Protein AF-A0A813GTP3-F1 (afdb_monomer_lite)

Sequence (918 aa):
MGDLAKLQARLTQCQVELAKLSKTCTEREQRFVAQRLVQDAGESLKRLQEEAASAIKATELLLGGGADNDGGIGGHRAELLSLWRLQAAVAALQAHQQKTGSSVDVLFAEVAGGKPASKAAFVEWATRLSELTGNDEALLTQEQAAEAWPIVAKGASSLFLDHFKAWLRERWVCTVGVPAWDAATGGKQVGNVEVGEGLEVLETGSGEPGERARCLLARDGAEVWVAVTVDSKPSFKPSPPIAGRLESIAAAISAVHKRCAAGAEAADRKATEVASVKQGPLMEVKTKLLEVKGLLGQEQSKLDVLKKRLAITKAGIEQERKEELVTLREEKCKVFAAESVREATASVEAAEGKAAKVMDNAKPGEAERLAKELGVFELEALKKAADEALESLSDAKAVVARLLASHEAHKGPSRNLLLEARVELTKLGSRANTAERKCRTATEALRTAHLQVVKTALMRAKNSLRIAFRKLGKGADEVYDQVAGKSSEISSEQFQKFVTSLPSHDLSPEQVTLLYNEFGKYGLRKPAFCKAVQEYCTCLREIAITDGFDISSSSTVRKLDKGEFFEVLEGPVEDAAAEVRRVRGRALRDSSMGWVTIKGNQGTAFLKPREKPLLWASGDAEMRMTCQSSSSTVRRMKKDEVLELLEGPREEVFEAELYLKGTASKDGAKGWILLREPAGSNSALQSTKFYKCRSTIAMTDSFDITSCKVVRKVAIGEALEVIGGQEERADAEISITRLRFRALKDGKEGWVTLKGNQGTVFVEASTSHYVLEKATALRAAASADAAEIRSLEPGEALEAEGPPQEVTPDTKLVMKARSLEDWQAGWVSFVAGPGAPLKPWMPKYVCRAPVDITWVLSLAGGAVMRQAAPEEVFEAVEGPIVESSSGLRRIRVATAADGVIGWATLRASDDKVYLEVA

Secondary structure (DSSP, 8-state):
-HHHHHHHHHHHHHHHHHHHHHHHHHHHHHHHHHHHHHHHHHHHHHHHHHHHHHHHHHHHHHH-S---SS----SSHHHHHHHHHHHHHHHHHHHHHHHH---HHHHHHHHHTTSPBPHHHHHHHHHTHHHHHT-GGG---HHHHHHHHHHHTTT-SSB-HHHHHHHTPPEEEESS-EEEESSSSS--EEEEE-TT-EEEEEE---S-TT-EEEEEETTT--EEEEESEETTEESEEE--TT-SHHHHHHHHHHHHHHHHHHHHHHHHHHHHHTTT--SSTTHHHHHHHHHHHHHHHHHHHHHHHHHHHHHHHHHHHHHHHHHHHHHHHHHHHHHHHHHHHHHHHHHHHHHHHHHHHHHHH--TT-HHHHHHH--HHHHHHHHHHHHHHHHHHHHHHHHHHHHHHHHHH--THHHHHTHHHHHHHHHHHHHHHHHHHHHHHHHHHHHHHHHHHHHHHHHHHHHHHHHHHHHT---HHHHHHHHHTT-SSB-HHHHHHHHHTSTT----HHHHHHHHHHHHTT-B-HHHHHHHH--EEEESS-EEEESSSSTTTPPEEEEE-TT-EEEEEEEEEEETTTTEEEEEEEETTT--EEEEEEE-TTS-B-EEEEPPPEEEESS-EEEESSSSTTSPEEEEE-TT-EEEEEEEEEEEPPPPEEEEEEEETTT--EEEEEEE-TTS-BSEEE-SSEEEESS-EEEESSS-SSS--EEEEEPTT-EEEE-S-S--EEETTTTEEEEEEEETTT--EEEEEEE-TTS-BSEEE-SSEEEESS-EEEESSSSTTSPEEEEEPTT-EEEESSSPEEEPPPPEEEEEEEETTT--EEEEEE-SSTT-SEEE--SEEEE-S-EEEESSS-GGG--EEEEEPTT-EEEEEEEEEE-TTT--EEEEEEETTT--EEEEESB-TT--BSEEE-

pLDDT: mean 88.45, std 8.38, range [39.22, 98.19]

Radius of gyration: 64.28 Å; chains: 1; bounding box: 161×63×198 Å

Structure (mmCIF, N/CA/C/O backbone):
data_AF-A0A813GTP3-F1
#
_entry.id   AF-A0A813GTP3-F1
#
loop_
_atom_site.group_PDB
_atom_site.id
_atom_site.type_symbol
_atom_site.label_atom_id
_atom_site.label_alt_id
_atom_site.label_comp_id
_atom_site.label_asym_id
_atom_site.label_entity_id
_atom_site.label_seq_id
_atom_site.pdbx_PDB_ins_code
_atom_site.Cartn_x
_atom_site.Cartn_y
_atom_site.Cartn_z
_atom_site.occupancy
_atom_site.B_iso_or_equiv
_atom_site.auth_seq_id
_atom_site.auth_comp_id
_atom_site.auth_asym_id
_atom_site.auth_atom_id
_atom_site.pdbx_PDB_model_num
ATOM 1 N N . MET A 1 1 ? -119.844 -28.409 81.381 1.00 53.06 1 MET A N 1
ATOM 2 C CA . MET A 1 1 ? -119.032 -27.253 81.835 1.00 53.06 1 MET A CA 1
ATOM 3 C C . MET A 1 1 ? -117.848 -27.638 82.736 1.00 53.06 1 MET A C 1
ATOM 5 O O . MET A 1 1 ? -116.824 -26.983 82.625 1.00 53.06 1 MET A O 1
ATOM 9 N N . GLY A 1 2 ? -117.914 -28.693 83.567 1.00 61.78 2 GLY A N 1
ATOM 10 C CA . GLY A 1 2 ? -116.804 -29.076 84.468 1.00 61.78 2 GLY A CA 1
ATOM 11 C C . GLY A 1 2 ? -115.525 -29.626 83.804 1.00 61.78 2 GLY A C 1
ATOM 12 O O . GLY A 1 2 ? -114.429 -29.337 84.278 1.00 61.78 2 GLY A O 1
ATOM 13 N N . ASP A 1 3 ? -115.629 -30.359 82.690 1.00 64.38 3 ASP A N 1
ATOM 14 C CA . ASP A 1 3 ? -114.454 -30.966 82.031 1.00 64.38 3 ASP A CA 1
ATOM 15 C C . ASP A 1 3 ? -113.614 -29.971 81.217 1.00 64.38 3 ASP A C 1
ATOM 17 O O . ASP A 1 3 ? -112.393 -30.110 81.127 1.00 64.38 3 ASP A O 1
ATOM 21 N N . LEU A 1 4 ? -114.243 -28.910 80.697 1.00 64.81 4 LEU A N 1
ATOM 22 C CA . LEU A 1 4 ? -113.555 -27.849 79.954 1.00 64.81 4 LEU A CA 1
ATOM 23 C C . LEU A 1 4 ? -112.589 -27.066 80.865 1.00 64.81 4 LEU A C 1
ATOM 25 O O . LEU A 1 4 ? -111.462 -26.777 80.475 1.00 64.81 4 LEU A O 1
ATOM 29 N N . ALA A 1 5 ? -112.994 -26.799 82.112 1.00 73.19 5 ALA A N 1
ATOM 30 C CA . ALA A 1 5 ? -112.170 -26.102 83.101 1.00 73.19 5 ALA A CA 1
ATOM 31 C C . ALA A 1 5 ? -110.928 -26.914 83.523 1.00 73.19 5 ALA A C 1
ATOM 33 O O . ALA A 1 5 ? -109.847 -26.349 83.692 1.00 73.19 5 ALA A O 1
ATOM 34 N N . LYS A 1 6 ? -111.044 -28.247 83.639 1.00 75.62 6 LYS A N 1
ATOM 35 C CA . LYS A 1 6 ? -109.903 -29.138 83.930 1.00 75.62 6 LYS A CA 1
ATOM 36 C C . LYS A 1 6 ? -108.908 -29.208 82.769 1.00 75.62 6 LYS A C 1
ATOM 38 O O . LYS A 1 6 ? -107.700 -29.211 83.004 1.00 75.62 6 LYS A O 1
ATOM 43 N N . LEU A 1 7 ? -109.395 -29.247 81.527 1.00 79.19 7 LEU A N 1
ATOM 44 C CA . LEU A 1 7 ? -108.541 -29.201 80.335 1.00 79.19 7 LEU A CA 1
ATOM 45 C C . LEU A 1 7 ? -107.834 -27.845 80.196 1.00 79.19 7 LEU A C 1
ATOM 47 O O . LEU A 1 7 ? -106.642 -27.825 79.903 1.00 79.19 7 LEU A O 1
ATOM 51 N N . GLN A 1 8 ? -108.518 -26.734 80.492 1.00 81.69 8 GLN A N 1
ATOM 52 C CA . GLN A 1 8 ? -107.920 -25.396 80.506 1.00 81.69 8 GLN A CA 1
ATOM 53 C C . GLN A 1 8 ? -106.796 -25.283 81.548 1.00 81.69 8 GLN A C 1
ATOM 55 O O . GLN A 1 8 ? -105.719 -24.792 81.232 1.00 81.69 8 GLN A O 1
ATOM 60 N N . ALA A 1 9 ? -107.001 -25.797 82.766 1.00 80.44 9 ALA A N 1
ATOM 61 C CA . ALA A 1 9 ? -105.969 -25.805 83.806 1.00 80.44 9 ALA A CA 1
ATOM 62 C C . ALA A 1 9 ? -104.735 -26.640 83.407 1.00 80.44 9 ALA A C 1
ATOM 64 O O . ALA A 1 9 ? -103.603 -26.194 83.604 1.00 80.44 9 ALA A O 1
ATOM 65 N N . ARG A 1 10 ? -104.937 -27.816 82.790 1.00 81.12 10 ARG A N 1
ATOM 66 C CA . ARG A 1 10 ? -103.839 -28.640 82.247 1.00 81.12 10 ARG A CA 1
ATOM 67 C C . ARG A 1 10 ? -103.117 -27.950 81.091 1.00 81.12 10 ARG A C 1
ATOM 69 O O . ARG A 1 10 ? -101.895 -28.011 81.039 1.00 81.12 10 ARG A O 1
ATOM 76 N N . LEU A 1 11 ? -103.842 -27.273 80.198 1.00 82.88 11 LEU A N 1
ATOM 77 C CA . LEU A 1 11 ? -103.248 -26.495 79.109 1.00 82.88 11 LEU A CA 1
ATOM 78 C C . LEU A 1 11 ? -102.369 -25.365 79.659 1.00 82.88 11 LEU A C 1
ATOM 80 O O . LEU A 1 11 ? -101.227 -25.240 79.232 1.00 82.88 11 LEU A O 1
ATOM 84 N N . THR A 1 12 ? -102.854 -24.603 80.643 1.00 83.88 12 THR A N 1
ATOM 85 C CA . THR A 1 12 ? -102.069 -23.554 81.313 1.00 83.88 12 THR A CA 1
ATOM 86 C C . THR A 1 12 ? -100.826 -24.135 81.989 1.00 83.88 12 THR A C 1
ATOM 88 O O . THR A 1 12 ? -99.744 -23.564 81.881 1.00 83.88 12 THR A O 1
ATOM 91 N N . GLN A 1 13 ? -100.936 -25.299 82.638 1.00 85.12 13 GLN A N 1
ATOM 92 C CA . GLN A 1 13 ? -99.786 -25.979 83.240 1.00 85.12 13 GLN A CA 1
ATOM 93 C C . GLN A 1 13 ? -98.760 -26.423 82.185 1.00 85.12 13 GLN A C 1
ATOM 95 O O . GLN A 1 13 ? -97.574 -26.135 82.339 1.00 85.12 13 GLN A O 1
ATOM 100 N N . CYS A 1 14 ? -99.197 -27.045 81.085 1.00 83.56 14 CYS A N 1
ATOM 101 C CA . CYS A 1 14 ? -98.319 -27.412 79.973 1.00 83.56 14 CYS A CA 1
ATOM 102 C C . CYS A 1 14 ? -97.697 -26.180 79.294 1.00 83.56 14 CYS A C 1
ATOM 104 O O . CYS A 1 14 ? -96.538 -26.236 78.905 1.00 83.56 14 CYS A O 1
ATOM 106 N N . GLN A 1 15 ? -98.416 -25.057 79.185 1.00 85.00 15 GLN A N 1
ATOM 107 C CA . GLN A 1 15 ? -97.875 -23.787 78.682 1.00 85.00 15 GLN A CA 1
ATOM 108 C C . GLN A 1 15 ? -96.791 -23.222 79.610 1.00 85.00 15 GLN A C 1
ATOM 110 O O . GLN A 1 15 ? -95.763 -22.748 79.130 1.00 85.00 15 GLN A O 1
ATOM 115 N N . VAL A 1 16 ? -96.973 -23.315 80.931 1.00 84.44 16 VAL A N 1
ATOM 116 C CA . VAL A 1 16 ? -95.961 -22.913 81.922 1.00 84.44 16 VAL A CA 1
ATOM 117 C C . VAL A 1 16 ? -94.737 -23.834 81.876 1.00 84.44 16 VAL A C 1
ATOM 119 O O . VAL A 1 16 ? -93.608 -23.348 81.939 1.00 84.44 16 VAL A O 1
ATOM 122 N N . GLU A 1 17 ? -94.923 -25.149 81.747 1.00 82.50 17 GLU A N 1
ATOM 123 C CA . GLU A 1 17 ? -93.818 -26.107 81.602 1.00 82.50 17 GLU A CA 1
ATOM 124 C C . GLU A 1 17 ? -93.076 -25.942 80.272 1.00 82.50 17 GLU A C 1
ATOM 126 O O . GLU A 1 17 ? -91.846 -25.918 80.269 1.00 82.50 17 GLU A O 1
ATOM 131 N N . LEU A 1 18 ? -93.792 -25.730 79.163 1.00 83.75 18 LEU A N 1
ATOM 132 C CA . LEU A 1 18 ? -93.204 -25.421 77.859 1.00 83.75 18 LEU A CA 1
ATOM 133 C C . LEU A 1 18 ? -92.418 -24.106 77.909 1.00 83.75 18 LEU A C 1
ATOM 135 O O . LEU A 1 18 ? -91.303 -24.053 77.403 1.00 83.75 18 LEU A O 1
ATOM 139 N N . ALA A 1 19 ? -92.943 -23.067 78.567 1.00 80.69 19 ALA A N 1
ATOM 140 C CA . ALA A 1 19 ? -92.232 -21.805 78.765 1.00 80.69 19 ALA A CA 1
ATOM 141 C C . ALA A 1 19 ? -90.970 -21.978 79.632 1.00 80.69 19 ALA A C 1
ATOM 143 O O . ALA A 1 19 ? -89.933 -21.385 79.333 1.00 80.69 19 ALA A O 1
ATOM 144 N N . LYS A 1 20 ? -91.016 -22.824 80.674 1.00 83.25 20 LYS A N 1
ATOM 145 C CA . LYS A 1 20 ? -89.838 -23.172 81.489 1.00 83.25 20 LYS A CA 1
ATOM 146 C C . LYS A 1 20 ? -88.790 -23.936 80.678 1.00 83.25 20 LYS A C 1
ATOM 148 O O . LYS A 1 20 ? -87.626 -23.548 80.698 1.00 83.25 20 LYS A O 1
ATOM 153 N N . LEU A 1 21 ? -89.190 -24.979 79.949 1.00 83.44 21 LEU A N 1
ATOM 154 C CA . LEU A 1 21 ? -88.295 -25.782 79.109 1.00 83.44 21 LEU A CA 1
ATOM 155 C C . LEU A 1 21 ? -87.702 -24.961 77.962 1.00 83.44 21 LEU A C 1
ATOM 157 O O . LEU A 1 21 ? -86.503 -25.049 77.719 1.00 83.44 21 LEU A O 1
ATOM 161 N N . SER A 1 22 ? -88.511 -24.123 77.309 1.00 83.06 22 SER A N 1
ATOM 162 C CA . SER A 1 22 ? -88.065 -23.173 76.286 1.00 83.06 22 SER A CA 1
ATOM 163 C C . SER A 1 22 ? -87.007 -22.228 76.853 1.00 83.06 22 SER A C 1
ATOM 165 O O . SER A 1 22 ? -85.917 -22.141 76.295 1.00 83.06 22 SER A O 1
ATOM 167 N N . LYS A 1 23 ? -87.253 -21.631 78.028 1.00 83.06 23 LYS A N 1
ATOM 168 C CA . LYS A 1 23 ? -86.267 -20.795 78.726 1.00 83.06 23 LYS A CA 1
ATOM 169 C C . LYS A 1 23 ? -84.972 -21.557 79.029 1.00 83.06 23 LYS A C 1
ATOM 171 O O . LYS A 1 23 ? -83.891 -21.039 78.774 1.00 83.06 23 LYS A O 1
ATOM 176 N N . THR A 1 24 ? -85.057 -22.791 79.532 1.00 81.94 24 THR A N 1
ATOM 177 C CA . THR A 1 24 ? -83.872 -23.623 79.809 1.00 81.94 24 THR A CA 1
ATOM 178 C C . THR A 1 24 ? -83.113 -24.014 78.534 1.00 81.94 24 THR A C 1
ATOM 180 O O . THR A 1 24 ? -81.883 -24.059 78.554 1.00 81.94 24 THR A O 1
ATOM 183 N N . CYS A 1 25 ? -83.810 -24.282 77.424 1.00 82.81 25 CYS A N 1
ATOM 184 C CA . CYS A 1 25 ? -83.197 -24.580 76.126 1.00 82.81 25 CYS A CA 1
ATOM 185 C C . CYS A 1 25 ? -82.438 -23.362 75.594 1.00 82.81 25 CYS A C 1
ATOM 187 O O . CYS A 1 25 ? -81.244 -23.458 75.320 1.00 82.81 25 CYS A O 1
ATOM 189 N N . THR A 1 26 ? -83.086 -22.195 75.586 1.00 82.19 26 THR A N 1
ATOM 190 C CA . THR A 1 26 ? -82.465 -20.926 75.199 1.00 82.19 26 THR A CA 1
ATOM 191 C C . THR A 1 26 ? -81.264 -20.590 76.086 1.00 82.19 26 THR A C 1
ATOM 193 O O . THR A 1 26 ? -80.222 -20.196 75.578 1.00 82.19 26 THR A O 1
ATOM 196 N N . GLU A 1 27 ? -81.339 -20.796 77.404 1.00 82.50 27 GLU A N 1
ATOM 197 C CA . GLU A 1 27 ? -80.191 -20.593 78.300 1.00 82.50 27 GLU A CA 1
ATOM 198 C C . GLU A 1 27 ? -79.023 -21.550 77.996 1.00 82.50 27 GLU A C 1
ATOM 200 O O . GLU A 1 27 ? -77.863 -21.139 78.062 1.00 82.50 27 GLU A O 1
ATOM 205 N N . ARG A 1 28 ? -79.293 -22.818 77.652 1.00 83.44 28 ARG A N 1
ATOM 206 C CA . ARG A 1 28 ? -78.254 -23.789 77.256 1.00 83.44 28 ARG A CA 1
ATOM 207 C C . ARG A 1 28 ? -77.613 -23.430 75.918 1.00 83.44 28 ARG A C 1
ATOM 209 O O . ARG A 1 28 ? -76.389 -23.463 75.822 1.00 83.44 28 ARG A O 1
ATOM 216 N N . GLU A 1 29 ? -78.410 -23.043 74.928 1.00 84.31 29 GLU A N 1
ATOM 217 C CA . GLU A 1 29 ? -77.930 -22.550 73.632 1.00 84.31 29 GLU A CA 1
ATOM 218 C C . GLU A 1 29 ? -77.065 -21.300 73.807 1.00 84.31 29 GLU A C 1
ATOM 220 O O . GLU A 1 29 ? -75.944 -21.242 73.305 1.00 84.31 29 GLU A O 1
ATOM 225 N N . GLN A 1 30 ? -77.526 -20.335 74.606 1.00 84.62 30 GLN A N 1
ATOM 226 C CA . GLN A 1 30 ? -76.763 -19.133 74.934 1.00 84.62 30 GLN A CA 1
ATOM 227 C C . GLN A 1 30 ? -75.449 -19.456 75.651 1.00 84.62 30 GLN A C 1
ATOM 229 O O . GLN A 1 30 ? -74.441 -18.827 75.347 1.00 84.62 30 GLN A O 1
ATOM 234 N N . ARG A 1 31 ? -75.415 -20.440 76.565 1.00 85.31 31 ARG A N 1
ATOM 235 C CA . ARG A 1 31 ? -74.160 -20.904 77.193 1.00 85.31 31 ARG A CA 1
ATOM 236 C C . ARG A 1 31 ? -73.209 -21.532 76.183 1.00 85.31 31 ARG A C 1
ATOM 238 O O . ARG A 1 31 ? -72.022 -21.231 76.231 1.00 85.31 31 ARG A O 1
ATOM 245 N N . PHE A 1 32 ? -73.711 -22.377 75.287 1.00 86.94 32 PHE A N 1
ATOM 246 C CA . PHE A 1 32 ? -72.889 -23.011 74.258 1.00 86.94 32 PHE A CA 1
ATOM 247 C C . PHE A 1 32 ? -72.290 -21.969 73.305 1.00 86.94 32 PHE A C 1
ATOM 249 O O . PHE A 1 32 ? -71.081 -21.954 73.091 1.00 86.94 32 PHE A O 1
ATOM 256 N N . VAL A 1 33 ? -73.108 -21.035 72.807 1.00 87.62 33 VAL A N 1
ATOM 257 C CA . VAL A 1 33 ? -72.648 -19.928 71.955 1.00 87.62 33 VAL A CA 1
ATOM 258 C C . VAL A 1 33 ? -71.669 -19.025 72.709 1.00 87.62 33 VAL A C 1
ATOM 260 O O . VAL A 1 33 ? -70.635 -18.661 72.158 1.00 87.62 33 VAL A O 1
ATOM 263 N N . ALA A 1 34 ? -71.942 -18.707 73.978 1.00 86.38 34 ALA A N 1
ATOM 264 C CA . ALA A 1 34 ? -71.043 -17.922 74.822 1.00 86.38 34 ALA A CA 1
ATOM 265 C C . ALA A 1 34 ? -69.670 -18.585 74.979 1.00 86.38 34 ALA A C 1
ATOM 267 O O . ALA A 1 34 ? -68.643 -17.937 74.786 1.00 86.38 34 ALA A O 1
ATOM 268 N N . GLN A 1 35 ? -69.652 -19.881 75.300 1.00 87.94 35 GLN A N 1
ATOM 269 C CA . GLN A 1 35 ? -68.423 -20.661 75.412 1.00 87.94 35 GLN A CA 1
ATOM 270 C C . GLN A 1 35 ? -67.677 -20.700 74.083 1.00 87.94 35 GLN A C 1
ATOM 272 O O . GLN A 1 35 ? -66.477 -20.441 74.064 1.00 87.94 35 GLN A O 1
ATOM 277 N N . ARG A 1 36 ? -68.384 -20.948 72.976 1.00 90.94 36 ARG A N 1
ATOM 278 C CA . ARG A 1 36 ? -67.769 -21.045 71.655 1.00 90.94 36 ARG A CA 1
ATOM 279 C C . ARG A 1 36 ? -67.174 -19.719 71.186 1.00 90.94 36 ARG A C 1
ATOM 281 O O . ARG A 1 36 ? -66.037 -19.706 70.741 1.00 90.94 36 ARG A O 1
ATOM 288 N N . LEU A 1 37 ? -67.887 -18.603 71.355 1.00 90.06 37 LEU A N 1
ATOM 289 C CA . LEU A 1 37 ? -67.392 -17.269 70.993 1.00 90.06 37 LEU A CA 1
ATOM 290 C C . LEU A 1 37 ? -66.148 -16.874 71.795 1.00 90.06 37 LEU A C 1
ATOM 292 O O . LEU A 1 37 ? -65.202 -16.333 71.228 1.00 90.06 37 LEU A O 1
ATOM 296 N N . VAL A 1 38 ? -66.139 -17.141 73.105 1.00 89.31 38 VAL A N 1
ATOM 297 C CA . VAL A 1 38 ? -64.980 -16.853 73.963 1.00 89.31 38 VAL A CA 1
ATOM 298 C C . VAL A 1 38 ? -63.806 -17.766 73.618 1.00 89.31 38 VAL A C 1
ATOM 300 O O . VAL A 1 38 ? -62.673 -17.294 73.573 1.00 89.31 38 VAL A O 1
ATOM 303 N N . GLN A 1 39 ? -64.067 -19.049 73.356 1.00 91.50 39 GLN A N 1
ATOM 304 C CA . GLN A 1 39 ? -63.044 -20.005 72.948 1.00 91.50 39 GLN A CA 1
ATOM 305 C C . GLN A 1 39 ? -62.414 -19.601 71.609 1.00 91.50 39 GLN A C 1
ATOM 307 O O . GLN A 1 39 ? -61.202 -19.429 71.551 1.00 91.50 39 GLN A O 1
ATOM 312 N N . ASP A 1 40 ? -63.223 -19.377 70.571 1.00 90.94 40 ASP A N 1
ATOM 313 C CA . ASP A 1 40 ? -62.742 -19.021 69.231 1.00 90.94 40 ASP A CA 1
ATOM 314 C C . ASP A 1 40 ? -61.961 -17.689 69.256 1.00 90.94 40 ASP A C 1
ATOM 316 O O . ASP A 1 40 ? -60.901 -17.564 68.636 1.00 90.94 40 ASP A O 1
ATOM 320 N N . ALA A 1 41 ? -62.433 -16.695 70.021 1.00 91.50 41 ALA A N 1
ATOM 321 C CA . ALA A 1 41 ? -61.727 -15.424 70.196 1.00 91.50 41 ALA A CA 1
ATOM 322 C C . ALA A 1 41 ? -60.417 -15.577 70.988 1.00 91.50 41 ALA A C 1
ATOM 324 O O . ALA A 1 41 ? -59.415 -14.956 70.632 1.00 91.50 41 ALA A O 1
ATOM 325 N N . GLY A 1 42 ? -60.402 -16.412 72.032 1.00 92.06 42 GLY A N 1
ATOM 326 C CA . GLY A 1 42 ? -59.209 -16.702 72.829 1.00 92.06 42 GLY A CA 1
ATOM 327 C C . GLY A 1 42 ? -58.141 -17.472 72.048 1.00 92.06 42 GLY A C 1
ATOM 328 O O . GLY A 1 42 ? -56.962 -17.127 72.110 1.00 92.06 42 GLY A O 1
ATOM 329 N N . GLU A 1 43 ? -58.545 -18.467 71.254 1.00 92.75 43 GLU A N 1
ATOM 330 C CA . GLU A 1 43 ? -57.658 -19.204 70.346 1.00 92.75 43 GLU A CA 1
ATOM 331 C C . GLU A 1 43 ? -57.077 -18.275 69.270 1.00 92.75 43 GLU A C 1
ATOM 333 O O . GLU A 1 43 ? -55.869 -18.294 69.015 1.00 92.75 43 GLU A O 1
ATOM 338 N N . SER A 1 44 ? -57.906 -17.397 68.691 1.00 92.25 44 SER A N 1
ATOM 339 C CA . SER A 1 44 ? -57.442 -16.397 67.726 1.00 92.25 44 SER A CA 1
ATOM 340 C C . SER A 1 44 ? -56.465 -15.394 68.345 1.00 92.25 44 SER A C 1
ATOM 342 O O . SER A 1 44 ? -55.473 -15.054 67.701 1.00 92.25 44 SER A O 1
ATOM 344 N N . LEU A 1 45 ? -56.724 -14.917 69.569 1.00 93.38 45 LEU A N 1
ATOM 345 C CA . LEU A 1 45 ? -55.829 -14.011 70.292 1.00 93.38 45 LEU A CA 1
ATOM 346 C C . LEU A 1 45 ? -54.458 -14.654 70.500 1.00 93.38 45 LEU A C 1
ATOM 348 O O . LEU A 1 45 ? -53.447 -14.067 70.122 1.00 93.38 45 LEU A O 1
ATOM 352 N N . LYS A 1 46 ? -54.437 -15.871 71.053 1.00 94.19 46 LYS A N 1
ATOM 353 C CA . LYS A 1 46 ? -53.200 -16.594 71.351 1.00 94.19 46 LYS A CA 1
ATOM 354 C C . LYS A 1 46 ? -52.353 -16.800 70.094 1.00 94.19 46 LYS A C 1
ATOM 356 O O . LYS A 1 46 ? -51.173 -16.464 70.092 1.00 94.19 46 LYS A O 1
ATOM 361 N N . ARG A 1 47 ? -52.967 -17.273 69.003 1.00 92.25 47 ARG A N 1
ATOM 362 C CA . ARG A 1 47 ? -52.274 -17.476 67.722 1.00 92.25 47 ARG A CA 1
ATOM 363 C C . ARG A 1 47 ? -51.666 -16.177 67.185 1.00 92.25 47 ARG A C 1
ATOM 365 O O . ARG A 1 47 ? -50.515 -16.163 66.769 1.00 92.25 47 ARG A O 1
ATOM 372 N N . LEU A 1 48 ? -52.426 -15.080 67.190 1.00 93.50 48 LEU A N 1
ATOM 373 C CA . LEU A 1 48 ? -51.942 -13.797 66.666 1.00 93.50 48 LEU A CA 1
ATOM 374 C C . LEU A 1 48 ? -50.853 -13.174 67.548 1.00 93.50 48 LEU A C 1
ATOM 376 O O . LEU A 1 48 ? -49.949 -12.538 67.017 1.00 93.50 48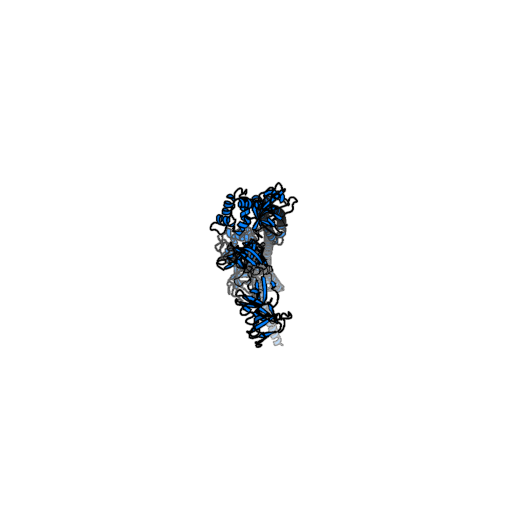 LEU A O 1
ATOM 380 N N . GLN A 1 49 ? -50.894 -13.390 68.865 1.00 93.81 49 GLN A N 1
ATOM 381 C CA . GLN A 1 49 ? -49.810 -13.001 69.773 1.00 93.81 49 GLN A CA 1
ATOM 382 C C . GLN A 1 49 ? -48.520 -13.785 69.494 1.00 93.81 49 GLN A C 1
ATOM 384 O O . GLN A 1 49 ? -47.442 -13.196 69.481 1.00 93.81 49 GLN A O 1
ATOM 389 N N . GLU A 1 50 ? -48.615 -15.090 69.226 1.00 92.00 50 GLU A N 1
ATOM 390 C CA . GLU A 1 50 ? -47.465 -15.925 68.848 1.00 92.00 50 GLU A CA 1
ATOM 391 C C . GLU A 1 50 ? -46.866 -15.488 67.498 1.00 92.00 50 GLU A C 1
ATOM 393 O O . GLU A 1 50 ? -45.649 -15.326 67.378 1.00 92.00 50 GLU A O 1
ATOM 398 N N . GLU A 1 51 ? -47.711 -15.213 66.496 1.00 90.81 51 GLU A N 1
ATOM 399 C CA . GLU A 1 51 ? -47.273 -14.666 65.205 1.00 90.81 51 GLU A CA 1
ATOM 400 C C . GLU A 1 51 ? -46.611 -13.284 65.357 1.00 90.81 51 GLU A C 1
ATOM 402 O O . GLU A 1 51 ? -45.553 -13.039 64.770 1.00 90.81 51 GLU A O 1
ATOM 407 N N . ALA A 1 52 ? -47.196 -12.391 66.167 1.00 91.94 52 ALA A N 1
ATOM 408 C CA . ALA A 1 52 ? -46.645 -11.065 66.445 1.00 91.94 52 ALA A CA 1
ATOM 409 C C . ALA A 1 52 ? -45.283 -11.157 67.135 1.00 91.94 52 ALA A C 1
ATOM 411 O O . ALA A 1 52 ? -44.337 -10.508 66.691 1.00 91.94 52 ALA A O 1
ATOM 412 N N . ALA A 1 53 ? -45.147 -12.010 68.152 1.00 91.19 53 ALA A N 1
ATOM 413 C CA . ALA A 1 53 ? -43.883 -12.229 68.849 1.00 91.19 53 ALA A CA 1
ATOM 414 C C . ALA A 1 53 ? -42.779 -12.734 67.904 1.00 91.19 53 ALA A C 1
ATOM 416 O O . ALA A 1 53 ? -41.639 -12.272 67.981 1.00 91.19 53 ALA A O 1
ATOM 417 N N . SER A 1 54 ? -43.113 -13.639 66.978 1.00 89.12 54 SER A N 1
ATOM 418 C CA . SER A 1 54 ? -42.163 -14.144 65.981 1.00 89.12 54 SER A CA 1
ATOM 419 C C . SER A 1 54 ? -41.714 -13.049 65.002 1.00 89.12 54 SER A C 1
ATOM 421 O O . SER A 1 54 ? -40.513 -12.858 64.791 1.00 89.12 54 SER A O 1
ATOM 423 N N . ALA A 1 55 ? -42.656 -12.258 64.471 1.00 89.69 55 ALA A N 1
ATOM 424 C CA . ALA A 1 55 ? -42.345 -11.137 63.582 1.00 89.69 55 ALA A CA 1
ATOM 425 C C . ALA A 1 55 ? -41.510 -10.048 64.282 1.00 89.69 55 ALA A C 1
ATOM 427 O O . ALA A 1 55 ? -40.543 -9.545 63.704 1.00 89.69 55 ALA A O 1
ATOM 428 N N . ILE A 1 56 ? -41.834 -9.717 65.538 1.00 90.06 56 ILE A N 1
ATOM 429 C CA . ILE A 1 56 ? -41.070 -8.776 66.371 1.00 90.06 56 ILE A CA 1
ATOM 430 C C . ILE A 1 56 ? -39.630 -9.271 66.530 1.00 90.06 56 ILE A C 1
ATOM 432 O O . ILE A 1 56 ? -38.698 -8.550 66.175 1.00 90.06 56 ILE A O 1
ATOM 436 N N . LYS A 1 57 ? -39.444 -10.529 66.947 1.00 89.25 57 LYS A N 1
ATOM 437 C CA . LYS A 1 57 ? -38.119 -11.130 67.144 1.00 89.25 57 LYS A CA 1
ATOM 438 C C . LYS A 1 57 ? -37.270 -11.103 65.871 1.00 89.25 57 LYS A C 1
ATOM 440 O O . LYS A 1 57 ? -36.104 -10.720 65.923 1.00 89.25 57 LYS A O 1
ATOM 445 N N . ALA A 1 58 ? -37.839 -11.486 64.726 1.00 86.12 58 ALA A N 1
ATOM 446 C CA . ALA A 1 58 ? -37.128 -11.453 63.445 1.00 86.12 58 ALA A CA 1
ATOM 447 C C . ALA A 1 58 ? -36.667 -10.030 63.075 1.00 86.12 58 ALA A C 1
ATOM 449 O O . ALA A 1 58 ? -35.567 -9.843 62.554 1.00 86.12 58 ALA A O 1
ATOM 450 N N . THR A 1 59 ? -37.484 -9.025 63.394 1.00 87.44 59 THR A N 1
ATOM 451 C CA . THR A 1 59 ? -37.185 -7.610 63.131 1.00 87.44 59 THR A CA 1
ATOM 452 C C . THR A 1 59 ? -36.115 -7.063 64.065 1.00 87.44 59 THR A C 1
ATOM 454 O O . THR A 1 59 ? -35.192 -6.389 63.618 1.00 87.44 59 THR A O 1
ATOM 457 N N . GLU A 1 60 ? -36.204 -7.358 65.358 1.00 84.81 60 GLU A N 1
ATOM 458 C CA . GLU A 1 60 ? -35.228 -6.912 66.356 1.00 84.81 60 GLU A CA 1
ATOM 459 C C . GLU A 1 60 ? -33.841 -7.510 66.104 1.00 84.81 60 GLU A C 1
ATOM 461 O O . GLU A 1 60 ? -32.841 -6.801 66.213 1.00 84.81 60 GLU A O 1
ATOM 466 N N . LEU A 1 61 ? -33.778 -8.777 65.676 1.00 82.62 61 LEU A N 1
ATOM 467 C CA . LEU A 1 61 ? -32.531 -9.413 65.242 1.00 82.62 61 LEU A CA 1
ATOM 468 C C . LEU A 1 61 ? -31.909 -8.720 64.024 1.00 82.62 61 LEU A C 1
ATOM 470 O O . LEU A 1 61 ? -30.692 -8.691 63.904 1.00 82.62 61 LEU A O 1
ATOM 474 N N . LEU A 1 62 ? -32.721 -8.164 63.119 1.00 80.88 62 LEU A N 1
ATOM 475 C CA . LEU A 1 62 ? -32.223 -7.416 61.963 1.00 80.88 62 LEU A CA 1
ATOM 476 C C . LEU A 1 62 ? -31.715 -6.023 62.356 1.00 80.88 62 LEU A C 1
ATOM 478 O O . LEU A 1 62 ? -30.721 -5.547 61.815 1.00 80.88 62 LEU A O 1
ATOM 482 N N . LEU A 1 63 ? -32.420 -5.354 63.268 1.00 77.50 63 LEU A N 1
ATOM 483 C CA . LEU A 1 63 ? -32.125 -3.975 63.662 1.00 77.50 63 LEU A CA 1
ATOM 484 C C . LEU A 1 63 ? -31.009 -3.870 64.717 1.00 77.50 63 LEU A C 1
ATOM 486 O O . LEU A 1 63 ? -30.481 -2.775 64.913 1.00 77.50 63 LEU A O 1
ATOM 490 N N . GLY A 1 64 ? -30.630 -4.987 65.349 1.00 66.88 64 GLY A N 1
ATOM 491 C CA . GLY A 1 64 ? -29.693 -5.037 66.470 1.00 66.88 64 GLY A CA 1
ATOM 492 C C . GLY A 1 64 ? -30.390 -4.588 67.753 1.00 66.88 64 GLY A C 1
ATOM 493 O O . GLY A 1 64 ? -30.691 -3.409 67.920 1.00 66.88 64 GLY A O 1
ATOM 494 N N . GLY A 1 65 ? -30.702 -5.537 68.640 1.00 54.66 65 GLY A N 1
ATOM 495 C CA . GLY A 1 65 ? -31.473 -5.301 69.864 1.00 54.66 65 GLY A CA 1
ATOM 496 C C . GLY A 1 65 ? -30.905 -4.165 70.722 1.00 54.66 65 GLY A C 1
ATOM 497 O O . GLY A 1 65 ? -29.873 -4.322 71.362 1.00 54.66 65 GLY A O 1
ATOM 498 N N . GLY A 1 66 ? -31.605 -3.031 70.729 1.00 48.97 66 GLY A N 1
ATOM 499 C CA . GLY A 1 66 ? -31.265 -1.826 71.478 1.00 48.97 66 GLY A CA 1
ATOM 500 C C . GLY A 1 66 ? -32.257 -0.714 71.147 1.00 48.97 66 GLY A C 1
ATOM 501 O O . GLY A 1 66 ? -32.385 -0.296 69.992 1.00 48.97 66 GLY A O 1
ATOM 502 N N . ALA A 1 67 ? -33.018 -0.285 72.151 1.00 41.38 67 ALA A N 1
ATOM 503 C CA . ALA A 1 67 ? -33.849 0.909 72.099 1.00 41.38 67 ALA A CA 1
ATOM 504 C C . ALA A 1 67 ? -33.004 2.107 72.545 1.00 41.38 67 ALA A C 1
ATOM 506 O O . ALA A 1 67 ? -33.260 2.690 73.594 1.00 41.38 67 ALA A O 1
ATOM 507 N N . ASP A 1 68 ? -31.980 2.455 71.769 1.00 41.47 68 ASP A N 1
ATOM 508 C CA . ASP A 1 68 ? -31.405 3.785 71.904 1.00 41.47 68 ASP A CA 1
ATOM 509 C C . ASP A 1 68 ? -32.352 4.743 71.178 1.00 41.47 68 ASP A C 1
ATOM 511 O O . ASP A 1 68 ? -32.668 4.577 70.001 1.00 41.47 68 ASP A O 1
ATOM 515 N N . ASN A 1 69 ? -32.898 5.690 71.942 1.00 41.59 69 ASN A N 1
ATOM 516 C CA . ASN A 1 69 ? -33.886 6.680 71.504 1.00 41.59 69 ASN A CA 1
ATOM 517 C C . ASN A 1 69 ? -33.310 7.750 70.561 1.00 41.59 69 ASN A C 1
ATOM 519 O O . ASN A 1 69 ? -34.049 8.632 70.128 1.00 41.59 69 ASN A O 1
ATOM 523 N N . ASP A 1 70 ? -32.027 7.672 70.219 1.00 39.22 70 ASP A N 1
ATOM 524 C CA . ASP A 1 70 ? -31.492 8.389 69.072 1.00 39.22 70 ASP A CA 1
ATOM 525 C C . ASP A 1 70 ? -31.738 7.530 67.840 1.00 39.22 70 ASP A C 1
ATOM 527 O O . ASP A 1 70 ? -31.422 6.346 67.840 1.00 39.22 70 ASP A O 1
ATOM 531 N N . GLY A 1 71 ? -32.277 8.104 66.766 1.00 45.56 71 GLY A N 1
ATOM 532 C CA . GLY A 1 71 ? -32.522 7.433 65.480 1.00 45.56 71 GLY A CA 1
ATOM 533 C C . GLY A 1 71 ? -31.268 6.902 64.756 1.00 45.56 71 GLY A C 1
ATOM 534 O O . GLY A 1 71 ? -31.241 6.872 63.528 1.00 45.56 71 GLY A O 1
ATOM 535 N N . GLY A 1 72 ? -30.226 6.506 65.490 1.00 43.38 72 GLY A N 1
ATOM 536 C CA . GLY A 1 72 ? -28.993 5.887 65.045 1.00 43.38 72 GLY A CA 1
ATOM 537 C C . GLY A 1 72 ? -29.157 4.393 64.769 1.00 43.38 72 GLY A C 1
ATOM 538 O O . GLY A 1 72 ? -29.472 3.575 65.631 1.00 43.38 72 GLY A O 1
ATOM 539 N N . ILE A 1 73 ? -28.895 4.032 63.520 1.00 50.09 73 ILE A N 1
ATOM 540 C CA . ILE A 1 73 ? -28.836 2.665 63.007 1.00 50.09 73 ILE A CA 1
ATOM 541 C C . ILE A 1 73 ? -27.487 2.059 63.449 1.00 50.09 73 ILE A C 1
ATOM 543 O O . ILE A 1 73 ? -26.526 2.076 62.686 1.00 50.09 73 ILE A O 1
ATOM 547 N N . GLY A 1 74 ? -27.375 1.613 64.704 1.00 45.47 74 GLY A N 1
ATOM 548 C CA . GLY A 1 74 ? -26.082 1.238 65.300 1.00 45.47 74 GLY A CA 1
ATOM 549 C C . GLY A 1 74 ? -25.641 -0.223 65.126 1.00 45.47 74 GLY A C 1
ATOM 550 O O . GLY A 1 74 ? -24.449 -0.488 65.047 1.00 45.47 74 GLY A O 1
ATOM 551 N N . GLY A 1 75 ? -26.562 -1.191 65.046 1.00 53.66 75 GLY A N 1
ATOM 552 C CA . GLY A 1 75 ? -26.191 -2.606 65.207 1.00 53.66 75 GLY A CA 1
ATOM 553 C C . GLY A 1 75 ? -25.626 -3.293 63.959 1.00 53.66 75 GLY A C 1
ATOM 554 O O . GLY A 1 75 ? -24.544 -3.872 64.006 1.00 53.66 75 GLY A O 1
ATOM 555 N N . HIS A 1 76 ? -26.366 -3.278 62.844 1.00 71.38 76 HIS A N 1
ATOM 556 C CA . HIS A 1 76 ? -26.096 -4.135 61.669 1.00 71.38 76 HIS A CA 1
ATOM 557 C C . HIS A 1 76 ? -26.139 -3.378 60.323 1.00 71.38 76 HIS A C 1
ATOM 559 O O . HIS A 1 76 ? -26.301 -3.978 59.263 1.00 71.38 76 HIS A O 1
ATOM 565 N N . ARG A 1 77 ? -25.977 -2.044 60.332 1.00 76.00 77 ARG A N 1
ATOM 566 C CA . ARG A 1 77 ? -26.043 -1.192 59.122 1.00 76.00 77 ARG A CA 1
ATOM 567 C C . ARG A 1 77 ? -25.072 -1.633 58.018 1.00 76.00 77 ARG A C 1
ATOM 569 O O . ARG A 1 77 ? -25.480 -1.774 56.870 1.00 76.00 77 ARG A O 1
ATOM 576 N N . ALA A 1 78 ? -23.810 -1.880 58.375 1.00 77.62 78 ALA A N 1
ATOM 577 C CA . ALA A 1 78 ? -22.771 -2.307 57.434 1.00 77.62 78 ALA A CA 1
ATOM 578 C C . ALA A 1 78 ? -23.057 -3.698 56.837 1.00 77.62 78 ALA A C 1
ATOM 580 O O . ALA A 1 78 ? -22.861 -3.919 55.644 1.00 77.62 78 ALA A O 1
ATOM 581 N N . GLU A 1 79 ? -23.591 -4.621 57.643 1.00 78.75 79 GLU A N 1
ATOM 582 C CA . GLU A 1 79 ? -24.013 -5.944 57.173 1.00 78.75 79 GLU A CA 1
ATOM 583 C C . GLU A 1 79 ? -25.188 -5.835 56.189 1.00 78.75 79 GLU A C 1
ATOM 585 O O . GLU A 1 79 ? -25.168 -6.471 55.136 1.00 78.75 79 GLU A O 1
ATOM 590 N N . LEU A 1 80 ? -26.178 -4.979 56.476 1.00 79.69 80 LEU A N 1
ATOM 591 C CA . LEU A 1 80 ? -27.308 -4.716 55.578 1.00 79.69 80 LEU A CA 1
ATOM 592 C C . LEU A 1 80 ? -26.861 -4.110 54.240 1.00 79.69 80 LEU A C 1
ATOM 594 O O . LEU A 1 80 ? -27.339 -4.550 53.193 1.00 79.69 80 LEU A O 1
ATOM 598 N N . LEU A 1 81 ? -25.922 -3.156 54.257 1.00 83.69 81 LEU A N 1
ATOM 599 C CA . LEU A 1 81 ? -25.304 -2.617 53.038 1.00 83.69 81 LEU A CA 1
ATOM 600 C C . LEU A 1 81 ? -24.571 -3.712 52.256 1.00 83.69 81 LEU A C 1
ATOM 602 O O . LEU A 1 81 ? -24.771 -3.838 51.050 1.00 83.69 81 LEU A O 1
ATOM 606 N N . SER A 1 82 ? -23.768 -4.539 52.932 1.00 84.69 82 SER A N 1
ATOM 607 C CA . SER A 1 82 ? -23.034 -5.647 52.308 1.00 84.69 82 SER A CA 1
ATOM 608 C C . SER A 1 82 ? -23.976 -6.673 51.660 1.00 84.69 82 SER A C 1
ATOM 610 O O . SER A 1 82 ? -23.779 -7.063 50.507 1.00 84.69 82 SER A O 1
ATOM 612 N N . LEU A 1 83 ? -25.072 -7.037 52.335 1.00 80.94 83 LEU A N 1
ATOM 613 C CA . LEU A 1 83 ? -26.113 -7.910 51.784 1.00 80.94 83 LEU A CA 1
ATOM 614 C C . LEU A 1 83 ? -26.790 -7.304 50.550 1.00 80.94 83 LEU A C 1
ATOM 616 O O . LEU A 1 83 ? -27.047 -8.025 49.586 1.00 80.94 83 LEU A O 1
ATOM 620 N N . TRP A 1 84 ? -27.058 -5.998 50.558 1.00 83.62 84 TRP A N 1
ATOM 621 C CA . TRP A 1 84 ? -27.650 -5.301 49.415 1.00 83.62 84 TRP A CA 1
ATOM 622 C C . TRP A 1 84 ? -26.694 -5.256 48.215 1.00 83.62 84 TRP A C 1
ATOM 624 O O . TRP A 1 84 ? -27.085 -5.568 47.089 1.00 83.62 84 TRP A O 1
ATOM 634 N N . ARG A 1 85 ? -25.414 -4.931 48.448 1.00 87.19 85 ARG A N 1
ATOM 635 C CA . ARG A 1 85 ? -24.346 -4.958 47.431 1.00 87.19 85 ARG A CA 1
ATOM 636 C C . ARG A 1 85 ? -24.229 -6.346 46.792 1.00 87.19 85 ARG A C 1
ATOM 638 O O . ARG A 1 85 ? -24.191 -6.469 45.569 1.00 87.19 85 ARG A O 1
ATOM 645 N N . LEU A 1 86 ? -24.243 -7.394 47.616 1.00 85.81 86 LEU A N 1
ATOM 646 C CA . LEU A 1 86 ? -24.207 -8.781 47.159 1.00 85.81 86 LEU A CA 1
ATOM 647 C C . LEU A 1 86 ? -25.443 -9.177 46.349 1.00 85.81 86 LEU A C 1
ATOM 649 O O . LEU A 1 86 ? -25.310 -9.918 45.382 1.00 85.81 86 LEU A O 1
ATOM 653 N N . GLN A 1 87 ? -26.630 -8.680 46.696 1.00 82.69 87 GLN A N 1
ATOM 654 C CA . GLN A 1 87 ? -27.838 -8.917 45.900 1.00 82.69 87 GLN A CA 1
ATOM 655 C C . GLN A 1 87 ? -27.750 -8.272 44.515 1.00 82.69 87 GLN A C 1
ATOM 657 O O . GLN A 1 87 ? -28.078 -8.920 43.521 1.00 82.69 87 GLN A O 1
ATOM 662 N N . ALA A 1 88 ? -27.245 -7.038 44.427 1.00 85.12 88 ALA A N 1
ATOM 663 C CA . ALA A 1 88 ? -26.999 -6.382 43.144 1.00 85.12 88 ALA A CA 1
ATOM 664 C C . ALA A 1 88 ? -25.966 -7.152 42.298 1.00 85.12 88 ALA A C 1
ATOM 666 O O . ALA A 1 88 ? -26.172 -7.345 41.098 1.00 85.12 88 ALA A O 1
ATOM 667 N N . ALA A 1 89 ? -24.902 -7.662 42.929 1.00 88.69 89 ALA A N 1
ATOM 668 C CA . ALA A 1 89 ? -23.902 -8.510 42.281 1.00 88.69 89 ALA A CA 1
ATOM 669 C C . ALA A 1 89 ? -24.496 -9.828 41.753 1.00 88.69 89 ALA A C 1
ATOM 671 O O . ALA A 1 89 ? -24.262 -10.184 40.599 1.00 88.69 89 ALA A O 1
ATOM 672 N N . VAL A 1 90 ? -25.314 -10.525 42.552 1.00 87.25 90 VAL A N 1
ATOM 673 C CA . VAL A 1 90 ? -26.007 -11.756 42.128 1.00 87.25 90 VAL A CA 1
ATOM 674 C C . VAL A 1 90 ? -26.931 -11.480 40.947 1.00 87.25 90 VAL A C 1
ATOM 676 O O . VAL A 1 90 ? -26.883 -12.208 39.961 1.00 87.25 90 VAL A O 1
ATOM 679 N N . ALA A 1 91 ? -27.723 -10.407 41.001 1.00 84.75 91 ALA A N 1
ATOM 680 C CA . ALA A 1 91 ? -28.614 -10.043 39.904 1.00 84.75 91 ALA A CA 1
ATOM 681 C C . ALA A 1 91 ? -27.848 -9.738 38.606 1.00 84.75 91 ALA A C 1
ATOM 683 O O . ALA A 1 91 ? -28.257 -10.169 37.528 1.00 84.75 91 ALA A O 1
ATOM 684 N N . ALA A 1 92 ? -26.716 -9.032 38.700 1.00 88.94 92 ALA A N 1
ATOM 685 C CA . ALA A 1 92 ? -25.856 -8.756 37.554 1.00 88.94 92 ALA A CA 1
ATOM 686 C C . ALA A 1 92 ? -25.236 -10.035 36.969 1.00 88.94 92 ALA A C 1
ATOM 688 O O . ALA A 1 92 ? -25.211 -10.202 35.749 1.00 88.94 92 ALA A O 1
ATOM 689 N N . LEU A 1 93 ? -24.786 -10.958 37.824 1.00 89.50 93 LEU A N 1
ATOM 690 C CA . LEU A 1 93 ? -24.228 -12.244 37.404 1.00 89.50 93 LEU A CA 1
ATOM 691 C C . LEU A 1 93 ? -25.287 -13.140 36.762 1.00 89.50 93 LEU A C 1
ATOM 693 O O . LEU A 1 93 ? -25.044 -13.668 35.684 1.00 89.50 93 LEU A O 1
ATOM 697 N N . GLN A 1 94 ? -26.478 -13.257 37.348 1.00 86.88 94 GLN A N 1
ATOM 698 C CA . GLN A 1 94 ? -27.581 -14.032 36.772 1.00 86.88 94 GLN A CA 1
ATOM 699 C C . GLN A 1 94 ? -28.009 -13.479 35.406 1.00 86.88 94 GLN A C 1
ATOM 701 O O . GLN A 1 94 ? -28.185 -14.244 34.457 1.00 86.88 94 GLN A O 1
ATOM 706 N N . ALA A 1 95 ? -28.107 -12.152 35.264 1.00 87.00 95 ALA A N 1
ATOM 707 C CA . ALA A 1 95 ? -28.384 -11.518 33.975 1.00 87.00 95 ALA A CA 1
ATOM 708 C C . ALA A 1 95 ? -27.266 -11.784 32.949 1.00 87.00 95 ALA A C 1
ATOM 710 O O . ALA A 1 95 ? -27.546 -12.052 31.779 1.00 87.00 95 ALA A O 1
ATOM 711 N N . HIS A 1 96 ? -26.002 -11.757 33.383 1.00 90.06 96 HIS A N 1
ATOM 712 C CA . HIS A 1 96 ? -24.870 -12.126 32.539 1.00 90.06 96 HIS A CA 1
ATOM 713 C C . HIS A 1 96 ? -24.958 -13.596 32.098 1.00 90.06 96 HIS A C 1
ATOM 715 O O . HIS A 1 96 ? -24.853 -13.853 30.904 1.00 90.06 96 HIS A O 1
ATOM 721 N N . GLN A 1 97 ? -25.248 -14.539 33.004 1.00 89.12 97 GLN A N 1
ATOM 722 C CA . GLN A 1 97 ? -25.427 -15.963 32.677 1.00 89.12 97 GLN A CA 1
ATOM 723 C C . GLN A 1 97 ? -26.532 -16.189 31.646 1.00 89.12 97 GLN A C 1
ATOM 725 O O . GLN A 1 97 ? -26.345 -16.952 30.702 1.00 89.12 97 GLN A O 1
ATOM 730 N N . GLN A 1 98 ? -27.665 -15.498 31.787 1.00 87.12 98 GLN A N 1
ATOM 731 C CA . GLN A 1 98 ? -28.755 -15.573 30.812 1.00 87.12 98 GLN A CA 1
ATOM 732 C C . GLN A 1 98 ? -28.339 -15.032 29.437 1.00 87.12 98 GLN A C 1
ATOM 734 O O . GLN A 1 98 ? -28.758 -15.568 28.414 1.00 87.12 98 GLN A O 1
ATOM 739 N N . LYS A 1 99 ? -27.506 -13.984 29.400 1.00 89.19 99 LYS A N 1
ATOM 740 C CA . LYS A 1 99 ? -27.042 -13.352 28.158 1.00 89.19 99 LYS A CA 1
ATOM 741 C C . LYS A 1 99 ? -25.952 -14.156 27.445 1.00 89.19 99 LYS A C 1
ATOM 743 O O . LYS A 1 99 ? -25.934 -14.178 26.217 1.00 89.19 99 LYS A O 1
ATOM 748 N N . THR A 1 100 ? -25.024 -14.758 28.186 1.00 90.94 100 THR A N 1
ATOM 749 C CA . THR A 1 100 ? -23.846 -15.445 27.627 1.00 90.94 100 THR A CA 1
ATOM 750 C C . THR A 1 100 ? -23.998 -16.960 27.551 1.00 90.94 100 THR A C 1
ATOM 752 O O . THR A 1 100 ? -23.252 -17.604 26.820 1.00 90.94 100 THR A O 1
ATOM 755 N N . GLY A 1 101 ? -24.951 -17.542 28.284 1.00 88.94 101 GLY A N 1
ATOM 756 C CA . GLY A 1 101 ? -25.084 -18.991 28.439 1.00 88.94 101 GLY A CA 1
ATOM 757 C C . GLY A 1 101 ? -24.038 -19.611 29.375 1.00 88.94 101 GLY A C 1
ATOM 758 O O . GLY A 1 101 ? -23.943 -20.835 29.448 1.00 88.94 101 GLY A O 1
ATOM 759 N N . SER A 1 102 ? -23.246 -18.799 30.087 1.00 88.12 102 SER A N 1
ATOM 760 C CA . SER A 1 102 ? -22.198 -19.285 30.991 1.00 88.12 102 SER A CA 1
ATOM 761 C C . SER A 1 102 ? -22.774 -20.032 32.198 1.00 88.12 102 SER A C 1
ATOM 763 O O . SER A 1 102 ? -23.650 -19.532 32.910 1.00 88.12 102 SER A O 1
ATOM 765 N N . SER A 1 103 ? -22.232 -21.219 32.489 1.00 89.81 103 SER A N 1
ATOM 766 C CA . SER A 1 103 ? -22.574 -21.961 33.706 1.00 89.81 103 SER A CA 1
ATOM 767 C C . SER A 1 103 ? -21.926 -21.338 34.949 1.00 89.81 103 SER A C 1
ATOM 769 O O . SER A 1 103 ? -20.957 -20.581 34.861 1.00 89.81 103 SER A O 1
ATOM 771 N N . VAL A 1 104 ? -22.451 -21.670 36.133 1.00 87.44 104 VAL A N 1
ATOM 772 C CA . VAL A 1 104 ? -21.874 -21.212 37.411 1.00 87.44 104 VAL A CA 1
ATOM 773 C C . VAL A 1 104 ? -20.430 -21.704 37.571 1.00 87.44 104 VAL A C 1
ATOM 775 O O . VAL A 1 104 ? -19.584 -20.987 38.096 1.00 87.44 104 VAL A O 1
ATOM 778 N N . ASP A 1 105 ? -20.137 -22.906 37.079 1.00 90.19 105 ASP A N 1
ATOM 779 C CA . ASP A 1 105 ? -18.812 -23.521 37.102 1.00 90.19 105 ASP A CA 1
ATOM 780 C C . ASP A 1 105 ? -17.796 -22.723 36.261 1.00 90.19 105 ASP A C 1
ATOM 782 O O . ASP A 1 105 ? -16.655 -22.550 36.689 1.00 90.19 105 ASP A O 1
ATOM 786 N N . VAL A 1 106 ? -18.219 -22.168 35.113 1.00 90.44 106 VAL A N 1
ATOM 787 C CA . VAL A 1 106 ? -17.383 -21.283 34.278 1.00 90.44 106 VAL A CA 1
ATOM 788 C C . VAL A 1 106 ? -17.084 -19.974 35.007 1.00 90.44 106 VAL A C 1
ATOM 790 O O . VAL A 1 106 ? -15.925 -19.579 35.089 1.00 90.44 106 VAL A O 1
ATOM 793 N N . LEU A 1 107 ? -18.097 -19.339 35.603 1.00 89.25 107 LEU A N 1
ATOM 794 C CA . LEU A 1 107 ? -17.898 -18.105 36.373 1.00 89.25 107 LEU A CA 1
ATOM 795 C C . LEU A 1 107 ? -16.981 -18.324 37.582 1.00 89.25 107 LEU A C 1
ATOM 797 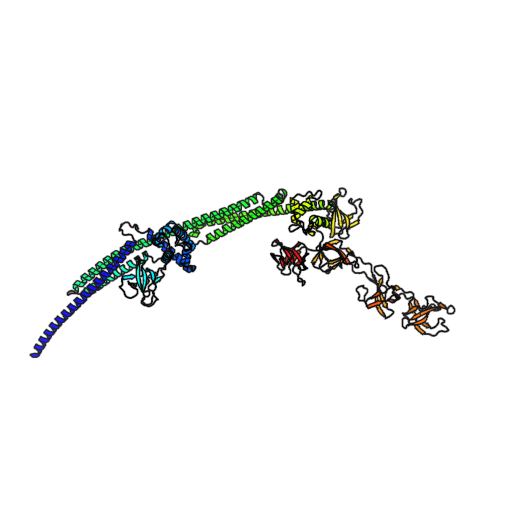O O . LEU A 1 107 ? -16.118 -17.500 37.863 1.00 89.25 107 LEU A O 1
ATOM 801 N N . PHE A 1 108 ? -17.118 -19.453 38.281 1.00 91.75 108 PHE A N 1
ATOM 802 C CA . PHE A 1 108 ? -16.233 -19.791 39.395 1.00 91.75 108 PHE A CA 1
ATOM 803 C C . PHE A 1 108 ? -14.787 -20.043 38.935 1.00 91.75 108 PHE A C 1
ATOM 805 O O . PHE A 1 108 ? -13.834 -19.710 39.645 1.00 91.75 108 PHE A O 1
ATOM 812 N N . ALA A 1 109 ? -14.598 -20.593 37.731 1.00 91.19 109 ALA A N 1
ATOM 813 C CA . ALA A 1 109 ? -13.273 -20.763 37.146 1.00 91.19 109 ALA A CA 1
ATOM 814 C C . ALA A 1 109 ? -12.572 -19.423 36.859 1.00 91.19 109 ALA A C 1
ATOM 816 O O . ALA A 1 109 ? -11.350 -19.367 36.957 1.00 91.19 109 ALA A O 1
ATOM 817 N N . GLU A 1 110 ? -13.304 -18.337 36.599 1.00 89.38 110 GLU A N 1
ATOM 818 C CA . GLU A 1 110 ? -12.710 -16.995 36.479 1.00 89.38 110 GLU A CA 1
ATOM 819 C C . GLU A 1 110 ? -12.185 -16.450 37.814 1.00 89.38 110 GLU A C 1
ATOM 821 O O . GLU A 1 110 ? -11.260 -15.641 37.822 1.00 89.38 110 GLU A O 1
ATOM 826 N N . VAL A 1 111 ? -12.729 -16.912 38.946 1.00 89.00 111 VAL A N 1
ATOM 827 C CA . VAL A 1 111 ? -12.281 -16.494 40.284 1.00 89.00 111 VAL A CA 1
ATOM 828 C C . VAL A 1 111 ? -10.969 -17.179 40.673 1.00 89.00 111 VAL A C 1
ATOM 830 O O . VAL A 1 111 ? -10.083 -16.549 41.243 1.00 89.00 111 VAL A O 1
ATOM 833 N N . ALA A 1 112 ? -10.849 -18.490 40.427 1.00 81.69 112 ALA A N 1
ATOM 834 C CA . ALA A 1 112 ? -9.729 -19.289 40.947 1.00 81.69 112 ALA A CA 1
ATOM 835 C C . ALA A 1 112 ? -9.327 -20.504 40.088 1.00 81.69 112 ALA A C 1
ATOM 837 O O . ALA A 1 112 ? -8.743 -21.466 40.595 1.00 81.69 112 ALA A O 1
ATOM 838 N N . GLY A 1 113 ? -9.647 -20.511 38.793 1.00 81.38 113 GLY A N 1
ATOM 839 C CA . GLY A 1 113 ? -9.258 -21.583 37.868 1.00 81.38 113 GLY A CA 1
ATOM 840 C C . GLY A 1 113 ? -9.812 -22.962 38.246 1.00 81.38 113 GLY A C 1
ATOM 841 O O . GLY A 1 113 ? -9.147 -23.972 38.026 1.00 81.38 113 GLY A O 1
ATOM 842 N N . GLY A 1 114 ? -10.984 -23.011 38.888 1.00 73.25 114 GLY A N 1
ATOM 843 C CA . GLY A 1 114 ? -11.644 -24.248 39.325 1.00 73.25 114 GLY A CA 1
ATOM 844 C C . GLY A 1 114 ? -11.164 -24.808 40.671 1.00 73.25 114 GLY A C 1
ATOM 845 O O . GLY A 1 114 ? -11.632 -25.865 41.089 1.00 73.25 114 GLY A O 1
ATOM 846 N N . LYS A 1 115 ? -10.256 -24.118 41.375 1.00 87.44 115 LYS A N 1
ATOM 847 C CA . LYS A 1 115 ? -9.820 -24.459 42.742 1.00 87.44 115 LYS A CA 1
ATOM 848 C C . LYS A 1 115 ? -10.602 -23.651 43.788 1.00 87.44 115 LYS A C 1
ATOM 850 O O . LYS A 1 115 ? -11.207 -22.642 43.434 1.00 87.44 115 LYS A O 1
ATOM 855 N N . PRO A 1 116 ? -10.585 -24.043 45.079 1.00 91.75 116 PRO A N 1
ATOM 856 C CA . PRO A 1 116 ? -11.107 -23.190 46.146 1.00 91.75 116 PRO A CA 1
ATOM 857 C C . PRO A 1 116 ? -10.443 -21.806 46.105 1.00 91.75 116 PRO A C 1
ATOM 859 O O . PRO A 1 116 ? -9.214 -21.708 46.119 1.00 91.75 116 PRO A O 1
ATOM 862 N N . ALA A 1 117 ? -11.245 -20.743 46.025 1.00 92.44 117 ALA A N 1
ATOM 863 C CA . ALA A 1 117 ? -10.736 -19.383 45.895 1.00 92.44 117 ALA A CA 1
ATOM 864 C C . ALA A 1 117 ? -10.297 -18.825 47.254 1.00 92.44 117 ALA A C 1
ATOM 866 O O . ALA A 1 117 ? -10.940 -19.071 48.279 1.00 92.44 117 ALA A O 1
ATOM 867 N N . SER A 1 118 ? -9.209 -18.051 47.259 1.00 93.94 118 SER A N 1
ATOM 868 C CA . SER A 1 118 ? -8.775 -17.280 48.425 1.00 93.94 118 SER A CA 1
ATOM 869 C C . SER A 1 118 ? -9.560 -15.970 48.532 1.00 93.94 118 SER A C 1
ATOM 871 O O . SER A 1 118 ? -10.130 -15.494 47.547 1.00 93.94 118 SER A O 1
ATOM 873 N N . LYS A 1 119 ? -9.535 -15.337 49.714 1.00 93.62 119 LYS A N 1
ATOM 874 C CA . LYS A 1 119 ? -10.132 -14.005 49.902 1.00 93.62 119 LYS A CA 1
ATOM 875 C C . LYS A 1 119 ? -9.577 -12.983 48.906 1.00 93.62 119 LYS A C 1
ATOM 877 O O . LYS A 1 119 ? -10.347 -12.221 48.338 1.00 93.62 119 LYS A O 1
ATOM 882 N N . ALA A 1 120 ? -8.265 -12.987 48.672 1.00 92.75 120 ALA A N 1
ATOM 883 C CA . ALA A 1 120 ? -7.621 -12.066 47.737 1.00 92.75 120 ALA A CA 1
ATOM 884 C C . ALA A 1 120 ? -8.104 -12.274 46.293 1.00 92.75 120 ALA A C 1
ATOM 886 O O . ALA A 1 120 ? -8.481 -11.305 45.643 1.00 92.75 120 ALA A O 1
ATOM 887 N N . ALA A 1 121 ? -8.176 -13.529 45.833 1.00 92.62 121 ALA A N 1
ATOM 888 C CA . ALA A 1 121 ? -8.646 -13.852 44.486 1.00 92.62 121 ALA A CA 1
ATOM 889 C C . ALA A 1 121 ? -10.111 -13.434 44.271 1.00 92.62 121 ALA A C 1
ATOM 891 O O . ALA A 1 121 ? -10.452 -12.845 43.250 1.00 92.62 121 ALA A O 1
ATOM 892 N N . PHE A 1 122 ? -10.974 -13.667 45.267 1.00 93.44 122 PHE A N 1
ATOM 893 C CA . PHE A 1 122 ? -12.358 -13.196 45.214 1.00 93.44 122 PHE A CA 1
ATOM 894 C C . PHE A 1 122 ? -12.454 -11.670 45.175 1.00 93.44 122 PHE A C 1
ATOM 896 O O . PHE A 1 122 ? -13.226 -11.144 44.383 1.00 93.44 122 PHE A O 1
ATOM 903 N N . VAL A 1 123 ? -11.686 -10.959 46.008 1.00 94.19 123 VAL A N 1
ATOM 904 C CA . VAL A 1 123 ? -11.703 -9.488 46.044 1.00 94.19 123 VAL A CA 1
ATOM 905 C C . VAL A 1 123 ? -11.265 -8.901 44.705 1.00 94.19 123 VAL A C 1
ATOM 907 O O . VAL A 1 123 ? -11.936 -8.012 44.191 1.00 94.19 123 VAL A O 1
ATOM 910 N N . GLU A 1 124 ? -10.189 -9.420 44.116 1.00 93.19 124 GLU A N 1
ATOM 911 C CA . GLU A 1 124 ? -9.701 -8.986 42.803 1.00 93.19 124 GLU A CA 1
ATOM 912 C C . GLU A 1 124 ? -10.726 -9.237 41.689 1.00 93.19 124 GLU A C 1
ATOM 914 O O . GLU A 1 124 ? -10.950 -8.382 40.834 1.00 93.19 124 GLU A O 1
ATOM 919 N N . TRP A 1 125 ? -11.389 -10.393 41.707 1.00 93.69 125 TRP A N 1
ATOM 920 C CA . TRP A 1 125 ? -12.444 -10.699 40.746 1.00 93.69 125 TRP A CA 1
ATOM 921 C C . TRP A 1 125 ? -13.689 -9.818 40.949 1.00 93.69 125 TRP A C 1
ATOM 923 O O . TRP A 1 125 ? -14.246 -9.282 39.990 1.00 93.69 125 TRP A O 1
ATOM 933 N N . ALA A 1 126 ? -14.111 -9.614 42.198 1.00 92.31 126 ALA A N 1
ATOM 934 C CA . ALA A 1 126 ? -15.329 -8.884 42.539 1.00 92.31 126 ALA A CA 1
ATOM 935 C C . ALA A 1 126 ? -15.257 -7.386 42.196 1.00 92.31 126 ALA A C 1
ATOM 937 O O . ALA A 1 126 ? -16.282 -6.791 41.871 1.00 92.31 126 ALA A O 1
ATOM 938 N N . THR A 1 127 ? -14.077 -6.761 42.200 1.00 91.88 127 THR A N 1
ATOM 939 C CA . THR A 1 127 ? -13.937 -5.365 41.738 1.00 91.88 127 THR A CA 1
ATOM 940 C C . THR A 1 127 ? -14.135 -5.225 40.224 1.00 91.88 127 THR A C 1
ATOM 942 O O . THR A 1 127 ? -14.551 -4.169 39.745 1.00 91.88 127 THR A O 1
ATOM 945 N N . ARG A 1 128 ? -13.928 -6.306 39.463 1.00 91.06 128 ARG A N 1
ATOM 946 C CA . ARG A 1 128 ? -14.117 -6.367 38.003 1.00 91.06 128 ARG A CA 1
ATOM 947 C C . ARG A 1 128 ? -15.520 -6.819 37.591 1.00 91.06 128 ARG A C 1
ATOM 949 O O . ARG A 1 128 ? -15.822 -6.881 36.399 1.00 91.06 128 ARG A O 1
ATOM 956 N N . LEU A 1 129 ? -16.412 -7.082 38.551 1.00 90.38 129 LEU A N 1
ATOM 957 C CA . LEU A 1 129 ? -17.750 -7.615 38.277 1.00 90.38 129 LEU A CA 1
ATOM 958 C C . LEU A 1 129 ? -18.583 -6.706 37.367 1.00 90.38 129 LEU A C 1
ATOM 960 O O . LEU A 1 129 ? -19.296 -7.186 36.487 1.00 90.38 129 LEU A O 1
ATOM 964 N N . SER A 1 130 ? -18.488 -5.388 37.568 1.00 89.19 130 SER A N 1
ATOM 965 C CA . SER A 1 130 ? -19.200 -4.400 36.743 1.00 89.19 130 SER A CA 1
ATOM 966 C C . SER A 1 130 ? -18.783 -4.460 35.270 1.00 89.19 130 SER A C 1
ATOM 968 O O . SER A 1 130 ? -19.622 -4.309 34.388 1.00 89.19 130 SER A O 1
ATOM 970 N N . GLU A 1 131 ? -17.507 -4.742 34.991 1.00 87.88 131 GLU A N 1
ATOM 971 C CA . GLU A 1 131 ? -16.959 -4.863 33.635 1.00 87.88 131 GLU A CA 1
ATOM 972 C C . GLU A 1 131 ? -17.360 -6.189 32.997 1.00 87.88 131 GLU A C 1
ATOM 974 O O . GLU A 1 131 ? -17.806 -6.209 31.852 1.00 87.88 131 GLU A O 1
ATOM 979 N N . LEU A 1 132 ? -17.273 -7.279 33.765 1.00 89.00 132 LEU A N 1
ATOM 980 C CA . LEU A 1 132 ? -17.695 -8.612 33.337 1.00 89.00 132 LEU A CA 1
ATOM 981 C C . LEU A 1 132 ? -19.185 -8.636 32.958 1.00 89.00 132 LEU A C 1
ATOM 983 O O . LEU A 1 132 ? -19.582 -9.181 31.927 1.00 89.00 132 LEU A O 1
ATOM 987 N N . THR A 1 133 ? -20.027 -8.032 33.796 1.00 89.06 133 THR A N 1
ATOM 988 C CA . THR A 1 133 ? -21.488 -8.059 33.635 1.00 89.06 133 THR A CA 1
ATOM 989 C C . THR A 1 133 ? -22.021 -6.920 32.763 1.00 89.06 133 THR A C 1
ATOM 991 O O . THR A 1 133 ? -23.132 -7.022 32.239 1.00 89.06 133 THR A O 1
ATOM 994 N N . GLY A 1 134 ? -21.251 -5.842 32.583 1.00 86.12 134 GLY A N 1
ATOM 995 C CA . GLY A 1 134 ? -21.719 -4.596 31.973 1.00 86.12 134 GLY A CA 1
ATOM 996 C C . GLY A 1 134 ? -22.775 -3.872 32.817 1.00 86.12 134 GLY A C 1
ATOM 997 O O . GLY A 1 134 ? -23.584 -3.126 32.264 1.00 86.12 134 GLY A O 1
ATOM 998 N N . ASN A 1 135 ? -22.818 -4.135 34.128 1.00 86.94 135 ASN A N 1
ATOM 999 C CA . ASN A 1 135 ? -23.808 -3.588 35.050 1.00 86.94 135 ASN A CA 1
ATOM 1000 C C . ASN A 1 135 ? -23.135 -2.879 36.233 1.00 86.94 135 ASN A C 1
ATOM 1002 O O . ASN A 1 135 ? -22.600 -3.510 37.147 1.00 86.94 135 ASN A O 1
ATOM 1006 N N . ASP A 1 136 ? -23.224 -1.551 36.245 1.00 86.44 136 ASP A N 1
ATOM 1007 C CA . ASP A 1 136 ? -22.609 -0.719 37.279 1.00 86.44 136 ASP A CA 1
ATOM 1008 C C . ASP A 1 136 ? -23.268 -0.853 38.661 1.00 86.44 136 ASP A C 1
ATOM 1010 O O . ASP A 1 136 ? -22.683 -0.418 39.647 1.00 86.44 136 ASP A O 1
ATOM 1014 N N . GLU A 1 137 ? -24.461 -1.445 38.782 1.00 86.19 137 GLU A N 1
ATOM 1015 C CA . GLU A 1 137 ? -25.068 -1.723 40.099 1.00 86.19 137 GLU A CA 1
ATOM 1016 C C . GLU A 1 137 ? -24.225 -2.714 40.923 1.00 86.19 137 GLU A C 1
ATOM 1018 O O . GLU A 1 137 ? -24.274 -2.712 42.158 1.00 86.19 137 GLU A O 1
ATOM 1023 N N . ALA A 1 138 ? -23.400 -3.515 40.240 1.00 89.62 138 ALA A N 1
ATOM 1024 C CA . ALA A 1 138 ? -22.463 -4.459 40.830 1.00 89.62 138 ALA A CA 1
ATOM 1025 C C . ALA A 1 138 ? -21.045 -3.894 41.035 1.00 89.62 138 ALA A C 1
ATOM 1027 O O . ALA A 1 138 ? -20.106 -4.651 41.270 1.00 89.62 138 ALA A O 1
ATOM 1028 N N . LEU A 1 139 ? -20.864 -2.574 40.926 1.00 90.31 139 LEU A N 1
ATOM 1029 C CA . LEU A 1 139 ? -19.586 -1.928 41.207 1.00 90.31 139 LEU A CA 1
ATOM 1030 C C . LEU A 1 139 ? -19.262 -2.019 42.709 1.00 90.31 139 LEU A C 1
ATOM 1032 O O . LEU A 1 139 ? -20.093 -1.657 43.555 1.00 90.31 139 LEU A O 1
ATOM 1036 N N . LEU A 1 140 ? -18.058 -2.514 43.015 1.00 91.31 140 LEU A N 1
ATOM 1037 C CA . LEU A 1 140 ? -17.537 -2.739 44.365 1.00 91.31 140 LEU A CA 1
ATOM 1038 C C . LEU A 1 140 ? -16.097 -2.228 44.471 1.00 91.31 140 LEU A C 1
ATOM 1040 O O . LEU A 1 140 ? -15.300 -2.435 43.555 1.00 91.31 140 LEU A O 1
ATOM 1044 N N . THR A 1 141 ? -15.748 -1.613 45.603 1.00 91.69 141 THR A N 1
ATOM 1045 C CA . THR A 1 141 ? -14.339 -1.362 45.961 1.00 91.69 141 THR A CA 1
ATOM 1046 C C . THR A 1 141 ? -13.667 -2.623 46.502 1.00 91.69 141 THR A C 1
ATOM 1048 O O . THR A 1 141 ? -14.334 -3.615 46.815 1.00 91.69 141 THR A O 1
ATOM 1051 N N . GLN A 1 142 ? -12.339 -2.586 46.656 1.00 91.25 142 GLN A N 1
ATOM 1052 C CA . GLN A 1 142 ? -11.612 -3.672 47.316 1.00 91.25 142 GLN A CA 1
ATOM 1053 C C . GLN A 1 142 ? -12.086 -3.871 48.762 1.00 91.25 142 GLN A C 1
ATOM 1055 O O . GLN A 1 142 ? -12.270 -5.014 49.184 1.00 91.25 142 GLN A O 1
ATOM 1060 N N . GLU A 1 143 ? -12.341 -2.788 49.504 1.00 90.62 143 GLU A N 1
ATOM 1061 C CA . GLU A 1 143 ? -12.870 -2.865 50.869 1.00 90.62 143 GLU A CA 1
ATOM 1062 C C . GLU A 1 143 ? -14.265 -3.498 50.881 1.00 90.62 143 GLU A C 1
ATOM 1064 O O . GLU A 1 143 ? -14.500 -4.454 51.619 1.00 90.62 143 GLU A O 1
ATOM 1069 N N . GLN A 1 144 ? -15.168 -3.044 50.006 1.00 91.12 144 GLN A N 1
ATOM 1070 C CA . GLN A 1 144 ? -16.539 -3.560 49.925 1.00 91.12 144 GLN A CA 1
ATOM 1071 C C . GLN A 1 144 ? -16.578 -5.044 49.533 1.00 91.12 144 GLN A C 1
ATOM 1073 O O . GLN A 1 144 ? -17.349 -5.822 50.099 1.00 91.12 144 GLN A O 1
ATOM 1078 N N . ALA A 1 145 ? -15.730 -5.468 48.594 1.00 91.50 145 ALA A N 1
ATOM 1079 C CA . ALA A 1 145 ? -15.591 -6.878 48.242 1.00 91.50 145 ALA A CA 1
ATOM 1080 C C . ALA A 1 145 ? -15.010 -7.703 49.407 1.00 91.50 145 ALA A C 1
ATOM 1082 O O . ALA A 1 145 ? -15.438 -8.832 49.656 1.00 91.50 145 ALA A O 1
ATOM 1083 N N . ALA A 1 146 ? -14.066 -7.142 50.168 1.00 90.88 146 ALA A N 1
ATOM 1084 C CA . ALA A 1 146 ? -13.480 -7.805 51.329 1.00 90.88 146 ALA A CA 1
ATOM 1085 C C . ALA A 1 146 ? -14.468 -7.941 52.503 1.00 90.88 146 ALA A C 1
ATOM 1087 O O . ALA A 1 146 ? -14.395 -8.941 53.225 1.00 90.88 146 ALA A O 1
ATOM 1088 N N . GLU A 1 147 ? -15.377 -6.977 52.683 1.00 88.88 147 GLU A N 1
ATOM 1089 C CA . GLU A 1 147 ? -16.495 -7.007 53.643 1.00 88.88 147 GLU A CA 1
ATOM 1090 C C . GLU A 1 147 ? -17.548 -8.060 53.283 1.00 88.88 147 GLU A C 1
ATOM 1092 O O . GLU A 1 147 ? -18.180 -8.641 54.164 1.00 88.88 147 GLU A O 1
ATOM 1097 N N . ALA A 1 148 ? -17.737 -8.327 51.992 1.00 87.81 148 ALA A N 1
ATOM 1098 C CA . ALA A 1 148 ? -18.693 -9.310 51.499 1.00 87.81 148 ALA A CA 1
ATOM 1099 C C . ALA A 1 148 ? -18.216 -10.767 51.666 1.00 87.81 148 ALA A C 1
ATOM 1101 O O . ALA A 1 148 ? -19.027 -11.696 51.704 1.00 87.81 148 ALA A O 1
ATOM 1102 N N . TRP A 1 149 ? -16.903 -10.978 51.805 1.00 89.56 149 TRP A N 1
ATOM 1103 C CA . TRP A 1 149 ? -16.283 -12.304 51.885 1.00 89.56 149 TRP A CA 1
ATOM 1104 C C . TRP A 1 149 ? -16.916 -13.257 52.917 1.00 89.56 149 TRP A C 1
ATOM 1106 O O . TRP A 1 149 ? -17.237 -14.386 52.536 1.00 89.56 149 TRP A O 1
ATOM 1116 N N . PRO A 1 150 ? -17.141 -12.868 54.193 1.00 86.94 150 PRO A N 1
ATOM 1117 C CA . PRO A 1 150 ? -17.691 -13.784 55.195 1.00 86.94 150 PRO A CA 1
ATOM 1118 C C . PRO A 1 150 ? -19.079 -14.318 54.822 1.00 86.94 150 PRO A C 1
ATOM 1120 O O . PRO A 1 150 ? -19.405 -15.455 55.164 1.00 86.94 150 PRO A O 1
ATOM 1123 N N . ILE A 1 151 ? -19.867 -13.522 54.091 1.00 83.00 151 ILE A N 1
ATOM 1124 C CA . ILE A 1 151 ? -21.216 -13.873 53.634 1.00 83.00 151 ILE A CA 1
ATOM 1125 C C . ILE A 1 151 ? -21.131 -14.894 52.494 1.00 83.00 151 ILE A C 1
ATOM 1127 O O . ILE A 1 151 ? -21.784 -15.935 52.547 1.00 83.00 151 ILE A O 1
ATOM 1131 N N . VAL A 1 152 ? -20.295 -14.628 51.485 1.00 87.69 152 VAL A N 1
ATOM 1132 C CA . VAL A 1 152 ? -20.160 -15.491 50.296 1.00 87.69 152 VAL A CA 1
ATOM 1133 C C . VAL A 1 152 ? -19.489 -16.823 50.646 1.00 87.69 152 VAL A C 1
ATOM 1135 O O . VAL A 1 152 ? -19.924 -17.878 50.190 1.00 87.69 152 VAL A O 1
ATOM 1138 N N . ALA A 1 153 ? -18.469 -16.802 51.508 1.00 88.19 153 ALA A N 1
ATOM 1139 C CA . ALA A 1 153 ? -17.767 -18.003 51.956 1.00 88.19 153 ALA A CA 1
ATOM 1140 C C . ALA A 1 153 ? -18.468 -18.735 53.118 1.00 88.19 153 ALA A C 1
ATOM 1142 O O . ALA A 1 153 ? -17.959 -19.759 53.569 1.00 88.19 153 ALA A O 1
ATOM 1143 N N . LYS A 1 154 ? -19.602 -18.225 53.629 1.00 84.62 154 LYS A N 1
ATOM 1144 C CA . LYS A 1 154 ? -20.321 -18.760 54.805 1.00 84.62 154 LYS A CA 1
ATOM 1145 C C . LYS A 1 154 ? -19.405 -19.002 56.020 1.00 84.62 154 LYS A C 1
ATOM 1147 O O . LYS A 1 154 ? -19.516 -20.014 56.705 1.00 84.62 154 LYS A O 1
ATOM 1152 N N . GLY A 1 155 ? -18.465 -18.087 56.265 1.00 80.88 155 GLY A N 1
ATOM 1153 C CA . GLY A 1 155 ? -17.484 -18.187 57.355 1.00 80.88 155 GLY A CA 1
ATOM 1154 C C . GLY A 1 155 ? -16.319 -19.163 57.126 1.00 80.88 155 GLY A C 1
ATOM 1155 O O . GLY A 1 155 ? -15.468 -19.295 58.004 1.00 80.88 155 GLY A O 1
ATOM 1156 N N . ALA A 1 156 ? -16.233 -19.824 55.967 1.00 86.06 156 ALA A N 1
ATOM 1157 C CA . ALA A 1 156 ? -15.110 -20.696 55.628 1.00 86.06 156 ALA A CA 1
ATOM 1158 C C . ALA A 1 156 ? -13.830 -19.903 55.293 1.00 86.06 156 ALA A C 1
ATOM 1160 O O . ALA A 1 156 ? -13.871 -18.762 54.825 1.00 86.06 156 ALA A O 1
ATOM 1161 N N . SER A 1 157 ? -12.666 -20.535 55.475 1.00 87.50 157 SER A N 1
ATOM 1162 C CA . SER A 1 157 ? -11.359 -19.964 55.106 1.00 87.50 157 SER A CA 1
ATOM 1163 C C . SER A 1 157 ? -11.112 -19.924 53.593 1.00 87.50 157 SER A C 1
ATOM 1165 O O . SER A 1 157 ? -10.192 -19.252 53.130 1.00 87.50 157 SER A O 1
ATOM 1167 N N . SER A 1 158 ? -11.912 -20.645 52.807 1.00 92.38 158 SER A N 1
ATOM 1168 C CA . SER A 1 158 ? -11.838 -20.691 51.347 1.00 92.38 158 SER A CA 1
ATOM 1169 C C . SER A 1 158 ? -13.235 -20.753 50.745 1.00 92.38 158 SER A C 1
ATOM 1171 O O . SER A 1 158 ? -14.161 -21.322 51.331 1.00 92.38 158 SER A O 1
ATOM 1173 N N . LEU A 1 159 ? -13.383 -20.175 49.558 1.00 93.12 159 LEU A N 1
ATOM 1174 C CA . LEU A 1 159 ? -14.634 -20.195 48.816 1.00 93.12 159 LEU A CA 1
ATOM 1175 C C . LEU A 1 159 ? -14.650 -21.416 47.894 1.00 93.12 159 LEU A C 1
ATOM 1177 O O . LEU A 1 159 ? -13.876 -21.488 46.943 1.00 93.12 159 LEU A O 1
ATOM 1181 N N . PHE A 1 160 ? -15.521 -22.378 48.187 1.00 91.94 160 PHE A N 1
ATOM 1182 C CA . PHE A 1 160 ? -15.717 -23.580 47.378 1.00 91.94 160 PHE A CA 1
ATOM 1183 C C . PHE A 1 160 ? -16.828 -23.369 46.347 1.00 91.94 160 PHE A C 1
ATOM 1185 O O . PHE A 1 160 ? -17.698 -22.512 46.520 1.00 91.94 160 PHE A O 1
ATOM 1192 N N . LEU A 1 161 ? -16.837 -24.198 45.304 1.00 89.81 161 LEU A N 1
ATOM 1193 C CA . LEU A 1 161 ? -17.847 -24.150 44.247 1.00 89.81 161 LEU A CA 1
ATOM 1194 C C . LEU A 1 161 ? -19.279 -24.245 44.797 1.00 89.81 161 LEU A C 1
ATOM 1196 O O . LEU A 1 161 ? -20.148 -23.511 44.342 1.00 89.81 161 LEU A O 1
ATOM 1200 N N . ASP A 1 162 ? -19.525 -25.081 45.808 1.00 87.69 162 ASP A N 1
ATOM 1201 C CA . ASP A 1 162 ? -20.858 -25.220 46.412 1.00 87.69 162 ASP A CA 1
ATOM 1202 C C . ASP A 1 162 ? -21.298 -23.965 47.174 1.00 87.69 162 ASP A C 1
ATOM 1204 O O . ASP A 1 162 ? -22.475 -23.603 47.148 1.00 87.69 162 ASP A O 1
ATOM 1208 N N . HIS A 1 163 ? -20.358 -23.249 47.803 1.00 89.81 163 HIS A N 1
ATOM 1209 C CA . HIS A 1 163 ? -20.640 -21.950 48.418 1.00 89.81 163 HIS A CA 1
ATOM 1210 C C . HIS A 1 163 ? -21.032 -20.923 47.352 1.00 89.81 163 HIS A C 1
ATOM 1212 O O . HIS A 1 163 ? -22.015 -20.204 47.517 1.00 89.81 163 HIS A O 1
ATOM 1218 N N . PHE A 1 164 ? -20.311 -20.903 46.228 1.00 89.06 164 PHE A N 1
ATOM 1219 C CA . PHE A 1 164 ? -20.587 -20.009 45.106 1.00 89.06 164 PHE A CA 1
ATOM 1220 C C . PHE A 1 164 ? -21.919 -20.338 44.409 1.00 89.06 164 PHE A C 1
ATOM 1222 O O . PHE A 1 164 ? -22.715 -19.439 44.143 1.00 89.06 164 PHE A O 1
ATOM 1229 N N . LYS A 1 165 ? -22.220 -21.630 44.201 1.00 87.25 165 LYS A N 1
ATOM 1230 C CA . LYS A 1 165 ? -23.516 -22.117 43.696 1.00 87.25 165 LYS A CA 1
ATOM 1231 C C . LYS A 1 165 ? -24.665 -21.743 44.627 1.00 87.25 165 LYS A C 1
ATOM 1233 O O . LYS A 1 165 ? -25.719 -21.341 44.148 1.00 87.25 165 LYS A O 1
ATOM 1238 N N . ALA A 1 166 ? -24.466 -21.843 45.940 1.00 83.44 166 ALA A N 1
ATOM 1239 C CA . ALA A 1 166 ? -25.459 -21.402 46.914 1.00 83.44 166 ALA A CA 1
ATOM 1240 C C . ALA A 1 166 ? -25.656 -19.878 46.880 1.00 83.44 166 ALA A C 1
ATOM 1242 O O . ALA A 1 166 ? -26.786 -19.409 46.957 1.00 83.44 166 ALA A O 1
ATOM 1243 N N . TRP A 1 167 ? -24.580 -19.100 46.727 1.00 85.25 167 TRP A N 1
ATOM 1244 C CA . TRP A 1 167 ? -24.660 -17.641 46.635 1.00 85.25 167 TRP A CA 1
ATOM 1245 C C . TRP A 1 167 ? -25.412 -17.161 45.382 1.00 85.25 167 TRP A C 1
ATOM 1247 O O . TRP A 1 167 ? -26.225 -16.243 45.480 1.00 85.25 167 TRP A O 1
ATOM 1257 N N . LEU A 1 168 ? -25.192 -17.807 44.232 1.00 84.94 168 LEU A N 1
ATOM 1258 C CA . LEU A 1 168 ? -25.839 -17.476 42.955 1.00 84.94 168 LEU A CA 1
ATOM 1259 C C . LEU A 1 168 ? -27.208 -18.129 42.738 1.00 84.94 168 LEU A C 1
ATOM 1261 O O . LEU A 1 168 ? -27.825 -17.914 41.690 1.00 84.94 168 LEU A O 1
ATOM 1265 N N . ARG A 1 169 ? -27.693 -18.926 43.695 1.00 81.44 169 ARG A N 1
ATOM 1266 C CA . ARG A 1 169 ? -28.968 -19.632 43.561 1.00 81.44 169 ARG A CA 1
ATOM 1267 C C . ARG A 1 169 ? -30.112 -18.639 43.357 1.00 81.44 169 ARG A C 1
ATOM 1269 O O . ARG A 1 169 ? -30.205 -17.615 44.035 1.00 81.44 169 ARG A O 1
ATOM 1276 N N . GLU A 1 170 ? -30.986 -18.953 42.405 1.00 76.88 170 GLU A N 1
ATOM 1277 C CA . GLU A 1 170 ? -32.162 -18.139 42.119 1.00 76.88 170 GLU A CA 1
ATOM 1278 C C . GLU A 1 170 ? -33.064 -18.056 43.357 1.00 76.88 170 GLU A C 1
ATOM 1280 O O . GLU A 1 170 ? -33.398 -19.065 43.982 1.00 76.88 170 GLU A O 1
ATOM 1285 N N . ARG A 1 171 ? -33.462 -16.833 43.711 1.00 82.62 171 ARG A N 1
ATOM 1286 C CA . ARG A 1 171 ? -34.417 -16.577 44.789 1.00 82.62 171 ARG A CA 1
ATOM 1287 C C . ARG A 1 171 ? -35.792 -16.353 44.213 1.00 82.62 171 ARG A C 1
ATOM 1289 O O . ARG A 1 171 ? -35.941 -15.768 43.146 1.00 82.62 171 ARG A O 1
ATOM 1296 N N . TRP A 1 172 ? -36.794 -16.817 44.931 1.00 86.81 172 TRP A N 1
ATOM 1297 C CA . TRP A 1 172 ? -38.190 -16.737 44.547 1.00 86.81 172 TRP A CA 1
ATOM 1298 C C . TRP A 1 172 ? -38.913 -15.804 45.517 1.00 86.81 172 TRP A C 1
ATOM 1300 O O . TRP A 1 172 ? -38.493 -15.644 46.659 1.00 86.81 172 TRP A O 1
ATOM 1310 N N . VAL A 1 173 ? -39.979 -15.151 45.064 1.00 91.12 173 VAL A N 1
ATOM 1311 C CA . VAL A 1 173 ? -40.823 -14.287 45.895 1.00 91.12 173 VAL A CA 1
ATOM 1312 C C . VAL A 1 173 ? -42.240 -14.839 45.952 1.00 91.12 173 VAL A C 1
ATOM 1314 O O . VAL A 1 173 ? -42.815 -15.226 44.932 1.00 91.12 173 VAL A O 1
ATOM 1317 N N . CYS A 1 174 ? -42.809 -14.858 47.152 1.00 91.88 174 CYS A N 1
ATOM 1318 C CA . CYS A 1 174 ? -44.184 -15.244 47.416 1.00 91.88 174 CYS A CA 1
ATOM 1319 C C . CYS A 1 174 ? -45.162 -14.242 46.797 1.00 91.88 174 CYS A C 1
ATOM 1321 O O . CYS A 1 174 ? -45.107 -13.039 47.060 1.00 91.88 174 CYS A O 1
ATOM 1323 N N . THR A 1 175 ? -46.061 -14.741 45.952 1.00 91.25 175 THR A N 1
ATOM 1324 C CA . THR A 1 175 ? -47.076 -13.938 45.249 1.00 91.25 175 THR A CA 1
ATOM 1325 C C . THR A 1 175 ? -48.476 -14.142 45.810 1.00 91.25 175 THR A C 1
ATOM 1327 O O . THR A 1 175 ? -49.315 -13.248 45.700 1.00 91.25 175 THR A O 1
ATOM 1330 N N . VAL A 1 176 ? -48.706 -15.282 46.459 1.00 90.44 176 VAL A N 1
ATOM 1331 C CA . VAL A 1 176 ? -49.949 -15.642 47.139 1.00 90.44 176 VAL A CA 1
ATOM 1332 C C . VAL A 1 176 ? -49.567 -16.211 48.498 1.00 90.44 176 VAL A C 1
ATOM 1334 O O . VAL A 1 176 ? -48.717 -17.090 48.558 1.00 90.44 176 VAL A O 1
ATOM 1337 N N . GLY A 1 177 ? -50.159 -15.705 49.582 1.00 90.19 177 GLY A N 1
ATOM 1338 C CA . GLY A 1 177 ? -49.829 -16.168 50.931 1.00 90.19 177 GLY A CA 1
ATOM 1339 C C . GLY A 1 177 ? -50.161 -17.650 51.106 1.00 90.19 177 GLY A C 1
ATOM 1340 O O . GLY A 1 177 ? -51.278 -18.065 50.791 1.00 90.19 177 GLY A O 1
ATOM 1341 N N . VAL A 1 178 ? -49.207 -18.435 51.610 1.00 91.81 178 VAL A N 1
ATOM 1342 C CA . VAL A 1 178 ? -49.345 -19.893 51.750 1.00 91.81 178 VAL A CA 1
ATOM 1343 C C . VAL A 1 178 ? -48.962 -20.387 53.145 1.00 91.81 178 VAL A C 1
ATOM 1345 O O . VAL A 1 178 ? -48.051 -19.833 53.765 1.00 91.81 178 VAL A O 1
ATOM 1348 N N . PRO A 1 179 ? -49.614 -21.448 53.655 1.00 91.81 179 PRO A N 1
ATOM 1349 C CA . PRO A 1 179 ? -49.195 -22.087 54.894 1.00 91.81 179 PRO A CA 1
ATOM 1350 C C . PRO A 1 179 ? -47.832 -22.771 54.720 1.00 91.81 179 PRO A C 1
ATOM 1352 O O . PRO A 1 179 ? -47.576 -23.425 53.706 1.00 91.81 179 PRO A O 1
ATOM 1355 N N . ALA A 1 180 ? -46.981 -22.636 55.734 1.00 92.25 180 ALA A N 1
ATOM 1356 C CA . ALA A 1 180 ? -45.686 -23.297 55.844 1.00 92.25 180 ALA A CA 1
ATOM 1357 C C . ALA A 1 180 ? -45.801 -24.549 56.720 1.00 92.25 180 ALA A C 1
ATOM 1359 O O . ALA A 1 180 ? -46.467 -24.523 57.758 1.00 92.25 180 ALA A O 1
ATOM 1360 N N . TRP A 1 181 ? -45.130 -25.627 56.323 1.00 92.81 181 TRP A N 1
ATOM 1361 C CA . TRP A 1 181 ? -45.241 -26.947 56.948 1.00 92.81 181 TRP A CA 1
ATOM 1362 C C . TRP A 1 181 ? -43.875 -27.535 57.299 1.00 92.81 181 TRP A C 1
ATOM 1364 O O . TRP A 1 181 ? -42.867 -27.177 56.693 1.00 92.81 181 TRP A O 1
ATOM 1374 N N . ASP A 1 182 ? -43.850 -28.460 58.257 1.00 92.69 182 ASP A N 1
ATOM 1375 C CA . ASP A 1 182 ? -42.646 -29.196 58.671 1.00 92.69 182 ASP A CA 1
ATOM 1376 C C . ASP A 1 182 ? -42.315 -30.414 57.787 1.00 92.69 182 ASP A C 1
ATOM 1378 O O . ASP A 1 182 ? -41.221 -30.966 57.889 1.00 92.69 182 ASP A O 1
ATOM 1382 N N . ALA A 1 183 ? -43.222 -30.821 56.892 1.00 89.06 183 ALA A N 1
ATOM 1383 C CA . ALA A 1 183 ? -43.052 -31.983 56.019 1.00 89.06 183 ALA A CA 1
ATOM 1384 C C . ALA A 1 183 ? -43.636 -31.779 54.607 1.00 89.06 183 ALA A C 1
ATOM 1386 O O . ALA A 1 183 ? -44.572 -30.995 54.402 1.00 89.06 183 ALA A O 1
ATOM 1387 N N . ALA A 1 184 ? -43.115 -32.550 53.643 1.00 84.88 184 ALA A N 1
ATOM 1388 C CA . ALA A 1 184 ? -43.524 -32.530 52.234 1.00 84.88 184 ALA A CA 1
ATOM 1389 C C . ALA A 1 184 ? -45.001 -32.911 52.026 1.00 84.88 184 ALA A C 1
ATOM 1391 O O . ALA A 1 184 ? -45.719 -32.253 51.277 1.00 84.88 184 ALA A O 1
ATOM 1392 N N . THR A 1 185 ? -45.473 -33.934 52.742 1.00 83.62 185 THR A N 1
ATOM 1393 C CA . THR A 1 185 ? -46.861 -34.420 52.725 1.00 83.62 185 THR A CA 1
ATOM 1394 C C . THR A 1 185 ? -47.326 -34.696 54.152 1.00 83.62 185 THR A C 1
ATOM 1396 O O . THR A 1 185 ? -46.596 -35.313 54.926 1.00 83.62 185 THR A O 1
ATOM 1399 N N . GLY A 1 186 ? -48.540 -34.274 54.516 1.00 79.81 186 GLY A N 1
ATOM 1400 C CA . GLY A 1 186 ? -48.985 -34.319 55.916 1.00 79.81 186 GLY A CA 1
ATOM 1401 C C . GLY A 1 186 ? -48.237 -33.303 56.792 1.00 79.81 186 GLY A C 1
ATOM 1402 O O . GLY A 1 186 ? -47.827 -32.254 56.300 1.00 79.81 186 GLY A O 1
ATOM 1403 N N . GLY A 1 187 ? -48.080 -33.581 58.086 1.00 85.19 187 GLY A N 1
ATOM 1404 C CA . GLY A 1 187 ? -47.330 -32.714 59.008 1.00 85.19 187 GLY A CA 1
ATOM 1405 C C . GLY A 1 187 ? -48.154 -31.607 59.674 1.00 85.19 187 GLY A C 1
ATOM 1406 O O . GLY A 1 187 ? -49.369 -31.502 59.482 1.00 85.19 187 GLY A O 1
ATOM 1407 N N . LYS A 1 188 ? -47.488 -30.799 60.504 1.00 89.19 188 LYS A N 1
ATOM 1408 C CA . LYS A 1 188 ? -48.093 -29.671 61.223 1.00 89.19 188 LYS A CA 1
ATOM 1409 C C . LYS A 1 188 ? -47.775 -28.366 60.502 1.00 89.19 188 LYS A C 1
ATOM 1411 O O . LYS A 1 188 ? -46.661 -28.149 60.030 1.00 89.19 188 LYS A O 1
ATOM 1416 N N . GLN A 1 189 ? -48.759 -27.472 60.442 1.00 90.25 189 GLN A N 1
ATOM 1417 C CA . GLN A 1 189 ? -48.514 -26.111 59.984 1.00 90.25 189 GLN A CA 1
ATOM 1418 C C . GLN A 1 189 ? -47.607 -25.409 61.005 1.00 90.25 189 GLN A C 1
ATOM 1420 O O . GLN A 1 189 ? -47.964 -25.296 62.177 1.00 90.25 189 GLN A O 1
ATOM 1425 N N . VAL A 1 190 ? -46.441 -24.949 60.553 1.00 88.69 190 VAL A N 1
ATOM 1426 C CA . VAL A 1 190 ? -45.438 -24.245 61.374 1.00 88.69 190 VAL A CA 1
ATOM 1427 C C . VAL A 1 190 ? -45.501 -22.727 61.212 1.00 88.69 190 VAL A C 1
ATOM 1429 O O . VAL A 1 190 ? -44.875 -21.997 61.973 1.00 88.69 190 VAL A O 1
ATOM 1432 N N . GLY A 1 191 ? -46.270 -22.232 60.240 1.00 88.31 191 GLY A N 1
ATOM 1433 C CA . GLY A 1 191 ? -46.496 -20.803 60.055 1.00 88.31 191 GLY A CA 1
ATOM 1434 C C . GLY A 1 191 ? -47.129 -20.473 58.710 1.00 88.31 191 GLY A C 1
ATOM 1435 O O . GLY A 1 191 ? -47.813 -21.302 58.108 1.00 88.31 191 GLY A O 1
ATOM 1436 N N . ASN A 1 192 ? -46.881 -19.251 58.243 1.00 90.94 192 ASN A N 1
ATOM 1437 C CA . ASN A 1 192 ? -47.270 -18.763 56.923 1.00 90.94 192 ASN A CA 1
ATOM 1438 C C . ASN A 1 192 ? -46.060 -18.127 56.227 1.00 90.94 192 ASN A C 1
ATOM 1440 O O . ASN A 1 192 ? -45.162 -17.594 56.890 1.00 90.94 192 ASN A O 1
ATOM 1444 N N . VAL A 1 193 ? -46.059 -18.189 54.899 1.00 93.06 193 VAL A N 1
ATOM 1445 C CA . VAL A 1 193 ? -45.178 -17.415 54.024 1.00 93.06 193 VAL A CA 1
ATOM 1446 C C . VAL A 1 193 ? -46.017 -16.338 53.362 1.00 93.06 193 VAL A C 1
ATOM 1448 O O . VAL A 1 193 ? -46.957 -16.632 52.622 1.00 93.06 193 VAL A O 1
ATOM 1451 N N . GLU A 1 194 ? -45.692 -15.087 53.652 1.00 93.19 194 GLU A N 1
ATOM 1452 C CA . GLU A 1 194 ? -46.516 -13.946 53.275 1.00 93.19 194 GLU A CA 1
ATOM 1453 C C . GLU A 1 194 ? -46.174 -13.414 51.886 1.00 93.19 194 GLU A C 1
ATOM 1455 O O . GLU A 1 194 ? -45.050 -13.543 51.404 1.00 93.19 194 GLU A O 1
ATOM 1460 N N . VAL A 1 195 ? -47.144 -12.760 51.242 1.00 92.12 195 VAL A N 1
ATOM 1461 C CA . VAL A 1 195 ? -46.924 -12.102 49.947 1.00 92.12 195 VAL A CA 1
ATOM 1462 C C . VAL A 1 195 ? -45.793 -11.079 50.070 1.00 92.12 195 VAL A C 1
ATOM 1464 O O . VAL A 1 195 ? -45.867 -10.159 50.884 1.00 92.12 195 VAL A O 1
ATOM 1467 N N . GLY A 1 196 ? -44.775 -11.215 49.221 1.00 90.19 196 GLY A N 1
ATOM 1468 C CA . GLY A 1 196 ? -43.562 -10.398 49.234 1.00 90.19 196 GLY A CA 1
ATOM 1469 C C . GLY A 1 196 ? -42.373 -11.026 49.966 1.00 90.19 196 GLY A C 1
ATOM 1470 O O . GLY A 1 196 ? -41.275 -10.487 49.856 1.00 90.19 196 GLY A O 1
ATOM 1471 N N . GLU A 1 197 ? -42.547 -12.154 50.662 1.00 91.81 197 GLU A N 1
ATOM 1472 C CA . GLU A 1 197 ? -41.421 -12.883 51.254 1.00 91.81 197 GLU A CA 1
ATOM 1473 C C . GLU A 1 197 ? -40.561 -13.579 50.200 1.00 91.81 197 GLU A C 1
ATOM 1475 O O . GLU A 1 197 ? -41.068 -14.204 49.268 1.00 91.81 197 GLU A O 1
ATOM 1480 N N . GLY A 1 198 ? -39.246 -13.466 50.373 1.00 89.88 198 GLY A N 1
ATOM 1481 C CA . GLY A 1 198 ? -38.232 -14.156 49.595 1.00 89.88 198 GLY A CA 1
ATOM 1482 C C . GLY A 1 198 ? -37.961 -15.559 50.136 1.00 89.88 198 GLY A C 1
ATOM 1483 O O . GLY A 1 198 ? -37.979 -15.801 51.345 1.00 89.88 198 GLY A O 1
ATOM 1484 N N . LEU A 1 199 ? -37.676 -16.481 49.229 1.00 89.50 199 LEU A N 1
ATOM 1485 C CA . LEU A 1 199 ? -37.404 -17.881 49.522 1.00 89.50 199 LEU A CA 1
ATOM 1486 C C . LEU A 1 199 ? -36.359 -18.445 48.567 1.00 89.50 199 LEU A C 1
ATOM 1488 O O . LEU A 1 199 ? -36.307 -18.105 47.386 1.00 89.50 199 LEU A O 1
ATOM 1492 N N . GLU A 1 200 ? -35.524 -19.323 49.100 1.00 86.00 200 GLU A N 1
ATOM 1493 C CA . GLU A 1 200 ? -34.541 -20.089 48.346 1.00 86.00 200 GLU A CA 1
ATOM 1494 C C . GLU A 1 200 ? -35.047 -21.526 48.219 1.00 86.00 200 GLU A C 1
ATOM 1496 O O . GLU A 1 200 ? -35.221 -22.216 49.224 1.00 86.00 200 GLU A O 1
ATOM 1501 N N . VAL A 1 201 ? -35.320 -21.974 46.992 1.00 84.19 201 VAL A N 1
ATOM 1502 C CA . VAL A 1 201 ? -35.830 -23.328 46.745 1.00 84.19 201 VAL A CA 1
ATOM 1503 C C . VAL A 1 201 ? -34.663 -24.313 46.794 1.00 84.19 201 VAL A C 1
ATOM 1505 O O . VAL A 1 201 ? -33.738 -24.234 45.987 1.00 84.19 201 VAL A O 1
ATOM 1508 N N . LEU A 1 202 ? -34.701 -25.230 47.759 1.00 83.75 202 LEU A N 1
ATOM 1509 C CA . LEU A 1 202 ? -33.720 -26.306 47.903 1.00 83.75 202 LEU A CA 1
ATOM 1510 C C . LEU A 1 202 ? -34.095 -27.515 47.045 1.00 83.75 202 LEU A C 1
ATOM 1512 O O . LEU A 1 202 ? -33.219 -28.173 46.491 1.00 83.75 202 LEU A O 1
ATOM 1516 N N . GLU A 1 203 ? -35.395 -27.798 46.949 1.00 84.00 203 GLU A N 1
ATOM 1517 C CA . GLU A 1 203 ? -35.935 -28.974 46.272 1.00 84.00 203 GLU A CA 1
ATOM 1518 C C . GLU A 1 203 ? -37.314 -28.650 45.689 1.00 84.00 203 GLU A C 1
ATOM 1520 O O . GLU A 1 203 ? -38.191 -28.135 46.391 1.00 84.00 203 GLU A O 1
ATOM 1525 N N . THR A 1 204 ? -37.491 -28.912 44.394 1.00 70.19 204 THR A N 1
ATOM 1526 C CA . THR A 1 204 ? -38.751 -28.714 43.669 1.00 70.19 204 THR A CA 1
ATOM 1527 C C . THR A 1 204 ? -39.554 -30.015 43.648 1.00 70.19 204 THR A C 1
ATOM 1529 O O . THR A 1 204 ? -39.007 -31.077 43.365 1.00 70.19 204 THR A O 1
ATOM 1532 N N . GLY A 1 205 ? -40.854 -29.935 43.955 1.00 64.88 205 GLY A N 1
ATOM 1533 C CA . GLY A 1 205 ? -41.797 -31.025 43.674 1.00 64.88 205 GLY A CA 1
ATOM 1534 C C . GLY A 1 205 ? -42.026 -31.185 42.165 1.00 64.88 205 GLY A C 1
ATOM 1535 O O . GLY A 1 205 ? -41.696 -30.282 41.393 1.00 64.88 205 GLY A O 1
ATOM 1536 N N . SER A 1 206 ? -42.593 -32.315 41.742 1.00 59.47 206 SER A N 1
ATOM 1537 C CA . SER A 1 206 ? -42.890 -32.638 40.337 1.00 59.47 206 SER A CA 1
ATOM 1538 C C . SER A 1 206 ? -43.903 -31.704 39.636 1.00 59.47 206 SER A C 1
ATOM 1540 O O . SER A 1 206 ? -44.059 -31.773 38.417 1.00 59.47 206 SER A O 1
ATOM 1542 N N . GLY A 1 207 ? -44.525 -30.770 40.363 1.00 58.47 207 GLY A N 1
ATOM 1543 C CA . GLY A 1 207 ? -45.459 -29.764 39.853 1.00 58.47 207 GLY A CA 1
ATOM 1544 C C . GLY A 1 207 ? -46.929 -30.176 39.954 1.00 58.47 207 GLY A C 1
ATOM 1545 O O . GLY A 1 207 ? -47.790 -29.489 39.398 1.00 58.47 207 GLY A O 1
ATOM 1546 N N . GLU A 1 208 ? -47.236 -31.268 40.656 1.00 59.91 208 GLU A N 1
ATOM 1547 C CA . GLU A 1 208 ? -48.603 -31.761 40.807 1.00 59.91 208 GLU A CA 1
ATOM 1548 C C . GLU A 1 208 ? -49.415 -30.939 41.835 1.00 59.91 208 GLU A C 1
ATOM 1550 O O . GLU A 1 208 ? -48.866 -30.424 42.820 1.00 59.91 208 GLU A O 1
ATOM 1555 N N . PRO A 1 209 ? -50.743 -30.792 41.647 1.00 58.16 209 PRO A N 1
ATOM 1556 C CA . PRO A 1 209 ? -51.608 -30.109 42.607 1.00 58.16 209 PRO A CA 1
ATOM 1557 C C . PRO A 1 209 ? -51.524 -30.755 44.000 1.00 58.16 209 PRO A C 1
A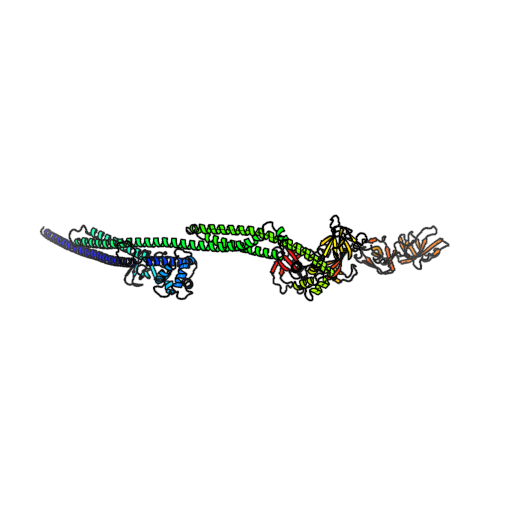TOM 1559 O O . PRO A 1 209 ? -51.933 -31.897 44.191 1.00 58.16 209 PRO A O 1
ATOM 1562 N N . GLY A 1 210 ? -51.025 -30.002 44.986 1.00 67.00 210 GLY A N 1
ATOM 1563 C CA . GLY A 1 210 ? -50.871 -30.460 46.374 1.00 67.00 210 GLY A CA 1
ATOM 1564 C C . GLY A 1 210 ? -49.431 -30.750 46.812 1.00 67.00 210 GLY A C 1
ATOM 1565 O O . GLY A 1 210 ? -49.204 -30.957 48.005 1.00 67.00 210 GLY A O 1
ATOM 1566 N N . GLU A 1 211 ? -48.454 -30.701 45.904 1.00 78.50 211 GLU A N 1
ATOM 1567 C CA . GLU A 1 211 ? -47.041 -30.847 46.259 1.00 78.50 211 GLU A CA 1
ATOM 1568 C C . GLU A 1 211 ? -46.447 -29.593 46.912 1.00 78.50 211 GLU A C 1
ATOM 1570 O O . GLU A 1 211 ? -46.749 -28.444 46.557 1.00 78.50 211 GLU A O 1
ATOM 1575 N N . ARG A 1 212 ? -45.540 -29.830 47.865 1.00 88.94 212 ARG A N 1
ATOM 1576 C CA . ARG A 1 212 ? -44.787 -28.789 48.564 1.00 88.94 212 ARG A CA 1
ATOM 1577 C C . ARG A 1 212 ? -43.322 -28.808 48.142 1.00 88.94 212 ARG A C 1
ATOM 1579 O O . ARG A 1 212 ? -42.716 -29.871 48.084 1.00 88.94 212 ARG A O 1
ATOM 1586 N N . ALA A 1 213 ? -42.747 -27.634 47.904 1.00 89.25 213 ALA A N 1
ATOM 1587 C CA . ALA A 1 213 ? -41.310 -27.457 47.724 1.00 89.25 213 ALA A CA 1
ATOM 1588 C C . ALA A 1 213 ? -40.624 -27.223 49.072 1.00 89.25 213 ALA A C 1
ATOM 1590 O O . ALA A 1 213 ? -41.209 -26.608 49.970 1.00 89.25 213 ALA A O 1
ATOM 1591 N N . ARG A 1 214 ? -39.376 -27.685 49.186 1.00 91.88 214 ARG A N 1
ATOM 1592 C CA . ARG A 1 214 ? -38.514 -27.427 50.342 1.00 91.88 214 ARG A CA 1
ATOM 1593 C C . ARG A 1 214 ? -37.792 -26.107 50.132 1.00 91.88 214 ARG A C 1
ATOM 1595 O O . ARG A 1 214 ? -37.037 -25.959 49.169 1.00 91.88 214 ARG A O 1
ATOM 1602 N N . CYS A 1 215 ? -38.026 -25.148 51.017 1.00 90.44 215 CYS A N 1
ATOM 1603 C CA . CYS A 1 215 ? -37.538 -23.783 50.871 1.00 90.44 215 CYS A CA 1
ATOM 1604 C C . CYS A 1 215 ? -36.878 -23.283 52.157 1.00 90.44 215 CYS A C 1
ATOM 1606 O O . CYS A 1 215 ? -37.346 -23.585 53.252 1.00 90.44 215 CYS A O 1
ATOM 1608 N N . LEU A 1 216 ? -35.843 -22.454 52.022 1.00 89.69 216 LEU A N 1
ATOM 1609 C CA . LEU A 1 216 ? -35.350 -21.606 53.109 1.00 89.69 216 LEU A CA 1
ATOM 1610 C C . LEU A 1 216 ? -36.022 -20.240 53.027 1.00 89.69 216 LEU A C 1
ATOM 1612 O O . LEU A 1 216 ? -36.009 -19.600 51.972 1.00 89.69 216 LEU A O 1
ATOM 1616 N N . LEU A 1 217 ? -36.586 -19.774 54.137 1.00 89.44 217 LEU A N 1
ATOM 1617 C CA . LEU A 1 217 ? -37.190 -18.447 54.216 1.00 89.44 217 LEU A CA 1
ATOM 1618 C C . LEU A 1 217 ? -36.116 -17.374 54.369 1.00 89.44 217 LEU A C 1
ATOM 1620 O O . LEU A 1 217 ? -35.276 -17.440 55.263 1.00 89.44 217 LEU A O 1
ATOM 1624 N N . ALA A 1 218 ? -36.169 -16.324 53.550 1.00 87.06 218 ALA A N 1
ATOM 1625 C CA . ALA A 1 218 ? -35.185 -15.250 53.632 1.00 87.06 218 ALA A CA 1
ATOM 1626 C C . ALA A 1 218 ? -35.318 -14.409 54.915 1.00 87.06 218 ALA A C 1
ATOM 1628 O O . ALA A 1 218 ? -34.353 -13.744 55.288 1.00 87.06 218 ALA A O 1
ATOM 1629 N N . ARG A 1 219 ? -36.473 -14.426 55.602 1.00 87.88 219 ARG A N 1
ATOM 1630 C CA . ARG A 1 219 ? -36.698 -13.641 56.832 1.00 87.88 219 ARG A CA 1
ATOM 1631 C C . ARG A 1 219 ? -35.831 -14.111 58.012 1.00 87.88 219 ARG A C 1
ATOM 1633 O O . ARG A 1 219 ? -35.250 -13.285 58.714 1.00 87.88 219 ARG A O 1
ATOM 1640 N N . ASP A 1 220 ? -35.737 -15.423 58.216 1.00 84.50 220 ASP A N 1
ATOM 1641 C CA . ASP A 1 220 ? -35.187 -16.052 59.426 1.00 84.50 220 ASP A CA 1
ATOM 1642 C C . ASP A 1 220 ? -34.295 -17.272 59.133 1.00 84.50 220 ASP A C 1
ATOM 1644 O O . ASP A 1 220 ? -33.656 -17.787 60.047 1.00 84.50 220 ASP A O 1
ATOM 1648 N N . GLY A 1 221 ? -34.206 -17.709 57.873 1.00 85.56 221 GLY A N 1
ATOM 1649 C CA . GLY A 1 221 ? -33.459 -18.895 57.466 1.00 85.56 221 GLY A CA 1
ATOM 1650 C C . GLY A 1 221 ? -34.164 -20.214 57.783 1.00 85.56 221 GLY A C 1
ATOM 1651 O O . GLY A 1 221 ? -33.529 -21.260 57.670 1.00 85.56 221 GLY A O 1
ATOM 1652 N N . ALA A 1 222 ? -35.438 -20.195 58.192 1.00 89.62 222 ALA A N 1
ATOM 1653 C CA . ALA A 1 222 ? -36.156 -21.417 58.526 1.00 89.62 222 ALA A CA 1
ATOM 1654 C C . ALA A 1 222 ? -36.375 -22.286 57.281 1.00 89.62 222 ALA A C 1
ATOM 1656 O O . ALA A 1 222 ? -36.797 -21.795 56.231 1.00 89.62 222 ALA A O 1
ATOM 1657 N N . GLU A 1 223 ? -36.112 -23.584 57.418 1.00 92.56 223 GLU A N 1
ATOM 1658 C CA . GLU A 1 223 ? -36.411 -24.584 56.396 1.00 92.56 223 GLU A CA 1
ATOM 1659 C C . GLU A 1 223 ? -37.865 -25.035 56.539 1.00 92.56 223 GLU A C 1
ATOM 1661 O O . GLU A 1 223 ? -38.277 -25.519 57.595 1.00 92.56 223 GLU A O 1
ATOM 1666 N N . VAL A 1 224 ? -38.657 -24.833 55.487 1.00 93.44 224 VAL A N 1
ATOM 1667 C CA . VAL A 1 224 ? -40.095 -25.113 55.478 1.00 93.44 224 VAL A CA 1
ATOM 1668 C C . VAL A 1 224 ? -40.531 -25.765 54.173 1.00 93.44 224 VAL A C 1
ATOM 1670 O O . VAL A 1 224 ? -39.889 -25.623 53.132 1.00 93.44 224 VAL A O 1
ATOM 1673 N N . TRP A 1 225 ? -41.680 -26.431 54.222 1.00 92.62 225 TRP A N 1
ATOM 1674 C CA . TRP A 1 225 ? -42.366 -26.980 53.061 1.00 92.62 225 TRP A CA 1
ATOM 1675 C C . TRP A 1 225 ? -43.571 -26.118 52.693 1.00 92.62 225 TRP A C 1
ATOM 1677 O O . TRP A 1 225 ? -44.445 -25.873 53.528 1.00 92.62 225 TRP A O 1
ATOM 1687 N N . VAL A 1 226 ? -43.637 -25.667 51.442 1.00 91.94 226 VAL A N 1
ATOM 1688 C CA . VAL A 1 226 ? -44.680 -24.747 50.959 1.00 91.94 226 VAL A CA 1
ATOM 1689 C C . VAL A 1 226 ? -45.276 -25.196 49.635 1.00 91.94 226 VAL A C 1
ATOM 1691 O O . VAL A 1 226 ? -44.560 -25.652 48.750 1.00 91.94 226 VAL A O 1
ATOM 1694 N N . ALA A 1 227 ? -46.595 -25.059 49.489 1.00 89.69 227 ALA A N 1
ATOM 1695 C CA . ALA A 1 227 ? -47.299 -25.468 48.275 1.00 89.69 227 ALA A CA 1
ATOM 1696 C C . ALA A 1 227 ? -46.816 -24.666 47.058 1.00 89.69 227 ALA A C 1
ATOM 1698 O O . ALA A 1 227 ? -46.841 -23.433 47.081 1.00 89.69 227 ALA A O 1
ATOM 1699 N N . VAL A 1 228 ? -46.402 -25.357 45.992 1.00 85.81 228 VAL A N 1
ATOM 1700 C CA . VAL A 1 228 ? -45.876 -24.713 44.770 1.00 85.81 228 VAL A CA 1
ATOM 1701 C C . VAL A 1 228 ? -46.992 -24.048 43.966 1.00 85.81 228 VAL A C 1
ATOM 1703 O O . VAL A 1 228 ? -46.771 -23.020 43.323 1.00 85.81 228 VAL A O 1
ATOM 1706 N N . THR A 1 229 ? -48.205 -24.599 44.044 1.00 84.44 229 THR A N 1
ATOM 1707 C CA . THR A 1 229 ? -49.408 -24.043 43.426 1.00 84.44 229 THR A CA 1
ATOM 1708 C C . THR A 1 229 ? -50.557 -23.936 44.428 1.00 84.44 229 THR A C 1
ATOM 1710 O O . THR A 1 229 ? -50.740 -24.798 45.288 1.00 84.44 229 THR A O 1
ATOM 1713 N N . VAL A 1 230 ? -51.348 -22.872 44.300 1.00 83.94 230 VAL A N 1
ATOM 1714 C CA . VAL A 1 230 ? -52.626 -22.672 44.998 1.00 83.94 230 VAL A CA 1
ATOM 1715 C C . VAL A 1 230 ? -53.657 -22.243 43.960 1.00 83.94 230 VAL A C 1
ATOM 1717 O O . VAL A 1 230 ? -53.385 -21.360 43.150 1.00 83.94 230 VAL A O 1
ATOM 1720 N N . ASP A 1 231 ? -54.821 -22.896 43.936 1.00 82.31 231 ASP A N 1
ATOM 1721 C CA . ASP A 1 231 ? -55.890 -22.656 42.951 1.00 82.31 231 ASP A CA 1
ATOM 1722 C C . ASP A 1 231 ? -55.402 -22.684 41.488 1.00 82.31 231 ASP A C 1
ATOM 1724 O O . ASP A 1 231 ? -55.789 -21.858 40.660 1.00 82.31 231 ASP A O 1
ATOM 1728 N N . SER A 1 232 ? -54.518 -23.634 41.163 1.00 80.25 232 SER A N 1
ATOM 1729 C CA . SER A 1 232 ? -53.867 -23.762 39.844 1.00 80.25 232 SER A CA 1
ATOM 1730 C C . SER A 1 232 ? -53.008 -22.557 39.421 1.00 80.25 232 SER A C 1
ATOM 1732 O O . SER A 1 232 ? -52.662 -22.427 38.248 1.00 80.25 232 SER A O 1
ATOM 1734 N N . LYS A 1 233 ? -52.636 -21.671 40.355 1.00 83.06 233 LYS A N 1
ATOM 1735 C CA . LYS A 1 233 ? -51.690 -20.568 40.135 1.00 83.06 233 LYS A CA 1
ATOM 1736 C C . LYS A 1 233 ? -50.382 -20.837 40.880 1.00 83.06 233 LYS A C 1
ATOM 1738 O O . LYS A 1 233 ? -50.429 -21.380 41.983 1.00 83.06 233 LYS A O 1
ATOM 1743 N N . PRO A 1 234 ? -49.221 -20.454 40.323 1.00 87.50 234 PRO A N 1
ATOM 1744 C CA . PRO A 1 234 ? -47.953 -20.586 41.027 1.00 87.50 234 PRO A CA 1
ATOM 1745 C C . PRO A 1 234 ? -47.942 -19.685 42.265 1.00 87.50 234 PRO A C 1
ATOM 1747 O O . PRO A 1 234 ? -48.240 -18.494 42.179 1.00 87.50 234 PRO A O 1
ATOM 1750 N N . SER A 1 235 ? -47.581 -20.248 43.417 1.00 88.62 235 SER A N 1
ATOM 1751 C CA . SER A 1 235 ? -47.480 -19.512 44.687 1.00 88.62 235 SER A CA 1
ATOM 1752 C C . SER A 1 235 ? -46.314 -18.521 44.677 1.00 88.62 235 SER A C 1
ATOM 1754 O O . SER A 1 235 ? -46.317 -17.511 45.388 1.00 88.62 235 SER A O 1
ATOM 1756 N N . PHE A 1 236 ? -45.323 -18.777 43.826 1.00 88.56 236 PHE A N 1
ATOM 1757 C CA . PHE A 1 236 ? -44.037 -18.103 43.802 1.00 88.56 236 PHE A CA 1
ATOM 1758 C C . PHE A 1 236 ? -43.634 -17.727 42.378 1.00 88.56 236 PHE A C 1
ATOM 1760 O O . PHE A 1 236 ? -44.072 -18.345 41.409 1.00 88.56 236 PHE A O 1
ATOM 1767 N N . LYS A 1 237 ? -42.756 -16.737 42.254 1.00 88.31 237 LYS A N 1
ATOM 1768 C CA . LYS A 1 237 ? -42.099 -16.396 40.987 1.00 88.31 237 LYS A CA 1
ATOM 1769 C C . LYS A 1 237 ? -40.620 -16.090 41.220 1.00 88.31 237 LYS A C 1
ATOM 1771 O O . LYS A 1 237 ? -40.293 -15.674 42.334 1.00 88.31 237 LYS A O 1
ATOM 1776 N N . PRO A 1 238 ? -39.758 -16.196 40.196 1.00 83.62 238 PRO A N 1
ATOM 1777 C CA . PRO A 1 238 ? -38.416 -15.631 40.236 1.00 83.62 238 PRO A CA 1
ATOM 1778 C C . PRO A 1 238 ? -38.421 -14.209 40.795 1.00 83.62 238 PRO A C 1
ATOM 1780 O O . PRO A 1 238 ? -39.209 -13.348 40.380 1.00 83.62 238 PRO A O 1
ATOM 1783 N N . SER A 1 239 ? -37.589 -13.982 41.802 1.00 73.94 239 SER A N 1
ATOM 1784 C CA . SER A 1 239 ? -37.494 -12.701 42.478 1.00 73.94 239 SER A CA 1
ATOM 1785 C C . SER A 1 239 ? -36.790 -11.685 41.573 1.00 73.94 239 SER A C 1
ATOM 1787 O O . SER A 1 239 ? -35.737 -11.989 41.016 1.00 73.94 239 SER A O 1
ATOM 1789 N N . PRO A 1 240 ? -37.276 -10.432 41.500 1.00 60.88 240 PRO A N 1
ATOM 1790 C CA . PRO A 1 240 ? -36.435 -9.294 41.128 1.00 60.88 240 PRO A CA 1
ATOM 1791 C C . PRO A 1 240 ? -35.212 -9.199 42.068 1.00 60.88 240 PRO A C 1
ATOM 1793 O O . PRO A 1 240 ? -35.209 -9.864 43.106 1.00 60.88 240 PRO A O 1
ATOM 1796 N N . PRO A 1 241 ? -34.222 -8.322 41.824 1.00 60.16 241 PRO A N 1
ATOM 1797 C CA . PRO A 1 241 ? -32.990 -8.230 42.630 1.00 60.16 241 PRO A CA 1
ATOM 1798 C C . PRO A 1 241 ? -33.167 -7.968 44.143 1.00 60.16 241 PRO A C 1
ATOM 1800 O O . PRO A 1 241 ? -32.179 -7.842 44.852 1.00 60.16 241 PRO A O 1
ATOM 1803 N N . ILE A 1 242 ? -34.403 -7.822 44.634 1.00 59.59 242 ILE A N 1
ATOM 1804 C CA . ILE A 1 242 ? -34.742 -7.104 45.860 1.00 59.59 242 ILE A CA 1
ATOM 1805 C C . ILE A 1 242 ? -35.459 -7.983 46.902 1.00 59.59 242 ILE A C 1
ATOM 1807 O O . ILE A 1 242 ? -35.574 -7.533 48.025 1.00 59.59 242 ILE A O 1
ATOM 1811 N N . ALA A 1 243 ? -35.944 -9.213 46.647 1.00 66.69 243 ALA A N 1
ATOM 1812 C CA . ALA A 1 243 ? -36.601 -9.999 47.721 1.00 66.69 243 ALA A CA 1
ATOM 1813 C C . ALA A 1 243 ? -35.575 -10.648 48.676 1.00 66.69 243 ALA A C 1
ATOM 1815 O O . ALA A 1 243 ? -35.347 -11.860 48.683 1.00 66.69 243 ALA A O 1
ATOM 1816 N N . GLY A 1 244 ? -34.905 -9.804 49.459 1.00 78.25 244 GLY A N 1
ATOM 1817 C CA . GLY A 1 244 ? -33.937 -10.174 50.473 1.00 78.25 244 GLY A CA 1
ATOM 1818 C C . GLY A 1 244 ? -34.557 -10.419 51.846 1.00 78.25 244 GLY A C 1
ATOM 1819 O O . GLY A 1 244 ? -35.774 -10.492 52.031 1.00 78.25 244 GLY A O 1
ATOM 1820 N N . ARG A 1 245 ? -33.682 -10.521 52.850 1.00 81.94 245 ARG A N 1
ATOM 1821 C CA . ARG A 1 245 ? -34.067 -10.669 54.261 1.00 81.94 245 ARG A CA 1
ATOM 1822 C C . ARG A 1 245 ? -34.901 -9.488 54.757 1.00 81.94 245 ARG A C 1
ATOM 1824 O O . ARG A 1 245 ? -35.892 -9.683 55.455 1.00 81.94 245 ARG A O 1
ATOM 1831 N N . LEU A 1 246 ? -34.531 -8.276 54.351 1.00 84.12 246 LEU A N 1
ATOM 1832 C CA . LEU A 1 246 ? -35.172 -7.038 54.782 1.00 84.12 246 LEU A CA 1
ATOM 1833 C C . LEU A 1 246 ? -36.609 -6.916 54.239 1.00 84.12 246 LEU A C 1
ATOM 1835 O O . LEU A 1 246 ? -37.534 -6.614 54.990 1.00 84.12 246 LEU A O 1
ATOM 1839 N N . GLU A 1 247 ? -36.821 -7.233 52.963 1.00 86.31 247 GLU A N 1
ATOM 1840 C CA . GLU A 1 247 ? -38.135 -7.272 52.311 1.00 86.31 247 GLU A CA 1
ATOM 1841 C C . GLU A 1 247 ? -39.033 -8.348 52.901 1.00 86.31 247 GLU A C 1
ATOM 1843 O O . GLU A 1 247 ? -40.218 -8.104 53.123 1.00 86.31 247 GLU A O 1
ATOM 1848 N N . SER A 1 248 ? -38.460 -9.514 53.196 1.00 89.50 248 SER A N 1
ATOM 1849 C CA . SER A 1 248 ? -39.205 -10.642 53.754 1.00 89.50 248 SER A CA 1
ATOM 1850 C C . SER A 1 248 ? -39.699 -10.347 55.165 1.00 89.50 248 SER A C 1
ATOM 1852 O O . SER A 1 248 ? -40.862 -10.582 55.479 1.00 89.50 248 SER A O 1
ATOM 1854 N N . ILE A 1 249 ? -38.853 -9.742 56.001 1.00 90.19 249 ILE A N 1
ATOM 1855 C CA . ILE A 1 249 ? -39.257 -9.278 57.332 1.00 90.19 249 ILE A CA 1
ATOM 1856 C C . ILE A 1 249 ? -40.335 -8.185 57.213 1.00 90.19 249 ILE A C 1
ATOM 1858 O O . ILE A 1 249 ? -41.337 -8.231 57.927 1.00 90.19 249 ILE A O 1
ATOM 1862 N N . ALA A 1 250 ? -40.200 -7.243 56.272 1.00 90.12 250 ALA A N 1
ATOM 1863 C CA . ALA A 1 250 ? -41.208 -6.203 56.051 1.00 90.12 250 ALA A CA 1
ATOM 1864 C C . ALA A 1 250 ? -42.569 -6.774 55.613 1.00 90.12 250 ALA A C 1
ATOM 1866 O O . ALA A 1 250 ? -43.614 -6.320 56.094 1.00 90.12 250 ALA A O 1
ATOM 1867 N N . ALA A 1 251 ? -42.563 -7.775 54.729 1.00 92.25 251 ALA A N 1
ATOM 1868 C CA . ALA A 1 251 ? -43.756 -8.497 54.298 1.00 92.25 251 ALA A CA 1
ATOM 1869 C C . ALA A 1 251 ? -44.417 -9.230 55.475 1.00 92.25 251 ALA A C 1
ATOM 1871 O O . ALA A 1 251 ? -45.611 -9.027 55.720 1.00 92.25 251 ALA A O 1
ATOM 1872 N N . ALA A 1 252 ? -43.627 -9.977 56.255 1.00 92.56 252 ALA A N 1
ATOM 1873 C CA . ALA A 1 252 ? -44.087 -10.722 57.422 1.00 92.56 252 ALA A CA 1
ATOM 1874 C C . ALA A 1 252 ? -44.751 -9.811 58.470 1.00 92.56 252 ALA A C 1
ATOM 1876 O O . ALA A 1 252 ? -45.912 -10.021 58.826 1.00 92.56 252 ALA A O 1
ATOM 1877 N N . ILE A 1 253 ? -44.079 -8.734 58.902 1.00 93.62 253 ILE A N 1
ATOM 1878 C CA . ILE A 1 253 ? -44.649 -7.768 59.863 1.00 93.62 253 ILE A CA 1
ATOM 1879 C C . ILE A 1 253 ? -45.947 -7.164 59.325 1.00 93.62 253 ILE A C 1
ATOM 1881 O O . ILE A 1 253 ? -46.932 -7.043 60.052 1.00 93.62 253 ILE A O 1
ATOM 1885 N N . SER A 1 254 ? -45.964 -6.757 58.051 1.00 94.38 254 SER A N 1
ATOM 1886 C CA . SER A 1 254 ? -47.128 -6.102 57.448 1.00 94.38 254 SER A CA 1
ATOM 1887 C C . SER A 1 254 ? -48.340 -7.035 57.390 1.00 94.38 254 SER A C 1
ATOM 1889 O O . SER A 1 254 ? -49.470 -6.585 57.603 1.00 94.38 254 SER A O 1
ATOM 1891 N N . ALA A 1 255 ? -48.122 -8.325 57.137 1.00 93.94 255 ALA A N 1
ATOM 1892 C CA . ALA A 1 255 ? -49.178 -9.326 57.124 1.00 93.94 255 ALA A CA 1
ATOM 1893 C C . ALA A 1 255 ? -49.713 -9.627 58.530 1.00 93.94 255 ALA A C 1
ATOM 1895 O O . ALA A 1 255 ? -50.928 -9.581 58.733 1.00 93.94 255 ALA A O 1
ATOM 1896 N N . VAL A 1 256 ? -48.831 -9.838 59.516 1.00 93.81 256 VAL A N 1
ATOM 1897 C CA . VAL A 1 256 ? -49.243 -10.066 60.912 1.00 93.81 256 VAL A CA 1
ATOM 1898 C C . VAL A 1 256 ? -49.978 -8.842 61.465 1.00 93.81 256 VAL A C 1
ATOM 1900 O O . VAL A 1 256 ? -51.049 -8.984 62.046 1.00 93.81 256 VAL A O 1
ATOM 1903 N N . HIS A 1 257 ? -49.497 -7.626 61.182 1.00 95.31 257 HIS A N 1
ATOM 1904 C CA . HIS A 1 257 ? -50.188 -6.382 61.536 1.00 95.31 257 HIS A CA 1
ATOM 1905 C C . HIS A 1 257 ? -51.623 -6.349 60.982 1.00 95.31 257 HIS A C 1
ATOM 1907 O O . HIS A 1 257 ? -52.566 -6.029 61.708 1.00 95.31 257 HIS A O 1
ATOM 1913 N N . LYS A 1 258 ? -51.813 -6.694 59.696 1.00 95.19 258 LYS A N 1
ATOM 1914 C CA . LYS A 1 258 ? -53.148 -6.763 59.071 1.00 95.19 258 LYS A CA 1
ATOM 1915 C C . LYS A 1 258 ? -54.035 -7.823 59.726 1.00 95.19 258 LYS A C 1
ATOM 1917 O O . LYS A 1 258 ? -55.226 -7.581 59.900 1.00 95.19 258 LYS A O 1
ATOM 1922 N N . ARG A 1 259 ? -53.478 -8.977 60.102 1.00 94.25 259 ARG A N 1
ATOM 1923 C CA . ARG A 1 259 ? -54.233 -10.035 60.788 1.00 94.25 259 ARG A CA 1
ATOM 1924 C C . ARG A 1 259 ? -54.632 -9.647 62.212 1.00 94.25 259 ARG A C 1
ATOM 1926 O O . ARG A 1 259 ? -55.770 -9.915 62.585 1.00 94.25 259 ARG A O 1
ATOM 1933 N N . CYS A 1 260 ? -53.769 -8.965 62.968 1.00 94.69 260 CYS A N 1
ATOM 1934 C CA . CYS A 1 260 ? -54.127 -8.399 64.274 1.00 94.69 260 CYS A CA 1
ATOM 1935 C C . CYS A 1 260 ? -55.281 -7.394 64.152 1.00 94.69 260 CYS A C 1
ATOM 1937 O O . CYS A 1 260 ? -56.246 -7.489 64.910 1.00 94.69 260 CYS A O 1
ATOM 1939 N N . ALA A 1 261 ? -55.234 -6.510 63.148 1.00 94.75 261 ALA A N 1
ATOM 1940 C CA . ALA A 1 261 ? -56.318 -5.569 62.860 1.00 94.75 261 ALA A CA 1
ATOM 1941 C C . ALA A 1 261 ? -57.640 -6.294 62.546 1.00 94.75 261 ALA A C 1
ATOM 1943 O O . ALA A 1 261 ? -58.665 -6.034 63.175 1.00 94.75 261 ALA A O 1
ATOM 1944 N N . ALA A 1 262 ? -57.608 -7.270 61.631 1.00 94.88 262 ALA A N 1
ATOM 1945 C CA . ALA A 1 262 ? -58.787 -8.049 61.253 1.00 94.88 262 ALA A CA 1
ATOM 1946 C C . ALA A 1 262 ? -59.360 -8.869 62.425 1.00 94.88 262 ALA A C 1
ATOM 1948 O O . ALA A 1 262 ? -60.579 -8.987 62.561 1.00 94.88 262 ALA A O 1
ATOM 1949 N N . GLY A 1 263 ? -58.496 -9.419 63.286 1.00 94.12 263 GLY A N 1
ATOM 1950 C CA . GLY A 1 263 ? -58.895 -10.126 64.503 1.00 94.12 263 GLY A CA 1
ATOM 1951 C C . GLY A 1 263 ? -59.558 -9.200 65.527 1.00 94.12 263 GLY A C 1
ATOM 1952 O O . GLY A 1 263 ? -60.594 -9.556 66.090 1.00 94.12 263 GLY A O 1
ATOM 1953 N N . ALA A 1 264 ? -59.021 -7.990 65.719 1.00 93.38 264 ALA A N 1
ATOM 1954 C CA . ALA A 1 264 ? -59.613 -6.979 66.594 1.00 93.38 264 ALA A CA 1
ATOM 1955 C C . ALA A 1 264 ? -60.994 -6.529 66.087 1.00 93.38 264 ALA A C 1
ATOM 1957 O O . ALA A 1 264 ? -61.945 -6.457 66.867 1.00 93.38 264 ALA A O 1
ATOM 1958 N N . GLU A 1 265 ? -61.139 -6.298 64.778 1.00 94.00 265 GLU A N 1
ATOM 1959 C CA . GLU A 1 265 ? -62.433 -5.994 64.156 1.00 94.00 265 GLU A CA 1
ATOM 1960 C C . GLU A 1 265 ? -63.430 -7.151 64.278 1.00 94.00 265 GLU A C 1
ATOM 1962 O O . GLU A 1 265 ? -64.617 -6.927 64.510 1.00 94.00 265 GLU A O 1
ATOM 1967 N N . ALA A 1 266 ? -62.980 -8.400 64.122 1.00 92.31 266 ALA A N 1
ATOM 1968 C CA . ALA A 1 266 ? -63.842 -9.567 64.278 1.00 92.31 266 ALA A CA 1
ATOM 1969 C C . ALA A 1 266 ? -64.378 -9.680 65.713 1.00 92.31 266 ALA A C 1
ATOM 1971 O O . ALA A 1 266 ? -65.578 -9.896 65.896 1.00 92.31 266 ALA A O 1
ATOM 1972 N N . ALA A 1 267 ? -63.519 -9.468 66.716 1.00 92.19 267 ALA A N 1
ATOM 1973 C CA . ALA A 1 267 ? -63.920 -9.428 68.119 1.00 92.19 267 ALA A CA 1
ATOM 1974 C C . ALA A 1 267 ? -64.914 -8.284 68.399 1.00 92.19 267 ALA A C 1
ATOM 1976 O O . ALA A 1 267 ? -65.906 -8.492 69.095 1.00 92.19 267 ALA A O 1
ATOM 1977 N N . ASP A 1 268 ? -64.712 -7.110 67.794 1.00 93.12 268 ASP A N 1
ATOM 1978 C CA . ASP A 1 268 ? -65.605 -5.950 67.922 1.00 93.12 268 ASP A CA 1
ATOM 1979 C C . ASP A 1 268 ? -66.985 -6.174 67.286 1.00 93.12 268 ASP A C 1
ATOM 1981 O O . ASP A 1 268 ? -68.023 -5.893 67.895 1.00 93.12 268 ASP A O 1
ATOM 1985 N N . ARG A 1 269 ? -67.017 -6.755 66.078 1.00 93.50 269 ARG A N 1
ATOM 1986 C CA . ARG A 1 269 ? -68.265 -7.149 65.408 1.00 93.50 269 ARG A CA 1
ATOM 1987 C C . ARG A 1 269 ? -69.045 -8.134 66.275 1.00 93.50 269 ARG A C 1
ATOM 1989 O O . ARG A 1 269 ? -70.227 -7.915 66.533 1.00 93.50 269 ARG A O 1
ATOM 1996 N N . LYS A 1 270 ? -68.376 -9.163 66.807 1.00 90.94 270 LYS A N 1
ATOM 1997 C CA . LYS A 1 270 ? -69.001 -10.144 67.707 1.00 90.94 270 LYS A CA 1
ATOM 1998 C C . LYS A 1 270 ? -69.456 -9.540 69.035 1.00 90.94 270 LYS A C 1
ATOM 2000 O O . LYS A 1 270 ? -70.532 -9.895 69.507 1.00 90.94 270 LYS A O 1
ATOM 2005 N N . ALA A 1 271 ? -68.714 -8.589 69.603 1.00 89.00 271 ALA A N 1
ATOM 2006 C CA . ALA A 1 271 ? -69.130 -7.862 70.804 1.00 89.00 271 ALA A CA 1
ATOM 2007 C C . ALA A 1 271 ? -70.392 -7.011 70.559 1.00 89.00 271 ALA A C 1
ATOM 2009 O O . ALA A 1 271 ? -71.226 -6.862 71.455 1.00 89.00 271 ALA A O 1
ATOM 2010 N N . THR A 1 272 ? -70.543 -6.480 69.341 1.00 89.25 272 THR A N 1
ATOM 2011 C CA . THR A 1 272 ? -71.714 -5.706 68.901 1.00 89.25 272 THR A CA 1
ATOM 2012 C C . THR A 1 272 ? -72.940 -6.597 68.696 1.00 89.25 272 THR A C 1
ATOM 2014 O O . THR A 1 272 ? -74.024 -6.247 69.158 1.00 89.25 272 THR A O 1
ATOM 2017 N N . GLU A 1 273 ? -72.776 -7.775 68.079 1.00 88.38 273 GLU A N 1
ATOM 2018 C CA . GLU A 1 273 ? -73.850 -8.768 67.883 1.00 88.38 273 GLU A CA 1
ATOM 2019 C C . GLU A 1 273 ? -74.501 -9.197 69.213 1.00 88.38 273 GLU A C 1
ATOM 2021 O O . GLU A 1 273 ? -75.714 -9.396 69.274 1.00 88.38 273 GLU A O 1
ATOM 2026 N N . VAL A 1 274 ? -73.722 -9.282 70.299 1.00 87.62 274 VAL A N 1
ATOM 2027 C CA . VAL A 1 274 ? -74.223 -9.651 71.639 1.00 87.62 274 VAL A CA 1
ATOM 2028 C C . VAL A 1 274 ? -74.619 -8.447 72.509 1.00 87.62 274 VAL A C 1
ATOM 2030 O O . VAL A 1 274 ? -75.042 -8.622 73.652 1.00 87.62 274 VAL A O 1
ATOM 2033 N N . ALA A 1 275 ? -74.514 -7.212 72.003 1.00 81.19 275 ALA A N 1
ATOM 2034 C CA . ALA A 1 275 ? -74.670 -5.995 72.807 1.00 81.19 275 ALA A CA 1
ATOM 2035 C C . ALA A 1 275 ? -76.103 -5.724 73.297 1.00 81.19 275 ALA A C 1
ATOM 2037 O O . ALA A 1 275 ? -76.280 -4.997 74.276 1.00 81.19 275 ALA A O 1
ATOM 2038 N N . SER A 1 276 ? -77.116 -6.282 72.629 1.00 78.31 276 SER A N 1
ATOM 2039 C CA . SER A 1 276 ? -78.537 -6.130 72.973 1.00 78.31 276 SER A CA 1
ATOM 2040 C C . SER A 1 276 ? -78.997 -7.058 74.108 1.00 78.31 276 SER A C 1
ATOM 2042 O O . SER A 1 276 ? -80.101 -6.884 74.632 1.00 78.31 276 SER A O 1
ATOM 2044 N N . VAL A 1 277 ? -78.161 -8.018 74.527 1.00 79.19 277 VAL A N 1
ATOM 2045 C CA . VAL A 1 277 ? -78.491 -8.994 75.572 1.00 79.19 277 VAL A CA 1
ATOM 2046 C C . VAL A 1 277 ? -78.300 -8.377 76.961 1.00 79.19 277 VAL A C 1
ATOM 2048 O O . VAL A 1 277 ? -77.181 -8.114 77.392 1.00 79.19 277 VAL A O 1
ATOM 2051 N N . LYS A 1 278 ? -79.408 -8.152 77.682 1.00 71.62 278 LYS A N 1
ATOM 2052 C CA . LYS A 1 278 ? -79.412 -7.484 79.002 1.00 71.62 278 LYS A CA 1
ATOM 2053 C C . LYS A 1 278 ? -79.383 -8.438 80.204 1.00 71.62 278 LYS A C 1
ATOM 2055 O O . LYS A 1 278 ? -79.140 -7.986 81.317 1.00 71.62 278 LYS A O 1
ATOM 2060 N N . GLN A 1 279 ? -79.657 -9.729 80.003 1.00 70.38 279 GLN A N 1
ATOM 2061 C CA . GLN A 1 279 ? -79.669 -10.769 81.041 1.00 70.38 279 GLN A CA 1
ATOM 2062 C C . GLN A 1 279 ? -79.259 -12.119 80.430 1.00 70.38 279 GLN A C 1
ATOM 2064 O O . GLN A 1 279 ? -79.558 -12.375 79.265 1.00 70.38 279 GLN A O 1
ATOM 2069 N N . GLY A 1 280 ? -78.608 -12.985 81.212 1.00 73.81 280 GLY A N 1
ATOM 2070 C CA . GLY A 1 280 ? -78.209 -14.335 80.794 1.00 73.81 280 GLY A CA 1
ATOM 2071 C C . GLY A 1 280 ? -76.719 -14.499 80.423 1.00 73.81 280 GLY A C 1
ATOM 2072 O O . GLY A 1 280 ? -75.949 -13.542 80.499 1.00 73.81 280 GLY A O 1
ATOM 2073 N N . PRO A 1 281 ? -76.299 -15.718 80.022 1.00 74.00 281 PRO A N 1
ATOM 2074 C CA . PRO A 1 281 ? -74.893 -16.129 79.856 1.00 74.00 281 PRO A CA 1
ATOM 2075 C C . PRO A 1 281 ? -74.074 -15.349 78.815 1.00 74.00 281 PRO A C 1
ATOM 2077 O O . PRO A 1 281 ? -72.849 -15.350 78.871 1.00 74.00 281 PRO A O 1
ATOM 2080 N N . LEU A 1 282 ? -74.730 -14.692 77.854 1.00 80.56 282 LEU A N 1
ATOM 2081 C CA . LEU A 1 282 ? -74.070 -13.919 76.792 1.00 80.56 282 LEU A CA 1
ATOM 2082 C C . LEU A 1 282 ? -73.622 -12.516 77.242 1.00 80.56 282 LEU A C 1
ATOM 2084 O O . LEU A 1 282 ? -72.815 -11.893 76.557 1.00 80.56 282 LEU A O 1
ATOM 2088 N N . MET A 1 283 ? -74.104 -12.016 78.387 1.00 78.12 283 MET A N 1
ATOM 2089 C CA . MET A 1 283 ? -73.769 -10.669 78.873 1.00 78.12 283 MET A CA 1
ATOM 2090 C C . MET A 1 283 ? -72.276 -10.537 79.230 1.00 78.12 283 MET A C 1
ATOM 2092 O O . MET A 1 283 ? -71.641 -9.542 78.891 1.00 78.12 283 MET A O 1
ATOM 2096 N N . GLU A 1 284 ? -71.680 -11.586 79.809 1.00 79.69 284 GLU A N 1
ATOM 2097 C CA . GLU A 1 284 ? -70.254 -11.633 80.177 1.00 79.69 284 GLU A CA 1
ATOM 2098 C C . GLU A 1 284 ? -69.312 -11.823 78.970 1.00 79.69 284 GLU A C 1
ATOM 2100 O O . GLU A 1 284 ? -68.120 -11.518 79.042 1.00 79.69 284 GLU A O 1
ATOM 2105 N N . VAL A 1 285 ? -69.837 -12.304 77.836 1.00 87.56 285 VAL A N 1
ATOM 2106 C CA . VAL A 1 285 ? -69.065 -12.556 76.605 1.00 87.56 285 VAL A CA 1
ATOM 2107 C C . VAL A 1 285 ? -68.606 -11.251 75.971 1.00 87.56 285 VAL A C 1
ATOM 2109 O O . VAL A 1 285 ? -67.477 -11.164 75.492 1.00 87.56 285 VAL A O 1
ATOM 2112 N N . LYS A 1 286 ? -69.452 -10.214 76.016 1.00 86.19 286 LYS A N 1
ATOM 2113 C CA . LYS A 1 286 ? -69.132 -8.887 75.479 1.00 86.19 286 LYS A CA 1
ATOM 2114 C C . LYS A 1 286 ? -67.840 -8.335 76.080 1.00 86.19 286 LYS A C 1
ATOM 2116 O O . LYS A 1 286 ? -66.980 -7.865 75.342 1.00 86.19 286 LYS A O 1
ATOM 2121 N N . THR A 1 287 ? -67.691 -8.418 77.402 1.00 87.38 287 THR A N 1
ATOM 2122 C CA . THR A 1 287 ? -66.506 -7.918 78.114 1.00 87.38 287 THR A CA 1
ATOM 2123 C C . THR A 1 287 ? -65.240 -8.648 77.667 1.00 87.38 287 THR A C 1
ATOM 2125 O O . THR A 1 287 ? -64.252 -7.998 77.341 1.00 87.38 287 THR A O 1
ATOM 2128 N N . LYS A 1 288 ? -65.292 -9.982 77.551 1.00 90.31 288 LYS A N 1
ATOM 2129 C CA . LYS A 1 288 ? -64.154 -10.796 77.087 1.00 90.31 288 LYS A CA 1
ATOM 2130 C C . LYS A 1 288 ? -63.776 -10.513 75.630 1.00 90.31 288 LYS A C 1
ATOM 2132 O O . LYS A 1 288 ? -62.598 -10.442 75.303 1.00 90.31 288 LYS A O 1
ATOM 2137 N N . LEU A 1 289 ? -64.757 -10.313 74.746 1.00 91.38 289 LEU A N 1
ATOM 2138 C CA . LEU A 1 289 ? -64.495 -9.956 73.346 1.00 91.38 289 LEU A CA 1
ATOM 2139 C C . LEU A 1 289 ? -63.855 -8.565 73.215 1.00 91.38 289 LEU A C 1
ATOM 2141 O O . LEU A 1 289 ? -62.949 -8.379 72.404 1.00 91.38 289 LEU A O 1
ATOM 2145 N N . LEU A 1 290 ? -64.276 -7.597 74.035 1.00 91.19 290 LEU A N 1
ATOM 2146 C CA . LEU A 1 290 ? -63.647 -6.273 74.084 1.00 91.19 290 LEU A CA 1
ATOM 2147 C C . LEU A 1 290 ? -62.220 -6.321 74.653 1.00 91.19 290 LEU A C 1
ATOM 2149 O O . LEU A 1 290 ? -61.359 -5.578 74.185 1.00 91.19 290 LEU A O 1
ATOM 2153 N N . GLU A 1 291 ? -61.944 -7.210 75.608 1.00 93.62 291 GLU A N 1
ATOM 2154 C CA . GLU A 1 291 ? -60.586 -7.464 76.105 1.00 93.62 291 GLU A CA 1
ATOM 2155 C C . GLU A 1 291 ? -59.684 -8.042 75.002 1.00 93.62 291 GLU A C 1
ATOM 2157 O O . GLU A 1 291 ? -58.599 -7.513 74.755 1.00 93.62 291 GLU A O 1
ATOM 2162 N N . VAL A 1 292 ? -60.166 -9.048 74.258 1.00 93.88 292 VAL A N 1
ATOM 2163 C CA . VAL A 1 292 ? -59.461 -9.604 73.087 1.00 93.88 292 VAL A CA 1
ATOM 2164 C C . VAL A 1 292 ? -59.173 -8.519 72.044 1.00 93.88 292 VAL A C 1
ATOM 2166 O O . VAL A 1 292 ? -58.045 -8.422 71.559 1.00 93.88 292 VAL A O 1
ATOM 2169 N N . LYS A 1 293 ? -60.157 -7.662 71.731 1.00 94.56 293 LYS A N 1
ATOM 2170 C CA . LYS A 1 293 ? -59.973 -6.501 70.842 1.00 94.56 293 LYS A CA 1
ATOM 2171 C C . LYS A 1 293 ? -58.848 -5.590 71.342 1.00 94.56 293 LYS A C 1
ATOM 2173 O O . LYS A 1 293 ? -57.994 -5.192 70.552 1.00 94.56 293 LYS A O 1
ATOM 2178 N N . GLY A 1 294 ? -58.845 -5.262 72.635 1.00 94.31 294 GLY A N 1
ATOM 2179 C CA . GLY A 1 294 ? -57.830 -4.407 73.251 1.00 94.31 294 GLY A CA 1
ATOM 2180 C C . GLY A 1 294 ? -56.421 -4.990 73.135 1.00 94.31 294 GLY A C 1
ATOM 2181 O O . GLY A 1 294 ? -55.506 -4.291 72.703 1.00 94.31 294 GLY A O 1
ATOM 2182 N N . LEU A 1 295 ? -56.254 -6.276 73.450 1.00 94.94 295 LEU A N 1
ATOM 2183 C CA . LEU A 1 295 ? -54.960 -6.963 73.378 1.00 94.94 295 LEU A CA 1
ATOM 2184 C C . LEU A 1 295 ? -54.446 -7.093 71.936 1.00 94.94 295 LEU A C 1
ATOM 2186 O O . LEU A 1 295 ? -53.272 -6.830 71.680 1.00 94.94 295 LEU A O 1
ATOM 2190 N N . LEU A 1 296 ? -55.312 -7.414 70.969 1.00 94.38 296 LEU A N 1
ATOM 2191 C CA . LEU A 1 296 ? -54.927 -7.427 69.551 1.00 94.38 296 LEU A CA 1
ATOM 2192 C C . LEU A 1 296 ? -54.557 -6.031 69.035 1.00 94.38 296 LEU A C 1
ATOM 2194 O O . LEU A 1 296 ? -53.615 -5.901 68.254 1.00 94.38 296 LEU A O 1
ATOM 2198 N N . GLY A 1 297 ? -55.242 -4.983 69.505 1.00 94.00 297 GLY A N 1
ATOM 2199 C CA . GLY A 1 297 ? -54.880 -3.594 69.214 1.00 94.00 297 GLY A CA 1
ATOM 2200 C C . GLY A 1 297 ? -53.510 -3.195 69.781 1.00 94.00 297 GLY A C 1
ATOM 2201 O O . GLY A 1 297 ? -52.767 -2.448 69.137 1.00 94.00 297 GLY A O 1
ATOM 2202 N N . GLN A 1 298 ? -53.131 -3.726 70.951 1.00 93.94 298 GLN A N 1
ATOM 2203 C CA . GLN A 1 298 ? -51.793 -3.529 71.521 1.00 93.94 298 GLN A CA 1
ATOM 2204 C C . GLN A 1 298 ? -50.711 -4.190 70.659 1.00 93.94 298 GLN A C 1
ATOM 2206 O O . GLN A 1 298 ? -49.725 -3.534 70.324 1.00 93.94 298 GLN A O 1
ATOM 2211 N N . GLU A 1 299 ? -50.900 -5.447 70.246 1.00 93.69 299 GLU A N 1
ATOM 2212 C CA . GLU A 1 299 ? -49.950 -6.132 69.355 1.00 93.69 299 GLU A CA 1
ATOM 2213 C C . GLU A 1 299 ? -49.844 -5.446 67.988 1.00 93.69 299 GLU A C 1
ATOM 2215 O O . GLU A 1 299 ? -48.744 -5.232 67.475 1.00 93.69 299 GLU A O 1
ATOM 2220 N N . GLN A 1 300 ? -50.975 -5.012 67.422 1.00 93.69 300 GLN A N 1
ATOM 2221 C CA . GLN A 1 300 ? -50.994 -4.230 66.187 1.00 93.69 300 GLN A CA 1
ATOM 2222 C C . GLN A 1 300 ? -50.160 -2.945 66.317 1.00 93.69 300 GLN A C 1
ATOM 2224 O O . GLN A 1 300 ? -49.371 -2.635 65.425 1.00 93.69 300 GLN A O 1
ATOM 2229 N N . SER A 1 301 ? -50.291 -2.221 67.432 1.00 93.25 301 SER A N 1
ATOM 2230 C CA . SER A 1 301 ? -49.543 -0.981 67.679 1.00 93.25 301 SER A CA 1
ATOM 2231 C C . SER A 1 301 ? -48.033 -1.223 67.787 1.00 93.25 301 SER A C 1
ATOM 2233 O O . SER A 1 301 ? -47.251 -0.461 67.218 1.00 93.25 301 SER A O 1
ATOM 2235 N N . LYS A 1 302 ? -47.604 -2.308 68.453 1.00 92.50 302 LYS A N 1
ATOM 2236 C CA . LYS A 1 302 ? -46.183 -2.707 68.515 1.00 92.50 302 LYS A CA 1
ATOM 2237 C C . LYS A 1 302 ? -45.618 -2.983 67.118 1.00 92.50 302 LYS A C 1
ATOM 2239 O O . LYS A 1 302 ? -44.538 -2.501 66.775 1.00 92.50 302 LYS A O 1
ATOM 2244 N N . LEU A 1 303 ? -46.369 -3.716 66.293 1.00 93.25 303 LEU A N 1
ATOM 2245 C CA . LEU A 1 303 ? -45.977 -4.030 64.917 1.00 93.25 303 LEU A CA 1
ATOM 2246 C C . LEU A 1 303 ? -45.924 -2.780 64.024 1.00 93.25 303 LEU A C 1
ATOM 2248 O O . LEU A 1 303 ? -45.049 -2.699 63.164 1.00 93.25 303 LEU A O 1
ATOM 2252 N N . ASP A 1 304 ? -46.805 -1.792 64.224 1.00 93.38 304 ASP A N 1
ATOM 2253 C CA . ASP A 1 304 ? -46.784 -0.532 63.463 1.00 93.38 304 ASP A CA 1
ATOM 2254 C C . ASP A 1 304 ? -45.507 0.288 63.724 1.00 93.38 304 ASP A C 1
ATOM 2256 O O . ASP A 1 304 ? -44.882 0.783 62.781 1.00 93.38 304 ASP A O 1
ATOM 2260 N N . VAL A 1 305 ? -45.060 0.370 64.984 1.00 90.44 305 VAL A N 1
ATOM 2261 C CA . VAL A 1 305 ? -43.799 1.044 65.351 1.00 90.44 305 VAL A CA 1
ATOM 2262 C C . VAL A 1 305 ? -42.607 0.391 64.648 1.00 90.44 305 VAL A C 1
ATOM 2264 O O . VAL A 1 305 ? -41.805 1.079 64.010 1.00 90.44 305 VAL A O 1
ATOM 2267 N N . LEU A 1 306 ? -42.510 -0.940 64.700 1.00 89.44 306 LEU A N 1
ATOM 2268 C CA . LEU A 1 306 ? -41.434 -1.679 64.036 1.00 89.44 306 LEU A CA 1
ATOM 2269 C C . LEU A 1 306 ? -41.497 -1.560 62.514 1.00 89.44 306 LEU A C 1
ATOM 2271 O O . LEU A 1 306 ? -40.465 -1.367 61.874 1.00 89.44 306 LEU A O 1
ATOM 2275 N N . LYS A 1 307 ? -42.697 -1.608 61.929 1.00 91.06 307 LYS A N 1
ATOM 2276 C CA . LYS A 1 307 ? -42.903 -1.428 60.490 1.00 91.06 307 LYS A CA 1
ATOM 2277 C C . LYS A 1 307 ? -42.403 -0.062 60.014 1.00 91.06 307 LYS A C 1
ATOM 2279 O O . LYS A 1 307 ? -41.732 0.010 58.986 1.00 91.06 307 LYS A O 1
ATOM 2284 N N . LYS A 1 308 ? -42.689 1.011 60.761 1.00 89.75 308 LYS A N 1
ATOM 2285 C CA . LYS A 1 308 ? -42.180 2.363 60.472 1.00 89.75 308 LYS A CA 1
ATOM 2286 C C . LYS A 1 308 ? -40.659 2.433 60.591 1.00 89.75 308 LYS A C 1
ATOM 2288 O O . LYS A 1 308 ? -40.012 2.939 59.677 1.00 89.75 308 LYS A O 1
ATOM 2293 N N . ARG A 1 309 ? -40.083 1.878 61.664 1.00 86.50 309 ARG A N 1
ATOM 2294 C CA . ARG A 1 309 ? -38.623 1.829 61.859 1.00 86.50 309 ARG A CA 1
ATOM 2295 C C . ARG A 1 309 ? -37.930 1.086 60.714 1.00 86.50 309 ARG A C 1
ATOM 2297 O O . ARG A 1 309 ? -36.986 1.611 60.136 1.00 86.50 309 ARG A O 1
ATOM 2304 N N . LEU A 1 310 ? -38.452 -0.077 60.326 1.00 87.06 310 LEU A N 1
ATOM 2305 C CA . LEU A 1 310 ? -37.929 -0.873 59.217 1.00 87.06 310 LEU A CA 1
ATOM 2306 C C . LEU A 1 310 ? -38.027 -0.139 57.871 1.00 87.06 310 LEU A C 1
ATOM 2308 O O . LEU A 1 310 ? -37.092 -0.203 57.077 1.00 87.06 310 LEU A O 1
ATOM 2312 N N . ALA A 1 311 ? -39.122 0.586 57.619 1.00 87.19 311 ALA A N 1
ATOM 2313 C CA . ALA A 1 311 ? -39.278 1.391 56.408 1.00 87.19 311 ALA A CA 1
ATOM 2314 C C . ALA A 1 311 ? -38.246 2.531 56.325 1.00 87.19 311 ALA A C 1
ATOM 2316 O O . ALA A 1 311 ? -37.677 2.756 55.258 1.00 87.19 311 ALA A O 1
ATOM 2317 N N . ILE A 1 312 ? -37.961 3.207 57.446 1.00 86.62 312 ILE A N 1
ATOM 2318 C CA . ILE A 1 312 ? -36.916 4.242 57.524 1.00 86.62 312 ILE A CA 1
ATOM 2319 C C . ILE A 1 312 ? -35.537 3.626 57.280 1.00 86.62 312 ILE A C 1
ATOM 2321 O O . ILE A 1 312 ? -34.784 4.133 56.452 1.00 86.62 312 ILE A O 1
ATOM 2325 N N . THR A 1 313 ? -35.214 2.511 57.947 1.00 82.88 313 THR A N 1
ATOM 2326 C CA . THR A 1 313 ? -33.943 1.804 57.735 1.00 82.88 313 THR A CA 1
ATOM 2327 C C . THR A 1 313 ? -33.783 1.400 56.274 1.00 82.88 313 THR A C 1
ATOM 2329 O O . THR A 1 313 ? -32.745 1.681 55.686 1.00 82.88 313 THR A O 1
ATOM 2332 N N . LYS A 1 314 ? -34.820 0.821 55.656 1.00 84.00 314 LYS A N 1
ATOM 2333 C CA . LYS A 1 314 ? -34.811 0.461 54.235 1.00 84.00 314 LYS A CA 1
ATOM 2334 C C . LYS A 1 314 ? -34.462 1.650 53.342 1.00 84.00 314 LYS A C 1
ATOM 2336 O O . LYS A 1 314 ? -33.551 1.550 52.527 1.00 84.00 314 LYS A O 1
ATOM 2341 N N . ALA A 1 315 ? -35.183 2.760 53.504 1.00 86.44 315 ALA A N 1
ATOM 2342 C CA . ALA A 1 315 ? -34.981 3.958 52.696 1.00 86.44 315 ALA A CA 1
ATOM 2343 C C . ALA A 1 315 ? -33.577 4.552 52.895 1.00 86.44 315 ALA A C 1
ATOM 2345 O O . ALA A 1 315 ? -32.960 4.984 51.927 1.00 86.44 315 ALA A O 1
ATOM 2346 N N . GLY A 1 316 ? -33.054 4.523 54.127 1.00 85.69 316 GLY A N 1
ATOM 2347 C CA . GLY A 1 316 ? -31.694 4.963 54.439 1.00 85.69 316 GLY A CA 1
ATOM 2348 C C . GLY A 1 316 ? -30.620 4.120 53.747 1.00 85.69 316 GLY A C 1
ATOM 2349 O O . GLY A 1 316 ? -29.744 4.683 53.098 1.00 85.69 316 GLY A O 1
ATOM 2350 N N . ILE A 1 317 ? -30.722 2.786 53.820 1.00 84.31 317 ILE A N 1
ATOM 2351 C CA . ILE A 1 317 ? -29.796 1.866 53.134 1.00 84.31 317 ILE A CA 1
ATOM 2352 C C . ILE A 1 317 ? -29.860 2.050 51.610 1.00 84.31 317 ILE A C 1
ATOM 2354 O O . ILE A 1 317 ? -28.825 2.090 50.946 1.00 84.31 317 ILE A O 1
ATOM 2358 N N . GLU A 1 318 ? -31.063 2.187 51.043 1.00 84.31 318 GLU A N 1
ATOM 2359 C CA . GLU A 1 318 ? -31.241 2.382 49.600 1.00 84.31 318 GLU A CA 1
ATOM 2360 C C . GLU A 1 318 ? -30.644 3.717 49.123 1.00 84.31 318 GLU A C 1
ATOM 2362 O O . GLU A 1 318 ? -30.008 3.768 48.069 1.00 84.31 318 GLU A O 1
ATOM 2367 N N . GLN A 1 319 ? -30.827 4.794 49.893 1.00 87.81 319 GLN A N 1
ATOM 2368 C CA . GLN A 1 319 ? -30.275 6.109 49.572 1.00 87.81 319 GLN A CA 1
ATOM 2369 C C . GLN A 1 319 ? -28.745 6.129 49.677 1.00 87.81 319 GLN A C 1
ATOM 2371 O O . GLN A 1 319 ? -28.080 6.583 48.749 1.00 87.81 319 GLN A O 1
ATOM 2376 N N . GLU A 1 320 ? -28.185 5.575 50.753 1.00 88.38 320 GLU A N 1
ATOM 2377 C CA . GLU A 1 320 ? -26.734 5.466 50.948 1.00 88.38 320 GLU A CA 1
ATOM 2378 C C . GLU A 1 320 ? -26.084 4.662 49.814 1.00 88.38 320 GLU A C 1
ATOM 2380 O O . GLU A 1 320 ? -25.087 5.091 49.236 1.00 88.38 320 GLU A O 1
ATOM 2385 N N . ARG A 1 321 ? -26.705 3.552 49.386 1.00 86.31 321 ARG A N 1
ATOM 2386 C CA . ARG A 1 321 ? -26.213 2.784 48.234 1.00 86.31 321 ARG A CA 1
ATOM 2387 C C . ARG A 1 321 ? -26.242 3.590 46.932 1.00 86.31 321 ARG A C 1
ATOM 2389 O O . ARG A 1 321 ? -25.321 3.461 46.124 1.00 86.31 321 ARG A O 1
ATOM 2396 N N . LYS A 1 322 ? -27.277 4.406 46.703 1.00 87.75 322 LYS A N 1
ATOM 2397 C CA . LYS A 1 322 ? -27.350 5.280 45.518 1.00 87.75 322 LYS A CA 1
ATOM 2398 C C . LYS A 1 322 ? -26.215 6.305 45.515 1.00 87.75 322 LYS A C 1
ATOM 2400 O O . LYS A 1 322 ? -25.587 6.493 44.476 1.00 87.75 322 LYS A O 1
ATOM 2405 N N . GLU A 1 323 ? -25.926 6.924 46.657 1.00 89.25 323 GLU A N 1
ATOM 2406 C CA . GLU A 1 323 ? -24.840 7.903 46.812 1.00 89.25 323 GLU A CA 1
ATOM 2407 C C . GLU A 1 323 ? -23.450 7.261 46.641 1.00 89.25 323 GLU A C 1
ATOM 2409 O O . GLU A 1 323 ? -22.612 7.788 45.901 1.00 89.25 323 GLU A O 1
ATOM 2414 N N . GLU A 1 324 ? -23.226 6.078 47.230 1.00 88.94 324 GLU A N 1
ATOM 2415 C CA . GLU A 1 324 ? -22.008 5.281 47.017 1.00 88.94 324 GLU A CA 1
ATOM 2416 C C . GLU A 1 324 ? -21.785 4.986 45.528 1.00 88.94 324 GLU A C 1
ATOM 2418 O O . GLU A 1 324 ? -20.694 5.201 45.004 1.00 88.94 324 GLU A O 1
ATOM 2423 N N . LEU A 1 325 ? -22.818 4.514 44.821 1.00 87.12 325 LEU A N 1
ATOM 2424 C CA . LEU A 1 325 ? -22.722 4.171 43.400 1.00 87.12 325 LEU A CA 1
ATOM 2425 C C . LEU A 1 325 ? -22.412 5.379 42.516 1.00 87.12 325 LEU A C 1
ATOM 2427 O O . LEU A 1 325 ? -21.641 5.246 41.565 1.00 87.12 325 LEU A O 1
ATOM 2431 N N . VAL A 1 326 ? -22.988 6.548 42.811 1.00 87.56 326 VAL A N 1
ATOM 2432 C CA . VAL A 1 326 ? -22.649 7.793 42.103 1.00 87.56 326 VAL A CA 1
ATOM 2433 C C . VAL A 1 326 ? -21.169 8.113 42.297 1.00 87.56 326 VAL A C 1
ATOM 2435 O O . VAL A 1 326 ? -20.456 8.286 41.311 1.00 87.56 326 VAL A O 1
ATOM 2438 N N . THR A 1 327 ? -20.692 8.083 43.542 1.00 88.62 327 THR A N 1
ATOM 2439 C CA . THR A 1 327 ? -19.295 8.392 43.886 1.00 88.62 327 THR A CA 1
ATOM 2440 C C . THR A 1 327 ? -18.316 7.435 43.199 1.00 88.62 327 THR A C 1
ATOM 2442 O O . THR A 1 327 ? -17.326 7.858 42.604 1.00 88.62 327 THR A O 1
ATOM 2445 N N . LEU A 1 328 ? -18.614 6.133 43.208 1.00 87.81 328 LEU A N 1
ATOM 2446 C CA . LEU A 1 328 ? -17.772 5.120 42.569 1.00 87.81 328 LEU A CA 1
ATOM 2447 C C . LEU A 1 328 ? -17.744 5.254 41.041 1.00 87.81 328 LEU A C 1
ATOM 2449 O O . LEU A 1 328 ? -16.688 5.094 40.425 1.00 87.81 328 LEU A O 1
ATOM 2453 N N . ARG A 1 329 ? -18.885 5.573 40.415 1.00 85.31 329 ARG A N 1
ATOM 2454 C CA . ARG A 1 329 ? -18.954 5.843 38.969 1.00 85.31 329 ARG A CA 1
ATOM 2455 C C . ARG A 1 329 ? -18.139 7.077 38.595 1.00 85.31 329 ARG A C 1
ATOM 2457 O O . ARG A 1 329 ? -17.451 7.053 37.575 1.00 85.31 329 ARG A O 1
ATOM 2464 N N . GLU A 1 330 ? -18.207 8.132 39.404 1.00 87.25 330 GLU A N 1
ATOM 2465 C CA . GLU A 1 330 ? -17.413 9.344 39.202 1.00 87.25 330 GLU A CA 1
ATOM 2466 C C . GLU A 1 330 ? -15.916 9.050 39.261 1.00 87.25 330 GLU A C 1
ATOM 2468 O O . GLU A 1 330 ? -15.185 9.441 38.352 1.00 87.25 330 GLU A O 1
ATOM 2473 N N . GLU A 1 331 ? -15.465 8.310 40.273 1.00 87.06 331 GLU A N 1
ATOM 2474 C CA . GLU A 1 331 ? -14.048 7.982 40.432 1.00 87.06 331 GLU A CA 1
ATOM 2475 C C . GLU A 1 331 ? -13.531 7.094 39.292 1.00 87.06 331 GLU A C 1
ATOM 2477 O O . GLU A 1 331 ? -12.490 7.383 38.702 1.00 87.06 331 GLU A O 1
ATOM 2482 N N . LYS A 1 332 ? -14.312 6.087 38.873 1.00 85.56 332 LYS A N 1
ATOM 2483 C CA . LYS A 1 332 ? -13.988 5.259 37.699 1.00 85.56 332 LYS A CA 1
ATOM 2484 C C . LYS A 1 332 ? -13.859 6.102 36.424 1.00 85.56 332 LYS A C 1
ATOM 2486 O O . LYS A 1 332 ? -12.933 5.896 35.642 1.00 85.56 332 LYS A O 1
ATOM 2491 N N . CYS A 1 333 ? -14.754 7.076 36.223 1.00 87.69 333 CYS A N 1
ATOM 2492 C CA . CYS A 1 333 ? -14.675 7.993 35.083 1.00 87.69 333 CYS A CA 1
ATOM 2493 C C . CYS A 1 333 ? -13.428 8.886 35.149 1.00 87.69 333 CYS A C 1
ATOM 2495 O O . CYS A 1 333 ? -12.792 9.101 34.119 1.00 87.69 333 CYS A O 1
ATOM 2497 N N . LYS A 1 334 ? -13.050 9.383 36.335 1.00 88.94 334 LYS A N 1
ATOM 2498 C CA . LYS A 1 334 ? -11.841 10.205 36.515 1.00 88.94 334 LYS A CA 1
ATOM 2499 C C . LYS A 1 334 ? -10.565 9.426 36.206 1.00 88.94 334 LYS A C 1
ATOM 2501 O O . LYS A 1 334 ? -9.715 9.942 35.484 1.00 88.94 334 LYS A O 1
ATOM 2506 N N . VAL A 1 335 ? -10.446 8.189 36.696 1.00 89.50 335 VAL A N 1
ATOM 2507 C CA . VAL A 1 335 ? -9.288 7.323 36.412 1.00 89.50 335 VAL A CA 1
ATOM 2508 C C . VAL A 1 335 ? -9.180 7.055 34.910 1.00 89.50 335 VAL A C 1
ATOM 2510 O O . VAL A 1 335 ? -8.136 7.315 34.314 1.00 89.50 335 VAL A O 1
ATOM 2513 N N . PHE A 1 336 ? -10.283 6.649 34.273 1.00 90.19 336 PHE A N 1
ATOM 2514 C CA . PHE A 1 336 ? -10.331 6.421 32.826 1.00 90.19 336 PHE A CA 1
ATOM 2515 C C . PHE A 1 336 ? -9.953 7.674 32.015 1.00 90.19 336 PHE A C 1
ATOM 2517 O O . PHE A 1 336 ? -9.176 7.590 31.060 1.00 90.19 336 PHE A O 1
ATOM 2524 N N . ALA A 1 337 ? -10.470 8.845 32.403 1.00 91.69 337 ALA A N 1
ATOM 2525 C CA . ALA A 1 337 ? -10.150 10.124 31.775 1.00 91.69 337 ALA A CA 1
ATOM 2526 C C . ALA A 1 337 ? -8.652 10.454 31.873 1.00 91.69 337 ALA A C 1
ATOM 2528 O O . ALA A 1 337 ? -8.031 10.800 30.866 1.00 91.69 337 ALA A O 1
ATOM 2529 N N . ALA A 1 338 ? -8.068 10.321 33.067 1.00 92.62 338 ALA A N 1
ATOM 2530 C CA . ALA A 1 338 ? -6.659 10.615 33.310 1.00 92.62 338 ALA A CA 1
ATOM 2531 C C . ALA A 1 338 ? -5.730 9.673 32.528 1.00 92.62 338 ALA A C 1
ATOM 2533 O O . ALA A 1 338 ? -4.770 10.128 31.902 1.00 92.62 338 ALA A O 1
ATOM 2534 N N . GLU A 1 339 ? -6.023 8.370 32.512 1.00 93.88 339 GLU A N 1
ATOM 2535 C CA . GLU A 1 339 ? -5.235 7.386 31.764 1.00 93.88 339 GLU A CA 1
ATOM 2536 C C . GLU A 1 339 ? -5.318 7.601 30.253 1.00 93.88 339 GLU A C 1
ATOM 2538 O O . GLU A 1 339 ? -4.281 7.597 29.588 1.00 93.88 339 GLU A O 1
ATOM 2543 N N . SER A 1 340 ? -6.518 7.872 29.729 1.00 94.69 340 SER A N 1
ATOM 2544 C CA . SER A 1 340 ? -6.732 8.138 28.302 1.00 94.69 340 SER A CA 1
ATOM 2545 C C . SER A 1 340 ? -5.942 9.364 27.837 1.00 94.69 340 SER A C 1
ATOM 2547 O O . SER A 1 340 ? -5.235 9.314 26.830 1.00 94.69 340 SER A O 1
ATOM 2549 N N . VAL A 1 341 ? -6.007 10.469 28.588 1.00 96.06 341 VAL A N 1
ATOM 2550 C CA . VAL A 1 341 ? -5.252 11.687 28.256 1.00 96.06 341 VAL A CA 1
ATOM 2551 C C . VAL A 1 341 ? -3.746 11.444 28.362 1.00 96.06 341 VAL A C 1
ATOM 2553 O O . VAL A 1 341 ? -3.005 11.871 27.476 1.00 96.06 341 VAL A O 1
ATOM 2556 N N . ARG A 1 342 ? -3.275 10.728 29.391 1.00 97.00 342 ARG A N 1
ATOM 2557 C CA . ARG A 1 342 ? -1.852 10.392 29.560 1.00 97.00 342 ARG A CA 1
ATOM 2558 C C . ARG A 1 342 ? -1.316 9.547 28.401 1.00 97.00 342 ARG A C 1
ATOM 2560 O O . ARG A 1 342 ? -0.255 9.865 27.869 1.00 97.00 342 ARG A O 1
ATOM 2567 N N . GLU A 1 343 ? -2.038 8.499 28.002 1.00 97.00 343 GLU A N 1
ATOM 2568 C CA . GLU A 1 343 ? -1.657 7.620 26.889 1.00 97.00 343 GLU A CA 1
ATOM 2569 C C . GLU A 1 343 ? -1.576 8.397 25.568 1.00 97.00 343 GLU A C 1
ATOM 2571 O O . GLU A 1 343 ? -0.559 8.346 24.870 1.00 97.00 343 GLU A O 1
ATOM 2576 N N . ALA A 1 344 ? -2.616 9.175 25.254 1.00 97.44 344 ALA A N 1
ATOM 2577 C CA . ALA A 1 344 ? -2.648 10.008 24.058 1.00 97.44 344 ALA A CA 1
ATOM 2578 C C . ALA A 1 344 ? -1.527 11.058 24.053 1.00 97.44 344 ALA A C 1
ATOM 2580 O O . ALA A 1 344 ? -0.897 11.272 23.019 1.00 97.44 344 ALA A O 1
ATOM 2581 N N . THR A 1 345 ? -1.256 11.691 25.198 1.00 97.88 345 THR A N 1
ATOM 2582 C CA . THR A 1 345 ? -0.202 12.708 25.332 1.00 97.88 345 THR A CA 1
ATOM 2583 C C . THR A 1 345 ? 1.167 12.103 25.048 1.00 97.88 345 THR A C 1
ATOM 2585 O O . THR A 1 345 ? 1.876 12.600 24.177 1.00 97.88 345 THR A O 1
ATOM 2588 N N . ALA A 1 346 ? 1.503 10.985 25.700 1.00 97.62 346 ALA A N 1
ATOM 2589 C CA . ALA A 1 346 ? 2.780 10.303 25.496 1.00 97.62 346 ALA A CA 1
ATOM 2590 C C . ALA A 1 346 ? 2.982 9.877 24.031 1.00 97.62 346 ALA A C 1
ATOM 2592 O O . ALA A 1 346 ? 4.069 10.040 23.476 1.00 97.62 346 ALA A O 1
ATOM 2593 N N . SER A 1 347 ? 1.927 9.364 23.389 1.00 97.44 347 SER A N 1
ATOM 2594 C CA . SER A 1 347 ? 1.972 8.950 21.985 1.00 97.44 347 SER A CA 1
ATOM 2595 C C . SER A 1 347 ? 2.166 10.138 21.031 1.00 97.44 347 SER A C 1
ATOM 2597 O O . SER A 1 347 ? 3.040 10.097 20.161 1.00 97.44 347 SER A O 1
ATOM 2599 N N . VAL A 1 348 ? 1.404 11.224 21.218 1.00 98.19 348 VAL A N 1
ATOM 2600 C CA . VAL A 1 348 ? 1.491 12.423 20.370 1.00 98.19 348 VAL A CA 1
ATOM 2601 C C . VAL A 1 348 ? 2.822 13.146 20.553 1.00 98.19 348 VAL A C 1
ATOM 2603 O O . VAL A 1 348 ? 3.437 13.504 19.554 1.00 98.19 348 VAL A O 1
ATOM 2606 N N . GLU A 1 349 ? 3.317 13.316 21.780 1.00 97.62 349 GLU A N 1
ATOM 2607 C CA . GLU A 1 349 ? 4.601 13.985 22.034 1.00 97.62 349 GLU A CA 1
ATOM 2608 C C . GLU A 1 349 ? 5.789 13.206 21.458 1.00 97.62 349 GLU A C 1
ATOM 2610 O O . GLU A 1 349 ? 6.692 13.802 20.866 1.00 97.62 349 GLU A O 1
ATOM 2615 N N . ALA A 1 350 ? 5.780 11.872 21.556 1.00 96.31 350 ALA A N 1
ATOM 2616 C CA . ALA A 1 350 ? 6.812 11.040 20.941 1.00 96.31 350 ALA A CA 1
ATOM 2617 C C . ALA A 1 350 ? 6.826 11.185 19.407 1.00 96.31 350 ALA A C 1
ATOM 2619 O O . ALA A 1 350 ? 7.895 11.316 18.800 1.00 96.31 350 ALA A O 1
ATOM 2620 N N . ALA A 1 351 ? 5.647 11.196 18.777 1.00 97.44 351 ALA A N 1
ATOM 2621 C CA . ALA A 1 351 ? 5.508 11.378 17.335 1.00 97.44 351 ALA A CA 1
ATOM 2622 C C . ALA A 1 351 ? 5.894 12.800 16.886 1.00 97.44 351 ALA A C 1
ATOM 2624 O O . ALA A 1 351 ? 6.630 12.965 15.911 1.00 97.44 351 ALA A O 1
ATOM 2625 N N . GLU A 1 352 ? 5.470 13.827 17.627 1.00 97.25 352 GLU A N 1
ATOM 2626 C CA . GLU A 1 352 ? 5.863 15.221 17.400 1.00 97.25 352 GLU A CA 1
ATOM 2627 C C . GLU A 1 352 ? 7.376 15.411 17.545 1.00 97.25 352 GLU A C 1
ATOM 2629 O O . GLU A 1 352 ? 7.975 16.102 16.726 1.00 97.25 352 GLU A O 1
ATOM 2634 N N . GLY A 1 353 ? 8.019 14.752 18.514 1.00 96.38 353 GLY A N 1
ATOM 2635 C CA . GLY A 1 353 ? 9.471 14.798 18.691 1.00 96.38 353 GLY A CA 1
ATOM 2636 C C . GLY A 1 353 ? 10.240 14.241 17.489 1.00 96.38 353 GLY A C 1
ATOM 2637 O O . GLY A 1 353 ? 11.257 14.810 17.087 1.00 96.38 353 GLY A O 1
ATOM 2638 N N . LYS A 1 354 ? 9.749 13.163 16.863 1.00 96.31 354 LYS A N 1
ATOM 2639 C CA . LYS A 1 354 ? 10.322 12.647 15.606 1.00 96.31 354 LYS A CA 1
ATOM 2640 C C . LYS A 1 354 ? 10.077 13.607 14.441 1.00 96.31 354 LYS A C 1
ATOM 2642 O O . LYS A 1 354 ? 11.005 13.909 13.696 1.00 96.31 354 LYS A O 1
ATOM 2647 N N . ALA A 1 355 ? 8.858 14.131 14.313 1.00 96.44 355 ALA A N 1
ATOM 2648 C CA . ALA A 1 355 ? 8.510 15.087 13.266 1.00 96.44 355 ALA A CA 1
ATOM 2649 C C . ALA A 1 355 ? 9.321 16.390 13.370 1.00 96.44 355 ALA A C 1
ATOM 2651 O O . ALA A 1 355 ? 9.750 16.925 12.350 1.00 96.44 355 ALA A O 1
ATOM 2652 N N . ALA A 1 356 ? 9.569 16.883 14.586 1.00 95.75 356 ALA A N 1
ATOM 2653 C CA . ALA A 1 356 ? 10.381 18.068 14.845 1.00 95.75 356 ALA A CA 1
ATOM 2654 C C . ALA A 1 356 ? 11.809 17.893 14.323 1.00 95.75 356 ALA A C 1
ATOM 2656 O O . ALA A 1 356 ? 12.268 18.730 13.554 1.00 95.75 356 ALA A O 1
ATOM 2657 N N . LYS A 1 357 ? 12.452 16.751 14.604 1.00 94.50 357 LYS A N 1
ATOM 2658 C CA . LYS A 1 357 ? 13.790 16.440 14.069 1.00 94.50 357 LYS A CA 1
ATOM 2659 C C . LYS A 1 357 ? 13.839 16.499 12.541 1.00 94.50 357 LYS A C 1
ATOM 2661 O O . LYS A 1 357 ? 14.829 16.950 11.978 1.00 94.50 357 LYS A O 1
ATOM 2666 N N . VAL A 1 358 ? 12.784 16.065 11.854 1.00 94.81 358 VAL A N 1
ATOM 2667 C CA . VAL A 1 358 ? 12.697 16.153 10.385 1.00 94.81 358 VAL A CA 1
ATOM 2668 C C . VAL A 1 358 ? 12.546 17.610 9.940 1.00 94.81 358 VAL A C 1
ATOM 2670 O O . VAL A 1 358 ? 13.235 18.052 9.024 1.00 94.81 358 VAL A O 1
ATOM 2673 N N . MET A 1 359 ? 11.679 18.370 10.612 1.00 93.19 359 MET A N 1
ATOM 2674 C CA . MET A 1 359 ? 11.409 19.780 10.305 1.00 93.19 359 MET A CA 1
ATOM 2675 C C . MET A 1 359 ? 12.583 20.721 10.627 1.00 93.19 359 MET A C 1
ATOM 2677 O O . MET A 1 359 ? 12.696 21.777 10.005 1.00 93.19 359 MET A O 1
ATOM 2681 N N . ASP A 1 360 ? 13.465 20.346 11.555 1.00 93.50 360 ASP A N 1
ATOM 2682 C CA . ASP A 1 360 ? 14.705 21.076 11.844 1.00 93.50 360 ASP A CA 1
ATOM 2683 C C . ASP A 1 360 ? 15.711 20.963 10.689 1.00 93.50 360 ASP A C 1
ATOM 2685 O O . ASP A 1 360 ? 16.476 21.892 10.434 1.00 93.50 360 ASP A O 1
ATOM 2689 N N . ASN A 1 361 ? 15.677 19.842 9.960 1.00 91.56 361 ASN A N 1
ATOM 2690 C CA . ASN A 1 361 ? 16.566 19.582 8.830 1.00 91.56 361 ASN A CA 1
ATOM 2691 C C . ASN A 1 361 ? 15.998 20.067 7.491 1.00 91.56 361 ASN A C 1
ATOM 2693 O O . ASN A 1 361 ? 16.770 20.375 6.588 1.00 91.56 361 ASN A O 1
ATOM 2697 N N . ALA A 1 362 ? 14.674 20.135 7.339 1.00 91.44 362 ALA A N 1
ATOM 2698 C CA . ALA A 1 362 ? 14.045 20.501 6.076 1.00 91.44 362 ALA A CA 1
ATOM 2699 C C . ALA A 1 362 ? 12.762 21.310 6.265 1.00 91.44 362 ALA A C 1
ATOM 2701 O O . ALA A 1 362 ? 11.856 20.915 7.002 1.00 91.44 362 ALA A O 1
ATOM 2702 N N . LYS A 1 363 ? 12.641 22.410 5.515 1.00 88.75 363 LYS A N 1
ATOM 2703 C CA . LYS A 1 363 ? 11.419 23.220 5.456 1.00 88.75 363 LYS A CA 1
ATOM 2704 C C . LYS A 1 363 ? 10.807 23.241 4.050 1.00 88.75 363 LYS A C 1
ATOM 2706 O O . LYS A 1 363 ? 11.475 22.912 3.065 1.00 88.75 363 LYS A O 1
ATOM 2711 N N . PRO A 1 364 ? 9.523 23.634 3.926 1.00 85.38 364 PRO A N 1
ATOM 2712 C CA . PRO A 1 364 ? 8.870 23.781 2.630 1.00 85.38 364 PRO A CA 1
ATOM 2713 C C . PRO A 1 364 ? 9.662 24.697 1.691 1.00 85.38 364 PRO A C 1
ATOM 2715 O O . PRO A 1 364 ? 10.051 25.796 2.078 1.00 85.38 364 PRO A O 1
ATOM 2718 N N . GLY A 1 365 ? 9.876 24.253 0.451 1.00 87.06 365 GLY A N 1
ATOM 2719 C CA . GLY A 1 365 ? 10.581 25.032 -0.573 1.00 87.06 365 GLY A CA 1
ATOM 2720 C C . GLY A 1 365 ? 12.112 25.011 -0.484 1.00 87.06 365 GLY A C 1
ATOM 2721 O O . GLY A 1 365 ? 12.765 25.596 -1.340 1.00 87.06 365 GLY A O 1
ATOM 2722 N N . GLU A 1 366 ? 12.711 24.307 0.481 1.00 91.25 366 GLU A N 1
ATOM 2723 C CA . GLU A 1 366 ? 14.174 24.265 0.646 1.00 91.25 366 GLU A CA 1
ATOM 2724 C C . GLU A 1 366 ? 14.878 23.178 -0.182 1.00 91.25 366 GLU A C 1
ATOM 2726 O O . GLU A 1 366 ? 16.080 22.972 -0.029 1.00 91.25 366 GLU A O 1
ATOM 2731 N N . ALA A 1 367 ? 14.168 22.491 -1.083 1.00 91.12 367 ALA A N 1
ATOM 2732 C CA . ALA A 1 367 ? 14.716 21.369 -1.850 1.00 91.12 367 ALA A CA 1
ATOM 2733 C C . ALA A 1 367 ? 16.014 21.727 -2.602 1.00 91.12 367 ALA A C 1
ATOM 2735 O O . ALA A 1 367 ? 16.968 20.954 -2.591 1.00 91.12 367 ALA A O 1
ATOM 2736 N N . GLU A 1 368 ? 16.086 22.918 -3.206 1.00 90.50 368 GLU A N 1
ATOM 2737 C CA . GLU A 1 368 ? 17.283 23.354 -3.935 1.00 90.50 368 GLU A CA 1
ATOM 2738 C C . GLU A 1 368 ? 18.473 23.646 -3.004 1.00 90.50 368 GLU A C 1
ATOM 2740 O O . GLU A 1 368 ? 19.614 23.356 -3.362 1.00 90.50 368 GLU A O 1
ATOM 2745 N N . ARG A 1 369 ? 18.221 24.191 -1.805 1.00 93.44 369 ARG A N 1
ATOM 2746 C CA . ARG A 1 369 ? 19.251 24.420 -0.777 1.00 93.44 369 ARG A CA 1
ATOM 2747 C C . ARG A 1 369 ? 19.804 23.086 -0.281 1.00 93.44 369 ARG A C 1
ATOM 2749 O O . ARG A 1 369 ? 21.009 22.865 -0.333 1.00 93.44 369 ARG A O 1
ATOM 2756 N N . LEU A 1 370 ? 18.910 22.174 0.103 1.00 92.25 370 LEU A N 1
ATOM 2757 C CA . LEU A 1 370 ? 19.255 20.836 0.587 1.00 92.25 370 LEU A CA 1
ATOM 2758 C C . LEU A 1 370 ? 20.053 20.047 -0.456 1.00 92.25 370 LEU A C 1
ATOM 2760 O O . LEU A 1 370 ? 21.045 19.413 -0.116 1.00 92.25 370 LEU A O 1
ATOM 2764 N N . ALA A 1 371 ? 19.679 20.145 -1.735 1.00 89.81 371 ALA A N 1
ATOM 2765 C CA . ALA A 1 371 ? 20.403 19.493 -2.823 1.00 89.81 371 ALA A CA 1
ATOM 2766 C C . ALA A 1 371 ? 21.820 20.053 -3.065 1.00 89.81 371 ALA A C 1
ATOM 2768 O O . ALA A 1 371 ? 22.632 19.398 -3.717 1.00 89.81 371 ALA A O 1
ATOM 2769 N N . LYS A 1 372 ? 22.117 21.273 -2.599 1.00 90.06 372 LYS A N 1
ATOM 2770 C CA . LYS A 1 372 ? 23.453 21.884 -2.689 1.00 90.06 372 LYS A CA 1
ATOM 2771 C C . LYS A 1 372 ? 24.311 21.582 -1.462 1.00 90.06 372 LYS A C 1
ATOM 2773 O O . LYS A 1 372 ? 25.522 21.456 -1.607 1.00 90.06 372 LYS A O 1
ATOM 2778 N N . GLU A 1 373 ? 23.693 21.508 -0.286 1.00 90.25 373 GLU A N 1
ATOM 2779 C CA . GLU A 1 373 ? 24.382 21.388 1.004 1.00 90.25 373 GLU A CA 1
ATOM 2780 C C . GLU A 1 373 ? 24.623 19.935 1.434 1.00 90.25 373 GLU A C 1
ATOM 2782 O O . GLU A 1 373 ? 25.603 19.680 2.127 1.00 90.25 373 GLU A O 1
ATOM 2787 N N . LEU A 1 374 ? 23.764 18.992 1.023 1.00 90.88 374 LEU A N 1
ATOM 2788 C CA . LEU A 1 374 ? 23.778 17.613 1.520 1.00 90.88 374 LEU A CA 1
ATOM 2789 C C . LEU A 1 374 ? 24.133 16.584 0.441 1.00 90.88 374 LEU A C 1
ATOM 2791 O O . LEU A 1 374 ? 23.793 16.719 -0.739 1.00 90.88 374 LEU A O 1
ATOM 2795 N N . GLY A 1 375 ? 24.792 15.508 0.873 1.00 87.50 375 GLY A N 1
ATOM 2796 C CA . GLY A 1 375 ? 25.119 14.355 0.041 1.00 87.50 375 GLY A CA 1
ATOM 2797 C C . GLY A 1 375 ? 23.957 13.370 -0.134 1.00 87.50 375 GLY A C 1
ATOM 2798 O O . GLY A 1 375 ? 22.935 13.428 0.549 1.00 87.50 375 GLY A O 1
ATOM 2799 N N . VAL A 1 376 ? 24.131 12.396 -1.036 1.00 87.44 376 VAL A N 1
ATOM 2800 C CA . VAL A 1 376 ? 23.111 11.364 -1.317 1.00 87.44 376 VAL A CA 1
ATOM 2801 C C . VAL A 1 376 ? 22.754 10.551 -0.068 1.00 87.44 376 VAL A C 1
ATOM 2803 O O . VAL A 1 376 ? 21.576 10.381 0.229 1.00 87.44 376 VAL A O 1
ATOM 2806 N N . PHE A 1 377 ? 23.754 10.072 0.679 1.00 86.25 377 PHE A N 1
ATOM 2807 C CA . PHE A 1 377 ? 23.517 9.238 1.861 1.00 86.25 377 PHE A CA 1
ATOM 2808 C C . PHE A 1 377 ? 22.859 9.999 3.015 1.00 86.25 377 PHE A C 1
ATOM 2810 O O . PHE A 1 377 ? 21.981 9.450 3.678 1.00 86.25 377 PHE A O 1
ATOM 2817 N N . GLU A 1 378 ? 23.234 11.261 3.228 1.00 90.62 378 GLU A N 1
ATOM 2818 C CA . GLU A 1 378 ? 22.617 12.119 4.246 1.00 90.62 378 GLU A CA 1
ATOM 2819 C C . GLU A 1 378 ? 21.138 12.359 3.930 1.00 90.62 378 GLU A C 1
ATOM 2821 O O . GLU A 1 378 ? 20.279 12.196 4.796 1.00 90.62 378 GLU A O 1
ATOM 2826 N N . LEU A 1 379 ? 20.825 12.668 2.667 1.00 92.19 379 LEU A N 1
ATOM 2827 C CA . LEU A 1 379 ? 19.449 12.861 2.212 1.00 92.19 379 LEU A CA 1
ATOM 2828 C C . LEU A 1 379 ? 18.616 11.573 2.286 1.00 92.19 379 LEU A C 1
ATOM 2830 O O . LEU A 1 379 ? 17.449 11.642 2.669 1.00 92.19 379 LEU A O 1
ATOM 2834 N N . GLU A 1 380 ? 19.183 10.403 1.973 1.00 90.31 380 GLU A N 1
ATOM 2835 C CA . GLU A 1 380 ? 18.473 9.122 2.122 1.00 90.31 380 GLU A CA 1
ATOM 2836 C C . GLU A 1 380 ? 18.213 8.788 3.603 1.00 90.31 380 GLU A C 1
ATOM 2838 O O . GLU A 1 380 ? 17.116 8.347 3.949 1.00 90.31 380 GLU A O 1
ATOM 2843 N N . ALA A 1 381 ? 19.167 9.062 4.500 1.00 92.12 381 ALA A N 1
ATOM 2844 C CA . ALA A 1 381 ? 18.975 8.887 5.940 1.00 92.12 381 ALA A CA 1
ATOM 2845 C C . ALA A 1 381 ? 17.878 9.816 6.493 1.00 92.12 381 ALA A C 1
ATOM 2847 O O . ALA A 1 381 ? 17.003 9.365 7.236 1.00 92.12 381 ALA A O 1
ATOM 2848 N N . LEU A 1 382 ? 17.874 11.093 6.091 1.00 94.00 382 LEU A N 1
ATOM 2849 C CA . LEU A 1 382 ? 16.832 12.055 6.468 1.00 94.00 382 LEU A CA 1
ATOM 2850 C C . LEU A 1 382 ? 15.459 11.669 5.912 1.00 94.00 382 LEU A C 1
ATOM 2852 O O . LEU A 1 382 ? 14.458 11.793 6.614 1.00 94.00 382 LEU A O 1
ATOM 2856 N N . LYS A 1 383 ? 15.401 11.165 4.675 1.00 93.81 383 LYS A N 1
ATOM 2857 C CA . LYS A 1 383 ? 14.169 10.648 4.067 1.00 93.81 383 LYS A CA 1
ATOM 2858 C C . LYS A 1 383 ? 13.614 9.461 4.858 1.00 93.81 383 LYS A C 1
ATOM 2860 O O . LYS A 1 383 ? 12.427 9.455 5.162 1.00 93.81 383 LYS A O 1
ATOM 2865 N N . LYS A 1 384 ? 14.462 8.506 5.254 1.00 92.50 384 LYS A N 1
ATOM 2866 C CA . LYS A 1 384 ? 14.045 7.377 6.097 1.00 92.50 384 LYS A CA 1
ATOM 2867 C C . LYS A 1 384 ? 13.507 7.848 7.454 1.00 92.50 384 LYS A C 1
ATOM 2869 O O . LYS A 1 384 ? 12.441 7.410 7.872 1.00 92.50 384 LYS A O 1
ATOM 2874 N N . ALA A 1 385 ? 14.199 8.782 8.109 1.00 94.38 385 ALA A N 1
ATOM 2875 C CA . ALA A 1 385 ? 13.730 9.371 9.365 1.00 94.38 385 ALA A CA 1
ATOM 2876 C C . ALA A 1 385 ? 12.388 10.112 9.200 1.00 94.38 385 ALA A C 1
ATOM 2878 O O . ALA A 1 385 ? 11.551 10.091 10.103 1.00 94.38 385 ALA A O 1
ATOM 2879 N N . ALA A 1 386 ? 12.166 10.746 8.045 1.00 94.38 386 ALA A N 1
ATOM 2880 C CA . ALA A 1 386 ? 10.904 11.390 7.703 1.00 94.38 386 ALA A CA 1
ATOM 2881 C C . ALA A 1 386 ? 9.758 10.384 7.530 1.00 94.38 386 ALA A C 1
ATOM 2883 O O . ALA A 1 386 ? 8.671 10.605 8.064 1.00 94.38 386 ALA A O 1
ATOM 2884 N N . ASP A 1 387 ? 10.013 9.258 6.860 1.00 91.00 387 ASP A N 1
ATOM 2885 C CA . ASP A 1 387 ? 9.039 8.174 6.713 1.00 91.00 387 ASP A CA 1
ATOM 2886 C C . ASP A 1 387 ? 8.663 7.573 8.088 1.00 91.00 387 ASP A C 1
ATOM 2888 O O . ASP A 1 387 ? 7.478 7.479 8.412 1.00 91.00 387 ASP A O 1
ATOM 2892 N N . GLU A 1 388 ? 9.649 7.292 8.951 1.00 93.75 388 GLU A N 1
ATOM 2893 C CA . GLU A 1 388 ? 9.430 6.810 10.330 1.00 93.75 388 GLU A CA 1
ATOM 2894 C C . GLU A 1 388 ? 8.641 7.814 11.200 1.00 93.75 388 GLU A C 1
ATOM 2896 O O . GLU A 1 388 ? 7.848 7.427 12.071 1.00 93.75 388 GLU A O 1
ATOM 2901 N N . ALA A 1 389 ? 8.851 9.120 10.996 1.00 96.25 389 ALA A N 1
ATOM 2902 C CA . ALA A 1 389 ? 8.115 10.169 11.698 1.00 96.25 389 ALA A CA 1
ATOM 2903 C C . ALA A 1 389 ? 6.647 10.238 11.252 1.00 96.25 389 ALA A C 1
ATOM 2905 O O . ALA A 1 389 ? 5.760 10.368 12.098 1.00 96.25 389 ALA A O 1
ATOM 2906 N N . LEU A 1 390 ? 6.380 10.125 9.946 1.00 93.31 390 LEU A N 1
ATOM 2907 C CA . LEU A 1 390 ? 5.020 10.093 9.402 1.00 93.31 390 LEU A CA 1
ATOM 2908 C C . LEU A 1 390 ? 4.241 8.861 9.874 1.00 93.31 390 LEU A C 1
ATOM 2910 O O . LEU A 1 390 ? 3.072 8.992 10.236 1.00 93.31 390 LEU A O 1
ATOM 2914 N N . GLU A 1 391 ? 4.888 7.696 9.923 1.00 93.69 391 GLU A N 1
ATOM 2915 C CA . GLU A 1 391 ? 4.302 6.471 10.479 1.00 93.69 391 GLU A CA 1
ATOM 2916 C C . GLU A 1 391 ? 3.944 6.657 11.961 1.00 93.69 391 GLU A C 1
ATOM 2918 O O . GLU A 1 391 ? 2.791 6.478 12.351 1.00 93.69 391 GLU A O 1
ATOM 2923 N N . SER A 1 392 ? 4.879 7.174 12.765 1.00 95.12 392 SER A N 1
ATOM 2924 C CA . SER A 1 392 ? 4.640 7.429 14.196 1.00 95.12 392 SER A CA 1
ATOM 2925 C C . SER A 1 392 ? 3.487 8.417 14.444 1.00 95.12 392 SER A C 1
ATOM 2927 O O . SER A 1 392 ? 2.739 8.277 15.410 1.00 95.12 392 SER A O 1
ATOM 2929 N N . LEU A 1 393 ? 3.321 9.425 13.579 1.00 94.81 393 LEU A N 1
ATOM 2930 C CA . LEU A 1 393 ? 2.200 10.371 13.639 1.00 94.81 393 LEU A CA 1
ATOM 2931 C C . LEU A 1 393 ? 0.863 9.718 13.267 1.00 94.81 393 LEU A C 1
ATOM 2933 O O . LEU A 1 393 ? -0.165 10.046 13.865 1.00 94.81 393 LEU A O 1
ATOM 2937 N N . SER A 1 394 ? 0.870 8.802 12.298 1.00 94.56 394 SER A N 1
ATOM 2938 C CA . SER A 1 394 ? -0.304 8.003 11.944 1.00 94.56 394 SER A CA 1
ATOM 2939 C C . SER A 1 394 ? -0.741 7.120 13.116 1.00 94.56 394 SER A C 1
ATOM 2941 O O . SER A 1 394 ? -1.919 7.131 13.485 1.00 94.56 394 SER A O 1
ATOM 2943 N N . ASP A 1 395 ? 0.204 6.440 13.767 1.00 94.25 395 ASP A N 1
ATOM 2944 C CA . ASP A 1 395 ? -0.063 5.601 14.939 1.00 94.25 395 ASP A CA 1
ATOM 2945 C C . ASP A 1 395 ? -0.617 6.416 16.112 1.00 94.25 395 ASP A C 1
ATOM 2947 O O . ASP A 1 395 ? -1.629 6.045 16.712 1.00 94.25 395 ASP A O 1
ATOM 2951 N N . ALA A 1 396 ? -0.026 7.581 16.398 1.00 97.00 396 ALA A N 1
ATOM 2952 C CA . ALA A 1 396 ? -0.516 8.468 17.451 1.00 97.00 396 ALA A CA 1
ATOM 2953 C C . ALA A 1 396 ? -1.958 8.936 17.196 1.00 97.00 396 ALA A C 1
ATOM 2955 O O . ALA A 1 396 ? -2.785 8.980 18.110 1.00 97.00 396 ALA A O 1
ATOM 2956 N N . LYS A 1 397 ? -2.308 9.226 15.938 1.00 96.81 397 LYS A N 1
ATOM 2957 C CA . LYS A 1 397 ? -3.691 9.543 15.554 1.00 96.81 397 LYS A CA 1
ATOM 2958 C C . LYS A 1 397 ? -4.634 8.359 15.752 1.00 96.81 397 LYS A C 1
ATOM 2960 O O . LYS A 1 397 ? -5.765 8.571 16.189 1.00 96.81 397 LYS A O 1
ATOM 2965 N N . ALA A 1 398 ? -4.192 7.137 15.455 1.00 95.94 398 ALA A N 1
ATOM 2966 C CA . ALA A 1 398 ? -4.985 5.931 15.682 1.00 95.94 398 ALA A CA 1
ATOM 2967 C C . ALA A 1 398 ? -5.248 5.696 17.181 1.00 95.94 398 ALA A C 1
ATOM 2969 O O . ALA A 1 398 ? -6.377 5.377 17.559 1.00 95.94 398 ALA A O 1
ATOM 2970 N N . VAL A 1 399 ? -4.251 5.939 18.044 1.00 96.94 399 VAL A N 1
ATOM 2971 C CA . VAL A 1 399 ? -4.412 5.911 19.510 1.00 96.94 399 VAL A CA 1
ATOM 2972 C C . VAL A 1 399 ? -5.470 6.921 19.960 1.00 96.94 399 VAL A C 1
ATOM 2974 O O . VAL A 1 399 ? -6.421 6.541 20.644 1.00 96.94 399 VAL A O 1
ATOM 2977 N N . VAL A 1 400 ? -5.370 8.182 19.524 1.00 97.12 400 VAL A N 1
ATOM 2978 C CA . VAL A 1 400 ? -6.354 9.226 19.871 1.00 97.12 400 VAL A CA 1
ATOM 2979 C C . VAL A 1 400 ? -7.760 8.861 19.385 1.00 97.12 400 VAL A C 1
ATOM 2981 O O . VAL A 1 400 ? -8.725 9.008 20.135 1.00 97.12 400 VAL A O 1
ATOM 2984 N N . ALA A 1 401 ? -7.898 8.361 18.155 1.00 96.06 401 ALA A N 1
ATOM 2985 C CA . ALA A 1 401 ? -9.190 7.970 17.594 1.00 96.06 401 ALA A CA 1
ATOM 2986 C C . ALA A 1 401 ? -9.840 6.819 18.380 1.00 96.06 401 ALA A C 1
ATOM 2988 O O . ALA A 1 401 ? -11.031 6.883 18.687 1.00 96.06 401 ALA A O 1
ATOM 2989 N N . ARG A 1 402 ? -9.055 5.801 18.761 1.00 96.56 402 ARG A N 1
ATOM 2990 C CA . ARG A 1 402 ? -9.520 4.694 19.610 1.00 96.56 402 ARG A CA 1
ATOM 2991 C C . ARG A 1 402 ? -10.025 5.205 20.958 1.00 96.56 402 ARG A C 1
ATOM 2993 O O . ARG A 1 402 ? -11.104 4.809 21.386 1.00 96.56 402 ARG A O 1
ATOM 3000 N N . LEU A 1 403 ? -9.277 6.095 21.610 1.00 95.00 403 LEU A N 1
ATOM 3001 C CA . LEU A 1 403 ? -9.665 6.654 22.907 1.00 95.00 403 LEU A CA 1
ATOM 3002 C C . LEU A 1 403 ? -10.929 7.520 22.800 1.00 95.00 403 LEU A C 1
ATOM 3004 O O . LEU A 1 403 ? -11.834 7.384 23.620 1.00 95.00 403 LEU A O 1
ATOM 3008 N N . LEU A 1 404 ? -11.060 8.341 21.752 1.00 93.56 404 LEU A N 1
ATOM 3009 C CA . LEU A 1 404 ? -12.290 9.098 21.490 1.00 93.56 404 LEU A CA 1
ATOM 3010 C C . LEU A 1 404 ? -13.508 8.180 21.304 1.00 93.56 404 LEU A C 1
ATOM 3012 O O . LEU A 1 404 ? -14.566 8.468 21.862 1.00 93.56 404 LEU A O 1
ATOM 3016 N N . ALA A 1 405 ? -13.359 7.062 20.588 1.00 93.06 405 ALA A N 1
ATOM 3017 C CA . ALA A 1 405 ? -14.428 6.076 20.435 1.00 93.06 405 ALA A CA 1
ATOM 3018 C C . ALA A 1 405 ? -14.817 5.430 21.779 1.00 93.06 405 ALA A C 1
ATOM 3020 O O . ALA A 1 405 ? -16.006 5.296 22.074 1.00 93.06 405 ALA A O 1
ATOM 3021 N N . SER A 1 406 ? -13.838 5.104 22.634 1.00 89.50 406 SER A N 1
ATOM 3022 C CA . SER A 1 406 ? -14.102 4.612 23.995 1.00 89.50 406 SER A CA 1
ATOM 3023 C C . SER A 1 406 ? -14.880 5.631 24.834 1.00 89.50 406 SER A C 1
ATOM 3025 O O . SER A 1 406 ? -15.823 5.261 25.528 1.00 89.50 406 SER A O 1
ATOM 3027 N N . HIS A 1 407 ? -14.561 6.926 24.727 1.00 88.62 407 HIS A N 1
ATOM 3028 C CA . HIS A 1 407 ? -15.325 7.988 25.394 1.00 88.62 407 HIS A CA 1
ATOM 3029 C C . HIS A 1 407 ? -16.783 8.069 24.901 1.00 88.62 407 HIS A C 1
ATOM 3031 O O . HIS A 1 407 ? -17.685 8.331 25.697 1.00 88.62 407 HIS A O 1
ATOM 3037 N N . GLU A 1 408 ? -17.042 7.840 23.609 1.00 85.50 408 GLU A N 1
ATOM 3038 C CA . GLU A 1 408 ? -18.397 7.870 23.033 1.00 85.50 408 GLU A CA 1
ATOM 3039 C C . GLU A 1 408 ? -19.275 6.682 23.455 1.00 85.50 408 GLU A C 1
ATOM 3041 O O . GLU A 1 408 ? -20.504 6.784 23.408 1.00 85.50 408 GLU A O 1
ATOM 3046 N N . ALA A 1 409 ? -18.672 5.587 23.928 1.00 84.88 409 ALA A N 1
ATOM 3047 C CA . ALA A 1 409 ? -19.403 4.444 24.471 1.00 84.88 409 ALA A CA 1
ATOM 3048 C C . ALA A 1 409 ? -20.112 4.762 25.806 1.00 84.88 409 ALA A C 1
ATOM 3050 O O . ALA A 1 409 ? -21.118 4.124 26.134 1.00 84.88 409 ALA A O 1
ATOM 3051 N N . HIS A 1 410 ? -19.645 5.766 26.559 1.00 81.56 410 HIS A N 1
ATOM 3052 C CA . HIS A 1 410 ? -20.265 6.180 27.819 1.00 81.56 410 HIS A CA 1
ATOM 3053 C C . HIS A 1 410 ? -21.558 6.984 27.590 1.00 81.56 410 HIS A C 1
ATOM 3055 O O . HIS A 1 410 ? -21.614 7.932 26.803 1.00 81.56 410 HIS A O 1
ATOM 3061 N N . LYS A 1 411 ? -22.620 6.634 28.330 1.00 75.81 411 LYS A N 1
ATOM 3062 C CA . LYS A 1 411 ? -23.946 7.276 28.258 1.00 75.81 411 LYS A CA 1
ATOM 3063 C C . LYS A 1 411 ? -24.320 7.939 29.587 1.00 75.81 411 LYS A C 1
ATOM 3065 O O . LYS A 1 411 ? -23.780 7.603 30.635 1.00 75.81 411 LYS A O 1
ATOM 3070 N N . GLY A 1 412 ? -25.279 8.865 29.546 1.00 77.69 412 GLY A N 1
ATOM 3071 C CA . GLY A 1 412 ? -25.842 9.482 30.752 1.00 77.69 412 GLY A CA 1
ATOM 3072 C C . GLY A 1 412 ? -24.863 10.411 31.495 1.00 77.69 412 GLY A C 1
ATOM 3073 O O . GLY A 1 412 ? -24.047 11.063 30.841 1.00 77.69 412 GLY A O 1
ATOM 3074 N N . PRO A 1 413 ? -24.938 10.493 32.841 1.00 72.88 413 PRO A N 1
ATOM 3075 C CA . PRO A 1 413 ? -24.129 11.407 33.660 1.00 72.88 413 PRO A CA 1
ATOM 3076 C C . PRO A 1 413 ? -22.613 11.266 33.460 1.00 72.88 413 PRO A C 1
ATOM 3078 O O . PRO A 1 413 ? -21.905 12.272 33.431 1.00 72.88 413 PRO A O 1
ATOM 3081 N N . SER A 1 414 ? -22.122 10.046 33.217 1.00 78.31 414 SER A N 1
ATOM 3082 C CA . SER A 1 414 ? -20.705 9.766 32.941 1.00 78.31 414 SER A CA 1
ATOM 3083 C C . SER A 1 414 ? -20.165 10.534 31.736 1.00 78.31 414 SER A C 1
ATOM 3085 O O . SER A 1 414 ? -19.005 10.931 31.721 1.00 78.31 414 SER A O 1
ATOM 3087 N N . ARG A 1 415 ? -21.006 10.815 30.733 1.00 81.62 415 ARG A N 1
ATOM 3088 C CA . ARG A 1 415 ? -20.591 11.567 29.542 1.00 81.62 415 ARG A CA 1
ATOM 3089 C C . ARG A 1 415 ? -20.163 12.998 29.877 1.00 81.62 415 ARG A C 1
ATOM 3091 O O . ARG A 1 415 ? -19.232 13.506 29.258 1.00 81.62 415 ARG A O 1
ATOM 3098 N N . ASN A 1 416 ? -20.826 13.636 30.842 1.00 83.50 416 ASN A N 1
ATOM 3099 C CA . ASN A 1 416 ? -20.500 15.003 31.251 1.00 83.50 416 ASN A CA 1
ATOM 3100 C C . ASN A 1 416 ? -19.174 15.052 32.019 1.00 83.50 416 ASN A C 1
ATOM 3102 O O . ASN A 1 416 ? -18.378 15.957 31.790 1.00 83.50 416 ASN A O 1
ATOM 3106 N N . LEU A 1 417 ? -18.906 14.048 32.858 1.00 85.06 417 LEU A N 1
ATOM 3107 C CA . LEU A 1 417 ? -17.652 13.926 33.614 1.00 85.06 417 LEU A CA 1
ATOM 3108 C C . LEU A 1 417 ? -16.433 13.735 32.703 1.00 85.06 417 LEU A C 1
ATOM 3110 O O . LEU A 1 417 ? -15.335 14.175 33.023 1.00 85.06 417 LEU A O 1
ATOM 3114 N N . LEU A 1 418 ? -16.630 13.098 31.548 1.00 90.12 418 LEU A N 1
ATOM 3115 C CA . LEU A 1 418 ? -15.573 12.810 30.579 1.00 90.12 418 LEU A CA 1
ATOM 3116 C C . LEU A 1 418 ? -15.363 13.924 29.540 1.00 90.12 418 LEU A C 1
ATOM 3118 O O . LEU A 1 418 ? -14.541 13.763 28.632 1.00 90.12 418 LEU A O 1
ATOM 3122 N N . LEU A 1 419 ? -16.107 15.034 29.625 1.00 90.00 419 LEU A N 1
ATOM 3123 C CA . LEU A 1 419 ? -16.089 16.082 28.603 1.00 90.00 419 LEU A CA 1
ATOM 3124 C C . LEU A 1 419 ? -14.723 16.769 28.498 1.00 90.00 419 LEU A C 1
ATOM 3126 O O . LEU A 1 419 ? -14.237 16.965 27.388 1.00 90.00 419 LEU A O 1
ATOM 3130 N N . GLU A 1 420 ? -14.097 17.099 29.627 1.00 91.56 420 GLU A N 1
ATOM 3131 C CA . GLU A 1 420 ? -12.790 17.766 29.655 1.00 91.56 420 GLU A CA 1
ATOM 3132 C C . GLU A 1 420 ? -11.708 16.901 28.998 1.00 91.56 420 GLU A C 1
ATOM 3134 O O . GLU A 1 420 ? -11.051 17.336 28.053 1.00 91.56 420 GLU A O 1
ATOM 3139 N N . ALA A 1 421 ? -11.611 15.629 29.392 1.00 93.81 421 ALA A N 1
ATOM 3140 C CA . ALA A 1 421 ? -10.693 14.681 28.765 1.00 93.81 421 ALA A CA 1
ATOM 3141 C C . ALA A 1 421 ? -10.984 14.480 27.269 1.00 93.81 421 ALA A C 1
ATOM 3143 O O . ALA A 1 421 ? -10.057 14.426 26.466 1.00 93.81 421 ALA A O 1
ATOM 3144 N N . ARG A 1 422 ? -12.258 14.454 26.850 1.00 94.19 422 ARG A N 1
ATOM 3145 C CA . ARG A 1 422 ? -12.622 14.400 25.422 1.00 94.19 422 ARG A CA 1
ATOM 3146 C C . ARG A 1 422 ? -12.139 15.636 24.657 1.00 94.19 422 ARG A C 1
ATOM 3148 O O . ARG A 1 422 ? -11.685 15.508 23.516 1.00 94.19 422 ARG A O 1
ATOM 3155 N N . VAL A 1 423 ? -12.242 16.825 25.252 1.00 95.31 423 VAL A N 1
ATOM 3156 C CA . VAL A 1 423 ? -11.721 18.068 24.662 1.00 95.31 423 VAL A CA 1
ATOM 3157 C C . VAL A 1 423 ? -10.200 17.990 24.526 1.00 95.31 423 VAL A C 1
ATOM 3159 O O . VAL A 1 423 ? -9.685 18.294 23.451 1.00 95.31 423 VAL A O 1
ATOM 3162 N N . GLU A 1 424 ? -9.489 17.517 25.551 1.00 95.94 424 GLU A N 1
ATOM 3163 C CA . GLU A 1 424 ? -8.032 17.333 25.494 1.00 95.94 424 GLU A CA 1
ATOM 3164 C C . GLU A 1 424 ? -7.604 16.301 24.441 1.00 95.94 424 GLU A C 1
ATOM 3166 O O . GLU A 1 424 ? -6.732 16.589 23.620 1.00 95.94 424 GLU A O 1
ATOM 3171 N N . LEU A 1 425 ? -8.277 15.150 24.348 1.00 96.88 425 LEU A N 1
ATOM 3172 C CA . LEU A 1 425 ? -8.043 14.168 23.280 1.00 96.88 425 LEU A CA 1
ATOM 3173 C C . LEU A 1 425 ? -8.272 14.772 21.886 1.00 96.88 425 LEU A C 1
ATOM 3175 O O . LEU A 1 425 ? -7.486 14.548 20.966 1.00 96.88 425 LEU A O 1
ATOM 3179 N N . THR A 1 426 ? -9.313 15.593 21.726 1.00 96.50 426 THR A N 1
ATOM 3180 C CA . THR A 1 426 ? -9.590 16.287 20.458 1.00 96.50 426 THR A CA 1
ATOM 3181 C C . THR A 1 426 ? -8.478 17.284 20.115 1.00 96.50 426 THR A C 1
ATOM 3183 O O . THR A 1 426 ? -8.032 17.345 18.964 1.00 96.50 426 THR A O 1
ATOM 3186 N N . LYS A 1 427 ? -7.970 18.032 21.107 1.00 97.56 427 LYS A N 1
ATOM 3187 C CA . LYS A 1 427 ? -6.814 18.926 20.934 1.00 97.56 427 LYS A CA 1
ATOM 3188 C C . LYS A 1 427 ? -5.568 18.141 20.523 1.00 97.56 427 LYS A C 1
ATOM 3190 O O . LYS A 1 427 ? -4.924 18.528 19.548 1.00 97.56 427 LYS A O 1
ATOM 3195 N N . LEU A 1 428 ? -5.265 17.023 21.182 1.00 97.94 428 LEU A N 1
ATOM 3196 C CA . LEU A 1 428 ? -4.144 16.139 20.834 1.00 97.94 428 LEU A CA 1
ATOM 3197 C C . LEU A 1 428 ? -4.264 15.592 19.403 1.00 97.94 428 LEU A C 1
ATOM 3199 O O . LEU A 1 428 ? -3.304 15.653 18.636 1.00 97.94 428 LEU A O 1
ATOM 3203 N N . GLY A 1 429 ? -5.461 15.169 18.988 1.00 97.19 429 GLY A N 1
ATOM 3204 C CA . GLY A 1 429 ? -5.721 14.756 17.606 1.00 97.19 429 GLY A CA 1
ATOM 3205 C C . GLY A 1 429 ? -5.496 15.883 16.590 1.00 97.19 429 GLY A C 1
ATOM 3206 O O . GLY A 1 429 ? -4.930 15.661 15.517 1.00 97.19 429 GLY A O 1
ATOM 3207 N N . SER A 1 430 ? -5.891 17.118 16.917 1.00 97.50 430 SER A N 1
ATOM 3208 C CA . SER A 1 430 ? -5.648 18.288 16.058 1.00 97.50 430 SER A CA 1
ATOM 3209 C C . SER A 1 430 ? -4.159 18.658 15.956 1.00 97.50 430 SER A C 1
ATOM 3211 O O . SER A 1 430 ? -3.679 19.003 14.870 1.00 97.50 430 SER A O 1
ATOM 3213 N N . ARG A 1 431 ? -3.411 18.515 17.059 1.00 97.50 431 ARG A N 1
ATOM 3214 C CA . ARG A 1 431 ? -1.955 18.700 17.128 1.00 97.50 431 ARG A CA 1
ATOM 3215 C C . ARG A 1 431 ? -1.225 17.690 16.247 1.00 97.50 431 ARG A C 1
ATOM 3217 O O . ARG A 1 431 ? -0.510 18.104 15.335 1.00 97.50 431 ARG A O 1
ATOM 3224 N N . ALA A 1 432 ? -1.515 16.397 16.413 1.00 97.06 432 ALA A N 1
ATOM 3225 C CA . ALA A 1 432 ? -0.936 15.330 15.597 1.00 97.06 432 ALA A CA 1
ATOM 3226 C C . ALA A 1 432 ? -1.225 15.528 14.096 1.00 97.06 432 ALA A C 1
ATOM 3228 O O . ALA A 1 432 ? -0.319 15.447 13.271 1.00 97.06 432 ALA A O 1
ATOM 3229 N N . ASN A 1 433 ? -2.461 15.896 13.731 1.00 96.50 433 ASN A N 1
ATOM 3230 C CA . ASN A 1 433 ? -2.815 16.237 12.345 1.00 96.50 433 ASN A CA 1
ATOM 3231 C C . ASN A 1 433 ? -2.008 17.425 11.793 1.00 96.50 433 ASN A C 1
ATOM 3233 O O . ASN A 1 433 ? -1.628 17.437 10.621 1.00 96.50 433 ASN A O 1
ATOM 3237 N N . THR A 1 434 ? -1.764 18.444 12.615 1.00 96.62 434 THR A N 1
ATOM 3238 C CA . THR A 1 434 ? -0.982 19.620 12.214 1.00 96.62 434 THR A CA 1
ATOM 3239 C C . THR A 1 434 ? 0.492 19.264 12.027 1.00 96.62 434 THR A C 1
ATOM 3241 O O . THR A 1 434 ? 1.091 19.669 11.028 1.00 96.62 434 THR A O 1
ATOM 3244 N N . ALA A 1 435 ? 1.065 18.488 12.950 1.00 96.44 435 ALA A N 1
ATOM 3245 C CA . ALA A 1 435 ? 2.432 17.989 12.857 1.00 96.44 435 ALA A CA 1
ATOM 3246 C C . ALA A 1 435 ? 2.625 17.108 11.614 1.00 96.44 435 ALA A C 1
ATOM 3248 O O . ALA A 1 435 ? 3.573 17.320 10.863 1.00 96.44 435 ALA A O 1
ATOM 3249 N N . GLU A 1 436 ? 1.680 16.210 11.323 1.00 95.94 436 GLU A N 1
ATOM 3250 C CA . GLU A 1 436 ? 1.699 15.375 10.119 1.00 95.94 436 GLU A CA 1
ATOM 3251 C C . GLU A 1 436 ? 1.689 16.201 8.835 1.00 95.94 436 GLU A C 1
ATOM 3253 O O . GLU A 1 436 ? 2.527 15.985 7.961 1.00 95.94 436 GLU A O 1
ATOM 3258 N N . ARG A 1 437 ? 0.799 17.194 8.720 1.00 94.69 437 ARG A N 1
ATOM 3259 C CA . ARG A 1 437 ? 0.762 18.077 7.542 1.00 94.69 437 ARG A CA 1
ATOM 3260 C C . ARG A 1 437 ? 2.096 18.789 7.321 1.00 94.69 437 ARG A C 1
ATOM 3262 O O . ARG A 1 437 ? 2.575 18.828 6.193 1.00 94.69 437 ARG A O 1
ATOM 3269 N N . LYS A 1 438 ? 2.705 19.331 8.380 1.00 94.00 438 LYS A N 1
ATOM 3270 C CA . LYS A 1 438 ? 4.001 20.024 8.287 1.00 94.00 438 LYS A CA 1
ATOM 3271 C C . LYS A 1 438 ? 5.142 19.061 7.943 1.00 94.00 438 LYS A C 1
ATOM 3273 O O . LYS A 1 438 ? 5.944 19.365 7.062 1.00 94.00 438 LYS A O 1
ATOM 3278 N N . CYS A 1 439 ? 5.176 17.895 8.587 1.00 95.12 439 CYS A N 1
ATOM 3279 C CA . CYS A 1 439 ? 6.170 16.855 8.340 1.00 95.12 439 CYS A CA 1
ATOM 3280 C C . CYS A 1 439 ? 6.095 16.338 6.896 1.00 95.12 439 CYS A C 1
ATOM 3282 O O . CYS A 1 439 ? 7.129 16.214 6.246 1.00 95.12 439 CYS A O 1
ATOM 3284 N N . ARG A 1 440 ? 4.889 16.145 6.336 1.00 94.25 440 ARG A N 1
ATOM 3285 C CA . ARG A 1 440 ? 4.703 15.763 4.923 1.00 94.25 440 ARG A CA 1
ATOM 3286 C C . ARG A 1 440 ? 5.335 16.776 3.970 1.00 94.25 440 ARG A C 1
ATOM 3288 O O . ARG A 1 440 ? 6.039 16.381 3.047 1.00 94.25 440 ARG A O 1
ATOM 3295 N N . THR A 1 441 ? 5.140 18.072 4.206 1.00 91.88 441 THR A N 1
ATOM 3296 C CA . THR A 1 441 ? 5.728 19.109 3.346 1.00 91.88 441 THR A CA 1
ATOM 3297 C C . THR A 1 441 ? 7.258 19.148 3.440 1.00 91.88 441 THR A C 1
ATOM 3299 O O . THR A 1 441 ? 7.925 19.319 2.422 1.00 91.88 441 THR A O 1
ATOM 3302 N N . ALA A 1 442 ? 7.831 18.950 4.633 1.00 93.19 442 ALA A N 1
ATOM 3303 C CA . ALA A 1 442 ? 9.281 18.811 4.810 1.00 93.19 442 ALA A CA 1
ATOM 3304 C C . ALA A 1 442 ? 9.831 17.550 4.114 1.00 93.19 442 ALA A C 1
ATOM 3306 O O . ALA A 1 442 ? 10.851 17.600 3.427 1.00 93.19 442 ALA A O 1
ATOM 3307 N N . THR A 1 443 ? 9.107 16.434 4.229 1.00 92.75 443 THR A N 1
ATOM 3308 C CA . THR A 1 443 ? 9.430 15.156 3.575 1.00 92.75 443 THR A CA 1
ATOM 3309 C C . THR A 1 443 ? 9.484 15.309 2.056 1.00 92.75 443 THR A C 1
ATOM 3311 O O . THR A 1 443 ? 10.390 14.786 1.412 1.00 92.75 443 THR A O 1
ATOM 3314 N N . GLU A 1 444 ? 8.552 16.062 1.470 1.00 91.75 444 GLU A N 1
ATOM 3315 C CA . GLU A 1 444 ? 8.534 16.310 0.026 1.00 91.75 444 GLU A CA 1
ATOM 3316 C C . GLU A 1 444 ? 9.751 17.120 -0.445 1.00 91.75 444 GLU A C 1
ATOM 3318 O O . GLU A 1 444 ? 10.343 16.813 -1.484 1.00 91.75 444 GLU A O 1
ATOM 3323 N N . ALA A 1 445 ? 10.188 18.107 0.346 1.00 92.25 445 ALA A N 1
ATOM 3324 C CA . ALA A 1 445 ? 11.413 18.851 0.063 1.00 92.25 445 ALA A CA 1
ATOM 3325 C C . ALA A 1 445 ? 12.654 17.937 0.093 1.00 92.25 445 ALA A C 1
ATOM 3327 O O . ALA A 1 445 ? 13.475 18.006 -0.823 1.00 92.25 445 ALA A O 1
ATOM 3328 N N . LEU A 1 446 ? 12.755 17.036 1.081 1.00 93.50 446 LEU A N 1
ATOM 3329 C CA . LEU A 1 446 ? 13.832 16.037 1.170 1.00 93.50 446 LEU A CA 1
ATOM 3330 C C . LEU A 1 446 ? 13.828 15.073 -0.018 1.00 93.50 446 LEU A C 1
ATOM 3332 O O . LEU A 1 446 ? 14.875 14.823 -0.610 1.00 93.50 446 LEU A O 1
ATOM 3336 N N . ARG A 1 447 ? 12.658 14.552 -0.402 1.00 92.69 447 ARG A N 1
ATOM 3337 C CA . ARG A 1 447 ? 12.519 13.633 -1.543 1.00 92.69 447 ARG A CA 1
ATOM 3338 C C . ARG A 1 447 ? 12.899 14.303 -2.859 1.00 92.69 447 ARG A C 1
ATOM 3340 O O . ARG A 1 447 ? 13.633 13.711 -3.652 1.00 92.69 447 ARG A O 1
ATOM 3347 N N . THR A 1 448 ? 12.458 15.543 -3.065 1.00 92.06 448 THR A N 1
ATOM 3348 C CA . THR A 1 448 ? 12.814 16.340 -4.246 1.00 92.06 448 THR A CA 1
ATOM 3349 C C . THR A 1 448 ? 14.321 16.599 -4.300 1.00 92.06 448 THR A C 1
ATOM 3351 O O . THR A 1 448 ? 14.947 16.367 -5.337 1.00 92.06 448 THR A O 1
ATOM 3354 N N . ALA A 1 449 ? 14.920 17.011 -3.176 1.00 93.44 449 ALA A N 1
ATOM 3355 C CA . ALA A 1 449 ? 16.360 17.225 -3.070 1.00 93.44 449 ALA A CA 1
ATOM 3356 C C . ALA A 1 449 ? 17.143 15.935 -3.353 1.00 93.44 449 ALA A C 1
ATOM 3358 O O . ALA A 1 449 ? 18.023 15.922 -4.213 1.00 93.44 449 ALA A O 1
ATOM 3359 N N . HIS A 1 450 ? 16.774 14.829 -2.701 1.00 92.94 450 HIS A N 1
ATOM 3360 C CA . HIS A 1 450 ? 17.393 13.520 -2.896 1.00 92.94 450 HIS A CA 1
ATOM 3361 C C . HIS A 1 450 ? 17.359 13.095 -4.369 1.00 92.94 450 HIS A C 1
ATOM 3363 O O . HIS A 1 450 ? 18.393 12.740 -4.933 1.00 92.94 450 HIS A O 1
ATOM 3369 N N . LEU A 1 451 ? 16.200 13.203 -5.029 1.00 90.81 451 LEU A N 1
ATOM 3370 C CA . LEU A 1 451 ? 16.059 12.864 -6.446 1.00 90.81 451 LEU A CA 1
ATOM 3371 C C . LEU A 1 451 ? 16.983 13.713 -7.335 1.00 90.81 451 LEU A C 1
ATOM 3373 O O . LEU A 1 451 ? 17.618 13.186 -8.252 1.00 90.81 451 LEU A O 1
ATOM 3377 N N . GLN A 1 452 ? 17.084 15.017 -7.067 1.00 90.81 452 GLN A N 1
ATOM 3378 C CA . GLN A 1 452 ? 17.957 15.924 -7.813 1.00 90.81 452 GLN A CA 1
ATOM 3379 C C . GLN A 1 452 ? 19.442 15.581 -7.626 1.00 90.81 452 GLN A C 1
ATOM 3381 O O . GLN A 1 452 ? 20.187 15.526 -8.616 1.00 90.81 452 GLN A O 1
ATOM 3386 N N . VAL A 1 453 ? 19.875 15.330 -6.386 1.00 90.25 453 VAL A N 1
ATOM 3387 C CA . VAL A 1 453 ? 21.268 14.981 -6.074 1.00 90.25 453 VAL A CA 1
ATOM 3388 C C . VAL A 1 453 ? 21.621 13.626 -6.672 1.00 90.25 453 VAL A C 1
ATOM 3390 O O . VAL A 1 453 ? 22.626 13.533 -7.374 1.00 90.25 453 VAL A O 1
ATOM 3393 N N . VAL A 1 454 ? 20.775 12.605 -6.501 1.00 90.19 454 VAL A N 1
ATOM 3394 C CA . VAL A 1 454 ? 20.978 11.272 -7.093 1.00 90.19 454 VAL A CA 1
ATOM 3395 C C . VAL A 1 454 ? 21.072 11.357 -8.610 1.00 90.19 454 VAL A C 1
ATOM 3397 O O . VAL A 1 454 ? 22.017 10.828 -9.188 1.00 90.19 454 VAL A O 1
ATOM 3400 N N . LYS A 1 455 ? 20.157 12.075 -9.275 1.00 89.94 455 LYS A N 1
ATOM 3401 C CA . LYS A 1 455 ? 20.186 12.245 -10.736 1.00 89.94 455 LYS A CA 1
ATOM 3402 C C . LYS A 1 455 ? 21.485 12.899 -11.209 1.00 89.94 455 LYS A C 1
ATOM 3404 O O . LYS A 1 455 ? 22.074 12.466 -12.201 1.00 89.94 455 LYS A O 1
ATOM 3409 N N . THR A 1 456 ? 21.936 13.936 -10.507 1.00 88.62 456 THR A N 1
ATOM 3410 C CA . THR A 1 456 ? 23.168 14.662 -10.844 1.00 88.62 456 THR A CA 1
ATOM 3411 C C . THR A 1 456 ? 24.407 13.801 -10.590 1.00 88.62 456 THR A C 1
ATOM 3413 O O . THR A 1 456 ? 25.290 13.727 -11.447 1.00 88.62 456 THR A O 1
ATOM 3416 N N . ALA A 1 457 ? 24.457 13.113 -9.447 1.00 88.88 457 ALA A N 1
ATOM 3417 C CA . ALA A 1 457 ? 25.536 12.208 -9.073 1.00 88.88 457 ALA A CA 1
ATOM 3418 C C . ALA A 1 457 ? 25.640 11.030 -10.048 1.00 88.88 457 ALA A C 1
ATOM 3420 O O . ALA A 1 457 ? 26.726 10.772 -10.559 1.00 88.88 457 ALA A O 1
ATOM 3421 N N . LEU A 1 458 ? 24.520 10.383 -10.391 1.00 90.81 458 LEU A N 1
ATOM 3422 C CA . LEU A 1 458 ? 24.467 9.302 -11.378 1.00 90.81 458 LEU A CA 1
ATOM 3423 C C . LEU A 1 458 ? 24.921 9.762 -12.760 1.00 90.81 458 LEU A C 1
ATOM 3425 O O . LEU A 1 458 ? 25.668 9.046 -13.414 1.00 90.81 458 LEU A O 1
ATOM 3429 N N . MET A 1 459 ? 24.502 10.944 -13.221 1.00 89.12 459 MET A N 1
ATOM 3430 C CA . MET A 1 459 ? 24.946 11.467 -14.517 1.00 89.12 459 MET A CA 1
ATOM 3431 C C . MET A 1 459 ? 26.469 11.643 -14.555 1.00 89.12 459 MET A C 1
ATOM 3433 O O . MET A 1 459 ? 27.116 11.180 -15.493 1.00 89.12 459 MET A O 1
ATOM 3437 N N . ARG A 1 460 ? 27.045 12.284 -13.528 1.00 88.44 460 ARG A N 1
ATOM 3438 C CA . ARG A 1 460 ? 28.500 12.467 -13.414 1.00 88.44 460 ARG A CA 1
ATOM 3439 C C . ARG A 1 460 ? 29.212 11.120 -13.336 1.00 88.44 460 ARG A C 1
ATOM 3441 O O . ARG A 1 460 ? 30.146 10.888 -14.093 1.00 88.44 460 ARG A O 1
ATOM 3448 N N . ALA A 1 461 ? 28.708 10.216 -12.499 1.00 91.38 461 ALA A N 1
ATOM 3449 C CA . ALA A 1 461 ? 29.295 8.904 -12.296 1.00 91.38 461 ALA A CA 1
ATOM 3450 C C . ALA A 1 461 ? 29.266 8.042 -13.572 1.00 91.38 461 ALA A C 1
ATOM 3452 O O . ALA A 1 461 ? 30.265 7.418 -13.920 1.00 91.38 461 ALA A O 1
ATOM 3453 N N . LYS A 1 462 ? 28.152 8.053 -14.322 1.00 91.50 462 LYS A N 1
ATOM 3454 C CA . LYS A 1 462 ? 28.024 7.352 -15.613 1.00 91.50 462 LYS A CA 1
ATOM 3455 C C . LYS A 1 462 ? 29.054 7.867 -16.613 1.00 91.50 462 LYS A C 1
ATOM 3457 O O . LYS A 1 462 ? 29.701 7.070 -17.285 1.00 91.50 462 LYS A O 1
ATOM 3462 N N . ASN A 1 463 ? 29.226 9.186 -16.694 1.00 89.31 463 ASN A N 1
ATOM 3463 C CA . ASN A 1 463 ? 30.201 9.791 -17.597 1.00 89.31 463 ASN A CA 1
ATOM 3464 C C . ASN A 1 463 ? 31.636 9.400 -17.217 1.00 89.31 463 ASN A C 1
ATOM 3466 O O . ASN A 1 463 ? 32.381 8.956 -18.089 1.00 89.31 463 ASN A O 1
ATOM 3470 N N . SER A 1 464 ? 32.005 9.489 -15.935 1.00 91.75 464 SER A N 1
ATOM 3471 C CA . SER A 1 464 ? 33.341 9.092 -15.472 1.00 91.75 464 SER A CA 1
ATOM 3472 C C . SER A 1 464 ? 33.613 7.601 -15.697 1.00 91.75 464 SER A C 1
ATOM 3474 O O . SER A 1 464 ? 34.664 7.252 -16.232 1.00 91.75 464 SER A O 1
ATOM 3476 N N . LEU A 1 465 ? 32.639 6.725 -15.403 1.00 94.31 465 LEU A N 1
ATOM 3477 C CA . LEU A 1 465 ? 32.737 5.287 -15.677 1.00 94.31 465 LEU A CA 1
ATOM 3478 C C . LEU A 1 465 ? 33.010 5.016 -17.161 1.00 94.31 465 LEU A C 1
ATOM 3480 O O . LEU A 1 465 ? 33.910 4.251 -17.490 1.00 94.31 465 LEU A O 1
ATOM 3484 N N . ARG A 1 466 ? 32.255 5.653 -18.062 1.00 93.62 466 ARG A N 1
ATOM 3485 C CA . ARG A 1 466 ? 32.387 5.468 -19.517 1.00 93.62 466 ARG A CA 1
ATOM 3486 C C . ARG A 1 466 ? 33.727 5.972 -20.048 1.00 93.62 466 ARG A C 1
ATOM 3488 O O . ARG A 1 466 ? 34.342 5.303 -20.874 1.00 93.62 466 ARG A O 1
ATOM 3495 N N . ILE A 1 467 ? 34.210 7.114 -19.556 1.00 89.94 467 ILE A N 1
ATOM 3496 C CA . ILE A 1 467 ? 35.532 7.650 -19.918 1.00 89.94 467 ILE A CA 1
ATOM 3497 C C . ILE A 1 467 ? 36.639 6.687 -19.472 1.00 89.94 467 ILE A C 1
ATOM 3499 O O . ILE A 1 467 ? 37.520 6.354 -20.265 1.00 89.94 467 ILE A O 1
ATOM 3503 N N . ALA A 1 468 ? 36.582 6.216 -18.226 1.00 92.19 468 ALA A N 1
ATOM 3504 C CA . ALA A 1 468 ? 37.560 5.281 -17.679 1.00 92.19 468 ALA A CA 1
ATOM 3505 C C . ALA A 1 468 ? 37.521 3.927 -18.404 1.00 92.19 468 ALA A C 1
ATOM 3507 O O . ALA A 1 468 ? 38.563 3.360 -18.728 1.00 92.19 468 ALA A O 1
ATOM 3508 N N . PHE A 1 469 ? 36.319 3.451 -18.740 1.00 94.06 469 PHE A N 1
ATOM 3509 C CA . PHE A 1 469 ? 36.116 2.232 -19.514 1.00 94.06 469 PHE A CA 1
ATOM 3510 C C . PHE A 1 469 ? 36.735 2.318 -20.913 1.00 94.06 469 PHE A C 1
ATOM 3512 O O . PHE A 1 469 ? 37.450 1.410 -21.320 1.00 94.06 469 PHE A O 1
ATOM 3519 N N . ARG A 1 470 ? 36.536 3.423 -21.646 1.00 91.12 470 ARG A N 1
ATOM 3520 C CA . ARG A 1 470 ? 37.131 3.612 -22.986 1.00 91.12 470 ARG A CA 1
ATOM 3521 C C . ARG A 1 470 ? 38.653 3.542 -22.972 1.00 91.12 470 ARG A C 1
ATOM 3523 O O . ARG A 1 470 ? 39.244 2.948 -23.869 1.00 91.12 470 ARG A O 1
ATOM 3530 N N . LYS A 1 471 ? 39.288 4.105 -21.939 1.00 89.50 471 LYS A N 1
ATOM 3531 C CA . LYS A 1 471 ? 40.749 4.071 -21.765 1.00 89.50 471 LYS A CA 1
ATOM 3532 C C . LYS A 1 471 ? 41.302 2.655 -21.570 1.00 89.50 471 LYS A C 1
ATOM 3534 O O . LYS A 1 471 ? 42.488 2.448 -21.795 1.00 89.50 471 LYS A O 1
ATOM 3539 N N . LEU A 1 472 ? 40.464 1.688 -21.184 1.00 90.44 472 LEU A N 1
ATOM 3540 C CA . LEU A 1 472 ? 40.852 0.279 -21.091 1.00 90.44 472 LEU A CA 1
ATOM 3541 C C . LEU A 1 472 ? 41.104 -0.350 -22.473 1.00 90.44 472 LEU A C 1
ATOM 3543 O O . LEU A 1 472 ? 41.828 -1.336 -22.562 1.00 90.44 472 LEU A O 1
ATOM 3547 N N . GLY A 1 473 ? 40.496 0.188 -23.540 1.00 87.62 473 GLY A N 1
ATOM 3548 C CA . GLY A 1 473 ? 40.670 -0.299 -24.915 1.00 87.62 473 GLY A CA 1
ATOM 3549 C C . GLY A 1 473 ? 40.092 -1.693 -25.195 1.00 87.62 473 GLY A C 1
ATOM 3550 O O . GLY A 1 473 ? 40.357 -2.254 -26.254 1.00 87.62 473 GLY A O 1
ATOM 3551 N N . LYS A 1 474 ? 39.310 -2.257 -24.265 1.00 90.94 474 LYS A N 1
ATOM 3552 C CA . LYS A 1 474 ? 38.670 -3.576 -24.382 1.00 90.94 474 LYS A CA 1
ATOM 3553 C C . LYS A 1 474 ? 37.186 -3.464 -24.733 1.00 90.94 474 LYS A C 1
ATOM 3555 O O . LYS A 1 474 ? 36.533 -2.470 -24.415 1.00 90.94 474 LYS A O 1
ATOM 3560 N N . GLY A 1 475 ? 36.637 -4.505 -25.358 1.00 90.19 475 GLY A N 1
ATOM 3561 C CA . GLY A 1 475 ? 35.204 -4.590 -25.653 1.00 90.19 475 GLY A CA 1
ATOM 3562 C C . GLY A 1 475 ? 34.359 -4.838 -24.396 1.00 90.19 475 GLY A C 1
ATOM 3563 O O . GLY A 1 475 ? 34.779 -5.561 -23.497 1.00 90.19 475 GLY A O 1
ATOM 3564 N N . ALA A 1 476 ? 33.143 -4.280 -24.338 1.00 92.44 476 ALA A N 1
ATOM 3565 C CA . ALA A 1 476 ? 32.226 -4.455 -23.200 1.00 92.44 476 ALA A CA 1
ATOM 3566 C C . ALA A 1 476 ? 31.923 -5.927 -22.886 1.00 92.44 476 ALA A C 1
ATOM 3568 O O . ALA A 1 476 ? 31.908 -6.308 -21.718 1.00 92.44 476 ALA A O 1
ATOM 3569 N N . ASP A 1 477 ? 31.751 -6.759 -23.915 1.00 89.94 477 ASP A N 1
ATOM 3570 C CA . ASP A 1 477 ? 31.469 -8.186 -23.743 1.00 89.94 477 ASP A CA 1
ATOM 3571 C C . ASP A 1 477 ? 32.647 -8.933 -23.104 1.00 89.94 477 ASP A C 1
ATOM 3573 O O . ASP A 1 477 ? 32.451 -9.694 -22.160 1.00 89.94 477 ASP A O 1
ATOM 3577 N N . GLU A 1 478 ? 33.868 -8.662 -23.578 1.00 93.06 478 GLU A N 1
ATOM 3578 C CA . GLU A 1 478 ? 35.104 -9.259 -23.060 1.00 93.06 478 GLU A CA 1
ATOM 3579 C C . GLU A 1 478 ? 35.313 -8.895 -21.586 1.00 93.06 478 GLU A C 1
ATOM 3581 O O . GLU A 1 478 ? 35.640 -9.749 -20.762 1.00 93.06 478 GLU A O 1
ATOM 3586 N N . VAL A 1 479 ? 35.097 -7.623 -21.239 1.00 95.06 479 VAL A N 1
ATOM 3587 C CA . VAL A 1 479 ? 35.251 -7.155 -19.859 1.00 95.06 479 VAL A CA 1
ATOM 3588 C C . VAL A 1 479 ? 34.169 -7.740 -18.961 1.00 95.06 479 VAL A C 1
ATOM 3590 O O . VAL A 1 479 ? 34.469 -8.138 -17.838 1.00 95.06 479 VAL A O 1
ATOM 3593 N N . TYR A 1 480 ? 32.929 -7.839 -19.443 1.00 94.81 480 TYR A N 1
ATOM 3594 C CA . TYR A 1 480 ? 31.870 -8.495 -18.687 1.00 94.81 480 TYR A CA 1
ATOM 3595 C C . TYR A 1 480 ? 32.247 -9.937 -18.341 1.00 94.81 480 TYR A C 1
ATOM 3597 O O . TYR A 1 480 ? 32.198 -10.306 -17.170 1.00 94.81 480 TYR A O 1
ATOM 3605 N N . ASP A 1 481 ? 32.676 -10.726 -19.330 1.00 93.25 481 ASP A N 1
ATOM 3606 C CA . ASP A 1 481 ? 33.041 -12.133 -19.126 1.00 93.25 481 ASP A CA 1
ATOM 3607 C C . ASP A 1 481 ? 34.237 -12.271 -18.163 1.00 93.25 481 ASP A C 1
ATOM 3609 O O . ASP A 1 481 ? 34.267 -13.176 -17.328 1.00 93.25 481 ASP A O 1
ATOM 3613 N N . GLN A 1 482 ? 35.187 -11.327 -18.198 1.00 94.06 482 GLN A N 1
ATOM 3614 C CA . GLN A 1 482 ? 36.302 -11.259 -17.243 1.00 94.06 482 GLN A CA 1
ATOM 3615 C C . GLN A 1 482 ? 35.839 -10.971 -15.805 1.00 94.06 482 GLN A C 1
ATOM 3617 O O . GLN A 1 482 ? 36.343 -11.588 -14.867 1.00 94.06 482 GLN A O 1
ATOM 3622 N N . VAL A 1 483 ? 34.895 -10.044 -15.613 1.00 95.12 483 VAL A N 1
ATOM 3623 C CA . VAL A 1 483 ? 34.434 -9.620 -14.277 1.00 95.12 483 VAL A CA 1
ATOM 3624 C C . VAL A 1 483 ? 33.433 -10.615 -13.680 1.00 95.12 483 VAL A C 1
ATOM 3626 O O . VAL A 1 483 ? 33.514 -10.931 -12.490 1.00 95.12 483 VAL A O 1
ATOM 3629 N N . ALA A 1 484 ? 32.501 -11.120 -14.490 1.00 93.31 484 ALA A N 1
ATOM 3630 C CA . ALA A 1 484 ? 31.492 -12.094 -14.077 1.00 93.31 484 ALA A CA 1
ATOM 3631 C C . ALA A 1 484 ? 32.095 -13.496 -13.865 1.00 93.31 484 ALA A C 1
ATOM 3633 O O . ALA A 1 484 ? 31.641 -14.252 -12.999 1.00 93.31 484 ALA A O 1
ATOM 3634 N N . GLY A 1 485 ? 33.144 -13.847 -14.617 1.00 91.06 485 GLY A N 1
ATOM 3635 C CA . GLY A 1 485 ? 33.781 -15.158 -14.558 1.00 91.06 485 GLY A CA 1
ATOM 3636 C C . GLY A 1 485 ? 32.828 -16.265 -15.014 1.00 91.06 485 GLY A C 1
ATOM 3637 O O . GLY A 1 485 ? 32.381 -16.280 -16.153 1.00 91.06 485 GLY A O 1
ATOM 3638 N N . LYS A 1 486 ? 32.515 -17.216 -14.122 1.00 86.94 486 LYS A N 1
ATOM 3639 C CA . LYS A 1 486 ? 31.538 -18.295 -14.386 1.00 86.94 486 LYS A CA 1
ATOM 3640 C C . LYS A 1 486 ? 30.098 -17.928 -13.995 1.00 86.94 486 LYS A C 1
ATOM 3642 O O . LYS A 1 486 ? 29.202 -18.750 -14.165 1.00 86.94 486 LYS A O 1
ATOM 3647 N N . SER A 1 487 ? 29.888 -16.746 -13.413 1.00 86.56 487 SER A N 1
ATOM 3648 C CA . SER A 1 487 ? 28.565 -16.265 -13.008 1.00 86.56 487 SER A CA 1
ATOM 3649 C C . SER A 1 487 ? 27.818 -15.671 -14.201 1.00 86.56 487 SER A C 1
ATOM 3651 O O . SER A 1 487 ? 28.424 -15.068 -15.081 1.00 86.56 487 SER A O 1
ATOM 3653 N N . SER A 1 488 ? 26.489 -15.778 -14.200 1.00 82.56 488 SER A N 1
ATOM 3654 C CA . SER A 1 488 ? 25.618 -15.078 -15.153 1.00 82.56 488 SER A CA 1
ATOM 3655 C C . SER A 1 488 ? 25.347 -13.618 -14.764 1.00 82.56 488 SER A C 1
ATOM 3657 O O . SER A 1 488 ? 24.613 -12.926 -15.464 1.00 82.56 488 SER A O 1
ATOM 3659 N N . GLU A 1 489 ? 25.869 -13.163 -13.619 1.00 89.88 489 GLU A N 1
ATOM 3660 C CA . GLU A 1 489 ? 25.653 -11.830 -13.046 1.00 89.88 489 GLU A CA 1
ATOM 3661 C C . GLU A 1 489 ? 26.919 -11.324 -12.340 1.00 89.88 489 GLU A C 1
ATOM 3663 O O . GLU A 1 489 ? 27.625 -12.098 -11.690 1.00 89.88 489 GLU A O 1
ATOM 3668 N N . ILE A 1 490 ? 27.184 -10.019 -12.433 1.00 93.56 490 ILE A N 1
ATOM 3669 C CA . ILE A 1 490 ? 28.214 -9.320 -11.657 1.00 93.56 490 ILE A CA 1
ATOM 3670 C C . ILE A 1 490 ? 27.582 -8.856 -10.338 1.00 93.56 490 ILE A C 1
ATOM 3672 O O . ILE A 1 490 ? 26.572 -8.153 -10.354 1.00 93.56 490 ILE A O 1
ATOM 3676 N N . SER A 1 491 ? 28.176 -9.222 -9.200 1.00 92.94 491 SER A N 1
ATOM 3677 C CA . SER A 1 491 ? 27.764 -8.741 -7.876 1.00 92.94 491 SER A CA 1
ATOM 3678 C C . SER A 1 491 ? 28.235 -7.307 -7.605 1.00 92.94 491 SER A C 1
ATOM 3680 O O . SER A 1 491 ? 29.153 -6.806 -8.259 1.00 92.94 491 SER A O 1
ATOM 3682 N N . SER A 1 492 ? 27.665 -6.649 -6.588 1.00 92.06 492 SER A N 1
ATOM 3683 C CA . SER A 1 492 ? 28.089 -5.296 -6.184 1.00 92.06 492 SER A CA 1
ATOM 3684 C C . SER A 1 492 ? 29.582 -5.238 -5.853 1.00 92.06 492 SER A C 1
ATOM 3686 O O . SER A 1 492 ? 30.271 -4.297 -6.238 1.00 92.06 492 SER A O 1
ATOM 3688 N N . GLU A 1 493 ? 30.103 -6.270 -5.189 1.00 91.94 493 GLU A N 1
ATOM 3689 C CA . GLU A 1 493 ? 31.520 -6.369 -4.830 1.00 91.94 493 GLU A CA 1
ATOM 3690 C C . GLU A 1 493 ? 32.416 -6.556 -6.060 1.00 91.94 493 GLU A C 1
ATOM 3692 O O . GLU A 1 493 ? 33.479 -5.940 -6.156 1.00 91.94 493 GLU A O 1
ATOM 3697 N N . GLN A 1 494 ? 31.997 -7.394 -7.016 1.00 95.06 494 GLN A N 1
ATOM 3698 C CA . GLN A 1 494 ? 32.722 -7.589 -8.274 1.00 95.06 494 GLN A CA 1
ATOM 3699 C C . GLN A 1 494 ? 32.740 -6.300 -9.098 1.00 95.06 494 GLN A C 1
ATOM 3701 O O . GLN A 1 494 ? 33.794 -5.910 -9.599 1.00 95.06 494 GLN A O 1
ATOM 3706 N N . PHE A 1 495 ? 31.601 -5.609 -9.190 1.00 95.44 495 PHE A N 1
ATOM 3707 C CA . PHE A 1 495 ? 31.502 -4.330 -9.885 1.00 95.44 495 PHE A CA 1
ATOM 3708 C C . PHE A 1 495 ? 32.382 -3.264 -9.227 1.00 95.44 495 PHE A C 1
ATOM 3710 O O . PHE A 1 495 ? 33.098 -2.552 -9.925 1.00 95.44 495 PHE A O 1
ATOM 3717 N N . GLN A 1 496 ? 32.399 -3.191 -7.894 1.00 93.94 496 GLN A N 1
ATOM 3718 C CA . GLN A 1 496 ? 33.251 -2.247 -7.175 1.00 93.94 496 GLN A CA 1
ATOM 3719 C C . GLN A 1 496 ? 34.738 -2.497 -7.447 1.00 93.94 496 GLN A C 1
ATOM 3721 O O . GLN A 1 496 ? 35.448 -1.568 -7.828 1.00 93.94 496 GLN A O 1
ATOM 3726 N N . LYS A 1 497 ? 35.196 -3.752 -7.341 1.00 94.75 497 LYS A N 1
ATOM 3727 C CA . LYS A 1 497 ? 36.579 -4.136 -7.676 1.00 94.75 497 LYS A CA 1
ATOM 3728 C C . LYS A 1 497 ? 36.934 -3.788 -9.120 1.00 94.75 497 LYS A C 1
ATOM 3730 O O . LYS A 1 497 ? 38.017 -3.268 -9.377 1.00 94.75 497 LYS A O 1
ATOM 3735 N N . PHE A 1 498 ? 36.015 -4.050 -10.047 1.00 95.00 498 PHE A N 1
ATOM 3736 C CA . PHE A 1 498 ? 36.177 -3.693 -11.449 1.00 95.00 498 PHE A CA 1
ATOM 3737 C C . PHE A 1 498 ? 36.356 -2.182 -11.630 1.00 95.00 498 PHE A C 1
ATOM 3739 O O . PHE A 1 498 ? 37.338 -1.765 -12.239 1.00 95.00 498 PHE A O 1
ATOM 3746 N N . VAL A 1 499 ? 35.473 -1.355 -11.067 1.00 94.69 499 VAL A N 1
ATOM 3747 C CA . VAL A 1 499 ? 35.565 0.104 -11.214 1.00 94.69 499 VAL A CA 1
ATOM 3748 C C . VAL A 1 499 ? 36.862 0.651 -10.614 1.00 94.69 499 VAL A C 1
ATOM 3750 O O . VAL A 1 499 ? 37.507 1.483 -11.244 1.00 94.69 499 VAL A O 1
ATOM 3753 N N . THR A 1 500 ? 37.304 0.139 -9.462 1.00 92.25 500 THR A N 1
ATOM 3754 C CA . THR A 1 500 ? 38.588 0.526 -8.848 1.00 92.25 500 THR A CA 1
ATOM 3755 C C . THR A 1 500 ? 39.803 0.123 -9.694 1.00 92.25 500 THR A C 1
ATOM 3757 O O . THR A 1 500 ? 40.855 0.745 -9.589 1.00 92.25 500 THR A O 1
ATOM 3760 N N . SER A 1 501 ? 39.675 -0.891 -10.557 1.00 92.81 501 SER A N 1
ATOM 3761 C CA . SER A 1 501 ? 40.742 -1.279 -11.491 1.00 92.81 501 SER A CA 1
ATOM 3762 C C . SER A 1 501 ? 40.838 -0.381 -12.733 1.00 92.81 501 SER A C 1
ATOM 3764 O O . SER A 1 501 ? 41.813 -0.478 -13.479 1.00 92.81 501 SER A O 1
ATOM 3766 N N . LEU A 1 502 ? 39.845 0.487 -12.978 1.00 92.62 502 LEU A N 1
ATOM 3767 C CA . LEU A 1 502 ? 39.823 1.350 -14.158 1.00 92.62 502 LEU A CA 1
ATOM 3768 C C . LEU A 1 502 ? 40.773 2.553 -14.005 1.00 92.62 502 LEU A C 1
ATOM 3770 O O . LEU A 1 502 ? 40.856 3.159 -12.936 1.00 92.62 502 LEU A O 1
ATOM 3774 N N . PRO A 1 503 ? 41.460 2.967 -15.082 1.00 86.69 503 PRO A N 1
ATOM 3775 C CA . PRO A 1 503 ? 42.388 4.091 -15.036 1.00 86.69 503 PRO A CA 1
ATOM 3776 C C . PRO A 1 503 ? 41.647 5.429 -14.907 1.00 86.69 503 PRO A C 1
ATOM 3778 O O . PRO A 1 503 ? 40.735 5.714 -15.685 1.00 86.69 503 PRO A O 1
ATOM 3781 N N . SER A 1 504 ? 42.093 6.284 -13.978 1.00 83.75 504 SER A N 1
ATOM 3782 C CA . SER A 1 504 ? 41.572 7.653 -13.788 1.00 83.75 504 SER A CA 1
ATOM 3783 C C . SER A 1 504 ? 40.038 7.701 -13.720 1.00 83.75 504 SER A C 1
ATOM 3785 O O . SER A 1 504 ? 39.405 8.464 -14.451 1.00 83.75 504 SER A O 1
ATOM 3787 N N . HIS A 1 505 ? 39.438 6.815 -12.917 1.00 85.56 505 HIS A N 1
ATOM 3788 C CA . HIS A 1 505 ? 37.985 6.686 -12.855 1.00 85.56 505 HIS A CA 1
ATOM 3789 C C . HIS A 1 505 ? 37.304 7.827 -12.096 1.00 85.56 505 HIS A C 1
ATOM 3791 O O . HIS A 1 505 ? 36.141 8.086 -12.368 1.00 85.56 505 HIS A O 1
ATOM 3797 N N . ASP A 1 506 ? 37.991 8.513 -11.177 1.00 87.00 506 ASP A N 1
ATOM 3798 C CA . ASP A 1 506 ? 37.480 9.670 -10.420 1.00 87.00 506 ASP A CA 1
ATOM 3799 C C . ASP A 1 506 ? 36.070 9.451 -9.820 1.00 87.00 506 ASP A C 1
ATOM 3801 O O . ASP A 1 506 ? 35.231 10.352 -9.798 1.00 87.00 506 ASP A O 1
ATOM 3805 N N . LEU A 1 507 ? 35.798 8.222 -9.355 1.00 90.25 507 LEU A N 1
ATOM 3806 C CA . LEU A 1 507 ? 34.521 7.809 -8.754 1.00 90.25 507 LEU A CA 1
ATOM 3807 C C . LEU A 1 507 ? 34.707 7.519 -7.271 1.00 90.25 507 LEU A C 1
ATOM 3809 O O . LEU A 1 507 ? 35.589 6.745 -6.899 1.00 90.25 507 LEU A O 1
ATOM 3813 N N . SER A 1 508 ? 33.836 8.077 -6.436 1.00 89.38 508 SER A N 1
ATOM 3814 C CA . SER A 1 508 ? 33.785 7.742 -5.013 1.00 89.38 508 SER A CA 1
ATOM 3815 C C . SER A 1 508 ? 33.052 6.405 -4.775 1.00 89.38 508 SER A C 1
ATOM 3817 O O . SER A 1 508 ? 32.218 6.018 -5.603 1.00 89.38 508 SER A O 1
ATOM 3819 N N . PRO A 1 509 ? 33.300 5.681 -3.665 1.00 87.62 509 PRO A N 1
ATOM 3820 C CA . PRO A 1 509 ? 32.582 4.437 -3.345 1.00 87.62 509 PRO A CA 1
ATOM 3821 C C . PRO A 1 509 ? 31.050 4.583 -3.367 1.00 87.62 509 PRO A C 1
ATOM 3823 O O . PRO A 1 509 ? 30.331 3.694 -3.834 1.00 87.62 509 PRO A O 1
ATOM 3826 N N . GLU A 1 510 ? 30.551 5.740 -2.930 1.00 84.94 510 GLU A N 1
ATOM 3827 C CA . GLU A 1 510 ? 29.138 6.124 -2.948 1.00 84.94 510 GLU A CA 1
ATOM 3828 C C . GLU A 1 510 ? 28.606 6.131 -4.393 1.00 84.94 510 GLU A C 1
ATOM 3830 O O . GLU A 1 510 ? 27.562 5.551 -4.693 1.00 84.94 510 GLU A O 1
ATOM 3835 N N . GLN A 1 511 ? 29.345 6.751 -5.319 1.00 90.06 511 GLN A N 1
ATOM 3836 C CA . GLN A 1 511 ? 28.976 6.840 -6.734 1.00 90.06 511 GLN A CA 1
ATOM 3837 C C . GLN A 1 511 ? 29.013 5.479 -7.432 1.00 90.06 511 GLN A C 1
ATOM 3839 O O . GLN A 1 511 ? 28.154 5.200 -8.268 1.00 90.06 511 GLN A O 1
ATOM 3844 N N . VAL A 1 512 ? 29.970 4.618 -7.076 1.00 92.06 512 VAL A N 1
ATOM 3845 C CA . VAL A 1 512 ? 30.039 3.240 -7.587 1.00 92.06 512 VAL A CA 1
ATOM 3846 C C . VAL A 1 512 ? 28.830 2.429 -7.127 1.00 92.06 512 VAL A C 1
ATOM 3848 O O . VAL A 1 512 ? 28.213 1.733 -7.932 1.00 92.06 512 VAL A O 1
ATOM 3851 N N . THR A 1 513 ? 28.439 2.582 -5.861 1.00 90.12 513 THR A N 1
ATOM 3852 C CA . THR A 1 513 ? 27.236 1.945 -5.307 1.00 90.12 513 THR A CA 1
ATOM 3853 C C . THR A 1 513 ? 25.973 2.434 -6.020 1.00 90.12 513 THR A C 1
ATOM 3855 O O . THR A 1 513 ? 25.119 1.630 -6.388 1.00 90.12 513 THR A O 1
ATOM 3858 N N . LEU A 1 514 ? 25.866 3.739 -6.293 1.00 90.44 514 LEU A N 1
ATOM 3859 C CA . LEU A 1 514 ? 24.753 4.298 -7.065 1.00 90.44 514 LEU A CA 1
ATOM 3860 C C . LEU A 1 514 ? 24.701 3.744 -8.492 1.00 90.44 514 LEU A C 1
ATOM 3862 O O . LEU A 1 514 ? 23.626 3.376 -8.956 1.00 90.44 514 LEU A O 1
ATOM 3866 N N . LEU A 1 515 ? 25.843 3.642 -9.177 1.00 92.62 515 LEU A N 1
ATOM 3867 C CA . LEU A 1 515 ? 25.925 3.044 -10.512 1.00 92.62 515 LEU A CA 1
ATOM 3868 C C . LEU A 1 515 ? 25.484 1.581 -10.507 1.00 92.62 515 LEU A C 1
ATOM 3870 O O . LEU A 1 515 ? 24.710 1.173 -11.372 1.00 92.62 515 LEU A O 1
ATOM 3874 N N . TYR A 1 516 ? 25.938 0.803 -9.524 1.00 93.38 516 TYR A N 1
ATOM 3875 C CA . TYR A 1 516 ? 25.501 -0.578 -9.383 1.00 93.38 516 TYR A CA 1
ATOM 3876 C C . TYR A 1 516 ? 23.994 -0.657 -9.138 1.00 93.38 516 TYR A C 1
ATOM 3878 O O . TYR A 1 516 ? 23.311 -1.419 -9.807 1.00 93.38 516 TYR A O 1
ATOM 3886 N N . ASN A 1 517 ? 23.442 0.166 -8.248 1.00 89.94 517 ASN A N 1
ATOM 3887 C CA . ASN A 1 517 ? 22.005 0.178 -7.980 1.00 89.94 517 ASN A CA 1
ATOM 3888 C C . ASN A 1 517 ? 21.172 0.658 -9.178 1.00 89.94 517 ASN A C 1
ATOM 3890 O O . ASN A 1 517 ? 20.026 0.254 -9.316 1.00 89.94 517 ASN A O 1
ATOM 3894 N N . GLU A 1 518 ? 21.722 1.491 -10.057 1.00 89.50 518 GLU A N 1
ATOM 3895 C CA . GLU A 1 518 ? 21.039 1.948 -11.270 1.00 89.50 518 GLU A CA 1
ATOM 3896 C C . GLU A 1 518 ? 20.946 0.849 -12.340 1.00 89.50 518 GLU A C 1
ATOM 3898 O O . GLU A 1 518 ? 19.912 0.699 -12.986 1.00 89.50 518 GLU A O 1
ATOM 3903 N N . PHE A 1 519 ? 22.020 0.083 -12.551 1.00 89.12 519 PHE A N 1
ATOM 3904 C CA . PHE A 1 519 ? 22.091 -0.906 -13.639 1.00 89.12 519 PHE A CA 1
ATOM 3905 C C . PHE A 1 519 ? 21.932 -2.359 -13.174 1.00 89.12 519 PHE A C 1
ATOM 3907 O O . PHE A 1 519 ? 21.643 -3.241 -13.974 1.00 89.12 519 PHE A O 1
ATOM 3914 N N . GLY A 1 520 ? 22.138 -2.618 -11.889 1.00 85.81 520 GLY A N 1
ATOM 3915 C CA . GLY A 1 520 ? 22.295 -3.941 -11.293 1.00 85.81 520 GLY A CA 1
ATOM 3916 C C . GLY A 1 520 ? 21.523 -4.129 -9.990 1.00 85.81 520 GLY A C 1
ATOM 3917 O O . GLY A 1 520 ? 21.836 -5.057 -9.247 1.00 85.81 520 GLY A O 1
ATOM 3918 N N . LYS A 1 521 ? 20.494 -3.304 -9.715 1.00 78.25 521 LYS A N 1
ATOM 3919 C CA . LYS A 1 521 ? 19.619 -3.413 -8.525 1.00 78.25 521 LYS A CA 1
ATOM 3920 C C . LYS A 1 521 ? 19.153 -4.843 -8.233 1.00 78.25 521 LYS A C 1
ATOM 3922 O O . LYS A 1 521 ? 18.945 -5.204 -7.081 1.00 78.25 521 LYS A O 1
ATOM 3927 N N . TYR A 1 522 ? 18.979 -5.636 -9.290 1.00 73.25 522 TYR A N 1
ATOM 3928 C CA . TYR A 1 522 ? 18.472 -7.005 -9.248 1.00 73.25 522 TYR A CA 1
ATOM 3929 C C . TYR A 1 522 ? 19.458 -8.040 -9.813 1.00 73.25 522 TYR A C 1
ATOM 3931 O O . TYR A 1 522 ? 19.014 -9.113 -10.228 1.00 73.25 522 TYR A O 1
ATOM 3939 N N . GLY A 1 523 ? 20.750 -7.692 -9.846 1.00 81.31 523 GLY A N 1
ATOM 3940 C CA . GLY A 1 523 ? 21.826 -8.434 -10.507 1.00 81.31 523 GLY A CA 1
ATOM 3941 C C . GLY A 1 523 ? 22.306 -7.730 -11.779 1.00 81.31 523 GLY A C 1
ATOM 3942 O O . GLY A 1 523 ? 21.503 -7.404 -12.654 1.00 81.31 523 GLY A O 1
ATOM 3943 N N . LEU A 1 524 ? 23.614 -7.464 -11.901 1.00 88.81 524 LEU A N 1
ATOM 3944 C CA . LEU A 1 524 ? 24.175 -6.780 -13.072 1.00 88.81 524 LEU A CA 1
ATOM 3945 C C . LEU A 1 524 ? 24.527 -7.787 -14.178 1.00 88.81 524 LEU A C 1
ATOM 3947 O O . LEU A 1 524 ? 25.596 -8.402 -14.185 1.00 88.81 524 LEU A O 1
ATOM 3951 N N . ARG A 1 525 ? 23.611 -7.956 -15.134 1.00 88.75 525 ARG A N 1
ATOM 3952 C CA . ARG A 1 525 ? 23.772 -8.839 -16.302 1.00 88.75 525 ARG A CA 1
ATOM 3953 C C . ARG A 1 525 ? 24.438 -8.139 -17.481 1.00 88.75 525 ARG A C 1
ATOM 3955 O O . ARG A 1 525 ? 24.492 -6.911 -17.539 1.00 88.75 525 ARG A O 1
ATOM 3962 N N . LYS A 1 526 ? 24.899 -8.926 -18.454 1.00 89.12 526 LYS A N 1
ATOM 3963 C CA . LYS A 1 526 ? 25.655 -8.450 -19.624 1.00 89.12 526 LYS A CA 1
ATOM 3964 C C . LYS A 1 526 ? 24.999 -7.279 -20.376 1.00 89.12 526 LYS A C 1
ATOM 3966 O O . LYS A 1 526 ? 25.702 -6.290 -20.591 1.00 89.12 526 LYS A O 1
ATOM 3971 N N . PRO A 1 527 ? 23.683 -7.278 -20.692 1.00 87.75 527 PRO A N 1
ATOM 3972 C CA . PRO A 1 527 ? 23.058 -6.142 -21.380 1.00 87.75 527 PRO A CA 1
ATOM 3973 C C . PRO A 1 527 ? 23.078 -4.858 -20.540 1.00 87.75 527 PRO A C 1
ATOM 3975 O O . PRO A 1 527 ? 23.369 -3.776 -21.048 1.00 87.75 527 PRO A O 1
ATOM 3978 N N . ALA A 1 528 ? 22.816 -4.971 -19.235 1.00 89.12 528 ALA A N 1
ATOM 3979 C CA . ALA A 1 528 ? 22.809 -3.833 -18.323 1.00 89.12 528 ALA A CA 1
ATOM 3980 C C . ALA A 1 528 ? 24.226 -3.301 -18.046 1.00 89.12 528 ALA A C 1
ATOM 3982 O O . ALA A 1 528 ? 24.426 -2.088 -17.986 1.00 89.12 528 ALA A O 1
ATOM 3983 N N . PHE A 1 529 ? 25.224 -4.186 -17.967 1.00 93.06 529 PHE A N 1
ATOM 3984 C CA . PHE A 1 529 ? 26.635 -3.807 -17.922 1.00 93.06 529 PHE A CA 1
ATOM 3985 C C . PHE A 1 529 ? 27.046 -3.047 -19.188 1.00 93.06 529 PHE A C 1
ATOM 3987 O O . PHE A 1 529 ? 27.600 -1.954 -19.089 1.00 93.06 529 PHE A O 1
ATOM 3994 N N . CYS A 1 530 ? 26.700 -3.563 -20.374 1.00 91.31 530 CYS A N 1
ATOM 3995 C CA . CYS A 1 530 ? 26.941 -2.877 -21.646 1.00 91.31 530 CYS A CA 1
ATOM 3996 C C . CYS A 1 530 ? 26.273 -1.495 -21.665 1.00 91.31 530 CYS A C 1
ATOM 3998 O O . CYS A 1 530 ? 26.915 -0.505 -22.000 1.00 91.31 530 CYS A O 1
ATOM 4000 N N . LYS A 1 531 ? 25.022 -1.390 -21.203 1.00 90.62 531 LYS A N 1
ATOM 4001 C CA . LYS A 1 531 ? 24.305 -0.112 -21.053 1.00 90.62 531 LYS A CA 1
ATOM 4002 C C . LYS A 1 531 ? 25.009 0.864 -20.094 1.00 90.62 531 LYS A C 1
ATOM 4004 O O . LYS A 1 531 ? 24.984 2.079 -20.328 1.00 90.62 531 LYS A O 1
ATOM 4009 N N . ALA A 1 532 ? 25.645 0.356 -19.038 1.00 92.62 532 ALA A N 1
ATOM 4010 C CA . ALA A 1 532 ? 26.412 1.163 -18.094 1.00 92.62 532 ALA A CA 1
ATOM 4011 C C . ALA A 1 532 ? 27.681 1.748 -18.735 1.00 92.62 532 ALA A C 1
ATOM 4013 O O . ALA A 1 532 ? 27.927 2.951 -18.614 1.00 92.62 532 ALA A O 1
ATOM 4014 N N . VAL A 1 533 ? 28.454 0.921 -19.448 1.00 93.81 533 VAL A N 1
ATOM 4015 C CA . VAL A 1 533 ? 29.805 1.276 -19.923 1.00 93.81 533 VAL A CA 1
ATOM 4016 C C . VAL A 1 533 ? 29.869 1.801 -21.361 1.00 93.81 533 VAL A C 1
ATOM 4018 O O . VAL A 1 533 ? 30.812 2.510 -21.705 1.00 93.81 533 VAL A O 1
ATOM 4021 N N . GLN A 1 534 ? 28.878 1.502 -22.202 1.00 93.81 534 GLN A N 1
ATOM 4022 C CA . GLN A 1 534 ? 28.785 2.018 -23.570 1.00 93.81 534 GLN A CA 1
ATOM 4023 C C . GLN A 1 534 ? 27.980 3.321 -23.614 1.00 93.81 534 GLN A C 1
ATOM 4025 O O . GLN A 1 534 ? 27.087 3.563 -22.799 1.00 93.81 534 GLN A O 1
ATOM 4030 N N . GLU A 1 535 ? 28.262 4.163 -24.606 1.00 93.69 535 GLU A N 1
ATOM 4031 C CA . GLU A 1 535 ? 27.526 5.403 -24.851 1.00 93.69 535 GLU A CA 1
ATOM 4032 C C . GLU A 1 535 ? 27.125 5.482 -26.315 1.00 93.69 535 GLU A C 1
ATOM 4034 O O . GLU A 1 535 ? 27.959 5.348 -27.212 1.00 93.69 535 GLU A O 1
ATOM 4039 N N . TYR A 1 536 ? 25.844 5.744 -26.537 1.00 95.00 536 TYR A N 1
ATOM 4040 C CA . TYR A 1 536 ? 25.283 5.948 -27.857 1.00 95.00 536 TYR A CA 1
ATOM 4041 C C . TYR A 1 536 ? 24.661 7.339 -27.919 1.00 95.00 536 TYR A C 1
ATOM 4043 O O . TYR A 1 536 ? 24.183 7.891 -26.926 1.00 95.00 536 TYR A O 1
ATOM 4051 N N . CYS A 1 537 ? 24.653 7.906 -29.112 1.00 96.06 537 CYS A N 1
ATOM 4052 C CA . CYS A 1 537 ? 24.013 9.166 -29.429 1.00 96.06 537 CYS A CA 1
ATOM 4053 C C . CYS A 1 537 ? 23.076 8.965 -30.615 1.00 96.06 537 CYS A C 1
ATOM 4055 O O . CYS A 1 537 ? 23.326 8.126 -31.475 1.00 96.06 537 CYS A O 1
ATOM 4057 N N . THR A 1 538 ? 22.023 9.771 -30.692 1.00 96.56 538 THR A N 1
ATOM 4058 C CA . THR A 1 538 ? 21.245 9.934 -31.923 1.00 96.56 538 THR A CA 1
ATOM 4059 C C . THR A 1 538 ? 21.543 11.292 -32.528 1.00 96.56 538 THR A C 1
ATOM 4061 O O . THR A 1 538 ? 21.589 12.304 -31.820 1.00 96.56 538 THR A O 1
ATOM 4064 N N . CYS A 1 539 ? 21.707 11.307 -33.843 1.00 97.44 539 CYS A N 1
ATOM 4065 C CA . CYS A 1 539 ? 21.848 12.509 -34.635 1.00 97.44 539 CYS A CA 1
ATOM 4066 C C . CYS A 1 539 ? 20.524 13.294 -34.666 1.00 97.44 539 CYS A C 1
ATOM 4068 O O . CYS A 1 539 ? 19.484 12.785 -35.084 1.00 97.44 539 CYS A O 1
ATOM 4070 N N . LEU A 1 540 ? 20.531 14.539 -34.196 1.00 97.31 540 LEU A N 1
ATOM 4071 C CA . LEU A 1 540 ? 19.371 15.434 -34.194 1.00 97.31 540 LEU A CA 1
ATOM 4072 C C . LEU A 1 540 ? 19.232 16.220 -35.501 1.00 97.31 540 LEU A C 1
ATOM 4074 O O . LEU A 1 540 ? 18.119 16.607 -35.869 1.00 97.31 540 LEU A O 1
ATOM 4078 N N . ARG A 1 541 ? 20.358 16.493 -36.163 1.00 96.00 541 ARG A N 1
ATOM 4079 C CA . ARG A 1 541 ? 20.474 17.266 -37.403 1.00 96.00 541 ARG A CA 1
ATOM 4080 C C . ARG A 1 541 ? 21.671 16.748 -38.184 1.00 96.00 541 ARG A C 1
ATOM 4082 O O . ARG A 1 541 ? 22.685 16.455 -37.562 1.00 96.00 541 ARG A O 1
ATOM 4089 N N . GLU A 1 542 ? 21.538 16.696 -39.505 1.00 96.69 542 GLU A N 1
ATOM 4090 C CA . GLU A 1 542 ? 22.602 16.258 -40.411 1.00 96.69 542 GLU A CA 1
ATOM 4091 C C . GLU A 1 542 ? 23.942 16.939 -40.082 1.00 96.69 542 GLU A C 1
ATOM 4093 O O . GLU A 1 542 ? 23.996 18.161 -39.910 1.00 96.69 542 GLU A O 1
ATOM 4098 N N . ILE A 1 543 ? 25.012 16.148 -39.973 1.00 96.94 543 ILE A N 1
ATOM 4099 C CA . ILE A 1 543 ? 26.363 16.646 -39.689 1.00 96.94 543 ILE A CA 1
ATOM 4100 C C . ILE A 1 543 ? 27.445 15.763 -40.318 1.00 96.94 543 ILE A C 1
ATOM 4102 O O . ILE A 1 543 ? 27.283 14.553 -40.411 1.00 96.94 543 ILE A O 1
ATOM 4106 N N . ALA A 1 544 ? 28.564 16.352 -40.745 1.00 96.25 544 ALA A N 1
ATOM 4107 C CA . ALA A 1 544 ? 29.696 15.607 -41.291 1.00 96.25 544 ALA A CA 1
ATOM 4108 C C . ALA A 1 544 ? 30.386 14.725 -40.232 1.00 96.25 544 ALA A C 1
ATOM 4110 O O . ALA A 1 544 ? 30.674 15.176 -39.121 1.00 96.25 544 ALA A O 1
ATOM 4111 N N . ILE A 1 545 ? 30.690 13.488 -40.622 1.00 97.62 545 ILE A N 1
ATOM 4112 C CA . ILE A 1 545 ? 31.686 12.621 -39.993 1.00 97.62 545 ILE A CA 1
ATOM 4113 C C . ILE A 1 545 ? 33.014 12.923 -40.686 1.00 97.62 545 ILE A C 1
ATOM 4115 O O . ILE A 1 545 ? 33.105 12.768 -41.904 1.00 97.62 545 ILE A O 1
ATOM 4119 N N . THR A 1 546 ? 34.034 13.345 -39.943 1.00 97.06 546 THR A N 1
ATOM 4120 C CA . THR A 1 546 ? 35.369 13.609 -40.508 1.00 97.06 546 THR A CA 1
ATOM 4121 C C . THR A 1 546 ? 36.380 12.542 -40.108 1.00 97.06 546 THR A C 1
ATOM 4123 O O . THR A 1 546 ? 36.250 11.915 -39.057 1.00 97.06 546 THR A O 1
ATOM 4126 N N . ASP A 1 547 ? 37.392 12.320 -40.937 1.00 95.62 547 ASP A N 1
ATOM 4127 C CA . ASP A 1 547 ? 38.454 11.335 -40.688 1.00 95.62 547 ASP A CA 1
ATOM 4128 C C . ASP A 1 547 ? 39.437 11.761 -39.578 1.00 95.62 547 ASP A C 1
ATOM 4130 O O . ASP A 1 547 ? 39.954 10.908 -38.852 1.00 95.62 547 ASP A O 1
ATOM 4134 N N . GLY A 1 548 ? 39.636 13.067 -39.387 1.00 93.38 548 GLY A N 1
ATOM 4135 C CA . GLY A 1 548 ? 40.455 13.661 -38.328 1.00 93.38 548 GLY A CA 1
ATOM 4136 C C . GLY A 1 548 ? 39.675 14.515 -37.319 1.00 93.38 548 GLY A C 1
ATOM 4137 O O . GLY A 1 548 ? 38.482 14.800 -37.479 1.00 93.38 548 GLY A O 1
ATOM 4138 N N . PHE A 1 549 ? 40.361 14.882 -36.230 1.00 92.25 549 PHE A N 1
ATOM 4139 C CA . PHE A 1 549 ? 39.799 15.676 -35.133 1.00 92.25 549 PHE A CA 1
ATOM 4140 C C . PHE A 1 549 ? 39.567 17.135 -35.542 1.00 92.25 549 PHE A C 1
ATOM 4142 O O . PHE A 1 549 ? 38.451 17.623 -35.381 1.00 92.25 549 PHE A O 1
ATOM 4149 N N . ASP A 1 550 ? 40.592 17.789 -36.094 1.00 88.44 550 ASP A N 1
ATOM 4150 C CA . ASP A 1 550 ? 40.563 19.192 -36.522 1.00 88.44 550 ASP A CA 1
ATOM 4151 C C . ASP A 1 550 ? 39.716 19.363 -37.790 1.00 88.44 550 ASP A C 1
ATOM 4153 O O . ASP A 1 550 ? 40.025 18.812 -38.848 1.00 88.44 550 ASP A O 1
ATOM 4157 N N . ILE A 1 551 ? 38.642 20.146 -37.687 1.00 84.81 551 ILE A N 1
ATOM 4158 C CA . ILE A 1 551 ? 37.669 20.356 -38.770 1.00 84.81 551 ILE A CA 1
ATOM 4159 C C . ILE A 1 551 ? 38.316 20.987 -40.007 1.00 84.81 551 ILE A C 1
ATOM 4161 O O . ILE A 1 551 ? 37.901 20.690 -41.125 1.00 84.81 551 ILE A O 1
ATOM 4165 N N . SER A 1 552 ? 39.310 21.857 -39.819 1.00 83.12 552 SER A N 1
ATOM 4166 C CA . SER A 1 552 ? 39.902 22.647 -40.901 1.00 83.12 552 SER A CA 1
ATOM 4167 C C . SER A 1 552 ? 40.815 21.833 -41.821 1.00 83.12 552 SER A C 1
ATOM 4169 O O . SER A 1 552 ? 40.957 22.171 -42.996 1.00 83.12 552 SER A O 1
ATOM 4171 N N . SER A 1 553 ? 41.401 20.751 -41.302 1.00 86.94 553 SER A N 1
ATOM 4172 C CA . SER A 1 553 ? 42.378 19.909 -42.000 1.00 86.94 553 SER A CA 1
ATOM 4173 C C . SER A 1 553 ? 41.864 18.504 -42.340 1.00 86.94 553 SER A C 1
ATOM 4175 O O . SER A 1 553 ? 42.560 17.746 -43.015 1.00 86.94 553 SER A O 1
ATOM 4177 N N . SER A 1 554 ? 40.648 18.157 -41.910 1.00 91.81 554 SER A N 1
ATOM 4178 C CA . SER A 1 554 ? 40.060 16.826 -42.102 1.00 91.81 554 SER A CA 1
ATOM 4179 C C . SER A 1 554 ? 39.149 16.742 -43.326 1.00 91.81 554 SER A C 1
ATOM 4181 O O . SER A 1 554 ? 38.492 17.711 -43.711 1.00 91.81 554 SER A O 1
ATOM 4183 N N . SER A 1 555 ? 39.042 15.547 -43.905 1.00 94.56 555 SER A N 1
ATOM 4184 C CA . SER A 1 555 ? 38.107 15.257 -44.990 1.00 94.56 555 SER A CA 1
ATOM 4185 C C . SER A 1 555 ? 36.769 14.738 -44.450 1.00 94.56 555 SER A C 1
ATOM 4187 O O . SER A 1 555 ? 36.684 14.174 -43.356 1.00 94.56 555 SER A O 1
ATOM 4189 N N . THR A 1 556 ? 35.682 14.954 -45.199 1.00 96.31 556 THR A N 1
ATOM 4190 C CA . THR A 1 556 ? 34.369 14.387 -44.854 1.00 96.31 556 THR A CA 1
ATOM 4191 C C . THR A 1 556 ? 34.308 12.937 -45.320 1.00 96.31 556 THR A C 1
ATOM 4193 O O . THR A 1 556 ? 34.329 12.684 -46.520 1.00 96.31 556 THR A O 1
ATOM 4196 N N . VAL A 1 557 ? 34.168 11.999 -44.380 1.00 96.44 557 VAL A N 1
ATOM 4197 C CA . VAL A 1 557 ? 33.924 10.576 -44.667 1.00 96.44 557 VAL A CA 1
ATOM 4198 C C . VAL A 1 557 ? 32.537 10.414 -45.287 1.00 96.44 557 VAL A C 1
ATOM 4200 O O . VAL A 1 557 ? 32.384 9.857 -46.367 1.00 96.44 557 VAL A O 1
ATOM 4203 N N . ARG A 1 558 ? 31.520 10.940 -44.595 1.00 96.19 558 ARG A N 1
ATOM 4204 C CA . ARG A 1 558 ? 30.137 11.095 -45.068 1.00 96.19 558 ARG A CA 1
ATOM 4205 C C . ARG A 1 558 ? 29.365 12.008 -44.120 1.00 96.19 558 ARG A C 1
ATOM 4207 O O . ARG A 1 558 ? 29.892 12.441 -43.097 1.00 96.19 558 ARG A O 1
ATOM 4214 N N . LYS A 1 559 ? 28.088 12.246 -44.402 1.00 96.44 559 LYS A N 1
ATOM 4215 C CA . LYS A 1 559 ? 27.177 12.905 -43.461 1.00 96.44 559 LYS A CA 1
ATOM 4216 C C . LYS A 1 559 ? 26.428 11.879 -42.615 1.00 96.44 559 LYS A C 1
ATOM 4218 O O . LYS A 1 559 ? 26.012 10.849 -43.134 1.00 96.44 559 LYS A O 1
ATOM 4223 N N . LEU A 1 560 ? 26.300 12.158 -41.322 1.00 96.69 560 LEU A N 1
ATOM 4224 C CA . LEU A 1 560 ? 25.471 11.448 -40.356 1.00 96.69 560 LEU A CA 1
ATOM 4225 C C . LEU A 1 560 ? 24.055 12.030 -40.415 1.00 96.69 560 LEU A C 1
ATOM 4227 O O . LEU A 1 560 ? 23.845 13.166 -39.980 1.00 96.69 560 LEU A O 1
ATOM 4231 N N . ASP A 1 561 ? 23.091 11.272 -40.934 1.00 96.19 561 ASP A N 1
ATOM 4232 C CA . ASP A 1 561 ? 21.731 11.775 -41.143 1.00 96.19 561 ASP A CA 1
ATOM 4233 C C . ASP A 1 561 ? 20.945 11.898 -39.832 1.00 96.19 561 ASP A C 1
ATOM 4235 O O . ASP A 1 561 ? 21.207 11.213 -38.838 1.00 96.19 561 ASP A O 1
ATOM 4239 N N . LYS A 1 562 ? 19.931 12.771 -39.820 1.00 96.50 562 LYS A N 1
ATOM 4240 C CA . LYS A 1 562 ? 19.019 12.909 -38.676 1.00 96.50 562 LYS A CA 1
ATOM 4241 C C . LYS A 1 562 ? 18.360 11.561 -38.363 1.00 96.50 562 LYS A C 1
ATOM 4243 O O . LYS A 1 562 ? 17.735 10.951 -39.221 1.00 96.50 562 LYS A O 1
ATOM 4248 N N . GLY A 1 563 ? 18.418 11.154 -37.099 1.00 93.88 563 GLY A N 1
ATOM 4249 C CA . GLY A 1 563 ? 17.878 9.885 -36.615 1.00 93.88 563 GLY A CA 1
ATOM 4250 C C . GLY A 1 563 ? 18.893 8.742 -36.593 1.00 93.88 563 GLY A C 1
ATOM 4251 O O . GLY A 1 563 ? 18.634 7.749 -35.917 1.00 93.88 563 GLY A O 1
ATOM 4252 N N . GLU A 1 564 ? 20.058 8.879 -37.239 1.00 95.62 564 GLU A N 1
ATOM 4253 C CA . GLU A 1 564 ? 21.104 7.857 -37.166 1.00 95.62 564 GLU A CA 1
ATOM 4254 C C . GLU A 1 564 ? 21.685 7.726 -35.752 1.00 95.62 564 GLU A C 1
ATOM 4256 O O . GLU A 1 564 ? 21.830 8.710 -35.017 1.00 95.62 564 GLU A O 1
ATOM 4261 N N . PHE A 1 565 ? 22.044 6.495 -35.383 1.00 96.44 565 PHE A N 1
ATOM 4262 C CA . PHE A 1 565 ? 22.721 6.189 -34.126 1.00 96.44 565 PHE A CA 1
ATOM 4263 C C . PHE A 1 565 ? 24.240 6.193 -34.302 1.00 96.44 565 PHE A C 1
ATOM 4265 O O . PHE A 1 565 ? 24.767 5.709 -35.304 1.00 96.44 565 PHE A O 1
ATOM 4272 N N . PHE A 1 566 ? 24.942 6.698 -33.293 1.00 97.00 566 PHE A N 1
ATOM 4273 C CA . PHE A 1 566 ? 26.392 6.838 -33.265 1.00 97.00 566 PHE A CA 1
ATOM 4274 C C . PHE A 1 566 ? 26.932 6.353 -31.918 1.00 97.00 566 PHE A C 1
ATOM 4276 O O . PHE A 1 566 ? 26.566 6.895 -30.876 1.00 97.00 566 PHE A O 1
ATOM 4283 N N . GLU A 1 567 ? 27.772 5.321 -31.923 1.00 95.81 567 GLU A N 1
ATOM 4284 C CA . GLU A 1 567 ? 28.462 4.831 -30.727 1.00 95.81 567 GLU A CA 1
ATOM 4285 C C . GLU A 1 567 ? 29.691 5.695 -30.447 1.00 95.81 567 GLU A C 1
ATOM 4287 O O . GLU A 1 567 ? 30.547 5.847 -31.317 1.00 95.81 567 GLU A O 1
ATOM 4292 N N . VAL A 1 568 ? 29.805 6.237 -29.235 1.00 95.56 568 VAL A N 1
ATOM 4293 C CA . VAL A 1 568 ? 30.944 7.069 -28.828 1.00 95.56 568 VAL A CA 1
ATOM 4294 C C . VAL A 1 568 ? 32.076 6.183 -28.314 1.00 95.56 568 VAL A C 1
ATOM 4296 O O . VAL A 1 568 ? 31.967 5.560 -27.253 1.00 95.56 568 VAL A O 1
ATOM 4299 N N . LEU A 1 569 ? 33.184 6.178 -29.053 1.00 93.56 569 LEU A N 1
ATOM 4300 C CA . LEU A 1 569 ? 34.389 5.401 -28.756 1.00 93.56 569 LEU A CA 1
ATOM 4301 C C . LEU A 1 569 ? 35.474 6.257 -28.088 1.00 93.56 569 LEU A C 1
ATOM 4303 O O . LEU A 1 569 ? 36.233 5.750 -27.269 1.00 93.56 569 LEU A O 1
ATOM 4307 N N . GLU A 1 570 ? 35.511 7.558 -28.387 1.00 91.81 570 GLU A N 1
ATOM 4308 C CA . GLU A 1 570 ? 36.476 8.515 -27.841 1.00 91.81 570 GLU A CA 1
ATOM 4309 C C . GLU A 1 570 ? 35.817 9.874 -27.569 1.00 91.81 570 GLU A C 1
ATOM 4311 O O . GLU A 1 570 ? 34.899 10.302 -28.276 1.00 91.81 570 GLU A O 1
ATOM 4316 N N . GLY A 1 571 ? 36.333 10.586 -26.569 1.00 86.69 571 GLY A N 1
ATOM 4317 C CA . GLY A 1 571 ? 35.851 11.905 -26.176 1.00 86.69 571 GLY A CA 1
ATOM 4318 C C . GLY A 1 571 ? 34.693 11.876 -25.168 1.00 86.69 571 GLY A C 1
ATOM 4319 O O . GLY A 1 571 ? 34.374 10.820 -24.605 1.00 86.69 571 GLY A O 1
ATOM 4320 N N . PRO A 1 572 ? 34.078 13.041 -24.895 1.00 91.19 572 PRO A N 1
ATOM 4321 C CA . PRO A 1 572 ? 34.228 14.308 -25.624 1.00 91.19 572 PRO A CA 1
ATOM 4322 C C . PRO A 1 572 ? 35.612 14.962 -25.487 1.00 91.19 572 PRO A C 1
ATOM 4324 O O . PRO A 1 572 ? 36.170 14.994 -24.395 1.00 91.19 572 PRO A O 1
ATOM 4327 N N . VAL A 1 573 ? 36.129 15.518 -26.587 1.00 91.94 573 VAL A N 1
ATOM 4328 C CA . VAL A 1 573 ? 37.371 16.312 -26.652 1.00 91.94 573 VAL A CA 1
ATOM 4329 C C . VAL A 1 573 ? 37.038 17.722 -27.145 1.00 91.94 573 VAL A C 1
ATOM 4331 O O . VAL A 1 573 ? 36.173 17.894 -28.007 1.00 91.94 573 VAL A O 1
ATOM 4334 N N . GLU A 1 574 ? 37.676 18.735 -26.563 1.00 91.12 574 GLU A N 1
ATOM 4335 C CA . GLU A 1 574 ? 37.481 20.142 -26.920 1.00 91.12 574 GLU A CA 1
ATOM 4336 C C . GLU A 1 574 ? 38.398 20.548 -28.076 1.00 91.12 574 GLU A C 1
ATOM 4338 O O . GLU A 1 574 ? 39.616 20.410 -27.992 1.00 91.12 574 GLU A O 1
ATOM 4343 N N . ASP A 1 575 ? 37.795 21.021 -29.164 1.00 88.75 575 ASP A N 1
ATOM 4344 C CA . ASP A 1 575 ? 38.475 21.621 -30.305 1.00 88.75 575 ASP A CA 1
ATOM 4345 C C . ASP A 1 575 ? 38.498 23.133 -30.079 1.00 88.75 575 ASP A C 1
ATOM 4347 O O . ASP A 1 575 ? 37.518 23.832 -30.346 1.00 88.75 575 ASP A O 1
ATOM 4351 N N . ALA A 1 576 ? 39.605 23.620 -29.518 1.00 86.38 576 ALA A N 1
ATOM 4352 C CA . ALA A 1 576 ? 39.771 25.031 -29.187 1.00 86.38 576 ALA A CA 1
ATOM 4353 C C . ALA A 1 576 ? 39.768 25.934 -30.431 1.00 86.38 576 ALA A C 1
ATOM 4355 O O . ALA A 1 576 ? 39.354 27.084 -30.335 1.00 86.38 576 ALA A O 1
ATOM 4356 N N . ALA A 1 577 ? 40.198 25.425 -31.593 1.00 84.38 577 ALA A N 1
ATOM 4357 C CA . ALA A 1 577 ? 40.242 26.203 -32.829 1.00 84.38 577 ALA A CA 1
ATOM 4358 C C . ALA A 1 577 ? 38.838 26.421 -33.410 1.00 84.38 577 ALA A C 1
ATOM 4360 O O . ALA A 1 577 ? 38.529 27.506 -33.897 1.00 84.38 577 ALA A O 1
ATOM 4361 N N . ALA A 1 578 ? 37.979 25.402 -33.333 1.00 85.06 578 ALA A N 1
ATOM 4362 C CA . ALA A 1 578 ? 36.594 25.487 -33.792 1.00 85.06 578 ALA A CA 1
ATOM 4363 C C . ALA A 1 578 ? 35.590 25.884 -32.688 1.00 85.06 578 ALA A C 1
ATOM 4365 O O . ALA A 1 578 ? 34.399 26.016 -32.975 1.00 85.06 578 ALA A O 1
ATOM 4366 N N . GLU A 1 579 ? 36.050 26.057 -31.444 1.00 89.12 579 GLU A N 1
ATOM 4367 C CA . GLU A 1 579 ? 35.240 26.352 -30.251 1.00 89.12 579 GLU A CA 1
ATOM 4368 C C . GLU A 1 579 ? 34.071 25.363 -30.053 1.00 89.12 579 GLU A C 1
ATOM 4370 O O . GLU A 1 579 ? 32.939 25.731 -29.720 1.00 89.12 579 GLU A O 1
ATOM 4375 N N . VAL A 1 580 ? 34.322 24.071 -30.290 1.00 92.56 580 VAL A N 1
ATOM 4376 C CA . VAL A 1 580 ? 33.308 23.008 -30.185 1.00 92.56 580 VAL A CA 1
ATOM 4377 C C . VAL A 1 580 ? 33.833 21.777 -29.456 1.00 92.56 580 VAL A C 1
ATOM 4379 O O . VAL A 1 580 ? 35.032 21.554 -29.341 1.00 92.56 580 VAL A O 1
ATOM 4382 N N . ARG A 1 581 ? 32.922 20.916 -28.986 1.00 94.00 581 ARG A N 1
ATOM 4383 C CA . ARG A 1 581 ? 33.277 19.584 -28.468 1.00 94.00 581 ARG A CA 1
ATOM 4384 C C . ARG A 1 581 ? 32.945 18.509 -29.483 1.00 94.00 581 ARG A C 1
ATOM 4386 O O . ARG A 1 581 ? 31.824 18.464 -30.000 1.00 94.00 581 ARG A O 1
ATOM 4393 N N . ARG A 1 582 ? 33.901 17.621 -29.723 1.00 95.31 582 ARG A N 1
ATOM 4394 C CA . ARG A 1 582 ? 33.807 16.546 -30.710 1.00 95.31 582 ARG A CA 1
ATOM 4395 C C . ARG A 1 582 ? 33.986 15.193 -30.034 1.00 95.31 582 ARG A C 1
ATOM 4397 O O . ARG A 1 582 ? 34.632 15.076 -28.994 1.00 95.31 582 ARG A O 1
ATOM 4404 N N . VAL A 1 583 ? 33.374 14.174 -30.617 1.00 96.19 583 VAL A N 1
ATOM 4405 C CA . VAL A 1 583 ? 33.527 12.772 -30.216 1.00 96.19 583 VAL A CA 1
ATOM 4406 C C . VAL A 1 583 ? 33.945 11.956 -31.417 1.00 96.19 583 VAL A C 1
ATOM 4408 O O . VAL A 1 583 ? 33.450 12.195 -32.520 1.00 96.19 583 VAL A O 1
ATOM 4411 N N . ARG A 1 584 ? 34.820 10.978 -31.193 1.00 96.31 584 ARG A N 1
ATOM 4412 C CA . ARG A 1 584 ? 35.111 9.952 -32.187 1.00 96.31 584 ARG A CA 1
ATOM 4413 C C . ARG A 1 584 ? 34.212 8.762 -31.927 1.00 96.31 584 ARG A C 1
ATOM 4415 O O . ARG A 1 584 ? 34.023 8.343 -30.783 1.00 96.31 584 ARG A O 1
ATOM 4422 N N . GLY A 1 585 ? 33.673 8.188 -32.982 1.00 95.88 585 GLY A N 1
ATOM 4423 C CA . GLY A 1 585 ? 32.762 7.073 -32.829 1.00 95.88 585 GLY A CA 1
ATOM 4424 C C . GLY A 1 585 ? 32.506 6.321 -34.112 1.00 95.88 585 GLY A C 1
ATOM 4425 O O . GLY A 1 585 ? 33.174 6.553 -35.121 1.00 95.88 585 GLY A O 1
ATOM 4426 N N . ARG A 1 586 ? 31.543 5.406 -34.036 1.00 96.56 586 ARG A N 1
ATOM 4427 C CA . ARG A 1 586 ? 31.108 4.552 -35.140 1.00 96.56 586 ARG A CA 1
ATOM 4428 C C . ARG A 1 586 ? 29.620 4.751 -35.383 1.00 96.56 586 ARG A C 1
ATOM 4430 O O . ARG A 1 586 ? 28.811 4.580 -34.472 1.00 96.56 586 ARG A O 1
ATOM 4437 N N . ALA A 1 587 ? 29.250 5.098 -36.608 1.00 97.00 587 ALA A N 1
ATOM 4438 C CA . ALA A 1 587 ? 27.853 5.176 -36.993 1.00 97.00 587 ALA A CA 1
ATOM 4439 C C . ALA A 1 587 ? 27.272 3.767 -37.154 1.00 97.00 587 ALA A C 1
ATOM 4441 O O . ALA A 1 587 ? 27.851 2.927 -37.836 1.00 97.00 587 ALA A O 1
ATOM 4442 N N . LEU A 1 588 ? 26.114 3.503 -36.547 1.00 96.19 588 LEU A N 1
ATOM 4443 C CA . LEU A 1 588 ? 25.496 2.176 -36.607 1.00 96.19 588 LEU A CA 1
ATOM 4444 C C . LEU A 1 588 ? 24.909 1.901 -37.985 1.00 96.19 588 LEU A C 1
ATOM 4446 O O . LEU A 1 588 ? 24.860 0.750 -38.384 1.00 96.19 588 LEU A O 1
ATOM 4450 N N . ARG A 1 589 ? 24.505 2.926 -38.747 1.00 94.19 589 ARG A N 1
ATOM 4451 C CA . ARG A 1 589 ? 23.968 2.712 -40.095 1.00 94.19 589 ARG A CA 1
ATOM 4452 C C . ARG A 1 589 ? 24.951 1.923 -40.935 1.00 94.19 589 ARG A C 1
ATOM 4454 O O . ARG A 1 589 ? 24.565 0.902 -41.496 1.00 94.19 589 ARG A O 1
ATOM 4461 N N . ASP A 1 590 ? 26.199 2.388 -40.996 1.00 92.62 590 ASP A N 1
ATOM 4462 C CA . ASP A 1 590 ? 27.176 1.912 -41.964 1.00 92.62 590 ASP A CA 1
ATOM 4463 C C . ASP A 1 590 ? 28.528 1.410 -41.425 1.00 92.62 590 ASP A C 1
ATOM 4465 O O . ASP A 1 590 ? 29.407 1.042 -42.200 1.00 92.62 590 ASP A O 1
ATOM 4469 N N . SER A 1 591 ? 28.700 1.396 -40.103 1.00 94.44 591 SER A N 1
ATOM 4470 C CA . SER A 1 591 ? 29.985 1.164 -39.435 1.00 94.44 591 SER A CA 1
ATOM 4471 C C . SER A 1 591 ? 31.089 2.176 -39.790 1.00 94.44 591 SER A C 1
ATOM 4473 O O . SER A 1 591 ? 32.232 1.993 -39.365 1.00 94.44 591 SER A O 1
ATOM 4475 N N . SER A 1 592 ? 30.765 3.284 -40.475 1.00 95.88 592 SER A N 1
ATOM 4476 C CA . SER A 1 592 ? 31.717 4.370 -40.732 1.00 95.88 592 SER A CA 1
ATOM 4477 C C . SER A 1 592 ? 32.181 4.997 -39.421 1.00 95.88 592 SER A C 1
ATOM 4479 O O . SER A 1 592 ? 31.378 5.299 -38.532 1.00 95.88 592 SER A O 1
ATOM 4481 N N . MET A 1 593 ? 33.492 5.200 -39.304 1.00 96.88 593 MET A N 1
ATOM 4482 C CA . MET A 1 593 ? 34.128 5.776 -38.123 1.00 96.88 593 MET A CA 1
ATOM 4483 C C . MET A 1 593 ? 34.673 7.169 -38.415 1.00 96.88 593 MET A C 1
ATOM 4485 O O . MET A 1 593 ? 35.152 7.434 -39.513 1.00 96.88 593 MET A O 1
ATOM 4489 N N . GLY A 1 594 ? 34.652 8.039 -37.410 1.00 97.19 594 GLY A N 1
ATOM 4490 C CA . GLY A 1 594 ? 35.233 9.374 -37.513 1.00 97.19 594 GLY A CA 1
ATOM 4491 C C . GLY A 1 594 ? 34.795 10.296 -36.385 1.00 97.19 594 GLY A C 1
ATOM 4492 O O . GLY A 1 594 ? 34.221 9.844 -35.391 1.00 97.19 594 GLY A O 1
ATOM 4493 N N . TRP A 1 595 ? 35.086 11.582 -36.540 1.00 97.62 595 TRP A N 1
ATOM 4494 C CA . TRP A 1 595 ? 34.790 12.633 -35.576 1.00 97.62 595 TRP A CA 1
ATOM 4495 C C . TRP A 1 595 ? 33.517 13.394 -35.933 1.00 97.62 595 TRP A C 1
ATOM 4497 O O . TRP A 1 595 ? 33.303 13.776 -37.083 1.00 97.62 595 TRP A O 1
ATOM 4507 N N . VAL A 1 596 ? 32.689 13.651 -34.920 1.00 97.31 596 VAL A N 1
ATOM 4508 C CA . VAL A 1 596 ? 31.429 14.393 -35.041 1.00 97.31 596 VAL A CA 1
ATOM 4509 C C . VAL A 1 596 ? 31.335 15.437 -33.931 1.00 97.31 596 VAL A C 1
ATOM 4511 O O . VAL A 1 596 ? 31.623 15.157 -32.765 1.00 97.31 596 VAL A O 1
ATOM 4514 N N . THR A 1 597 ? 30.901 16.650 -34.275 1.00 96.12 597 THR A N 1
ATOM 4515 C CA . THR A 1 597 ? 30.628 17.709 -33.294 1.00 96.12 597 THR A CA 1
ATOM 4516 C C . THR A 1 597 ? 29.353 17.400 -32.511 1.00 96.12 597 THR A C 1
ATOM 4518 O O . THR A 1 597 ? 28.301 17.170 -33.097 1.00 96.12 597 THR A O 1
ATOM 4521 N N . ILE A 1 598 ? 29.407 17.452 -31.178 1.00 95.62 598 ILE A N 1
ATOM 4522 C CA . ILE A 1 598 ? 28.226 17.245 -30.322 1.00 95.62 598 ILE A CA 1
ATOM 4523 C C . ILE A 1 598 ? 27.278 18.444 -30.423 1.00 95.62 598 ILE A C 1
ATOM 4525 O O . ILE A 1 598 ? 26.066 18.289 -30.593 1.00 95.62 598 ILE A O 1
ATOM 4529 N N . LYS A 1 599 ? 27.837 19.650 -30.290 1.00 95.06 599 LYS A N 1
ATOM 4530 C CA . LYS A 1 599 ? 27.124 20.929 -30.273 1.00 95.06 599 LYS A CA 1
ATOM 4531 C C . LYS A 1 599 ? 28.002 21.990 -30.934 1.00 95.06 599 LYS A C 1
ATOM 4533 O O . LYS A 1 599 ? 29.167 22.112 -30.571 1.00 95.06 599 LYS A O 1
ATOM 4538 N N . GLY A 1 600 ? 27.453 22.706 -31.913 1.00 91.31 600 GLY A N 1
ATOM 4539 C CA . GLY A 1 600 ? 28.156 23.782 -32.616 1.00 91.31 600 GLY A CA 1
ATOM 4540 C C . GLY A 1 600 ? 28.387 25.012 -31.732 1.00 91.31 600 GLY A C 1
ATOM 4541 O O . GLY A 1 600 ? 27.714 25.174 -30.711 1.00 91.31 600 GLY A O 1
ATOM 4542 N N . ASN A 1 601 ? 29.286 25.899 -32.162 1.00 89.06 601 ASN A N 1
ATOM 4543 C CA . ASN A 1 601 ? 29.665 27.131 -31.456 1.00 89.06 601 ASN A CA 1
ATOM 4544 C C . ASN A 1 601 ? 28.480 28.096 -31.232 1.00 89.06 601 ASN A C 1
ATOM 4546 O O . ASN A 1 601 ? 28.356 28.702 -30.175 1.00 89.06 601 ASN A O 1
ATOM 4550 N N . GLN A 1 602 ? 27.518 28.144 -32.160 1.00 87.75 602 GLN A N 1
ATOM 4551 C CA . GLN A 1 602 ? 26.255 28.892 -32.015 1.00 87.75 602 GLN A CA 1
ATOM 4552 C C . GLN A 1 602 ? 25.190 28.159 -31.173 1.00 87.75 602 GLN A C 1
ATOM 4554 O O . GLN A 1 602 ? 24.020 28.531 -31.140 1.00 87.75 602 GLN A O 1
ATOM 4559 N N . GLY A 1 603 ? 25.559 27.056 -30.526 1.00 88.75 603 GLY A N 1
ATOM 4560 C CA . GLY A 1 603 ? 24.713 26.333 -29.588 1.00 88.75 603 GLY A CA 1
ATOM 4561 C C . GLY A 1 603 ? 23.768 25.284 -30.188 1.00 88.75 603 GLY A C 1
ATOM 4562 O O . GLY A 1 603 ? 23.032 24.636 -29.440 1.00 88.75 603 GLY A O 1
ATOM 4563 N N . THR A 1 604 ? 23.799 25.054 -31.504 1.00 93.25 604 THR A N 1
ATOM 4564 C CA . THR A 1 604 ? 23.006 23.995 -32.155 1.00 93.25 604 THR A CA 1
ATOM 4565 C C . THR A 1 604 ? 23.501 22.610 -31.733 1.00 93.25 604 THR A C 1
ATOM 4567 O O . THR A 1 604 ? 24.654 22.268 -31.977 1.00 93.25 604 THR A O 1
ATOM 4570 N N . ALA A 1 605 ? 22.639 21.796 -31.116 1.00 95.19 605 ALA A N 1
ATOM 4571 C CA . ALA A 1 605 ? 22.954 20.410 -30.767 1.00 95.19 605 ALA A CA 1
ATOM 4572 C C . ALA A 1 605 ? 22.778 19.480 -31.979 1.00 95.19 605 ALA A C 1
ATOM 4574 O O . ALA A 1 605 ? 21.707 19.453 -32.589 1.00 95.19 605 ALA A O 1
ATOM 4575 N N . PHE A 1 606 ? 23.811 18.699 -32.286 1.00 97.00 606 PHE A N 1
ATOM 4576 C CA . PHE A 1 606 ? 23.814 17.706 -33.361 1.00 97.00 606 PHE A CA 1
ATOM 4577 C C . PHE A 1 606 ? 23.699 16.286 -32.820 1.00 97.00 606 PHE A C 1
ATOM 4579 O O . PHE A 1 606 ? 22.995 15.476 -33.410 1.00 97.00 606 PHE A O 1
ATOM 4586 N N . LEU A 1 607 ? 24.311 15.992 -31.671 1.00 96.88 607 LEU A N 1
ATOM 4587 C CA . LEU A 1 607 ? 24.202 14.693 -31.011 1.00 96.88 607 LEU A CA 1
ATOM 4588 C C . LEU A 1 607 ? 23.427 14.810 -29.700 1.00 96.88 607 LEU A C 1
ATOM 4590 O O . LEU A 1 607 ? 23.634 15.732 -28.910 1.00 96.88 607 LEU A O 1
ATOM 4594 N N . LYS A 1 608 ? 22.546 13.840 -29.451 1.00 95.19 608 LYS A N 1
ATOM 4595 C CA . LYS A 1 608 ? 21.845 13.673 -28.176 1.00 95.19 608 LYS A CA 1
ATOM 4596 C C . LYS A 1 608 ? 22.149 12.293 -27.598 1.00 95.19 608 LYS A C 1
ATOM 4598 O O . LYS A 1 608 ? 21.890 11.319 -28.304 1.00 95.19 608 LYS A O 1
ATOM 4603 N N . PRO A 1 609 ? 22.590 12.186 -26.332 1.00 92.94 609 PRO A N 1
ATOM 4604 C CA . PRO A 1 609 ? 22.762 10.896 -25.673 1.00 92.94 609 PRO A CA 1
ATOM 4605 C C . PRO A 1 609 ? 21.490 10.044 -25.743 1.00 92.94 609 PRO A C 1
ATOM 4607 O O . PRO A 1 609 ? 20.380 10.538 -25.508 1.00 92.94 609 PRO A O 1
ATOM 4610 N N . ARG A 1 610 ? 21.657 8.765 -26.069 1.00 93.00 610 ARG A N 1
ATOM 4611 C CA . ARG A 1 610 ? 20.607 7.749 -26.152 1.00 93.00 610 ARG A CA 1
ATOM 4612 C C . ARG A 1 610 ? 21.126 6.403 -25.663 1.00 93.00 610 ARG A C 1
ATOM 4614 O O . ARG A 1 610 ? 22.324 6.179 -25.525 1.00 93.00 610 ARG A O 1
ATOM 4621 N N . GLU A 1 611 ? 20.191 5.516 -25.359 1.00 89.25 611 GLU A N 1
ATOM 4622 C CA . GLU A 1 611 ? 20.521 4.119 -25.102 1.00 89.25 611 GLU A CA 1
ATOM 4623 C C . GLU A 1 611 ? 20.826 3.405 -26.417 1.00 89.25 611 GLU A C 1
ATOM 4625 O O . GLU A 1 611 ? 20.440 3.874 -27.493 1.00 89.25 611 GLU A O 1
ATOM 4630 N N . LYS A 1 612 ? 21.521 2.272 -26.318 1.00 91.12 612 LYS A N 1
ATOM 4631 C CA . LYS A 1 612 ? 21.756 1.405 -27.465 1.00 91.12 612 LYS A CA 1
ATOM 4632 C C . LYS A 1 612 ? 20.406 0.990 -28.065 1.00 91.12 612 LYS A C 1
ATOM 4634 O O . LYS A 1 612 ? 19.536 0.551 -27.310 1.00 91.12 612 LYS A O 1
ATOM 4639 N N . PRO A 1 613 ? 20.205 1.128 -29.384 1.00 92.31 613 PRO A N 1
ATOM 4640 C CA . PRO A 1 613 ? 18.968 0.694 -30.014 1.00 92.31 613 PRO A CA 1
ATOM 4641 C C . PRO A 1 613 ? 18.804 -0.824 -29.886 1.00 92.31 613 PRO A C 1
ATOM 4643 O O . PRO A 1 613 ? 19.650 -1.599 -30.339 1.00 92.31 613 PRO A O 1
ATOM 4646 N N . LEU A 1 614 ? 17.693 -1.227 -29.275 1.00 93.62 614 LEU A N 1
ATOM 4647 C CA . LEU A 1 614 ? 17.253 -2.613 -29.197 1.00 93.62 614 LEU A CA 1
ATOM 4648 C C . LEU A 1 614 ? 16.104 -2.842 -30.180 1.00 93.62 614 LEU A C 1
ATOM 4650 O O . LEU A 1 614 ? 15.289 -1.953 -30.440 1.00 93.62 614 LEU A O 1
ATOM 4654 N N . LEU A 1 615 ? 16.058 -4.045 -30.727 1.00 94.75 615 LEU A N 1
ATOM 4655 C CA . LEU A 1 615 ? 15.075 -4.522 -31.681 1.00 94.75 615 LEU A CA 1
ATOM 4656 C C . LEU A 1 615 ? 14.268 -5.651 -31.047 1.00 94.75 615 LEU A C 1
ATOM 4658 O O . LEU A 1 615 ? 14.771 -6.396 -30.213 1.00 94.75 615 LEU A O 1
ATOM 4662 N N . TRP A 1 616 ? 13.022 -5.781 -31.468 1.00 93.56 616 TRP A N 1
ATOM 4663 C CA . TRP A 1 616 ? 12.112 -6.854 -31.115 1.00 93.56 616 TRP A CA 1
ATOM 4664 C C . TRP A 1 616 ? 11.723 -7.623 -32.373 1.00 93.56 616 TRP A C 1
ATOM 4666 O O . TRP A 1 616 ? 11.393 -7.031 -33.408 1.00 93.56 616 TRP A O 1
ATOM 4676 N N . ALA A 1 617 ? 11.774 -8.945 -32.267 1.00 94.56 617 ALA A N 1
ATOM 4677 C CA . ALA A 1 617 ? 11.367 -9.872 -33.301 1.00 94.56 617 ALA A CA 1
ATOM 4678 C C . ALA A 1 617 ? 9.838 -10.008 -33.321 1.00 94.56 617 ALA A C 1
ATOM 4680 O O . ALA A 1 617 ? 9.251 -10.715 -32.502 1.00 94.56 617 ALA A O 1
ATOM 4681 N N . SER A 1 618 ? 9.182 -9.360 -34.283 1.00 92.31 618 SER A N 1
ATOM 4682 C CA . SER A 1 618 ? 7.729 -9.482 -34.462 1.00 92.31 618 SER A CA 1
ATOM 4683 C C . SER A 1 618 ? 7.307 -10.787 -35.151 1.00 92.31 618 SER A C 1
ATOM 4685 O O . SER A 1 618 ? 6.140 -11.177 -35.100 1.00 92.31 618 SER A O 1
ATOM 4687 N N . GLY A 1 619 ? 8.274 -11.494 -35.742 1.00 91.25 619 GLY A N 1
ATOM 4688 C CA . GLY A 1 619 ? 8.124 -12.819 -36.329 1.00 91.25 619 GLY A CA 1
ATOM 4689 C C . GLY A 1 619 ? 9.475 -13.519 -36.484 1.00 91.25 619 GLY A C 1
ATOM 4690 O O . GLY A 1 619 ? 10.529 -12.930 -36.239 1.00 91.25 619 GLY A O 1
ATOM 4691 N N . ASP A 1 620 ? 9.433 -14.783 -36.894 1.00 93.69 620 ASP A N 1
ATOM 4692 C CA . ASP A 1 620 ? 10.631 -15.573 -37.175 1.00 93.69 620 ASP A CA 1
ATOM 4693 C C . ASP A 1 620 ? 11.383 -15.031 -38.402 1.00 93.69 620 ASP A C 1
ATOM 4695 O O . ASP A 1 620 ? 10.771 -14.731 -39.428 1.00 93.69 620 ASP A O 1
ATOM 4699 N N . ALA A 1 621 ? 12.716 -14.984 -38.336 1.00 94.12 621 ALA A N 1
ATOM 4700 C CA . ALA A 1 621 ? 13.557 -14.659 -39.490 1.00 94.12 621 ALA A CA 1
ATOM 4701 C C . ALA A 1 621 ? 14.921 -15.353 -39.428 1.00 94.12 621 ALA A C 1
ATOM 4703 O O . ALA A 1 621 ? 15.409 -15.728 -38.361 1.00 94.12 621 ALA A O 1
ATOM 4704 N N . GLU A 1 622 ? 15.554 -15.520 -40.586 1.00 94.19 622 GLU A N 1
ATOM 4705 C CA . GLU A 1 622 ? 16.923 -16.026 -40.672 1.00 94.19 622 GLU A CA 1
ATOM 4706 C C . GLU A 1 622 ? 17.932 -14.905 -40.420 1.00 94.19 622 GLU A C 1
ATOM 4708 O O . GLU A 1 622 ? 17.839 -13.824 -41.002 1.00 94.19 622 GLU A O 1
ATOM 4713 N N . MET A 1 623 ? 18.920 -15.191 -39.575 1.00 94.94 623 MET A N 1
ATOM 4714 C CA . MET A 1 623 ? 20.115 -14.375 -39.404 1.00 94.94 623 MET A CA 1
ATOM 4715 C C . MET A 1 623 ? 21.242 -15.017 -40.207 1.00 94.94 623 MET A C 1
ATOM 4717 O O . MET A 1 623 ? 21.613 -16.159 -39.942 1.00 94.94 623 MET A O 1
ATOM 4721 N N . ARG A 1 624 ? 21.786 -14.298 -41.185 1.00 93.62 624 ARG A N 1
ATOM 4722 C CA . ARG A 1 624 ? 22.802 -14.779 -42.129 1.00 93.62 624 ARG A CA 1
ATOM 4723 C C . ARG A 1 624 ? 24.193 -14.245 -41.814 1.00 93.62 624 ARG A C 1
ATOM 4725 O O . ARG A 1 624 ? 24.347 -13.250 -41.108 1.00 93.62 624 ARG A O 1
ATOM 4732 N N . MET A 1 625 ? 25.220 -14.906 -42.338 1.00 91.81 625 MET A N 1
ATOM 4733 C CA . MET A 1 625 ? 26.613 -14.523 -42.083 1.00 91.81 625 MET A CA 1
ATOM 4734 C C . MET A 1 625 ? 26.974 -13.179 -42.740 1.00 91.81 625 MET A C 1
ATOM 4736 O O . MET A 1 625 ? 27.714 -12.376 -42.171 1.00 91.81 625 MET A O 1
ATOM 4740 N N . THR A 1 626 ? 26.403 -12.901 -43.913 1.00 87.88 626 THR A N 1
ATOM 4741 C CA . THR A 1 626 ? 26.538 -11.644 -44.669 1.00 87.88 626 THR A CA 1
ATOM 4742 C C . THR A 1 626 ? 25.157 -11.115 -45.072 1.00 87.88 626 THR A C 1
ATOM 4744 O O . THR A 1 626 ? 24.161 -11.825 -44.943 1.00 87.88 626 THR A O 1
ATOM 4747 N N . CYS A 1 627 ? 25.077 -9.863 -45.539 1.00 81.19 627 CYS A N 1
ATOM 4748 C CA . CYS A 1 627 ? 23.814 -9.253 -45.975 1.00 81.19 627 CYS A CA 1
ATOM 4749 C C . CYS A 1 627 ? 23.213 -9.902 -47.234 1.00 81.19 627 CYS A C 1
ATOM 4751 O O . CYS A 1 627 ? 22.016 -9.765 -47.459 1.00 81.19 627 CYS A O 1
ATOM 4753 N N . GLN A 1 628 ? 24.018 -10.643 -48.001 1.00 77.31 628 GLN A N 1
ATOM 4754 C CA . GLN A 1 628 ? 23.600 -11.302 -49.235 1.00 77.31 628 GLN A CA 1
ATOM 4755 C C . GLN A 1 628 ? 22.573 -12.408 -48.964 1.00 77.31 628 GLN A C 1
ATOM 4757 O O . GLN A 1 628 ? 22.737 -13.234 -48.063 1.00 77.31 628 GLN A O 1
ATOM 4762 N N . SER A 1 629 ? 21.541 -12.477 -49.803 1.00 69.94 629 SER A N 1
ATOM 4763 C CA . SER A 1 629 ? 20.481 -13.489 -49.714 1.00 69.94 629 SER A CA 1
ATOM 4764 C C . SER A 1 629 ? 20.985 -14.934 -49.840 1.00 69.94 629 SER A C 1
ATOM 4766 O O . SER A 1 629 ? 20.394 -15.825 -49.237 1.00 69.94 629 SER A O 1
ATOM 4768 N N . SER A 1 630 ? 22.084 -15.162 -50.566 1.00 72.06 630 SER A N 1
ATOM 4769 C CA . SER A 1 630 ? 22.732 -16.470 -50.759 1.00 72.06 630 SER A CA 1
ATOM 4770 C C . SER A 1 630 ? 23.632 -16.909 -49.595 1.00 72.06 630 SER A C 1
ATOM 4772 O O . SER A 1 630 ? 24.201 -18.000 -49.627 1.00 72.06 630 SER A O 1
ATOM 4774 N N . SER A 1 631 ? 23.795 -16.064 -48.577 1.00 83.94 631 SER A N 1
ATOM 4775 C CA . SER A 1 631 ? 24.672 -16.322 -47.438 1.00 83.94 631 SER A CA 1
ATOM 4776 C C . SER A 1 631 ? 24.113 -17.392 -46.501 1.00 83.94 631 SER A C 1
ATOM 4778 O O . SER A 1 631 ? 22.905 -17.477 -46.278 1.00 83.94 631 SER A O 1
ATOM 4780 N N . SER A 1 632 ? 24.999 -18.186 -45.897 1.00 89.56 632 SER A N 1
ATOM 4781 C CA . SER A 1 632 ? 24.614 -19.231 -44.948 1.00 89.56 632 SER A CA 1
ATOM 4782 C C . SER A 1 632 ? 23.923 -18.652 -43.710 1.00 89.56 632 SER A C 1
ATOM 4784 O O . SER A 1 632 ? 24.376 -17.654 -43.136 1.00 89.56 632 SER A O 1
ATOM 4786 N N . THR A 1 633 ? 22.872 -19.327 -43.254 1.00 93.56 633 THR A N 1
ATOM 4787 C CA . THR A 1 633 ? 22.166 -19.004 -42.011 1.00 93.56 633 THR A CA 1
ATOM 4788 C C . THR A 1 633 ? 23.046 -19.317 -40.798 1.00 93.56 633 THR A C 1
ATOM 4790 O O . THR A 1 633 ? 23.477 -20.451 -40.615 1.00 93.56 633 THR A O 1
ATOM 4793 N N . VAL A 1 634 ? 23.296 -18.309 -39.960 1.00 94.00 634 VAL A N 1
ATOM 4794 C CA . VAL A 1 634 ? 23.960 -18.427 -38.650 1.00 94.00 634 VAL A CA 1
ATOM 4795 C C . VAL A 1 634 ? 22.987 -19.009 -37.630 1.00 94.00 634 VAL A C 1
ATOM 4797 O O . VAL A 1 634 ? 23.306 -19.960 -36.926 1.00 94.00 634 VAL A O 1
ATOM 4800 N N . ARG A 1 635 ? 21.778 -18.439 -37.562 1.00 93.25 635 ARG A N 1
ATOM 4801 C CA . ARG A 1 635 ? 20.701 -18.895 -36.677 1.00 93.25 635 ARG A CA 1
ATOM 4802 C C . ARG A 1 635 ? 19.341 -18.427 -37.170 1.00 93.25 635 ARG A C 1
ATOM 4804 O O . ARG A 1 635 ? 19.241 -17.529 -38.006 1.00 93.25 635 ARG A O 1
ATOM 4811 N N . ARG A 1 636 ? 18.284 -18.994 -36.595 1.00 93.44 636 ARG A N 1
ATOM 4812 C CA . ARG A 1 636 ? 16.914 -18.512 -36.773 1.00 93.44 636 ARG A CA 1
ATOM 4813 C C . ARG A 1 636 ? 16.495 -17.717 -35.541 1.00 93.44 636 ARG A C 1
ATOM 4815 O O . ARG A 1 636 ? 16.419 -18.276 -34.453 1.00 93.44 636 ARG A O 1
ATOM 4822 N N . MET A 1 637 ? 16.210 -16.436 -35.738 1.00 94.31 637 MET A N 1
ATOM 4823 C CA . MET A 1 637 ? 15.589 -15.578 -34.735 1.00 94.31 637 MET A CA 1
ATOM 4824 C C . MET A 1 637 ? 14.127 -15.976 -34.558 1.00 94.31 637 MET A C 1
ATOM 4826 O O . MET A 1 637 ? 13.447 -16.296 -35.541 1.00 94.31 637 MET A O 1
ATOM 4830 N N . LYS A 1 638 ? 13.647 -15.951 -33.315 1.00 92.75 638 LYS A N 1
ATOM 4831 C CA . LYS A 1 638 ? 12.273 -16.320 -32.968 1.00 92.75 638 LYS A CA 1
ATOM 4832 C C . LYS A 1 638 ? 11.432 -15.108 -32.605 1.00 92.75 638 LYS A C 1
ATOM 4834 O O . LYS A 1 638 ? 11.949 -14.126 -32.085 1.00 92.75 638 LYS A O 1
ATOM 4839 N N . LYS A 1 639 ? 10.123 -15.197 -32.845 1.00 91.81 639 LYS A N 1
ATOM 4840 C CA . LYS A 1 639 ? 9.151 -14.212 -32.346 1.00 91.81 639 LYS A CA 1
ATOM 4841 C C . LYS A 1 639 ? 9.353 -13.945 -30.844 1.00 91.81 639 LYS A C 1
ATOM 4843 O O . LYS A 1 639 ? 9.684 -14.850 -30.077 1.00 91.81 639 LYS A O 1
ATOM 4848 N N . ASP A 1 640 ? 9.147 -12.694 -30.444 1.00 91.88 640 ASP A N 1
ATOM 4849 C CA . ASP A 1 640 ? 9.310 -12.177 -29.080 1.00 91.88 640 ASP A CA 1
ATOM 4850 C C . ASP A 1 640 ? 10.755 -12.108 -28.553 1.00 91.88 640 ASP A C 1
ATOM 4852 O O . ASP A 1 640 ? 10.991 -11.700 -27.415 1.00 91.88 640 ASP A O 1
ATOM 4856 N N . GLU A 1 641 ? 11.742 -12.435 -29.386 1.00 92.88 641 GLU A N 1
ATOM 4857 C CA . GLU A 1 641 ? 13.155 -12.232 -29.084 1.00 92.88 641 GLU A CA 1
ATOM 4858 C C . GLU A 1 641 ? 13.536 -10.743 -29.103 1.00 92.88 641 GLU A C 1
ATOM 4860 O O . GLU A 1 641 ? 13.028 -9.963 -29.912 1.00 92.88 641 GLU A O 1
ATOM 4865 N N . VAL A 1 642 ? 14.451 -10.348 -28.212 1.00 93.81 642 VAL A N 1
ATOM 4866 C CA . VAL A 1 642 ? 15.040 -9.003 -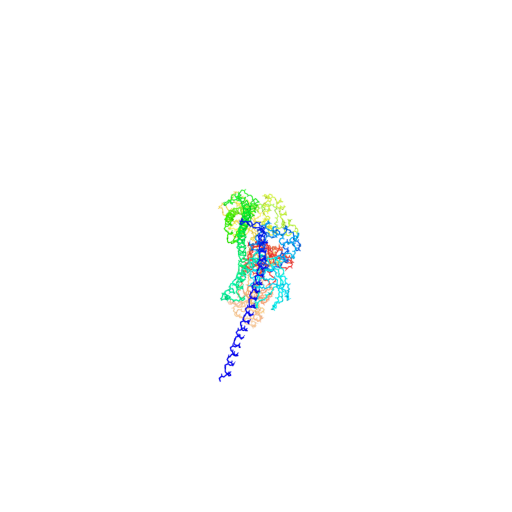28.195 1.00 93.81 642 VAL A CA 1
ATOM 4867 C C . VAL A 1 642 ? 16.493 -9.081 -28.644 1.00 93.81 642 VAL A C 1
ATOM 4869 O O . VAL A 1 642 ? 17.254 -9.949 -28.212 1.00 93.81 642 VAL A O 1
ATOM 4872 N N . LEU A 1 643 ? 16.870 -8.161 -29.526 1.00 94.25 643 LEU A N 1
ATOM 4873 C CA . LEU A 1 643 ? 18.168 -8.117 -30.177 1.00 94.25 643 LEU A CA 1
ATOM 4874 C C . LEU A 1 643 ? 18.793 -6.732 -30.040 1.00 94.25 643 LEU A C 1
ATOM 4876 O O . LEU A 1 643 ? 18.104 -5.719 -29.998 1.00 94.25 643 LEU A O 1
ATOM 4880 N N . GLU A 1 644 ? 20.114 -6.665 -30.035 1.00 93.38 644 GLU A N 1
ATOM 4881 C CA . GLU A 1 644 ? 20.849 -5.417 -30.191 1.00 93.38 644 GLU A CA 1
ATOM 4882 C C . GLU A 1 644 ? 21.055 -5.112 -31.670 1.00 93.38 644 GLU A C 1
ATOM 4884 O O . GLU A 1 644 ? 21.486 -5.983 -32.429 1.00 93.38 644 GLU A O 1
ATOM 4889 N N . LEU A 1 645 ? 20.824 -3.865 -32.081 1.00 95.25 645 LEU A N 1
ATOM 4890 C CA . LEU A 1 645 ? 21.253 -3.404 -33.396 1.00 95.25 645 LEU A CA 1
ATOM 4891 C C . LEU A 1 645 ? 22.770 -3.164 -33.376 1.00 95.25 645 LEU A C 1
ATOM 4893 O O . LEU A 1 645 ? 23.266 -2.339 -32.606 1.00 95.25 645 LEU A O 1
ATOM 4897 N N . LEU A 1 646 ? 23.499 -3.886 -34.228 1.00 93.81 646 LEU A N 1
ATOM 4898 C CA . LEU A 1 646 ? 24.939 -3.711 -34.420 1.00 93.81 646 LEU A CA 1
ATOM 4899 C C . LEU A 1 646 ? 25.247 -2.850 -35.645 1.00 93.81 646 LEU A C 1
ATOM 4901 O O . LEU A 1 646 ? 26.167 -2.037 -35.596 1.00 93.81 646 LEU A O 1
ATOM 4905 N N . GLU A 1 647 ? 24.493 -3.042 -36.732 1.00 94.81 647 GLU A N 1
ATOM 4906 C CA . GLU A 1 647 ? 24.705 -2.351 -38.006 1.00 94.81 647 GLU A CA 1
ATOM 4907 C C . GLU A 1 647 ? 23.388 -2.210 -38.797 1.00 94.81 647 GLU A C 1
ATOM 4909 O O . GLU A 1 647 ? 22.556 -3.114 -38.769 1.00 94.81 647 GLU A O 1
ATOM 4914 N N . GLY A 1 648 ? 23.188 -1.118 -39.533 1.00 92.56 648 GLY A N 1
ATOM 4915 C CA . GLY A 1 648 ? 21.967 -0.826 -40.294 1.00 92.56 648 GLY A CA 1
ATOM 4916 C C . GLY A 1 648 ? 20.975 0.096 -39.561 1.00 92.56 648 GLY A C 1
ATOM 4917 O O . GLY A 1 648 ? 21.315 0.674 -38.527 1.00 92.56 648 GLY A O 1
ATOM 4918 N N . PRO A 1 649 ? 19.749 0.278 -40.085 1.00 91.38 649 PRO A N 1
ATOM 4919 C CA . PRO A 1 649 ? 19.256 -0.259 -41.355 1.00 91.38 649 PRO A CA 1
ATOM 4920 C C . PRO A 1 649 ? 19.926 0.399 -42.565 1.00 91.38 649 PRO A C 1
ATOM 4922 O O . PRO A 1 649 ? 20.182 1.603 -42.565 1.00 91.38 649 PRO A O 1
ATOM 4925 N N . ARG A 1 650 ? 20.194 -0.394 -43.605 1.00 88.88 650 ARG A N 1
ATOM 4926 C CA . ARG A 1 650 ? 20.580 0.096 -44.937 1.00 88.88 650 ARG A CA 1
ATOM 4927 C C . ARG A 1 650 ? 19.670 -0.496 -45.990 1.00 88.88 650 ARG A C 1
ATOM 4929 O O . ARG A 1 650 ? 19.178 -1.604 -45.812 1.00 88.88 650 ARG A O 1
ATOM 4936 N N . GLU A 1 651 ? 19.513 0.225 -47.084 1.00 86.88 651 GLU A N 1
ATOM 4937 C CA . GLU A 1 651 ? 18.885 -0.302 -48.286 1.00 86.88 651 GLU A CA 1
ATOM 4938 C C . GLU A 1 651 ? 19.892 -1.177 -49.039 1.00 86.88 651 GLU A C 1
ATOM 4940 O O . GLU A 1 651 ? 21.028 -0.773 -49.292 1.00 86.88 651 GLU A O 1
ATOM 4945 N N . GLU A 1 652 ? 19.478 -2.398 -49.349 1.00 79.06 652 GLU A N 1
ATOM 4946 C CA . GLU A 1 652 ? 20.137 -3.282 -50.297 1.00 79.06 652 GLU A CA 1
ATOM 4947 C C . GLU A 1 652 ? 19.597 -2.932 -51.686 1.00 79.06 652 GLU A C 1
ATOM 4949 O O . GLU A 1 652 ? 18.413 -3.126 -51.974 1.00 79.06 652 GLU A O 1
ATOM 4954 N N . VAL A 1 653 ? 20.459 -2.337 -52.514 1.00 67.50 653 VAL A N 1
ATOM 4955 C CA . VAL A 1 653 ? 20.128 -1.943 -53.885 1.00 67.50 653 VAL A CA 1
ATOM 4956 C C . VAL A 1 653 ? 20.453 -3.111 -54.805 1.00 67.50 653 VAL A C 1
ATOM 4958 O O . VAL A 1 653 ? 21.597 -3.562 -54.856 1.00 67.50 653 VAL A O 1
ATOM 4961 N N . PHE A 1 654 ? 19.447 -3.590 -55.529 1.00 68.44 654 PHE A N 1
ATOM 4962 C CA . PHE A 1 654 ? 19.616 -4.605 -56.561 1.00 68.44 654 PHE A CA 1
ATOM 4963 C C . PHE A 1 654 ? 19.841 -3.930 -57.915 1.00 68.44 654 PHE A C 1
ATOM 4965 O O . PHE A 1 654 ? 19.169 -2.952 -58.247 1.00 68.44 654 PHE A O 1
ATOM 4972 N N . GLU A 1 655 ? 20.778 -4.458 -58.702 1.00 68.62 655 GLU A N 1
ATOM 4973 C CA . GLU A 1 655 ? 20.840 -4.129 -60.126 1.00 68.62 655 GLU A CA 1
ATOM 4974 C C . GLU A 1 655 ? 19.583 -4.659 -60.823 1.00 68.62 655 GLU A C 1
ATOM 4976 O O . GLU A 1 655 ? 18.991 -5.655 -60.398 1.00 68.62 655 GLU A O 1
ATOM 4981 N N . ALA A 1 656 ? 19.147 -3.978 -61.880 1.00 75.62 656 ALA A N 1
ATOM 4982 C CA . ALA A 1 656 ? 17.951 -4.392 -62.585 1.00 75.62 656 ALA A CA 1
ATOM 4983 C C . ALA A 1 656 ? 18.192 -5.677 -63.393 1.00 75.62 656 ALA A C 1
ATOM 4985 O O . ALA A 1 656 ? 19.178 -5.813 -64.123 1.00 75.62 656 ALA A O 1
ATOM 4986 N N . GLU A 1 657 ? 17.265 -6.622 -63.276 1.00 85.88 657 GLU A N 1
ATOM 4987 C CA . GLU A 1 657 ? 17.276 -7.876 -64.022 1.00 85.88 657 GLU A CA 1
ATOM 4988 C C . GLU A 1 657 ? 16.616 -7.674 -65.393 1.00 85.88 657 GLU A C 1
ATOM 4990 O O . GLU A 1 657 ? 15.644 -6.928 -65.523 1.00 85.88 657 GLU A O 1
ATOM 4995 N N . LEU A 1 658 ? 17.111 -8.357 -66.433 1.00 89.19 658 LEU A N 1
ATOM 4996 C CA . LEU A 1 658 ? 16.480 -8.336 -67.758 1.00 89.19 658 LEU A CA 1
ATOM 4997 C C . LEU A 1 658 ? 15.732 -9.638 -67.998 1.00 89.19 658 LEU A C 1
ATOM 4999 O O . LEU A 1 658 ? 16.349 -10.699 -68.087 1.00 89.19 658 LEU A O 1
ATOM 5003 N N . TYR A 1 659 ? 14.422 -9.548 -68.189 1.00 93.31 659 TYR A N 1
ATOM 5004 C CA . TYR A 1 659 ? 13.575 -10.675 -68.560 1.00 93.31 659 TYR A CA 1
ATOM 5005 C C . TYR A 1 659 ? 13.186 -10.601 -70.034 1.00 93.31 659 TYR A C 1
ATOM 5007 O O . TYR A 1 659 ? 12.914 -9.529 -70.567 1.00 93.31 659 TYR A O 1
ATOM 5015 N N . LEU A 1 660 ? 13.113 -11.750 -70.701 1.00 94.56 660 LEU A N 1
ATOM 5016 C CA . LEU A 1 660 ? 12.639 -11.850 -72.078 1.00 94.56 660 LEU A CA 1
ATOM 5017 C C . LEU A 1 660 ? 11.406 -12.740 -72.133 1.00 94.56 660 LEU A C 1
ATOM 5019 O O . LEU A 1 660 ? 11.467 -13.914 -71.768 1.00 94.56 660 LEU A O 1
ATOM 5023 N N . LYS A 1 661 ? 10.294 -12.188 -72.620 1.00 96.38 661 LYS A N 1
ATOM 5024 C CA . LYS A 1 661 ? 9.106 -12.979 -72.930 1.00 96.38 661 LYS A CA 1
ATOM 5025 C C . LYS A 1 661 ? 9.258 -13.611 -74.303 1.00 96.38 661 LYS A C 1
ATOM 5027 O O . LYS A 1 661 ? 9.535 -12.904 -75.273 1.00 96.38 661 LYS A O 1
ATOM 5032 N N . GLY A 1 662 ? 9.018 -14.909 -74.410 1.00 94.44 662 GLY A N 1
ATOM 5033 C CA . GLY A 1 662 ? 9.091 -15.587 -75.693 1.00 94.44 662 GLY A CA 1
ATOM 5034 C C . GLY A 1 662 ? 8.324 -16.896 -75.768 1.00 94.44 662 GLY A C 1
ATOM 5035 O O . GLY A 1 662 ? 7.788 -17.393 -74.776 1.00 94.44 662 GLY A O 1
ATOM 5036 N N . THR A 1 663 ? 8.277 -17.429 -76.985 1.00 94.25 663 THR A N 1
ATOM 5037 C CA . THR A 1 663 ? 7.697 -18.725 -77.336 1.00 94.25 663 THR A CA 1
ATOM 5038 C C . THR A 1 663 ? 8.822 -19.709 -77.636 1.00 94.25 663 THR A C 1
ATOM 5040 O O . THR A 1 663 ? 9.674 -19.442 -78.485 1.00 94.25 663 THR A O 1
ATOM 5043 N N . ALA A 1 664 ? 8.857 -20.835 -76.932 1.00 93.00 664 ALA A N 1
ATOM 5044 C CA . ALA A 1 664 ? 9.892 -21.842 -77.097 1.00 93.00 664 ALA A CA 1
ATOM 5045 C C . ALA A 1 664 ? 9.691 -22.649 -78.388 1.00 93.00 664 ALA A C 1
ATOM 5047 O O . ALA A 1 664 ? 8.579 -23.046 -78.732 1.00 93.00 664 ALA A O 1
ATOM 5048 N N . SER A 1 665 ? 10.781 -22.896 -79.109 1.00 86.94 665 SER A N 1
ATOM 5049 C CA . SER A 1 665 ? 10.757 -23.498 -80.450 1.00 86.94 665 SER A CA 1
ATOM 5050 C C . SER A 1 665 ? 10.356 -24.973 -80.483 1.00 86.94 665 SER A C 1
ATOM 5052 O O . SER A 1 665 ? 9.814 -25.416 -81.493 1.00 86.94 665 SER A O 1
ATOM 5054 N N . LYS A 1 666 ? 10.613 -25.747 -79.419 1.00 87.75 666 LYS A N 1
ATOM 5055 C CA . LYS A 1 666 ? 10.367 -27.200 -79.420 1.00 87.75 666 LYS A CA 1
ATOM 5056 C C . LYS A 1 666 ? 8.897 -27.572 -79.237 1.00 87.75 666 LYS A C 1
ATOM 5058 O O . LYS A 1 666 ? 8.446 -28.554 -79.818 1.00 87.75 666 LYS A O 1
ATOM 5063 N N . ASP A 1 667 ? 8.165 -26.819 -78.422 1.00 88.50 667 ASP A N 1
ATOM 5064 C CA . ASP A 1 667 ? 6.806 -27.171 -77.988 1.00 88.50 667 ASP A CA 1
ATOM 5065 C C . ASP A 1 667 ? 5.810 -25.999 -78.022 1.00 88.50 667 ASP A C 1
ATOM 5067 O O . ASP A 1 667 ? 4.631 -26.184 -77.722 1.00 88.50 667 ASP A O 1
ATOM 5071 N N . GLY A 1 668 ? 6.256 -24.793 -78.384 1.00 89.06 668 GLY A N 1
ATOM 5072 C CA . GLY A 1 668 ? 5.416 -23.598 -78.410 1.00 89.06 668 GLY A CA 1
ATOM 5073 C C . GLY A 1 668 ? 5.071 -23.032 -77.029 1.00 89.06 668 GLY A C 1
ATOM 5074 O O . GLY A 1 668 ? 4.198 -22.165 -76.943 1.00 89.06 668 GLY A O 1
ATOM 5075 N N . ALA A 1 669 ? 5.714 -23.493 -75.947 1.00 93.94 669 ALA A N 1
ATOM 5076 C CA . ALA A 1 669 ? 5.457 -22.984 -74.602 1.00 93.94 669 ALA A CA 1
ATOM 5077 C C . ALA A 1 669 ? 5.811 -21.493 -74.502 1.00 93.94 669 ALA A C 1
ATOM 5079 O O . ALA A 1 669 ? 6.876 -21.061 -74.944 1.00 93.94 669 ALA A O 1
ATOM 5080 N N . LYS A 1 670 ? 4.917 -20.696 -73.906 1.00 96.38 670 LYS A N 1
ATOM 5081 C CA . LYS A 1 670 ? 5.073 -19.243 -73.766 1.00 96.38 670 LYS A CA 1
ATOM 5082 C C . LYS A 1 670 ? 5.366 -18.863 -72.331 1.00 96.38 670 LYS A C 1
ATOM 5084 O O . LYS A 1 670 ? 4.638 -19.277 -71.436 1.00 96.38 670 LYS A O 1
ATOM 5089 N N . GLY A 1 671 ? 6.361 -18.015 -72.122 1.00 96.00 671 GLY A N 1
ATOM 5090 C CA . GLY A 1 671 ? 6.697 -17.516 -70.796 1.00 96.00 671 GLY A CA 1
ATOM 5091 C C . GLY A 1 671 ? 7.869 -16.550 -70.817 1.00 96.00 671 GLY A C 1
ATOM 5092 O O . GLY A 1 671 ? 8.242 -16.024 -71.864 1.00 96.00 671 GLY A O 1
ATOM 5093 N N . TRP A 1 672 ? 8.431 -16.317 -69.641 1.00 96.31 672 TRP A N 1
ATOM 5094 C CA . TRP A 1 672 ? 9.530 -15.398 -69.396 1.00 96.31 672 TRP A CA 1
ATOM 5095 C C . TRP A 1 672 ? 10.785 -16.164 -69.015 1.00 96.31 672 TRP A C 1
ATOM 5097 O O . TRP A 1 672 ? 10.730 -17.060 -68.177 1.00 96.31 672 TRP A O 1
ATOM 5107 N N . ILE A 1 673 ? 11.917 -15.783 -69.590 1.00 94.50 673 ILE A N 1
ATOM 5108 C CA . ILE A 1 673 ? 13.235 -16.232 -69.141 1.00 94.50 673 ILE A CA 1
ATOM 5109 C C . ILE A 1 673 ? 13.991 -15.062 -68.516 1.00 94.50 673 ILE A C 1
ATOM 5111 O O . ILE A 1 673 ? 13.810 -13.917 -68.935 1.00 94.50 673 ILE A O 1
ATOM 5115 N N . LEU A 1 674 ? 14.865 -15.348 -67.552 1.00 92.12 674 LEU A N 1
ATOM 5116 C CA . LEU A 1 674 ? 15.867 -14.389 -67.088 1.00 92.12 674 LEU A CA 1
ATOM 5117 C C . LEU A 1 674 ? 16.959 -14.296 -68.157 1.00 92.12 674 LEU A C 1
ATOM 5119 O O . LEU A 1 674 ? 17.780 -15.203 -68.286 1.00 92.12 674 LEU A O 1
ATOM 5123 N N . LEU A 1 675 ? 16.933 -13.236 -68.963 1.00 89.50 675 LEU A N 1
ATOM 5124 C CA . LEU A 1 675 ? 17.867 -13.031 -70.068 1.00 89.50 675 LEU A CA 1
ATOM 5125 C C . LEU A 1 675 ? 19.258 -12.651 -69.563 1.00 89.50 675 LEU A C 1
ATOM 5127 O O . LEU A 1 675 ? 20.231 -13.165 -70.105 1.00 89.50 675 LEU A O 1
ATOM 5131 N N . ARG A 1 676 ? 19.348 -11.790 -68.540 1.00 86.12 676 ARG A N 1
ATOM 5132 C CA . ARG A 1 676 ? 20.607 -11.405 -67.883 1.00 86.12 676 ARG A CA 1
ATOM 5133 C C . ARG A 1 676 ? 20.507 -11.617 -66.381 1.00 86.12 676 ARG A C 1
ATOM 5135 O O . ARG A 1 676 ? 19.604 -11.080 -65.748 1.00 86.12 676 ARG A O 1
ATOM 5142 N N . GLU A 1 677 ? 21.456 -12.358 -65.829 1.00 70.31 677 GLU A N 1
ATOM 5143 C CA . GLU A 1 677 ? 21.582 -12.553 -64.386 1.00 70.31 677 GLU A CA 1
ATOM 5144 C C . GLU A 1 677 ? 22.205 -11.332 -63.685 1.00 70.31 677 GLU A C 1
ATOM 5146 O O . GLU A 1 677 ? 22.985 -10.611 -64.313 1.00 70.31 677 GLU A O 1
ATOM 5151 N N . PRO A 1 678 ? 21.980 -11.155 -62.366 1.00 61.19 678 PRO A N 1
ATOM 5152 C CA . PRO A 1 678 ? 22.611 -10.095 -61.566 1.00 61.19 678 PRO A CA 1
ATOM 5153 C C . PRO A 1 678 ? 24.150 -10.085 -61.606 1.00 61.19 678 PRO A C 1
ATOM 5155 O O . PRO A 1 678 ? 24.773 -9.072 -61.326 1.00 61.19 678 PRO A O 1
ATOM 5158 N N . ALA A 1 679 ? 24.786 -11.208 -61.962 1.00 60.00 679 ALA A N 1
ATOM 5159 C CA . ALA A 1 679 ? 26.238 -11.313 -62.137 1.00 60.00 679 ALA A CA 1
ATOM 5160 C C . ALA A 1 679 ? 26.731 -10.893 -63.544 1.00 60.00 679 ALA A C 1
ATOM 5162 O O . ALA A 1 679 ? 27.914 -11.036 -63.849 1.00 60.00 679 ALA A O 1
ATOM 5163 N N . GLY A 1 680 ? 25.834 -10.431 -64.425 1.00 64.19 680 GLY A N 1
ATOM 5164 C CA . GLY A 1 680 ? 26.139 -9.944 -65.776 1.00 64.19 680 GLY A CA 1
ATOM 5165 C C . GLY A 1 680 ? 26.172 -11.005 -66.885 1.00 64.19 680 GLY A C 1
ATOM 5166 O O . GLY A 1 680 ? 26.349 -10.648 -68.050 1.00 64.19 680 GLY A O 1
ATOM 5167 N N . SER A 1 681 ? 25.983 -12.294 -66.569 1.00 76.56 681 SER A N 1
ATOM 5168 C CA . SER A 1 681 ? 25.939 -13.373 -67.572 1.00 76.56 681 SER A CA 1
ATOM 5169 C C . SER A 1 681 ? 24.579 -13.432 -68.280 1.00 76.56 681 SER A C 1
ATOM 5171 O O . SER A 1 681 ? 23.541 -13.258 -67.637 1.00 76.56 681 SER A O 1
ATOM 5173 N N . ASN A 1 682 ? 24.563 -13.670 -69.596 1.00 85.19 682 ASN A N 1
ATOM 5174 C CA . ASN A 1 682 ? 23.314 -13.853 -70.338 1.00 85.19 682 ASN A CA 1
ATOM 5175 C C . ASN A 1 682 ? 22.915 -15.337 -70.348 1.00 85.19 682 ASN A C 1
ATOM 5177 O O . ASN A 1 682 ? 23.760 -16.215 -70.495 1.00 85.19 682 ASN A O 1
ATOM 5181 N N . SER A 1 683 ? 21.625 -15.632 -70.209 1.00 88.12 683 SER A N 1
ATOM 5182 C CA . SER A 1 683 ? 21.101 -17.004 -70.315 1.00 88.12 683 SER A CA 1
ATOM 5183 C C . SER A 1 683 ? 20.778 -17.397 -71.758 1.00 88.12 683 SER A C 1
ATOM 5185 O O . SER A 1 683 ? 20.725 -18.582 -72.089 1.00 88.12 683 SER A O 1
ATOM 5187 N N . ALA A 1 684 ? 20.565 -16.404 -72.623 1.00 90.00 684 ALA A N 1
ATOM 5188 C CA . ALA A 1 684 ? 20.330 -16.579 -74.049 1.00 90.00 684 ALA A CA 1
ATOM 5189 C C . ALA A 1 684 ? 20.972 -15.438 -74.845 1.00 90.00 684 ALA A C 1
ATOM 5191 O O . ALA A 1 684 ? 20.992 -14.293 -74.389 1.00 90.00 684 ALA A O 1
ATOM 5192 N N . LEU A 1 685 ? 21.420 -15.728 -76.066 1.00 90.38 685 LEU A N 1
ATOM 5193 C CA . LEU A 1 685 ? 21.914 -14.721 -77.008 1.00 90.38 685 LEU A CA 1
ATOM 5194 C C . LEU A 1 685 ? 21.025 -14.638 -78.241 1.00 90.38 685 LEU A C 1
ATOM 5196 O O . LEU A 1 685 ? 20.461 -15.639 -78.682 1.00 90.38 685 LEU A O 1
ATOM 5200 N N . GLN A 1 686 ? 20.926 -13.442 -78.820 1.00 89.69 686 GLN A N 1
ATOM 5201 C CA . GLN A 1 686 ? 20.249 -13.255 -80.097 1.00 89.69 686 GLN A CA 1
ATOM 5202 C C . GLN A 1 686 ? 20.969 -14.079 -81.170 1.00 89.69 686 GLN A C 1
ATOM 5204 O O . GLN A 1 686 ? 22.181 -13.971 -81.357 1.00 89.69 686 GLN A O 1
ATOM 5209 N N . SER A 1 687 ? 20.224 -14.938 -81.852 1.00 87.81 687 SER A N 1
ATOM 5210 C CA . SER A 1 687 ? 20.786 -15.903 -82.785 1.00 87.81 687 SER A CA 1
ATOM 5211 C C . SER A 1 687 ? 20.889 -15.326 -84.187 1.00 87.81 687 SER A C 1
ATOM 5213 O O . SER A 1 687 ? 19.926 -14.798 -84.733 1.00 87.81 687 SER A O 1
ATOM 5215 N N . THR A 1 688 ? 22.043 -15.522 -84.818 1.00 86.44 688 THR A N 1
ATOM 5216 C CA . THR A 1 688 ? 22.265 -15.200 -86.235 1.00 86.44 688 THR A CA 1
ATOM 5217 C C . THR A 1 688 ? 21.752 -16.299 -87.173 1.00 86.44 688 THR A C 1
ATOM 5219 O O . THR A 1 688 ? 21.749 -16.126 -88.392 1.00 86.44 688 THR A O 1
ATOM 5222 N N . LYS A 1 689 ? 21.345 -17.460 -86.637 1.00 88.00 689 LYS A N 1
ATOM 5223 C CA . LYS A 1 689 ? 20.949 -18.642 -87.424 1.00 88.00 689 LYS A CA 1
ATOM 5224 C C . LYS A 1 689 ? 19.497 -18.609 -87.884 1.00 88.00 689 LYS A C 1
ATOM 5226 O O . LYS A 1 689 ? 19.140 -19.359 -88.787 1.00 88.00 689 LYS A O 1
ATOM 5231 N N . PHE A 1 690 ? 18.664 -17.773 -87.275 1.00 90.94 690 PHE A N 1
ATOM 5232 C CA . PHE A 1 690 ? 17.250 -17.687 -87.616 1.00 90.94 690 PHE A CA 1
ATOM 5233 C C . PHE A 1 690 ? 16.976 -16.506 -88.521 1.00 90.94 690 PHE A C 1
ATOM 5235 O O . PHE A 1 690 ? 17.559 -15.437 -88.373 1.00 90.94 690 PHE A O 1
ATOM 5242 N N . TYR A 1 691 ? 16.051 -16.704 -89.443 1.00 92.38 691 TYR A N 1
ATOM 5243 C CA . TYR A 1 691 ? 15.669 -15.755 -90.467 1.00 92.38 691 TYR A CA 1
ATOM 5244 C C . TYR A 1 691 ? 14.143 -15.670 -90.533 1.00 92.38 691 TYR A C 1
ATOM 5246 O O . TYR A 1 691 ? 13.453 -16.654 -90.271 1.00 92.38 691 TYR A O 1
ATOM 5254 N N . LYS A 1 692 ? 13.598 -14.500 -90.870 1.00 91.44 692 LYS A N 1
ATOM 5255 C CA . LYS A 1 692 ? 12.155 -14.301 -91.061 1.00 91.44 692 LYS A CA 1
ATOM 5256 C C . LYS A 1 692 ? 11.847 -13.967 -92.508 1.00 91.44 692 LYS A C 1
ATOM 5258 O O . LYS A 1 692 ? 12.489 -13.113 -93.119 1.00 91.44 692 LYS A O 1
ATOM 5263 N N . CYS A 1 693 ? 10.824 -14.619 -93.043 1.00 92.25 693 CYS A N 1
ATOM 5264 C CA . CYS A 1 693 ? 10.317 -14.322 -94.370 1.00 92.25 693 CYS A CA 1
ATOM 5265 C C . CYS A 1 693 ? 9.588 -12.965 -94.379 1.00 92.25 693 CYS A C 1
ATOM 5267 O O . CYS A 1 693 ? 8.663 -12.733 -93.602 1.00 92.25 693 CYS A O 1
ATOM 5269 N N . ARG A 1 694 ? 10.010 -12.051 -95.254 1.00 92.44 694 ARG A N 1
ATOM 5270 C CA . ARG A 1 694 ? 9.419 -10.718 -95.463 1.00 92.44 694 ARG A CA 1
ATOM 5271 C C . ARG A 1 694 ? 8.469 -10.671 -96.653 1.00 92.44 694 ARG A C 1
ATOM 5273 O O . ARG A 1 694 ? 7.523 -9.891 -96.640 1.00 92.44 694 ARG A O 1
ATOM 5280 N N . SER A 1 695 ? 8.680 -11.533 -97.644 1.00 90.81 695 SER A N 1
ATOM 5281 C CA . SER A 1 695 ? 7.810 -11.672 -98.811 1.00 90.81 695 SER A CA 1
ATOM 5282 C C . SER A 1 695 ? 7.685 -13.142 -99.194 1.00 90.81 695 SER A C 1
ATOM 5284 O O . SER A 1 695 ? 8.672 -13.873 -99.149 1.00 90.81 695 SER A O 1
ATOM 528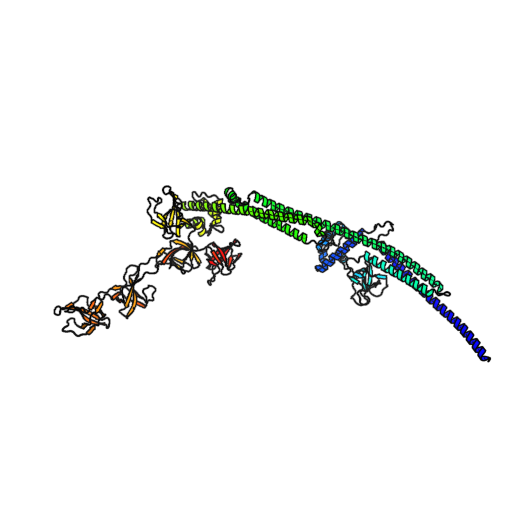6 N N . THR A 1 696 ? 6.474 -13.575 -99.559 1.00 91.38 696 THR A N 1
ATOM 5287 C CA . THR A 1 696 ? 6.175 -14.990 -99.838 1.00 91.38 696 THR A CA 1
ATOM 5288 C C . THR A 1 696 ? 7.107 -15.530 -100.922 1.00 91.38 696 THR A C 1
ATOM 5290 O O . THR A 1 696 ? 7.155 -14.985 -102.023 1.00 91.38 696 THR A O 1
ATOM 5293 N N . ILE A 1 697 ? 7.815 -16.623 -100.630 1.00 94.56 697 ILE A N 1
ATOM 5294 C CA . ILE A 1 697 ? 8.867 -17.166 -101.502 1.00 94.56 697 ILE A CA 1
ATOM 5295 C C . ILE A 1 697 ? 8.820 -18.697 -101.549 1.00 94.56 697 ILE A C 1
ATOM 5297 O O . ILE A 1 697 ? 8.389 -19.352 -100.601 1.00 94.56 697 ILE A O 1
ATOM 5301 N N . ALA A 1 698 ? 9.226 -19.291 -102.671 1.00 92.62 698 ALA A N 1
ATOM 5302 C CA . ALA A 1 698 ? 9.328 -20.740 -102.801 1.00 92.62 698 ALA A CA 1
ATOM 5303 C C . ALA A 1 698 ? 10.607 -21.266 -102.128 1.00 92.62 698 ALA A C 1
ATOM 5305 O O . ALA A 1 698 ? 11.698 -20.745 -102.352 1.00 92.62 698 ALA A O 1
ATOM 5306 N N . MET A 1 699 ? 10.464 -22.328 -101.339 1.00 94.25 699 MET A N 1
ATOM 5307 C CA . MET A 1 699 ? 11.559 -23.173 -100.872 1.00 94.25 699 MET A CA 1
ATOM 5308 C C . MET A 1 699 ? 11.741 -24.318 -101.867 1.00 94.25 699 MET A C 1
ATOM 5310 O O . MET A 1 699 ? 10.759 -24.979 -102.213 1.00 94.25 699 MET A O 1
ATOM 5314 N N . THR A 1 700 ? 12.967 -24.559 -102.322 1.00 93.88 700 THR A N 1
ATOM 5315 C CA . THR A 1 700 ? 13.270 -25.554 -103.365 1.00 93.88 700 THR A CA 1
ATOM 5316 C C . THR A 1 700 ? 14.205 -26.648 -102.860 1.00 93.88 700 THR A C 1
ATOM 5318 O O . THR A 1 700 ? 14.953 -26.438 -101.911 1.00 93.88 700 THR A O 1
ATOM 5321 N N . ASP A 1 701 ? 14.167 -27.828 -103.470 1.00 92.00 701 ASP A N 1
ATOM 5322 C CA . ASP A 1 701 ? 14.982 -28.981 -103.057 1.00 92.00 701 ASP A CA 1
ATOM 5323 C C . ASP A 1 701 ? 16.463 -28.853 -103.464 1.00 92.00 701 ASP A C 1
ATOM 5325 O O . ASP A 1 701 ? 17.340 -29.354 -102.758 1.00 92.00 701 ASP A O 1
ATOM 5329 N N . SER A 1 702 ? 16.763 -28.115 -104.538 1.00 87.38 702 SER A N 1
ATOM 5330 C CA . SER A 1 702 ? 18.123 -27.798 -105.001 1.00 87.38 702 SER A CA 1
ATOM 5331 C C . SER A 1 702 ? 18.432 -26.294 -105.024 1.00 87.38 702 SER A C 1
ATOM 5333 O O . SER A 1 702 ? 17.529 -25.452 -104.987 1.00 87.38 702 SER A O 1
ATOM 5335 N N . PHE A 1 703 ? 19.732 -25.964 -105.066 1.00 85.31 703 PHE A N 1
ATOM 5336 C CA . PHE A 1 703 ? 20.246 -24.588 -105.136 1.00 85.31 703 PHE A CA 1
ATOM 5337 C C . PHE A 1 703 ? 19.962 -23.921 -106.489 1.00 85.31 703 PHE A C 1
ATOM 5339 O O . PHE A 1 703 ? 19.557 -22.761 -106.515 1.00 85.31 703 PHE A O 1
ATOM 5346 N N . ASP A 1 704 ? 20.135 -24.656 -107.589 1.00 84.50 704 ASP A N 1
ATOM 5347 C CA . ASP A 1 704 ? 19.833 -24.181 -108.942 1.00 84.50 704 ASP A CA 1
ATOM 5348 C C . ASP A 1 704 ? 18.320 -23.992 -109.099 1.00 84.50 704 ASP A C 1
ATOM 5350 O O . ASP A 1 704 ? 17.558 -24.947 -108.941 1.00 84.50 704 ASP A O 1
ATOM 5354 N N . ILE A 1 705 ? 17.875 -22.761 -109.369 1.00 82.44 705 ILE A N 1
ATOM 5355 C CA . ILE A 1 705 ? 16.447 -22.442 -109.486 1.00 82.44 705 ILE A CA 1
ATOM 5356 C C . ILE A 1 705 ? 15.836 -22.944 -110.802 1.00 82.44 705 ILE A C 1
ATOM 5358 O O . ILE A 1 705 ? 14.623 -23.138 -110.865 1.00 82.44 705 ILE A O 1
ATOM 5362 N N . THR A 1 706 ? 16.654 -23.166 -111.835 1.00 80.38 706 THR A N 1
ATOM 5363 C CA . THR A 1 706 ? 16.204 -23.597 -113.166 1.00 80.38 706 THR A CA 1
ATOM 5364 C C . THR A 1 706 ? 15.918 -25.097 -113.223 1.00 80.38 706 THR A C 1
ATOM 5366 O O . THR A 1 706 ? 15.071 -25.526 -114.006 1.00 80.38 706 THR A O 1
ATOM 5369 N N . SER A 1 707 ? 16.548 -25.888 -112.345 1.00 82.38 707 SER A N 1
ATOM 5370 C CA . SER A 1 707 ? 16.434 -27.353 -112.316 1.00 82.38 707 SER A CA 1
ATOM 5371 C C . SER A 1 707 ? 15.856 -27.923 -111.007 1.00 82.38 707 SER A C 1
ATOM 5373 O O . SER A 1 707 ? 16.096 -29.089 -110.685 1.00 82.38 707 SER A O 1
ATOM 5375 N N . CYS A 1 708 ? 15.120 -27.122 -110.230 1.00 86.56 708 CYS A N 1
ATOM 5376 C CA . CYS A 1 708 ? 14.598 -27.514 -108.914 1.00 86.56 708 CYS A CA 1
ATOM 5377 C C . CYS A 1 708 ? 13.106 -27.872 -108.897 1.00 86.56 708 CYS A C 1
ATOM 5379 O O . CYS A 1 708 ? 12.335 -27.520 -109.792 1.00 86.56 708 CYS A O 1
ATOM 5381 N N . LYS A 1 709 ? 12.671 -28.513 -107.808 1.00 90.19 709 LYS A N 1
ATOM 5382 C CA . LYS A 1 709 ? 11.261 -28.663 -107.436 1.00 90.19 709 LYS A CA 1
ATOM 5383 C C . LYS A 1 709 ? 10.939 -27.777 -106.239 1.00 90.19 709 LYS A C 1
ATOM 5385 O O . LYS A 1 709 ? 11.706 -27.673 -105.281 1.00 90.19 709 LYS A O 1
ATOM 5390 N N . VAL A 1 710 ? 9.758 -27.159 -106.266 1.00 92.12 710 VAL A N 1
ATOM 5391 C CA . VAL A 1 710 ? 9.236 -26.404 -105.120 1.00 92.12 710 VAL A CA 1
ATOM 5392 C C . VAL A 1 710 ? 8.817 -27.386 -104.023 1.00 92.12 710 VAL A C 1
ATOM 5394 O O . VAL A 1 710 ? 7.858 -28.136 -104.185 1.00 92.12 710 VAL A O 1
ATOM 5397 N N . VAL A 1 711 ? 9.520 -27.353 -102.892 1.00 93.06 711 VAL A N 1
ATOM 5398 C CA . VAL A 1 711 ? 9.240 -28.146 -101.684 1.00 93.06 711 VAL A CA 1
ATOM 5399 C C . VAL A 1 711 ? 8.013 -27.599 -100.953 1.00 93.06 711 VAL A C 1
ATOM 5401 O O . VAL A 1 711 ? 7.150 -28.360 -100.503 1.00 93.06 711 VAL A O 1
ATOM 5404 N N . ARG A 1 712 ? 7.936 -26.267 -100.818 1.00 94.25 712 ARG A N 1
ATOM 5405 C CA . ARG A 1 712 ? 6.802 -25.522 -100.240 1.00 94.25 712 ARG A CA 1
ATOM 5406 C C . ARG A 1 712 ? 6.906 -24.023 -100.534 1.00 94.25 712 ARG A C 1
ATOM 5408 O O . ARG A 1 712 ? 7.956 -23.540 -100.946 1.00 94.25 712 ARG A O 1
ATOM 5415 N N . LYS A 1 713 ? 5.835 -23.269 -100.262 1.00 92.88 713 LYS A N 1
ATOM 5416 C CA . LYS A 1 713 ? 5.893 -21.802 -100.135 1.00 92.88 713 LYS A CA 1
ATOM 5417 C C . LYS A 1 713 ? 6.123 -21.416 -98.671 1.00 92.88 713 LYS A C 1
ATOM 5419 O O . LYS A 1 713 ? 5.453 -21.937 -97.777 1.00 92.88 713 LYS A O 1
ATOM 5424 N N . VAL A 1 714 ? 7.064 -20.511 -98.444 1.00 93.62 714 VAL A N 1
ATOM 5425 C CA . VAL A 1 714 ? 7.329 -19.874 -97.154 1.00 93.62 714 VAL A CA 1
ATOM 5426 C C . VAL A 1 714 ? 6.478 -18.612 -97.078 1.00 93.62 714 VAL A C 1
ATOM 5428 O O . VAL A 1 714 ? 6.532 -17.775 -97.981 1.00 93.62 714 VAL A O 1
ATOM 5431 N N . ALA A 1 715 ? 5.640 -18.515 -96.050 1.00 93.00 715 ALA A N 1
ATOM 5432 C CA . ALA A 1 715 ? 4.728 -17.392 -95.863 1.00 93.00 715 ALA A CA 1
ATOM 5433 C C . ALA A 1 715 ? 5.423 -16.204 -95.182 1.00 93.00 715 ALA A C 1
ATOM 5435 O O . ALA A 1 715 ? 6.372 -16.386 -94.423 1.00 93.00 715 ALA A O 1
ATOM 5436 N N . ILE A 1 716 ? 4.908 -14.989 -95.394 1.00 92.06 716 ILE A N 1
ATOM 5437 C CA . ILE A 1 716 ? 5.373 -13.792 -94.673 1.00 92.06 716 ILE A CA 1
ATOM 5438 C C . ILE A 1 716 ? 5.264 -14.032 -93.160 1.00 92.06 716 ILE A C 1
ATOM 5440 O O . ILE A 1 716 ? 4.236 -14.495 -92.670 1.00 92.06 716 ILE A O 1
ATOM 5444 N N . GLY A 1 717 ? 6.332 -13.721 -92.430 1.00 87.44 717 GLY A N 1
ATOM 5445 C CA . GLY A 1 717 ? 6.459 -13.924 -90.988 1.00 87.44 717 GLY A CA 1
ATOM 5446 C C . GLY A 1 717 ? 6.938 -15.318 -90.574 1.00 87.44 717 GLY A C 1
ATOM 5447 O O . GLY A 1 717 ? 7.324 -15.484 -89.421 1.00 87.44 717 GLY A O 1
ATOM 5448 N N . GLU A 1 718 ? 6.968 -16.301 -91.482 1.00 90.56 718 GLU A N 1
ATOM 5449 C CA . GLU A 1 718 ? 7.454 -17.652 -91.180 1.00 90.56 718 GLU A CA 1
ATOM 5450 C C . GLU A 1 718 ? 8.957 -17.633 -90.866 1.00 90.56 718 GLU A C 1
ATOM 5452 O O . GLU A 1 718 ? 9.754 -17.027 -91.594 1.00 90.56 718 GLU A O 1
ATOM 5457 N N . ALA A 1 719 ? 9.331 -18.283 -89.761 1.00 90.88 719 ALA A N 1
ATOM 5458 C CA . ALA A 1 719 ? 10.705 -18.371 -89.296 1.00 90.88 719 ALA A CA 1
ATOM 5459 C C . ALA A 1 719 ? 11.426 -19.581 -89.913 1.00 90.88 719 ALA A C 1
ATOM 5461 O O . ALA A 1 719 ? 10.873 -20.680 -90.035 1.00 90.88 719 ALA A O 1
ATOM 5462 N N . LEU A 1 720 ? 12.680 -19.365 -90.292 1.00 91.25 720 LEU A N 1
ATOM 5463 C CA . LEU A 1 720 ? 13.548 -20.325 -90.958 1.00 91.25 720 LEU A CA 1
ATOM 5464 C C . LEU A 1 720 ? 14.877 -20.435 -90.201 1.00 91.25 720 LEU A C 1
ATOM 5466 O O . LEU A 1 720 ? 15.487 -19.417 -89.885 1.00 91.25 720 LEU A O 1
ATOM 5470 N N . GLU A 1 721 ? 15.347 -21.651 -89.940 1.00 91.00 721 GLU A N 1
ATOM 5471 C CA . GLU A 1 721 ? 16.670 -21.916 -89.362 1.00 91.00 721 GLU A CA 1
ATOM 5472 C C . GLU A 1 721 ? 17.669 -22.248 -90.474 1.00 91.00 721 GLU A C 1
ATOM 5474 O O . GLU A 1 721 ? 17.404 -23.123 -91.297 1.00 91.00 721 GLU A O 1
ATOM 5479 N N . VAL A 1 722 ? 18.812 -21.566 -90.532 1.00 90.50 722 VAL A N 1
ATOM 5480 C CA . VAL A 1 722 ? 19.869 -21.867 -91.509 1.00 90.50 722 VAL A CA 1
ATOM 5481 C C . VAL A 1 722 ? 20.485 -23.233 -91.219 1.00 90.50 722 VAL A C 1
ATOM 5483 O O . VAL A 1 722 ? 20.911 -23.510 -90.099 1.00 90.50 722 VAL A O 1
ATOM 5486 N N . ILE A 1 723 ? 20.615 -24.060 -92.256 1.00 87.38 723 ILE A N 1
ATOM 5487 C CA . ILE A 1 723 ? 21.257 -25.377 -92.193 1.00 87.38 723 ILE A CA 1
ATOM 5488 C C . ILE A 1 723 ? 22.390 -25.472 -93.222 1.00 87.38 723 ILE A C 1
ATOM 5490 O O . ILE A 1 723 ? 22.259 -25.018 -94.354 1.00 87.38 723 ILE A O 1
ATOM 5494 N N . GLY A 1 724 ? 23.511 -26.095 -92.848 1.00 76.56 724 GLY A N 1
ATOM 5495 C CA . GLY A 1 724 ? 24.641 -26.311 -93.765 1.00 76.56 724 GLY A CA 1
ATOM 5496 C C . GLY A 1 724 ? 25.579 -25.111 -93.980 1.00 76.56 724 GLY A C 1
ATOM 5497 O O . GLY A 1 724 ? 26.324 -25.121 -94.955 1.00 76.56 724 GLY A O 1
ATOM 5498 N N . GLY A 1 725 ? 25.568 -24.121 -93.076 1.00 74.12 725 GLY A N 1
ATOM 5499 C CA . GLY A 1 725 ? 26.454 -22.943 -93.086 1.00 74.12 725 GLY A CA 1
ATOM 5500 C C . GLY A 1 725 ? 25.721 -21.630 -93.400 1.00 74.12 725 GLY A C 1
ATOM 5501 O O . GLY A 1 725 ? 24.707 -21.638 -94.087 1.00 74.12 725 GLY A O 1
ATOM 5502 N N . GLN A 1 726 ? 26.219 -20.500 -92.878 1.00 72.25 726 GLN A N 1
ATOM 5503 C CA . GLN A 1 726 ? 25.639 -19.153 -93.074 1.00 72.25 726 GLN A CA 1
ATOM 5504 C C . GLN A 1 726 ? 26.209 -18.406 -94.290 1.00 72.25 726 GLN A C 1
ATOM 5506 O O . GLN A 1 726 ? 25.909 -17.234 -94.493 1.00 72.25 726 GLN A O 1
ATOM 5511 N N . GLU A 1 727 ? 27.030 -19.072 -95.097 1.00 78.00 727 GLU A N 1
ATOM 5512 C CA . GLU A 1 727 ? 27.595 -18.489 -96.309 1.00 78.00 727 GLU A CA 1
ATOM 5513 C C . GLU A 1 727 ? 26.520 -18.404 -97.391 1.00 78.00 727 GLU A C 1
ATOM 5515 O O . GLU A 1 727 ? 26.086 -19.415 -97.951 1.00 78.00 727 GLU A O 1
ATOM 5520 N N . GLU A 1 728 ? 26.071 -17.180 -97.666 1.00 80.19 728 GLU A N 1
ATOM 5521 C CA . GLU A 1 728 ? 25.142 -16.913 -98.755 1.00 80.19 728 GLU A CA 1
ATOM 5522 C C . GLU A 1 728 ? 25.752 -17.380 -100.075 1.00 80.19 728 GLU A C 1
ATOM 5524 O O . GLU A 1 728 ? 26.845 -16.962 -100.460 1.00 80.19 728 GLU A O 1
ATOM 5529 N N . ARG A 1 729 ? 25.033 -18.238 -100.799 1.00 81.38 729 ARG A N 1
ATOM 5530 C CA . ARG A 1 729 ? 25.457 -18.643 -102.135 1.00 81.38 729 ARG A CA 1
ATOM 5531 C C . ARG A 1 729 ? 24.806 -17.726 -103.152 1.00 81.38 729 ARG A C 1
ATOM 5533 O O . ARG A 1 729 ? 23.580 -17.710 -103.289 1.00 81.38 729 ARG A O 1
ATOM 5540 N N . ALA A 1 730 ? 25.640 -16.947 -103.830 1.00 78.25 730 ALA A N 1
ATOM 5541 C CA . ALA A 1 730 ? 25.224 -16.124 -104.949 1.00 78.25 730 ALA A CA 1
ATOM 5542 C C . ALA A 1 730 ? 25.118 -16.983 -106.210 1.00 78.25 730 ALA A C 1
ATOM 5544 O O . ALA A 1 730 ? 26.034 -17.735 -106.542 1.00 78.25 730 ALA A O 1
ATOM 5545 N N . ASP A 1 731 ? 24.007 -16.845 -106.914 1.00 76.62 731 ASP A N 1
ATOM 5546 C CA . ASP A 1 731 ? 23.876 -17.285 -108.291 1.00 76.62 731 ASP A CA 1
ATOM 5547 C C . ASP A 1 731 ? 24.089 -16.058 -109.183 1.00 76.62 731 ASP A C 1
ATOM 5549 O O . ASP A 1 731 ? 23.244 -15.158 -109.245 1.00 76.62 731 ASP A O 1
ATOM 5553 N N . ALA A 1 732 ? 25.271 -15.981 -109.797 1.00 72.00 732 ALA A N 1
ATOM 5554 C CA . ALA A 1 732 ? 25.681 -14.834 -110.600 1.00 72.00 732 ALA A CA 1
ATOM 5555 C C . ALA A 1 732 ? 24.921 -14.744 -111.934 1.00 72.00 732 ALA A C 1
ATOM 5557 O O . ALA A 1 732 ? 24.757 -13.640 -112.451 1.00 72.00 732 ALA A O 1
ATOM 5558 N N . GLU A 1 733 ? 24.420 -15.865 -112.468 1.00 72.19 733 GLU A N 1
ATOM 5559 C CA . GLU A 1 733 ? 23.712 -15.893 -113.756 1.00 72.19 733 GLU A CA 1
ATOM 5560 C C . GLU A 1 733 ? 22.338 -15.227 -113.661 1.00 72.19 733 GLU A C 1
ATOM 5562 O O . GLU A 1 733 ? 21.901 -14.542 -114.584 1.00 72.19 733 GLU A O 1
ATOM 5567 N N . ILE A 1 734 ? 21.675 -15.368 -112.514 1.00 76.56 734 ILE A N 1
ATOM 5568 C CA . ILE A 1 734 ? 20.339 -14.809 -112.262 1.00 76.56 734 ILE A CA 1
ATOM 5569 C C . ILE A 1 734 ? 20.316 -13.759 -111.145 1.00 76.56 734 ILE A C 1
ATOM 5571 O O . ILE A 1 734 ? 19.245 -13.267 -110.795 1.00 76.56 734 ILE A O 1
ATOM 5575 N N . SER A 1 735 ? 21.484 -13.366 -110.625 1.00 81.69 735 SER A N 1
ATOM 5576 C CA . SER A 1 735 ? 21.673 -12.287 -109.642 1.00 81.69 735 SER A CA 1
ATOM 5577 C C . SER A 1 735 ? 20.814 -12.428 -108.376 1.00 81.69 735 SER A C 1
ATOM 5579 O O . SER A 1 735 ? 20.170 -11.472 -107.939 1.00 81.69 735 SER A O 1
ATOM 5581 N N . ILE A 1 736 ? 20.793 -13.621 -107.775 1.00 85.50 736 ILE A N 1
ATOM 5582 C CA . ILE A 1 736 ? 20.106 -13.877 -106.497 1.00 85.50 736 ILE A CA 1
ATOM 5583 C C . ILE A 1 736 ? 21.065 -14.445 -105.452 1.00 85.50 736 ILE A C 1
ATOM 5585 O O . ILE A 1 736 ? 22.020 -15.138 -105.794 1.00 85.50 736 ILE A O 1
ATOM 5589 N N . THR A 1 737 ? 20.786 -14.211 -104.170 1.00 87.69 737 THR A N 1
ATOM 5590 C CA . THR A 1 737 ? 21.464 -14.907 -103.063 1.00 87.69 737 THR A CA 1
ATOM 5591 C C . THR A 1 737 ? 20.512 -15.880 -102.394 1.00 87.69 737 THR A C 1
ATOM 5593 O O . THR A 1 737 ? 19.336 -15.573 -102.181 1.00 87.69 737 THR A O 1
ATOM 5596 N N . ARG A 1 738 ? 20.995 -17.083 -102.081 1.00 90.81 738 ARG A N 1
ATOM 5597 C CA . ARG A 1 738 ? 20.187 -18.129 -101.448 1.00 90.81 738 ARG A CA 1
ATOM 5598 C C . ARG A 1 738 ? 20.928 -18.742 -100.271 1.00 90.81 738 ARG A C 1
ATOM 5600 O O . ARG A 1 738 ? 22.144 -18.921 -100.303 1.00 90.81 738 ARG A O 1
ATOM 5607 N N . LEU A 1 739 ? 20.157 -19.129 -99.266 1.00 92.25 739 LEU A N 1
ATOM 5608 C CA . LEU A 1 739 ? 20.613 -19.961 -98.161 1.00 92.25 739 LEU A CA 1
ATOM 5609 C C . LEU A 1 739 ? 19.730 -21.195 -98.066 1.00 92.25 739 LEU A C 1
ATOM 5611 O O . LEU A 1 739 ? 18.588 -21.215 -98.538 1.00 92.25 739 LEU A O 1
ATOM 5615 N N . ARG A 1 740 ? 20.283 -22.244 -97.467 1.00 92.75 740 ARG A N 1
ATOM 5616 C CA . ARG A 1 740 ? 19.532 -23.452 -97.169 1.00 92.75 740 ARG A CA 1
ATOM 5617 C C . ARG A 1 740 ? 18.954 -23.335 -95.769 1.00 92.75 740 ARG A C 1
ATOM 5619 O O . ARG A 1 740 ? 19.657 -23.017 -94.813 1.00 92.75 740 ARG A O 1
ATOM 5626 N N . PHE A 1 741 ? 17.665 -23.605 -95.668 1.00 94.00 741 PHE A N 1
ATOM 5627 C CA . PHE A 1 741 ? 16.897 -23.440 -94.452 1.00 94.00 741 PHE A CA 1
ATOM 5628 C C . PHE A 1 741 ? 16.136 -24.706 -94.100 1.00 94.00 741 PHE A C 1
ATOM 5630 O O . PHE A 1 741 ? 15.736 -25.460 -94.986 1.00 94.00 741 PHE A O 1
ATOM 5637 N N . ARG A 1 742 ? 15.870 -24.876 -92.810 1.00 92.50 742 ARG A N 1
ATOM 5638 C CA . ARG A 1 742 ? 14.799 -25.704 -92.268 1.00 92.50 742 ARG A CA 1
ATOM 5639 C C . ARG A 1 742 ? 13.663 -24.783 -91.826 1.00 92.50 742 ARG A C 1
ATOM 5641 O O . ARG A 1 742 ? 13.878 -23.869 -91.031 1.00 92.50 742 ARG A O 1
ATOM 5648 N N . ALA A 1 743 ? 12.459 -24.984 -92.352 1.00 90.25 743 ALA A N 1
ATOM 5649 C CA . ALA A 1 743 ? 11.290 -24.229 -91.918 1.00 90.25 743 ALA A CA 1
ATOM 5650 C C . ALA A 1 743 ? 10.862 -24.680 -90.517 1.00 90.25 743 ALA A C 1
ATOM 5652 O O . ALA A 1 743 ? 10.585 -25.858 -90.308 1.00 90.25 743 ALA A O 1
ATOM 5653 N N . LEU A 1 744 ? 10.754 -23.746 -89.567 1.00 86.12 744 LEU A N 1
ATOM 5654 C CA . LEU A 1 744 ? 10.315 -24.060 -88.199 1.00 86.12 744 LEU A CA 1
ATOM 5655 C C . LEU A 1 744 ? 8.858 -24.540 -88.148 1.00 86.12 744 LEU A C 1
ATOM 5657 O O . LEU A 1 744 ? 8.477 -25.274 -87.244 1.00 86.12 744 LEU A O 1
ATOM 5661 N N . LYS A 1 745 ? 8.040 -24.147 -89.132 1.00 85.31 745 LYS A N 1
ATOM 5662 C CA . LYS A 1 745 ? 6.607 -24.459 -89.175 1.00 85.31 745 LYS A CA 1
ATOM 5663 C C . LYS A 1 745 ? 6.303 -25.937 -89.434 1.00 85.31 745 LYS A C 1
ATOM 5665 O O . LYS A 1 745 ? 5.314 -26.442 -88.914 1.00 85.31 745 LYS A O 1
ATOM 5670 N N . ASP A 1 746 ? 7.077 -26.600 -90.292 1.00 86.94 746 ASP A N 1
ATOM 5671 C CA . ASP A 1 746 ? 6.807 -27.980 -90.727 1.00 86.94 746 ASP A CA 1
ATOM 5672 C C . ASP A 1 746 ? 8.060 -28.860 -90.864 1.00 86.94 746 ASP A C 1
ATOM 5674 O O . ASP A 1 746 ? 7.966 -29.995 -91.329 1.00 86.94 746 ASP A O 1
ATOM 5678 N N . GLY A 1 747 ? 9.234 -28.348 -90.485 1.00 86.81 747 GLY A N 1
ATOM 5679 C CA . GLY A 1 747 ? 10.506 -29.066 -90.530 1.00 86.81 747 GLY A CA 1
ATOM 5680 C C . GLY A 1 747 ? 11.064 -29.297 -91.935 1.00 86.81 747 GLY A C 1
ATOM 5681 O O . GLY A 1 747 ? 12.116 -29.923 -92.061 1.00 86.81 747 GLY A O 1
ATOM 5682 N N . LYS A 1 748 ? 10.404 -28.815 -93.000 1.00 91.62 748 LYS A N 1
ATOM 5683 C CA . LYS A 1 748 ? 10.885 -29.033 -94.368 1.00 91.62 748 LYS A CA 1
ATOM 5684 C C . LYS A 1 748 ? 12.148 -28.235 -94.633 1.00 91.62 748 LYS A C 1
ATOM 5686 O O . LYS A 1 748 ? 12.268 -27.072 -94.253 1.00 91.62 748 LYS A O 1
ATOM 5691 N N . GLU A 1 749 ? 13.073 -28.875 -95.330 1.00 94.56 749 GLU A N 1
ATOM 5692 C CA . GLU A 1 749 ? 14.356 -28.295 -95.681 1.00 94.56 749 GLU A CA 1
ATOM 5693 C C . GLU A 1 749 ? 14.415 -27.929 -97.157 1.00 94.56 749 GLU A C 1
ATOM 5695 O O . GLU A 1 749 ? 13.920 -28.664 -98.013 1.00 94.56 749 GLU A O 1
ATOM 5700 N N . GLY A 1 750 ? 15.080 -26.824 -97.465 1.00 92.38 750 GLY A N 1
ATOM 5701 C CA . GLY A 1 750 ? 15.325 -26.434 -98.842 1.00 92.38 750 GLY A CA 1
ATOM 5702 C C . GLY A 1 750 ? 16.002 -25.081 -98.974 1.00 92.38 750 GLY A C 1
ATOM 5703 O O . GLY A 1 750 ? 16.274 -24.388 -97.996 1.00 92.38 750 GLY A O 1
ATOM 5704 N N . TRP A 1 751 ? 16.292 -24.710 -100.211 1.00 92.44 751 TRP A N 1
ATOM 5705 C CA . TRP A 1 751 ? 16.927 -23.453 -100.571 1.00 92.44 751 TRP A CA 1
ATOM 5706 C C . TRP A 1 751 ? 15.888 -22.349 -100.715 1.00 92.44 751 TRP A C 1
ATOM 5708 O O . TRP A 1 751 ? 14.903 -22.495 -101.442 1.00 92.44 751 TRP A O 1
ATOM 5718 N N . VAL A 1 752 ? 16.125 -21.220 -100.052 1.00 93.31 752 VAL A N 1
ATOM 5719 C CA . VAL A 1 752 ? 15.266 -20.036 -100.118 1.00 93.31 752 VAL A CA 1
ATOM 5720 C C . VAL A 1 752 ? 16.104 -18.839 -100.539 1.00 93.31 752 VAL A C 1
ATOM 5722 O O . VAL A 1 752 ? 17.215 -18.633 -100.053 1.00 93.31 752 VAL A O 1
ATOM 5725 N N . THR A 1 753 ? 15.572 -18.064 -101.478 1.00 92.06 753 THR A N 1
ATOM 5726 C CA . THR A 1 753 ? 16.192 -16.821 -101.934 1.00 92.06 753 THR A CA 1
ATOM 5727 C C . THR A 1 753 ? 16.072 -15.756 -100.849 1.00 92.06 753 THR A C 1
ATOM 5729 O O . THR A 1 753 ? 14.971 -15.504 -100.368 1.00 92.06 753 THR A O 1
ATOM 5732 N N . LEU A 1 754 ? 17.188 -15.135 -100.469 1.00 90.19 754 LEU A N 1
ATOM 5733 C CA . LEU A 1 754 ? 17.235 -14.029 -99.513 1.00 90.19 754 LEU A CA 1
ATOM 5734 C C . LEU A 1 754 ? 16.829 -12.726 -100.192 1.00 90.19 754 LEU A C 1
ATOM 5736 O O . LEU A 1 754 ? 15.884 -12.068 -99.763 1.00 90.19 754 LEU A O 1
ATOM 5740 N N . LYS A 1 755 ? 17.506 -12.392 -101.297 1.00 88.50 755 LYS A N 1
ATOM 5741 C CA . LYS A 1 755 ? 17.273 -11.185 -102.091 1.00 88.50 755 LYS A CA 1
ATOM 5742 C C . LYS A 1 755 ? 17.175 -11.539 -103.575 1.00 88.50 755 LYS A C 1
ATOM 5744 O O . LYS A 1 755 ? 18.032 -12.243 -104.107 1.00 88.50 755 LYS A O 1
ATOM 5749 N N . GLY A 1 756 ? 16.104 -11.088 -104.227 1.00 85.69 756 GLY A N 1
ATOM 5750 C CA . GLY A 1 756 ? 15.888 -11.275 -105.663 1.00 85.69 756 GLY A CA 1
ATOM 5751 C C . GLY A 1 756 ? 16.699 -10.306 -106.525 1.00 85.69 756 GLY A C 1
ATOM 5752 O O . GLY A 1 756 ? 17.193 -9.290 -106.037 1.00 85.69 756 GLY A O 1
ATOM 5753 N N . ASN A 1 757 ? 16.742 -10.575 -107.829 1.00 82.50 757 ASN A N 1
ATOM 5754 C CA . ASN A 1 757 ? 17.461 -9.780 -108.832 1.00 82.50 757 ASN A CA 1
ATOM 5755 C C . ASN A 1 757 ? 16.978 -8.323 -108.958 1.00 82.50 757 ASN A C 1
ATOM 5757 O O . ASN A 1 757 ? 17.753 -7.444 -109.317 1.00 82.50 757 ASN A O 1
ATOM 5761 N N . GLN A 1 758 ? 15.718 -8.048 -108.613 1.00 81.25 758 GLN A N 1
ATOM 5762 C CA . GLN A 1 758 ? 15.145 -6.696 -108.554 1.00 81.25 758 GLN A CA 1
ATOM 5763 C C . GLN A 1 758 ? 15.304 -6.029 -107.174 1.00 81.25 758 GLN A C 1
ATOM 5765 O O . GLN A 1 758 ? 14.711 -4.989 -106.902 1.00 81.25 758 GLN A O 1
ATOM 5770 N N . GLY A 1 759 ? 16.084 -6.628 -106.271 1.00 81.75 759 GLY A N 1
ATOM 5771 C CA . GLY A 1 759 ? 16.397 -6.073 -104.957 1.00 81.75 759 GLY A CA 1
ATOM 5772 C C . GLY A 1 759 ? 15.385 -6.374 -103.848 1.00 81.75 759 GLY A C 1
ATOM 5773 O O . GLY A 1 759 ? 15.645 -6.015 -102.700 1.00 81.75 759 GLY A O 1
ATOM 5774 N N . THR A 1 760 ? 14.275 -7.058 -104.144 1.00 86.19 760 THR A N 1
ATOM 5775 C CA . THR A 1 760 ? 13.293 -7.497 -103.140 1.00 86.19 760 THR A CA 1
ATOM 5776 C C . THR A 1 760 ? 13.934 -8.449 -102.131 1.00 86.19 760 THR A C 1
ATOM 5778 O O . THR A 1 760 ? 14.453 -9.495 -102.518 1.00 86.19 760 THR A O 1
ATOM 5781 N N . VAL A 1 761 ? 13.871 -8.111 -100.841 1.00 89.38 761 VAL A N 1
ATOM 5782 C CA . VAL A 1 761 ? 14.299 -8.986 -99.740 1.00 89.38 761 VAL A CA 1
ATOM 5783 C C . VAL A 1 761 ? 13.131 -9.896 -99.361 1.00 89.38 761 VAL A C 1
ATOM 5785 O O . VAL A 1 761 ? 12.095 -9.440 -98.882 1.00 89.38 761 VAL A O 1
ATOM 5788 N N . PHE A 1 762 ? 13.281 -11.189 -99.614 1.00 91.19 762 PHE A N 1
ATOM 5789 C CA . PHE A 1 762 ? 12.289 -12.214 -99.304 1.00 91.19 762 PHE A CA 1
ATOM 5790 C C . PHE A 1 762 ? 12.486 -12.796 -97.913 1.00 91.19 762 PHE A C 1
ATOM 5792 O O . PHE A 1 762 ? 11.506 -13.161 -97.265 1.00 91.19 762 PHE A O 1
ATOM 5799 N N . VAL A 1 763 ? 13.731 -12.870 -97.447 1.00 91.50 763 VAL A N 1
ATOM 5800 C CA . VAL A 1 763 ? 14.092 -13.403 -96.137 1.00 91.50 763 VAL A CA 1
ATOM 5801 C C . VAL A 1 763 ? 15.271 -12.601 -95.585 1.00 91.50 763 VAL A C 1
ATOM 5803 O O . VAL A 1 763 ? 16.227 -12.341 -96.309 1.00 91.50 763 VAL A O 1
ATOM 5806 N N . GLU A 1 764 ? 15.221 -12.232 -94.307 1.00 91.75 764 GLU A N 1
ATOM 5807 C CA . GLU A 1 764 ? 16.308 -11.530 -93.609 1.00 91.75 764 GLU A CA 1
ATOM 5808 C C . GLU A 1 764 ? 16.586 -12.140 -92.231 1.00 91.75 764 GLU A C 1
ATOM 5810 O O . GLU A 1 764 ? 15.743 -12.863 -91.691 1.00 91.75 764 GLU A O 1
ATOM 5815 N N . ALA A 1 765 ? 17.758 -11.845 -91.662 1.00 89.88 765 ALA A N 1
ATOM 5816 C CA . ALA A 1 765 ? 18.147 -12.327 -90.341 1.00 89.88 765 ALA A CA 1
ATOM 5817 C C . ALA A 1 765 ? 17.138 -11.878 -89.270 1.00 89.88 765 ALA A C 1
ATOM 5819 O O . ALA A 1 765 ? 16.681 -10.734 -89.243 1.00 89.88 765 ALA A O 1
ATOM 5820 N N . SER A 1 766 ? 16.763 -12.794 -88.381 1.00 90.25 766 SER A N 1
ATOM 5821 C CA . SER A 1 766 ? 15.767 -12.534 -87.351 1.00 90.25 766 SER A CA 1
ATOM 5822 C C . SER A 1 766 ? 16.374 -11.783 -86.177 1.00 90.25 766 SER A C 1
ATOM 5824 O O . SER A 1 766 ? 17.305 -12.255 -85.537 1.00 90.25 766 SER A O 1
ATOM 5826 N N . THR A 1 767 ? 15.755 -10.667 -85.806 1.00 89.25 767 THR A N 1
ATOM 5827 C CA . THR A 1 767 ? 16.090 -9.932 -84.579 1.00 89.25 767 THR A CA 1
ATOM 5828 C C . THR A 1 767 ? 15.299 -10.403 -83.354 1.00 89.25 767 THR A C 1
ATOM 5830 O O . THR A 1 767 ? 15.455 -9.859 -82.267 1.00 89.25 767 THR A O 1
ATOM 5833 N N . SER A 1 768 ? 14.438 -11.412 -83.505 1.00 89.88 768 SER A N 1
ATOM 5834 C CA . SER A 1 768 ? 13.526 -11.875 -82.442 1.00 89.88 768 SER A CA 1
ATOM 5835 C C . SER A 1 768 ? 13.827 -13.287 -81.957 1.00 89.88 768 SER A C 1
ATOM 5837 O O . SER A 1 768 ? 13.182 -13.737 -81.027 1.00 89.88 768 SER A O 1
ATOM 5839 N N . HIS A 1 769 ? 14.790 -14.000 -82.538 1.00 92.31 769 HIS A N 1
ATOM 5840 C CA . HIS A 1 769 ? 15.129 -15.346 -82.075 1.00 92.31 769 HIS A CA 1
ATOM 5841 C C . HIS A 1 769 ? 16.362 -15.310 -81.182 1.00 92.31 769 HIS A C 1
ATOM 5843 O O . HIS A 1 769 ? 17.405 -14.787 -81.570 1.00 92.31 769 HIS A O 1
ATOM 5849 N N . TYR A 1 770 ? 16.239 -15.907 -80.005 1.00 93.38 770 TYR A N 1
ATOM 5850 C CA . TYR A 1 770 ? 17.315 -16.105 -79.045 1.00 93.38 770 TYR A CA 1
ATOM 5851 C C . TYR A 1 770 ? 17.607 -17.595 -78.923 1.00 93.38 770 TYR A C 1
ATOM 5853 O O . TYR A 1 770 ? 16.703 -18.410 -79.074 1.00 93.38 770 TYR A O 1
ATOM 5861 N N . VAL A 1 771 ? 18.857 -17.965 -78.673 1.00 92.44 771 VAL A N 1
ATOM 5862 C CA . VAL A 1 771 ? 19.255 -19.349 -78.392 1.00 92.44 771 VAL A CA 1
ATOM 5863 C C . VAL A 1 771 ? 19.797 -19.414 -76.978 1.00 92.44 771 VAL A C 1
ATOM 5865 O O . VAL A 1 771 ? 20.621 -18.586 -76.588 1.00 92.44 771 VAL A O 1
ATOM 5868 N N . LEU A 1 772 ? 19.300 -20.384 -76.215 1.00 93.00 772 LEU A N 1
ATOM 5869 C CA . LEU A 1 772 ? 19.686 -20.610 -74.830 1.00 93.00 772 LEU A CA 1
ATOM 5870 C C . LEU A 1 772 ? 21.151 -21.064 -74.774 1.00 93.00 772 LEU A C 1
ATOM 5872 O O . LEU A 1 772 ? 21.530 -22.030 -75.433 1.00 93.00 772 LEU A O 1
ATOM 5876 N N . GLU A 1 773 ? 21.975 -20.392 -73.974 1.00 92.12 773 GLU A N 1
ATOM 5877 C CA . GLU A 1 773 ? 23.369 -20.802 -73.738 1.00 92.12 773 GLU A CA 1
ATOM 5878 C C . GLU A 1 773 ? 23.468 -21.840 -72.618 1.00 92.12 773 GLU A C 1
ATOM 5880 O O . GLU A 1 773 ? 24.353 -22.696 -72.617 1.00 92.12 773 GLU A O 1
ATOM 5885 N N . LYS A 1 774 ? 22.525 -21.783 -71.674 1.00 88.94 774 LYS A N 1
ATOM 5886 C CA . LYS A 1 774 ? 22.424 -22.672 -70.517 1.00 88.94 774 LYS A CA 1
ATOM 5887 C C . LYS A 1 774 ? 20.972 -23.044 -70.238 1.00 88.94 774 LYS A C 1
ATOM 5889 O O . LYS A 1 774 ? 20.044 -22.372 -70.693 1.00 88.94 774 LYS A O 1
ATOM 5894 N N . ALA A 1 775 ? 20.786 -24.114 -69.468 1.00 92.25 775 ALA A N 1
ATOM 5895 C CA . ALA A 1 775 ? 19.461 -24.526 -69.031 1.00 92.25 775 ALA A CA 1
ATOM 5896 C C . ALA A 1 775 ? 18.804 -23.393 -68.229 1.00 92.25 775 ALA A C 1
ATOM 5898 O O . ALA A 1 775 ? 19.422 -22.853 -67.312 1.00 92.25 775 ALA A O 1
ATOM 5899 N N . THR A 1 776 ? 17.585 -23.007 -68.601 1.00 93.56 776 THR A N 1
ATOM 5900 C CA . THR A 1 776 ? 16.930 -21.800 -68.072 1.00 93.56 776 THR A CA 1
ATOM 5901 C C . THR A 1 776 ? 15.447 -22.054 -67.837 1.00 93.56 776 THR A C 1
ATOM 5903 O O . THR A 1 776 ? 14.763 -22.579 -68.710 1.00 93.56 776 THR A O 1
ATOM 5906 N N . ALA A 1 777 ? 14.929 -21.664 -66.672 1.00 94.62 777 ALA A N 1
ATOM 5907 C CA . ALA A 1 777 ? 13.508 -21.797 -66.353 1.00 94.62 777 ALA A CA 1
ATOM 5908 C C . ALA A 1 777 ? 12.650 -20.826 -67.188 1.00 94.62 777 ALA A C 1
ATOM 5910 O O . ALA A 1 777 ? 12.882 -19.616 -67.169 1.00 94.62 777 ALA A O 1
ATOM 5911 N N . LEU A 1 778 ? 11.634 -21.351 -67.877 1.00 95.94 778 LEU A N 1
ATOM 5912 C CA . LEU A 1 778 ? 10.564 -20.579 -68.507 1.00 95.94 778 LEU A CA 1
ATOM 5913 C C . LEU A 1 778 ? 9.451 -20.356 -67.476 1.00 95.94 778 LEU A C 1
ATOM 5915 O O . LEU A 1 778 ? 8.845 -21.316 -67.008 1.00 95.94 778 LEU A O 1
ATOM 5919 N N . ARG A 1 779 ? 9.168 -19.104 -67.115 1.00 96.12 779 ARG A N 1
ATOM 5920 C CA . ARG A 1 779 ? 8.255 -18.735 -66.021 1.00 96.12 779 ARG A CA 1
ATOM 5921 C C . ARG A 1 779 ? 6.987 -18.036 -66.502 1.00 96.12 779 ARG A C 1
ATOM 5923 O O . ARG A 1 779 ? 6.957 -17.425 -67.567 1.00 96.12 779 ARG A O 1
ATOM 5930 N N . ALA A 1 780 ? 5.934 -18.082 -65.690 1.00 94.62 780 ALA A N 1
ATOM 5931 C CA . ALA A 1 780 ? 4.650 -17.447 -66.002 1.00 94.62 780 ALA A CA 1
ATOM 5932 C C . ALA A 1 780 ? 4.691 -15.903 -66.011 1.00 94.62 780 ALA A C 1
ATOM 5934 O O . ALA A 1 780 ? 3.886 -15.275 -66.699 1.00 94.62 780 ALA A O 1
ATOM 5935 N N . ALA A 1 781 ? 5.634 -15.284 -65.292 1.00 92.31 781 ALA A N 1
ATOM 5936 C CA . ALA A 1 781 ? 5.808 -13.831 -65.211 1.00 92.31 781 ALA A CA 1
ATOM 5937 C C . ALA A 1 781 ? 7.297 -13.439 -65.151 1.00 92.31 781 ALA A C 1
ATOM 5939 O O . ALA A 1 781 ? 8.152 -14.288 -64.895 1.00 92.31 781 ALA A O 1
ATOM 5940 N N . ALA A 1 782 ? 7.593 -12.154 -65.375 1.00 89.88 782 ALA A N 1
ATOM 5941 C CA . ALA A 1 782 ? 8.932 -11.561 -65.302 1.00 89.88 782 ALA A CA 1
ATOM 5942 C C . ALA A 1 782 ? 9.404 -11.388 -63.843 1.00 89.88 782 ALA A C 1
ATOM 5944 O O . ALA A 1 782 ? 9.552 -10.275 -63.348 1.00 89.88 782 ALA A O 1
ATOM 5945 N N . SER A 1 783 ? 9.531 -12.498 -63.120 1.00 84.25 783 SER A N 1
ATOM 5946 C CA . SER A 1 783 ? 9.954 -12.535 -61.720 1.00 84.25 783 SER A CA 1
ATOM 5947 C C . SER A 1 783 ? 10.566 -13.896 -61.401 1.00 84.25 783 SER A C 1
ATOM 5949 O O . SER A 1 783 ? 10.076 -14.926 -61.874 1.00 84.25 783 SER A O 1
ATOM 5951 N N . ALA A 1 784 ? 11.600 -13.909 -60.561 1.00 80.31 784 ALA A N 1
ATOM 5952 C CA . ALA A 1 784 ? 12.210 -15.135 -60.058 1.00 80.31 784 ALA A CA 1
ATOM 5953 C C . ALA A 1 784 ? 11.215 -16.013 -59.271 1.00 80.31 784 ALA A C 1
ATOM 5955 O O . ALA A 1 784 ? 11.301 -17.239 -59.344 1.00 80.31 784 ALA A O 1
ATOM 5956 N N . ASP A 1 785 ? 10.235 -15.400 -58.596 1.00 80.00 785 ASP A N 1
ATOM 5957 C CA . ASP A 1 785 ? 9.219 -16.088 -57.785 1.00 80.00 785 ASP A CA 1
ATOM 5958 C C . ASP A 1 785 ? 8.032 -16.608 -58.616 1.00 80.00 785 ASP A C 1
ATOM 5960 O O . ASP A 1 785 ? 7.152 -17.306 -58.105 1.00 80.00 785 ASP A O 1
ATOM 5964 N N . ALA A 1 786 ? 7.975 -16.282 -59.911 1.00 88.62 786 ALA A N 1
ATOM 5965 C CA . ALA A 1 786 ? 6.904 -16.743 -60.780 1.00 88.62 786 ALA A CA 1
ATOM 5966 C C . ALA A 1 786 ? 6.993 -18.256 -61.021 1.00 88.62 786 ALA A C 1
ATOM 5968 O O . ALA A 1 786 ? 8.081 -18.811 -61.203 1.00 88.62 786 ALA A O 1
ATOM 5969 N N . ALA A 1 787 ? 5.829 -18.912 -61.081 1.00 89.06 787 ALA A N 1
ATOM 5970 C CA . ALA A 1 787 ? 5.730 -20.349 -61.316 1.00 89.06 787 ALA A CA 1
ATOM 5971 C C . ALA A 1 787 ? 6.504 -20.766 -62.579 1.00 89.06 787 ALA A C 1
ATOM 5973 O O . ALA A 1 787 ? 6.350 -20.159 -63.645 1.00 89.06 787 ALA A O 1
ATOM 5974 N N . GLU A 1 788 ? 7.338 -21.798 -62.442 1.00 94.94 788 GLU A N 1
ATOM 5975 C CA . GLU A 1 788 ? 8.058 -22.403 -63.559 1.00 94.94 788 GLU A CA 1
ATOM 5976 C C . GLU A 1 788 ? 7.080 -23.217 -64.410 1.00 94.94 788 GLU A C 1
ATOM 5978 O O . GLU A 1 788 ? 6.404 -24.117 -63.917 1.00 94.94 788 GLU A O 1
ATOM 5983 N N . ILE A 1 789 ? 6.987 -22.868 -65.691 1.00 95.12 789 ILE A N 1
ATOM 5984 C CA . ILE A 1 789 ? 6.198 -23.587 -66.693 1.00 95.12 789 ILE A CA 1
ATOM 5985 C C . ILE A 1 789 ? 6.949 -24.858 -67.083 1.00 95.12 789 ILE A C 1
ATOM 5987 O O . ILE A 1 789 ? 6.369 -25.941 -67.091 1.00 95.12 789 ILE A O 1
ATOM 5991 N N . ARG A 1 790 ? 8.242 -24.711 -67.402 1.00 94.88 790 ARG A N 1
ATOM 5992 C CA . ARG A 1 790 ? 9.208 -25.797 -67.612 1.00 94.88 790 ARG A CA 1
ATOM 5993 C C . ARG A 1 790 ? 10.636 -25.254 -67.698 1.00 94.88 790 ARG A C 1
ATOM 5995 O O . ARG A 1 790 ? 10.836 -24.053 -67.869 1.00 94.88 790 ARG A O 1
ATOM 6002 N N . SER A 1 791 ? 11.612 -26.153 -67.717 1.00 94.31 791 SER A N 1
ATOM 6003 C CA . SER A 1 791 ? 13.001 -25.832 -68.049 1.00 94.31 791 SER A CA 1
ATOM 6004 C C . SER A 1 791 ? 13.236 -25.861 -69.570 1.00 94.31 791 SER A C 1
ATOM 6006 O O . SER A 1 791 ? 12.711 -26.735 -70.269 1.00 94.31 791 SER A O 1
ATOM 6008 N N . LEU A 1 792 ? 13.995 -24.893 -70.089 1.00 94.38 792 LEU A N 1
ATOM 6009 C CA . LEU A 1 792 ? 14.502 -24.852 -71.466 1.00 94.38 792 LEU A CA 1
ATOM 6010 C C . LEU A 1 792 ? 15.934 -25.388 -71.504 1.00 94.38 792 LEU A C 1
ATOM 6012 O O . LEU A 1 792 ? 16.723 -25.094 -70.606 1.00 94.38 792 LEU A O 1
ATOM 6016 N N . GLU A 1 793 ? 16.290 -26.126 -72.551 1.00 94.06 793 GLU A N 1
ATOM 6017 C CA . GLU A 1 793 ? 17.621 -26.737 -72.686 1.00 94.06 793 GLU A CA 1
ATOM 6018 C C . GLU A 1 793 ? 18.623 -25.816 -73.411 1.00 94.06 793 GLU A C 1
ATOM 6020 O O . GLU A 1 793 ? 18.219 -25.028 -74.271 1.00 94.06 793 GLU A O 1
ATOM 6025 N N . PRO A 1 794 ? 19.943 -25.938 -73.152 1.00 93.19 794 PRO A N 1
ATOM 6026 C CA . PRO A 1 794 ? 20.960 -25.276 -73.970 1.00 93.19 794 PRO A CA 1
ATOM 6027 C C . PRO A 1 794 ? 20.789 -25.608 -75.462 1.00 93.19 794 PRO A C 1
ATOM 6029 O O . PRO A 1 794 ? 20.568 -26.760 -75.836 1.00 93.19 794 PRO A O 1
ATOM 6032 N N . GLY A 1 795 ? 20.897 -24.600 -76.325 1.00 88.12 795 GLY A N 1
ATOM 6033 C CA . GLY A 1 795 ? 20.695 -24.717 -77.769 1.00 88.12 795 GLY A CA 1
ATOM 6034 C C . GLY A 1 795 ? 19.235 -24.630 -78.225 1.00 88.12 795 GLY A C 1
ATOM 6035 O O . GLY A 1 795 ? 18.993 -24.490 -79.423 1.00 88.12 795 GLY A O 1
ATOM 6036 N N . GLU A 1 796 ? 18.260 -24.672 -77.313 1.00 92.06 796 GLU A N 1
ATOM 6037 C CA . GLU A 1 796 ? 16.858 -24.422 -77.649 1.00 92.06 796 GLU A CA 1
ATOM 6038 C C . GLU A 1 796 ? 16.668 -22.966 -78.106 1.00 92.06 796 GLU A C 1
ATOM 6040 O O . GLU A 1 796 ? 17.269 -22.046 -77.549 1.00 92.06 796 GLU A O 1
ATOM 6045 N N . ALA A 1 797 ? 15.847 -22.745 -79.138 1.00 90.50 797 ALA A N 1
ATOM 6046 C CA . ALA A 1 797 ? 15.524 -21.401 -79.603 1.00 90.50 797 ALA A CA 1
ATOM 6047 C C . ALA A 1 797 ? 14.246 -20.869 -78.940 1.00 90.50 797 ALA A C 1
ATOM 6049 O O . ALA A 1 797 ? 13.286 -21.616 -78.735 1.00 90.50 797 ALA A O 1
ATOM 6050 N N . LEU A 1 798 ? 14.225 -19.574 -78.650 1.00 92.94 798 LEU A N 1
ATOM 6051 C CA . LEU A 1 798 ? 13.107 -18.831 -78.087 1.00 92.94 798 LEU A CA 1
ATOM 6052 C C . LEU A 1 798 ? 12.794 -17.643 -79.004 1.00 92.94 798 LEU A C 1
ATOM 6054 O O . LEU A 1 798 ? 13.650 -16.786 -79.230 1.00 92.94 798 LEU A O 1
ATOM 6058 N N . GLU A 1 799 ? 11.573 -17.574 -79.523 1.00 93.12 799 GLU A N 1
ATOM 6059 C CA . GLU A 1 799 ? 11.102 -16.415 -80.280 1.00 93.12 799 GLU A CA 1
ATOM 6060 C C . GLU A 1 799 ? 10.543 -15.358 -79.319 1.00 93.12 799 GLU A C 1
ATOM 6062 O O . GLU A 1 799 ? 9.510 -15.560 -78.684 1.00 93.12 799 GLU A O 1
ATOM 6067 N N . ALA A 1 800 ? 11.232 -14.228 -79.210 1.00 93.19 800 ALA A N 1
ATOM 6068 C CA . ALA A 1 800 ? 10.858 -13.078 -78.406 1.00 93.19 800 ALA A CA 1
ATOM 6069 C C . ALA A 1 800 ? 9.531 -12.455 -78.873 1.00 93.19 800 ALA A C 1
ATOM 6071 O O . ALA A 1 800 ? 9.368 -12.108 -80.044 1.00 93.19 800 ALA A O 1
ATOM 6072 N N . GLU A 1 801 ? 8.612 -12.241 -77.929 1.00 92.62 801 GLU A N 1
ATOM 6073 C CA . GLU A 1 801 ? 7.335 -11.543 -78.156 1.00 92.62 801 GLU A CA 1
ATOM 6074 C C . GLU A 1 801 ? 7.455 -10.011 -78.005 1.00 92.62 801 GLU A C 1
ATOM 6076 O O . GLU A 1 801 ? 6.476 -9.290 -78.192 1.00 92.62 801 GLU A O 1
ATOM 6081 N N . GLY A 1 802 ? 8.642 -9.497 -77.672 1.00 89.00 802 GLY A N 1
ATOM 6082 C CA . GLY A 1 802 ? 8.920 -8.077 -77.461 1.00 89.00 802 GLY A CA 1
ATOM 6083 C C . GLY A 1 802 ? 10.377 -7.832 -77.046 1.00 89.00 802 GLY A C 1
ATOM 6084 O O . GLY A 1 802 ? 11.159 -8.784 -76.986 1.00 89.00 802 GLY A O 1
ATOM 6085 N N . PRO A 1 803 ? 10.769 -6.573 -76.779 1.00 90.00 803 PRO A N 1
ATOM 6086 C CA . PRO A 1 803 ? 12.095 -6.275 -76.245 1.00 90.00 803 PRO A CA 1
ATOM 6087 C C . PRO A 1 803 ? 12.264 -6.848 -74.823 1.00 90.00 803 PRO A C 1
ATOM 6089 O O . PRO A 1 803 ? 11.265 -7.046 -74.126 1.00 90.00 803 PRO A O 1
ATOM 6092 N N . PRO A 1 804 ? 13.509 -7.088 -74.366 1.00 90.81 804 PRO A N 1
ATOM 6093 C CA . PRO A 1 804 ? 13.774 -7.412 -72.969 1.00 90.81 804 PRO A CA 1
ATOM 6094 C C . PRO A 1 804 ? 13.199 -6.346 -72.026 1.00 90.81 804 PRO A C 1
ATOM 6096 O O . PRO A 1 804 ? 13.326 -5.150 -72.289 1.00 90.81 804 PRO A O 1
ATOM 6099 N N . GLN A 1 805 ? 12.579 -6.783 -70.934 1.00 90.75 805 GLN A N 1
ATOM 6100 C CA . GLN A 1 805 ? 12.021 -5.926 -69.897 1.00 90.75 805 GLN A CA 1
ATOM 6101 C C . GLN A 1 805 ? 12.985 -5.834 -68.716 1.00 90.75 805 GLN A C 1
ATOM 6103 O O . GLN A 1 805 ? 13.410 -6.856 -68.179 1.00 90.75 805 GLN A O 1
ATOM 6108 N N . GLU A 1 806 ? 13.278 -4.606 -68.300 1.00 88.19 806 GLU A N 1
ATOM 6109 C CA . GLU A 1 806 ? 14.034 -4.310 -67.088 1.00 88.19 806 GLU A CA 1
ATOM 6110 C C . GLU A 1 806 ? 13.102 -4.387 -65.870 1.00 88.19 806 GLU A C 1
ATOM 6112 O O . GLU A 1 806 ? 12.041 -3.757 -65.837 1.00 88.19 806 GLU A O 1
ATOM 6117 N N . VAL A 1 807 ? 13.470 -5.213 -64.895 1.00 84.56 807 VAL A N 1
ATOM 6118 C CA . VAL A 1 807 ? 12.718 -5.427 -63.658 1.00 84.56 807 VAL A CA 1
ATOM 6119 C C . VAL A 1 807 ? 13.666 -5.201 -62.491 1.00 84.56 807 VAL A C 1
ATOM 6121 O O . VAL A 1 807 ? 14.632 -5.940 -62.312 1.00 84.56 807 VAL A O 1
ATOM 6124 N N . THR A 1 808 ? 13.398 -4.172 -61.692 1.00 76.44 808 THR A N 1
ATOM 6125 C CA . THR A 1 808 ? 14.129 -3.924 -60.446 1.00 76.44 808 THR A CA 1
ATOM 6126 C C . THR A 1 808 ? 13.437 -4.676 -59.309 1.00 76.44 808 THR A C 1
ATOM 6128 O O . THR A 1 808 ? 12.247 -4.441 -59.084 1.00 76.44 808 THR A O 1
ATOM 6131 N N . PRO A 1 809 ? 14.136 -5.574 -58.592 1.00 73.31 809 PRO A N 1
ATOM 6132 C CA . PRO A 1 809 ? 13.595 -6.191 -57.387 1.00 73.31 809 PRO A CA 1
ATOM 6133 C C . PRO A 1 809 ? 13.238 -5.151 -56.317 1.00 73.31 809 PRO A C 1
ATOM 6135 O O . PRO A 1 809 ? 13.853 -4.085 -56.249 1.00 73.31 809 PRO A O 1
ATOM 6138 N N . ASP A 1 810 ? 12.286 -5.483 -55.443 1.00 75.19 810 ASP A N 1
ATOM 6139 C CA . ASP A 1 810 ? 11.928 -4.626 -54.310 1.00 75.19 810 ASP A CA 1
ATOM 6140 C C . ASP A 1 810 ? 13.150 -4.334 -53.423 1.00 75.19 810 ASP A C 1
ATOM 6142 O O . ASP A 1 810 ? 13.891 -5.246 -53.034 1.00 75.19 810 ASP A O 1
ATOM 6146 N N . THR A 1 811 ? 13.329 -3.065 -53.044 1.00 81.31 811 THR A N 1
ATOM 6147 C CA . THR A 1 811 ? 14.378 -2.644 -52.108 1.00 81.31 811 THR A CA 1
ATOM 6148 C C . THR A 1 811 ? 14.202 -3.350 -50.766 1.00 81.31 811 THR A C 1
ATOM 6150 O O . THR A 1 811 ? 13.160 -3.236 -50.111 1.00 81.31 811 THR A O 1
ATOM 6153 N N . LYS A 1 812 ? 15.243 -4.054 -50.316 1.00 86.12 812 LYS A N 1
ATOM 6154 C CA . LYS A 1 812 ? 15.263 -4.699 -48.997 1.00 86.12 812 LYS A CA 1
ATOM 6155 C C . LYS A 1 812 ? 16.033 -3.844 -48.004 1.00 86.12 812 LYS A C 1
ATOM 6157 O O . LYS A 1 812 ? 17.011 -3.192 -48.352 1.00 86.12 812 LYS A O 1
ATOM 6162 N N . LEU A 1 813 ? 15.605 -3.859 -46.749 1.00 91.00 813 LEU A N 1
ATOM 6163 C CA . LEU A 1 813 ? 16.388 -3.365 -45.630 1.00 91.00 813 LEU A CA 1
ATOM 6164 C C . LEU A 1 813 ? 17.249 -4.491 -45.074 1.00 91.00 813 LEU A C 1
ATOM 6166 O O . LEU A 1 813 ? 16.753 -5.580 -44.791 1.00 91.00 813 LEU A O 1
ATOM 6170 N N . VAL A 1 814 ? 18.525 -4.191 -44.856 1.00 92.44 814 VAL A N 1
ATOM 6171 C CA . VAL A 1 814 ? 19.475 -5.080 -44.192 1.00 92.44 814 VAL A CA 1
ATOM 6172 C C . VAL A 1 814 ? 19.924 -4.492 -42.860 1.00 92.44 814 VAL A C 1
ATOM 6174 O O . VAL A 1 814 ? 20.268 -3.311 -42.753 1.00 92.44 814 VAL A O 1
ATOM 6177 N N . MET A 1 815 ? 19.914 -5.330 -41.826 1.00 94.81 815 MET A N 1
ATOM 6178 C CA . MET A 1 815 ? 20.373 -4.991 -40.479 1.00 94.81 815 MET A CA 1
ATOM 6179 C C . MET A 1 815 ? 21.221 -6.129 -39.924 1.00 94.81 815 MET A C 1
ATOM 6181 O O . MET A 1 815 ? 20.830 -7.290 -40.018 1.00 94.81 815 MET A O 1
ATOM 6185 N N . LYS A 1 816 ? 22.348 -5.812 -39.294 1.00 95.56 816 LYS A N 1
ATOM 6186 C CA . LYS A 1 816 ? 23.093 -6.751 -38.460 1.00 95.56 816 LYS A CA 1
ATOM 6187 C C . LYS A 1 816 ? 22.611 -6.608 -37.027 1.00 95.56 816 LYS A C 1
ATOM 6189 O O . LYS A 1 816 ? 22.731 -5.537 -36.431 1.00 95.56 816 LYS A O 1
ATOM 6194 N N . ALA A 1 817 ? 22.090 -7.689 -36.472 1.00 95.38 817 ALA A N 1
ATOM 6195 C CA . ALA A 1 817 ? 21.582 -7.730 -35.111 1.00 95.38 817 ALA A CA 1
ATOM 6196 C C . ALA A 1 817 ? 22.277 -8.832 -34.310 1.00 95.38 817 ALA A C 1
ATOM 6198 O O . ALA A 1 817 ? 22.831 -9.772 -34.885 1.00 95.38 817 ALA A O 1
ATOM 6199 N N . ARG A 1 818 ? 22.254 -8.714 -32.982 1.00 94.25 818 ARG A N 1
ATOM 6200 C CA . ARG A 1 818 ? 22.752 -9.729 -32.048 1.00 94.25 818 ARG A CA 1
ATOM 6201 C C . ARG A 1 818 ? 21.669 -10.109 -31.058 1.00 94.25 818 ARG A C 1
ATOM 6203 O O . ARG A 1 818 ? 21.107 -9.225 -30.424 1.00 94.25 818 ARG A O 1
ATOM 6210 N N . SER A 1 819 ? 21.396 -11.399 -30.911 1.00 92.38 819 SER A N 1
ATOM 6211 C CA . SER A 1 819 ? 20.452 -11.890 -29.905 1.00 92.38 819 SER A CA 1
ATOM 6212 C C . SER A 1 819 ? 20.912 -11.533 -28.491 1.00 92.38 819 SER A C 1
ATOM 6214 O O . SER A 1 819 ? 22.090 -11.696 -28.182 1.00 92.38 819 SER A O 1
ATOM 6216 N N . LEU A 1 820 ? 20.004 -11.102 -27.612 1.00 89.62 820 LEU A N 1
ATOM 6217 C CA . LEU A 1 820 ? 20.305 -11.002 -26.176 1.00 89.62 820 LEU A CA 1
ATOM 6218 C C . LEU A 1 820 ? 20.214 -12.348 -25.441 1.00 89.62 820 LEU A C 1
ATOM 6220 O O . LEU A 1 820 ? 20.622 -12.438 -24.285 1.00 89.62 820 LEU A O 1
ATOM 6224 N N . GLU A 1 821 ? 19.677 -13.376 -26.095 1.00 85.69 821 GLU A N 1
ATOM 6225 C CA . GLU A 1 821 ? 19.469 -14.701 -25.515 1.00 85.69 821 GLU A CA 1
ATOM 6226 C C . GLU A 1 821 ? 20.725 -15.571 -25.638 1.00 85.69 821 GLU A C 1
ATOM 6228 O O . GLU A 1 821 ? 21.204 -16.101 -24.639 1.00 85.69 821 GLU A O 1
ATOM 6233 N N . ASP A 1 822 ? 21.285 -15.676 -26.849 1.00 87.12 822 ASP A N 1
ATOM 6234 C CA . ASP A 1 822 ? 22.449 -16.525 -27.146 1.00 87.12 822 ASP A CA 1
ATOM 6235 C C . ASP A 1 822 ? 23.696 -15.747 -27.608 1.00 87.12 822 ASP A C 1
ATOM 6237 O O . ASP A 1 822 ? 24.742 -16.346 -27.854 1.00 87.12 822 ASP A O 1
ATOM 6241 N N . TRP A 1 823 ? 23.605 -14.415 -27.708 1.00 88.31 823 TRP A N 1
ATOM 6242 C CA . TRP A 1 823 ? 24.691 -13.515 -28.124 1.00 88.31 823 TRP A CA 1
ATOM 6243 C C . TRP A 1 823 ? 25.248 -13.753 -29.533 1.00 88.31 823 TRP A C 1
ATOM 6245 O O . TRP A 1 823 ? 26.258 -13.148 -29.906 1.00 88.31 823 TRP A O 1
ATOM 6255 N N . GLN A 1 824 ? 24.573 -14.550 -30.362 1.00 92.44 824 GLN A N 1
ATOM 6256 C CA . GLN A 1 824 ? 24.954 -14.743 -31.756 1.00 92.44 824 GLN A CA 1
ATOM 6257 C C . GLN A 1 824 ? 24.508 -13.557 -32.618 1.00 92.44 824 GLN A C 1
ATOM 6259 O O . GLN A 1 824 ? 23.405 -13.020 -32.468 1.00 92.44 824 GLN A O 1
ATOM 6264 N N . ALA A 1 825 ? 25.377 -13.154 -33.546 1.00 94.31 825 ALA A N 1
ATOM 6265 C CA . ALA A 1 825 ? 25.159 -12.018 -34.433 1.00 94.31 825 ALA A CA 1
ATOM 6266 C C . ALA A 1 825 ? 25.024 -12.453 -35.894 1.00 94.31 825 ALA A C 1
ATOM 6268 O O . ALA A 1 825 ? 25.712 -13.363 -36.349 1.00 94.31 825 ALA A O 1
ATOM 6269 N N . GLY A 1 826 ? 24.178 -11.756 -36.647 1.00 95.31 826 GLY A N 1
ATOM 6270 C CA . GLY A 1 826 ? 23.954 -12.036 -38.060 1.00 95.31 826 GLY A CA 1
ATOM 6271 C C . GLY A 1 826 ? 23.098 -10.972 -38.736 1.00 95.31 826 GLY A C 1
ATOM 6272 O O . GLY A 1 826 ? 22.534 -10.092 -38.085 1.00 95.31 826 GLY A O 1
ATOM 6273 N N . TRP A 1 827 ? 23.046 -11.046 -40.058 1.00 94.94 827 TRP A N 1
ATOM 6274 C CA . TRP A 1 827 ? 22.333 -10.129 -40.933 1.00 94.94 827 TRP A CA 1
ATOM 6275 C C . TRP A 1 827 ? 20.914 -10.609 -41.213 1.00 94.94 827 TRP A C 1
ATOM 6277 O O . TRP A 1 827 ? 20.702 -11.767 -41.556 1.00 94.94 827 TRP A O 1
ATOM 6287 N N . VAL A 1 828 ? 19.951 -9.703 -41.119 1.00 94.31 828 VAL A N 1
ATOM 6288 C CA . VAL A 1 828 ? 18.551 -9.934 -41.474 1.00 94.31 828 VAL A CA 1
ATOM 6289 C C . VAL A 1 828 ? 18.213 -9.011 -42.640 1.00 94.31 828 VAL A C 1
ATOM 6291 O O . VAL A 1 828 ? 18.427 -7.804 -42.538 1.00 94.31 828 VAL A O 1
ATOM 6294 N N . SER A 1 829 ? 17.711 -9.587 -43.735 1.00 90.88 829 SER A N 1
ATOM 6295 C CA . SER A 1 829 ? 17.242 -8.870 -44.931 1.00 90.88 829 SER A CA 1
ATOM 6296 C C . SER A 1 829 ? 15.723 -9.010 -45.029 1.00 90.88 829 SER A C 1
ATOM 6298 O O . SER A 1 829 ? 15.208 -10.129 -44.956 1.00 90.88 829 SER A O 1
ATOM 6300 N N . PHE A 1 830 ? 14.997 -7.898 -45.137 1.00 90.88 830 PHE A N 1
ATOM 6301 C CA . PHE A 1 830 ? 13.531 -7.881 -45.169 1.00 90.88 830 PHE A CA 1
ATOM 6302 C C . PHE A 1 830 ? 12.986 -6.654 -45.901 1.00 90.88 830 PHE A C 1
ATOM 6304 O O . PHE A 1 830 ? 13.641 -5.622 -45.978 1.00 90.88 830 PHE A O 1
ATOM 6311 N N . VAL A 1 831 ? 11.758 -6.736 -46.410 1.00 87.81 831 VAL A N 1
ATOM 6312 C CA . VAL A 1 831 ? 11.067 -5.575 -46.991 1.00 87.81 831 VAL A CA 1
ATOM 6313 C C . VAL A 1 831 ? 10.489 -4.715 -45.865 1.00 87.81 831 VAL A C 1
ATOM 6315 O O . VAL A 1 831 ? 9.888 -5.235 -44.921 1.00 87.81 831 VAL A O 1
ATOM 6318 N N . ALA A 1 832 ? 10.681 -3.398 -45.942 1.00 86.62 832 ALA A N 1
ATOM 6319 C CA . ALA A 1 832 ? 10.124 -2.465 -44.968 1.00 86.62 832 ALA A CA 1
ATOM 6320 C C . ALA A 1 832 ? 8.584 -2.515 -44.968 1.00 86.62 832 ALA A C 1
ATOM 6322 O O . ALA A 1 832 ? 7.956 -2.596 -46.019 1.00 86.62 832 ALA A O 1
ATOM 6323 N N . GLY A 1 833 ? 7.959 -2.427 -43.792 1.00 86.00 833 GLY A N 1
ATOM 6324 C CA . GLY A 1 833 ? 6.499 -2.375 -43.675 1.00 86.00 833 GLY A CA 1
ATOM 6325 C C . GLY A 1 833 ? 5.957 -3.055 -42.414 1.00 86.00 833 GLY A C 1
ATOM 6326 O O . GLY A 1 833 ? 6.730 -3.495 -41.561 1.00 86.00 833 GLY A O 1
ATOM 6327 N N . PRO A 1 834 ? 4.622 -3.170 -42.274 1.00 85.75 834 PRO A N 1
ATOM 6328 C CA . PRO A 1 834 ? 3.982 -3.750 -41.088 1.00 85.75 834 PRO A CA 1
ATOM 6329 C C . PRO A 1 834 ? 4.404 -5.195 -40.779 1.00 85.75 834 PRO A C 1
ATOM 6331 O O . PRO A 1 834 ? 4.436 -5.579 -39.606 1.00 85.75 834 PRO A O 1
ATOM 6334 N N . GLY A 1 835 ? 4.748 -5.962 -41.821 1.00 87.06 835 GLY A N 1
ATOM 6335 C CA . GLY A 1 835 ? 5.228 -7.346 -41.745 1.00 87.06 835 GLY A CA 1
ATOM 6336 C C . GLY A 1 835 ? 6.740 -7.500 -41.546 1.00 87.06 835 GLY A C 1
ATOM 6337 O O . GLY A 1 835 ? 7.236 -8.620 -41.613 1.00 87.06 835 GLY A O 1
ATOM 6338 N N . ALA A 1 836 ? 7.483 -6.409 -41.322 1.00 92.25 836 ALA A N 1
ATOM 6339 C CA . ALA A 1 836 ? 8.915 -6.483 -41.055 1.00 92.25 836 ALA A CA 1
ATOM 6340 C C . ALA A 1 836 ? 9.193 -7.334 -39.798 1.00 92.25 836 ALA A C 1
ATOM 6342 O O . ALA A 1 836 ? 8.624 -7.054 -38.736 1.00 92.25 836 ALA A O 1
ATOM 6343 N N . PRO A 1 837 ? 10.089 -8.337 -39.870 1.00 94.00 837 PRO A N 1
ATOM 6344 C CA . PRO A 1 837 ? 10.349 -9.244 -38.756 1.00 94.00 837 PRO A CA 1
ATOM 6345 C C . PRO A 1 837 ? 11.037 -8.549 -37.578 1.00 94.00 837 PRO A C 1
ATOM 6347 O O . PRO A 1 837 ? 10.928 -9.025 -36.456 1.00 94.00 837 PRO A O 1
ATOM 6350 N N . LEU A 1 838 ? 11.696 -7.410 -37.808 1.00 94.25 838 LEU A N 1
ATOM 6351 C CA . LEU A 1 838 ? 12.362 -6.602 -36.790 1.00 94.25 838 LEU A CA 1
ATOM 6352 C C . LEU A 1 838 ? 11.671 -5.248 -36.636 1.00 94.25 838 LEU A C 1
ATOM 6354 O O . LEU A 1 838 ? 11.419 -4.551 -37.619 1.00 94.25 838 LEU A O 1
ATOM 6358 N N . LYS A 1 839 ? 11.410 -4.853 -35.391 1.00 92.81 839 LYS A N 1
ATOM 6359 C CA . LYS A 1 839 ? 10.859 -3.539 -35.026 1.00 92.81 839 LYS A CA 1
ATOM 6360 C C . LYS A 1 839 ? 11.646 -2.954 -33.847 1.00 92.81 839 LYS A C 1
ATOM 6362 O O . LYS A 1 839 ? 12.257 -3.724 -33.114 1.00 92.81 839 LYS A O 1
ATOM 6367 N N . PRO A 1 840 ? 11.669 -1.628 -33.627 1.00 92.19 840 PRO A N 1
ATOM 6368 C CA . PRO A 1 840 ? 12.258 -1.060 -32.413 1.00 92.19 840 PRO A CA 1
ATOM 6369 C C . PRO A 1 840 ? 11.598 -1.642 -31.155 1.00 92.19 840 PRO A C 1
ATOM 6371 O O . PRO A 1 840 ? 10.372 -1.713 -31.085 1.00 92.19 840 PRO A O 1
ATOM 6374 N N . TRP A 1 841 ? 12.393 -2.060 -30.169 1.00 93.19 841 TRP A N 1
ATOM 6375 C CA . TRP A 1 841 ? 11.861 -2.599 -28.918 1.00 93.19 841 TRP A CA 1
ATOM 6376 C C . TRP A 1 841 ? 11.465 -1.483 -27.947 1.00 93.19 841 TRP A C 1
ATOM 6378 O O . TRP A 1 841 ? 12.195 -0.504 -27.774 1.00 93.19 841 TRP A O 1
ATOM 6388 N N . MET A 1 842 ? 10.330 -1.663 -27.270 1.00 90.75 842 MET A N 1
ATOM 6389 C CA . MET A 1 842 ? 9.909 -0.832 -26.147 1.00 90.75 842 MET A CA 1
ATOM 6390 C C . MET A 1 842 ? 9.854 -1.677 -24.869 1.00 90.75 842 MET A C 1
ATOM 6392 O O . MET A 1 842 ? 9.253 -2.749 -24.879 1.00 90.75 842 MET A O 1
ATOM 6396 N N . PRO A 1 843 ? 10.415 -1.203 -23.742 1.00 89.00 843 PRO A N 1
ATOM 6397 C CA . PRO A 1 843 ? 10.434 -1.956 -22.489 1.00 89.00 843 PRO A CA 1
ATOM 6398 C C . PRO A 1 843 ? 9.087 -1.914 -21.749 1.00 89.00 843 PRO A C 1
ATOM 6400 O O . PRO A 1 843 ? 9.049 -2.155 -20.552 1.00 89.00 843 PRO A O 1
ATOM 6403 N N . LYS A 1 844 ? 7.980 -1.573 -22.414 1.00 92.88 844 LYS A N 1
ATOM 6404 C CA . LYS A 1 844 ? 6.649 -1.523 -21.802 1.00 92.88 844 LYS A CA 1
ATOM 6405 C C . LYS A 1 844 ? 5.816 -2.685 -22.305 1.00 92.88 844 LYS A C 1
ATOM 6407 O O . LYS A 1 844 ? 5.794 -2.926 -23.507 1.00 92.88 844 LYS A O 1
ATOM 6412 N N . TYR A 1 845 ? 5.136 -3.365 -21.392 1.00 93.69 845 TYR A N 1
ATOM 6413 C CA . TYR A 1 845 ? 4.317 -4.531 -21.696 1.00 93.69 845 TYR A CA 1
ATOM 6414 C C . TYR A 1 845 ? 2.919 -4.377 -21.112 1.00 93.69 845 TYR A C 1
ATOM 6416 O O . TYR A 1 845 ? 2.768 -3.854 -20.010 1.00 93.69 845 TYR A O 1
ATOM 6424 N N . VAL A 1 846 ? 1.912 -4.853 -21.838 1.00 94.81 846 VAL A N 1
ATOM 6425 C CA . VAL A 1 846 ? 0.520 -4.917 -21.383 1.00 94.81 846 VAL A CA 1
ATOM 6426 C C . VAL A 1 846 ? 0.135 -6.370 -21.174 1.00 94.81 846 VAL A C 1
ATOM 6428 O O . VAL A 1 846 ? 0.405 -7.230 -22.016 1.00 94.81 846 VAL A O 1
ATOM 6431 N N . CYS A 1 847 ? -0.511 -6.641 -20.046 1.00 95.50 847 CYS A N 1
ATOM 6432 C CA . CYS A 1 847 ? -1.095 -7.939 -19.768 1.00 95.50 847 CYS A CA 1
ATOM 6433 C C . CYS A 1 847 ? -2.389 -8.139 -20.558 1.00 95.50 847 CYS A C 1
ATOM 6435 O O . CYS A 1 847 ? -3.320 -7.349 -20.455 1.00 95.50 847 CYS A O 1
ATOM 6437 N N . ARG A 1 848 ? -2.466 -9.207 -21.351 1.00 96.81 848 ARG A N 1
ATOM 6438 C CA . ARG A 1 848 ? -3.643 -9.580 -22.154 1.00 96.81 848 ARG A CA 1
ATOM 6439 C C . ARG A 1 848 ? -4.428 -10.741 -21.568 1.00 96.81 848 ARG A C 1
ATOM 6441 O O . ARG A 1 848 ? -5.608 -10.897 -21.870 1.00 96.81 848 ARG A O 1
ATOM 6448 N N . ALA A 1 849 ? -3.803 -11.537 -20.709 1.00 96.25 849 ALA A N 1
ATOM 6449 C CA . ALA A 1 849 ? -4.452 -12.628 -20.000 1.00 96.25 849 ALA A CA 1
ATOM 6450 C C . ALA A 1 849 ? -3.779 -12.843 -18.640 1.00 96.25 849 ALA A C 1
ATOM 6452 O O . ALA A 1 849 ? -2.575 -12.607 -18.542 1.00 96.25 849 ALA A O 1
ATOM 6453 N N . PRO A 1 850 ? -4.510 -13.339 -17.620 1.00 95.94 850 PRO A N 1
ATOM 6454 C CA . PRO A 1 850 ? -3.934 -13.566 -16.302 1.00 95.94 850 PRO A CA 1
ATOM 6455 C C . PRO A 1 850 ? -2.655 -14.401 -16.356 1.00 95.94 850 PRO A C 1
ATOM 6457 O O . PRO A 1 850 ? -2.649 -15.473 -16.969 1.00 95.94 850 PRO A O 1
ATOM 6460 N N . VAL A 1 851 ? -1.586 -13.909 -15.728 1.00 95.00 851 VAL A N 1
ATOM 6461 C CA . VAL A 1 851 ? -0.271 -14.563 -15.725 1.00 95.00 851 VAL A CA 1
ATOM 6462 C C . VAL A 1 851 ? 0.410 -14.434 -14.373 1.00 95.00 851 VAL A C 1
ATOM 6464 O O . VAL A 1 851 ? 0.396 -13.375 -13.748 1.00 95.00 851 VAL A O 1
ATOM 6467 N N . ASP A 1 852 ? 1.015 -15.525 -13.917 1.00 94.00 852 ASP A N 1
ATOM 6468 C CA . ASP A 1 852 ? 1.719 -15.553 -12.643 1.00 94.00 852 ASP A CA 1
ATOM 6469 C C . ASP A 1 852 ? 3.063 -14.828 -12.740 1.00 94.00 852 ASP A C 1
ATOM 6471 O O . ASP A 1 852 ? 3.866 -15.058 -13.653 1.00 94.00 852 ASP A O 1
ATOM 6475 N N . ILE A 1 853 ? 3.317 -13.977 -11.749 1.00 93.12 853 ILE A N 1
ATOM 6476 C CA . ILE A 1 853 ? 4.598 -13.321 -11.527 1.00 93.12 853 ILE A CA 1
ATOM 6477 C C . ILE A 1 853 ? 5.355 -14.127 -10.471 1.00 93.12 853 ILE A C 1
ATOM 6479 O O . ILE A 1 853 ? 4.959 -14.181 -9.304 1.00 93.12 853 ILE A O 1
ATOM 6483 N N . THR A 1 854 ? 6.463 -14.747 -10.868 1.00 92.25 854 THR A N 1
ATOM 6484 C CA . THR A 1 854 ? 7.279 -15.605 -9.994 1.00 92.25 854 THR A CA 1
ATOM 6485 C C . THR A 1 854 ? 8.590 -14.934 -9.603 1.00 92.25 854 THR A C 1
ATOM 6487 O O . THR A 1 854 ? 9.142 -14.135 -10.358 1.00 92.25 854 THR A O 1
ATOM 6490 N N . TRP A 1 855 ? 9.136 -15.278 -8.434 1.00 85.69 855 TRP A N 1
ATOM 6491 C CA . TRP A 1 855 ? 10.413 -14.707 -7.972 1.00 85.69 855 TRP A CA 1
ATOM 6492 C C . TRP A 1 855 ? 11.605 -15.086 -8.867 1.00 85.69 855 TRP A C 1
ATOM 6494 O O . TRP A 1 855 ? 12.453 -14.254 -9.188 1.00 85.69 855 TRP A O 1
ATOM 6504 N N . VAL A 1 856 ? 11.653 -16.346 -9.303 1.00 87.12 856 VAL A N 1
ATOM 6505 C CA . VAL A 1 856 ? 12.734 -16.897 -10.131 1.00 87.12 856 VAL A CA 1
ATOM 6506 C C . VAL A 1 856 ? 12.293 -17.113 -11.575 1.00 87.12 856 VAL A C 1
ATOM 6508 O O . VAL A 1 856 ? 11.100 -17.239 -11.862 1.00 87.12 856 VAL A O 1
ATOM 6511 N N . LEU A 1 857 ? 13.280 -17.178 -12.475 1.00 85.94 857 LEU A N 1
ATOM 6512 C CA . LEU A 1 857 ? 13.078 -17.454 -13.897 1.00 85.94 857 LEU A CA 1
ATOM 6513 C C . LEU A 1 857 ? 12.479 -18.846 -14.132 1.00 85.94 857 LEU A C 1
ATOM 6515 O O . LEU A 1 857 ? 11.660 -18.986 -15.030 1.00 85.94 857 LEU A O 1
ATOM 6519 N N . SER A 1 858 ? 12.836 -19.860 -13.338 1.00 84.81 858 SER A N 1
ATOM 6520 C CA . SER A 1 858 ? 12.314 -21.223 -13.516 1.00 84.81 858 SER A CA 1
ATOM 6521 C C . SER A 1 858 ? 10.872 -21.364 -13.019 1.00 84.81 858 SER A C 1
ATOM 6523 O O . SER A 1 858 ? 10.545 -20.934 -11.913 1.00 84.81 858 SER A O 1
ATOM 6525 N N . LEU A 1 859 ? 10.018 -22.008 -13.819 1.00 80.38 859 LEU A N 1
ATOM 6526 C CA . LEU A 1 859 ? 8.635 -22.317 -13.439 1.00 80.38 859 LEU A CA 1
ATOM 6527 C C . LEU A 1 859 ? 8.543 -23.500 -12.463 1.00 80.38 859 LEU A C 1
ATOM 6529 O O . LEU A 1 859 ? 7.653 -23.522 -11.620 1.00 80.38 859 LEU A O 1
ATOM 6533 N N . ALA A 1 860 ? 9.483 -24.449 -12.520 1.00 73.44 860 ALA A N 1
ATOM 6534 C CA . ALA A 1 860 ? 9.443 -25.686 -11.734 1.00 73.44 860 ALA A CA 1
ATOM 6535 C C . ALA A 1 860 ? 9.688 -25.499 -10.218 1.00 73.44 860 ALA A C 1
ATOM 6537 O O . ALA A 1 860 ? 9.533 -26.447 -9.453 1.00 73.44 860 ALA A O 1
ATOM 6538 N N . GLY A 1 861 ? 10.059 -24.294 -9.768 1.00 61.78 861 GLY A N 1
ATOM 6539 C CA . GLY A 1 861 ? 10.334 -23.995 -8.354 1.00 61.78 861 GLY A CA 1
ATOM 6540 C C . GLY A 1 861 ? 10.053 -22.549 -7.938 1.00 61.78 861 GLY A C 1
ATOM 6541 O O . GLY A 1 861 ? 10.526 -22.107 -6.893 1.00 61.78 861 GLY A O 1
ATOM 6542 N N . GLY A 1 862 ? 9.332 -21.783 -8.762 1.00 71.25 862 GLY A N 1
ATOM 6543 C CA . GLY A 1 862 ? 9.058 -20.376 -8.495 1.00 71.25 862 GLY A CA 1
ATOM 6544 C C . GLY A 1 862 ? 7.803 -20.171 -7.661 1.00 71.25 862 GLY A C 1
ATOM 6545 O O . GLY A 1 862 ? 6.702 -20.400 -8.148 1.00 71.25 862 GLY A O 1
ATOM 6546 N N . ALA A 1 863 ? 7.956 -19.666 -6.434 1.00 80.75 863 ALA A N 1
ATOM 6547 C CA . ALA A 1 863 ? 6.820 -19.159 -5.670 1.00 80.75 863 ALA A CA 1
ATOM 6548 C C . ALA A 1 863 ? 6.128 -18.031 -6.457 1.00 80.75 863 ALA A C 1
ATOM 6550 O O . ALA A 1 863 ? 6.783 -17.074 -6.895 1.00 80.75 863 ALA A O 1
ATOM 6551 N N . VAL A 1 864 ? 4.813 -18.166 -6.644 1.00 89.19 864 VAL A N 1
ATOM 6552 C CA . VAL A 1 864 ? 3.967 -17.127 -7.237 1.00 89.19 864 VAL A CA 1
ATOM 6553 C C . VAL A 1 864 ? 3.850 -15.997 -6.223 1.00 89.19 864 VAL A C 1
ATOM 6555 O O . VAL A 1 864 ? 3.349 -16.196 -5.120 1.00 89.19 864 VAL A O 1
ATOM 6558 N N . MET A 1 865 ? 4.344 -14.817 -6.586 1.00 87.62 865 MET A N 1
ATOM 6559 C CA . MET A 1 865 ? 4.231 -13.626 -5.744 1.00 87.62 865 MET A CA 1
ATOM 6560 C C . MET A 1 865 ? 2.845 -13.016 -5.869 1.00 87.62 865 MET A C 1
ATOM 6562 O O . MET A 1 865 ? 2.227 -12.646 -4.876 1.00 87.62 865 MET A O 1
ATOM 6566 N N . ARG A 1 866 ? 2.367 -12.921 -7.110 1.00 91.00 866 ARG A N 1
ATOM 6567 C CA . ARG A 1 866 ? 1.007 -12.524 -7.451 1.00 91.00 866 ARG A CA 1
ATOM 6568 C C . ARG A 1 866 ? 0.676 -12.952 -8.871 1.00 91.00 866 ARG A C 1
ATOM 6570 O O . ARG A 1 866 ? 1.566 -13.296 -9.646 1.00 91.00 866 ARG A O 1
ATOM 6577 N N . GLN A 1 867 ? -0.596 -12.840 -9.215 1.00 93.25 867 GLN A N 1
ATOM 6578 C CA . GLN A 1 867 ? -1.072 -12.957 -10.583 1.00 93.25 867 GLN A CA 1
ATOM 6579 C C . GLN A 1 867 ? -1.354 -11.557 -11.142 1.00 93.25 867 GLN A C 1
ATOM 6581 O O . GLN A 1 867 ? -1.935 -10.718 -10.452 1.00 93.25 867 GLN A O 1
ATOM 6586 N N . ALA A 1 868 ? -0.899 -11.289 -12.363 1.00 92.75 868 ALA A N 1
ATOM 6587 C CA . ALA A 1 868 ? -1.205 -10.070 -13.101 1.00 92.75 868 ALA A CA 1
ATOM 6588 C C . ALA A 1 868 ? -2.607 -10.152 -13.707 1.00 92.75 868 ALA A C 1
ATOM 6590 O O . ALA A 1 868 ? -2.951 -11.167 -14.311 1.00 92.75 868 ALA A O 1
ATOM 6591 N N . ALA A 1 869 ? -3.397 -9.089 -13.588 1.00 93.50 869 ALA A N 1
ATOM 6592 C CA . ALA A 1 869 ? -4.682 -8.944 -14.256 1.00 93.50 869 ALA A CA 1
ATOM 6593 C C . ALA A 1 869 ? -4.519 -8.373 -15.682 1.00 93.50 869 ALA A C 1
ATOM 6595 O O . ALA A 1 869 ? -3.541 -7.670 -15.953 1.00 93.50 869 ALA A O 1
ATOM 6596 N N . PRO A 1 870 ? -5.462 -8.648 -16.605 1.00 95.19 870 PRO A N 1
ATOM 6597 C CA . PRO A 1 870 ? -5.495 -8.000 -17.915 1.00 95.19 870 PRO A CA 1
ATOM 6598 C C . PRO A 1 870 ? -5.492 -6.467 -17.814 1.00 95.19 870 PRO A C 1
ATOM 6600 O O . PRO A 1 870 ? -6.041 -5.902 -16.871 1.00 95.19 870 PRO A O 1
ATOM 6603 N N . GLU A 1 871 ? -4.891 -5.811 -18.805 1.00 94.06 871 GLU A N 1
ATOM 6604 C CA . GLU A 1 871 ? -4.654 -4.363 -18.920 1.00 94.06 871 GLU A CA 1
ATOM 6605 C C . GLU A 1 871 ? -3.652 -3.765 -17.916 1.00 94.06 871 GLU A C 1
ATOM 6607 O O . GLU A 1 871 ? -3.330 -2.578 -18.000 1.00 94.06 871 GLU A O 1
ATOM 6612 N N . GLU A 1 872 ? -3.077 -4.564 -17.008 1.00 93.25 872 GLU A N 1
ATOM 6613 C CA . GLU A 1 872 ? -1.928 -4.112 -16.220 1.00 93.25 872 GLU A CA 1
ATOM 6614 C C . GLU A 1 872 ? -0.734 -3.784 -17.128 1.00 93.25 872 GLU A C 1
ATOM 6616 O O . GLU A 1 872 ? -0.391 -4.542 -18.042 1.00 93.25 872 GLU A O 1
ATOM 6621 N N . VAL A 1 873 ? -0.082 -2.652 -16.842 1.00 92.88 873 VAL A N 1
ATOM 6622 C CA . VAL A 1 873 ? 1.093 -2.175 -17.575 1.00 92.88 873 VAL A CA 1
ATOM 6623 C C . VAL A 1 873 ? 2.349 -2.401 -16.748 1.00 92.88 873 VAL A C 1
ATOM 6625 O O . VAL A 1 873 ? 2.458 -1.964 -15.601 1.00 92.88 873 VAL A O 1
ATOM 6628 N N . PHE A 1 874 ? 3.321 -3.036 -17.384 1.00 92.44 874 PHE A N 1
ATOM 6629 C CA . PHE A 1 874 ? 4.595 -3.419 -16.812 1.00 92.44 874 PHE A CA 1
ATOM 6630 C C . PHE A 1 874 ? 5.746 -2.692 -17.494 1.00 92.44 874 PHE A C 1
ATOM 6632 O O . PHE A 1 874 ? 5.729 -2.466 -18.706 1.00 92.44 874 PHE A O 1
ATOM 6639 N N . GLU A 1 875 ? 6.784 -2.393 -16.721 1.00 90.56 875 GLU A N 1
ATOM 6640 C CA . GLU A 1 875 ? 8.088 -2.006 -17.247 1.00 90.56 875 GLU A CA 1
ATOM 6641 C C . GLU A 1 875 ? 9.044 -3.202 -17.164 1.00 90.56 875 GLU A C 1
ATOM 6643 O O . GLU A 1 875 ? 9.147 -3.871 -16.134 1.00 90.56 875 GLU A O 1
ATOM 6648 N N . ALA A 1 876 ? 9.721 -3.507 -18.267 1.00 90.00 876 ALA A N 1
ATOM 6649 C CA . ALA A 1 876 ? 10.693 -4.580 -18.356 1.00 90.00 876 ALA A CA 1
ATOM 6650 C C . ALA A 1 876 ? 11.954 -4.194 -17.580 1.00 90.00 876 ALA A C 1
ATOM 6652 O O . ALA A 1 876 ? 12.681 -3.274 -17.952 1.00 90.00 876 ALA A O 1
ATOM 6653 N N . VAL A 1 877 ? 12.220 -4.940 -16.512 1.00 86.50 877 VAL A N 1
ATOM 6654 C CA . VAL A 1 877 ? 13.474 -4.889 -15.754 1.00 86.50 877 VAL A CA 1
ATOM 6655 C C . VAL A 1 877 ? 14.562 -5.642 -16.509 1.00 86.50 877 VAL A C 1
ATOM 6657 O O . VAL A 1 877 ? 15.706 -5.199 -16.576 1.00 86.50 877 VAL A O 1
ATOM 6660 N N . GLU A 1 878 ? 14.193 -6.778 -17.096 1.00 85.25 878 GLU A N 1
ATOM 6661 C CA . GLU A 1 878 ? 15.067 -7.601 -17.920 1.00 85.25 878 GLU A CA 1
ATOM 6662 C C . GLU A 1 878 ? 14.313 -8.048 -19.166 1.00 85.25 878 GLU A C 1
ATOM 6664 O O . GLU A 1 878 ? 13.114 -8.326 -19.103 1.00 85.25 878 GLU A O 1
ATOM 6669 N N . GLY A 1 879 ? 15.016 -8.094 -20.299 1.00 87.31 879 GLY A N 1
ATOM 6670 C CA . GLY A 1 879 ? 14.437 -8.517 -21.567 1.00 87.31 879 GLY A CA 1
ATOM 6671 C C . GLY A 1 879 ? 13.969 -9.981 -21.556 1.00 87.31 879 GLY A C 1
ATOM 6672 O O . GLY A 1 879 ? 14.311 -10.744 -20.652 1.00 87.31 879 GLY A O 1
ATOM 6673 N N . PRO A 1 880 ? 13.184 -10.391 -22.562 1.00 91.62 880 PRO A N 1
ATOM 6674 C CA . PRO A 1 880 ? 12.694 -11.756 -22.695 1.00 91.62 880 PRO A CA 1
ATOM 6675 C C . PRO A 1 880 ? 13.817 -12.786 -22.877 1.00 91.62 880 PRO A C 1
ATOM 6677 O O . PRO A 1 880 ? 14.632 -12.656 -23.789 1.00 91.62 880 PRO A O 1
ATOM 6680 N N . ILE A 1 881 ? 13.803 -13.850 -22.075 1.00 88.94 881 ILE A N 1
ATOM 6681 C CA . ILE A 1 881 ? 14.756 -14.968 -22.121 1.00 88.94 881 ILE A CA 1
ATOM 6682 C C . ILE A 1 881 ? 13.976 -16.286 -22.146 1.00 88.94 881 ILE A C 1
ATOM 6684 O O . ILE A 1 881 ? 12.913 -16.399 -21.531 1.00 88.94 881 ILE A O 1
ATOM 6688 N N . VAL A 1 882 ? 14.487 -17.285 -22.864 1.00 89.56 882 VAL A N 1
ATOM 6689 C CA . VAL A 1 882 ? 13.924 -18.639 -22.849 1.00 89.56 882 VAL A CA 1
ATOM 6690 C C . VAL A 1 882 ? 14.337 -19.361 -21.571 1.00 89.56 882 VAL A C 1
ATOM 6692 O O . VAL A 1 882 ? 15.514 -19.475 -21.237 1.00 89.56 882 VAL A O 1
ATOM 6695 N N . GLU A 1 883 ? 13.346 -19.854 -20.843 1.00 88.56 883 GLU A N 1
ATOM 6696 C CA . GLU A 1 883 ? 13.546 -20.651 -19.643 1.00 88.56 883 GLU A CA 1
ATOM 6697 C C . GLU A 1 883 ? 13.811 -22.108 -20.041 1.00 88.56 883 GLU A C 1
ATOM 6699 O O . GLU A 1 883 ? 12.962 -22.757 -20.649 1.00 88.56 883 GLU A O 1
ATOM 6704 N N . SER A 1 884 ? 15.002 -22.624 -19.725 1.00 84.38 884 SER A N 1
ATOM 6705 C CA . SER A 1 884 ? 15.491 -23.891 -20.282 1.00 84.38 884 SER A CA 1
ATOM 6706 C C . SER A 1 884 ? 14.626 -25.115 -19.957 1.00 84.38 884 SER A C 1
ATOM 6708 O O . SER A 1 884 ? 14.652 -26.067 -20.732 1.00 84.38 884 SER A O 1
ATOM 6710 N N . SER A 1 885 ? 13.892 -25.135 -18.832 1.00 83.88 885 SER A N 1
ATOM 6711 C CA . SER A 1 885 ? 13.111 -26.319 -18.437 1.00 83.88 885 SER A CA 1
ATOM 6712 C C . SER A 1 885 ? 11.755 -26.426 -19.143 1.00 83.88 885 SER A C 1
ATOM 6714 O O . SER A 1 885 ? 11.342 -27.526 -19.499 1.00 83.88 885 SER A O 1
ATOM 6716 N N . SER A 1 886 ? 11.077 -25.303 -19.389 1.00 87.94 886 SER A N 1
ATOM 6717 C CA . SER A 1 886 ? 9.778 -25.243 -20.072 1.00 87.94 886 SER A CA 1
ATOM 6718 C C . SER A 1 886 ? 9.885 -24.904 -21.558 1.00 87.94 886 SER A C 1
ATOM 6720 O O . SER A 1 886 ? 8.940 -25.142 -22.306 1.00 87.94 886 SER A O 1
ATOM 6722 N N . GLY A 1 887 ? 11.000 -24.307 -21.988 1.00 89.19 887 GLY A N 1
ATOM 6723 C CA . GLY A 1 887 ? 11.154 -23.727 -23.323 1.00 89.19 887 GLY A CA 1
ATOM 6724 C C . GLY A 1 887 ? 10.323 -22.457 -23.543 1.00 89.19 887 GLY A C 1
ATOM 6725 O O . GLY A 1 887 ? 10.301 -21.926 -24.653 1.00 89.19 887 GLY A O 1
ATOM 6726 N N . LEU A 1 888 ? 9.635 -21.952 -22.511 1.00 92.31 888 LEU A N 1
ATOM 6727 C CA . LEU A 1 888 ? 8.808 -20.755 -22.608 1.00 92.31 888 LEU A CA 1
ATOM 6728 C C . LEU A 1 888 ? 9.660 -19.495 -22.473 1.00 92.31 888 LEU A C 1
ATOM 6730 O O . LEU A 1 888 ? 10.580 -19.415 -21.655 1.00 92.31 888 LEU A O 1
ATOM 6734 N N . ARG A 1 889 ? 9.313 -18.469 -23.253 1.00 93.00 889 ARG A N 1
ATOM 6735 C CA . ARG A 1 889 ? 9.950 -17.156 -23.165 1.00 93.00 889 ARG A CA 1
ATOM 6736 C C . ARG A 1 889 ? 9.317 -16.353 -22.033 1.00 93.00 889 ARG A C 1
ATOM 6738 O O . ARG A 1 889 ? 8.104 -16.123 -22.012 1.00 93.00 889 ARG A O 1
ATOM 6745 N N . ARG A 1 890 ? 10.145 -15.921 -21.088 1.00 93.44 890 ARG A N 1
ATOM 6746 C CA . ARG A 1 890 ? 9.731 -15.171 -19.900 1.00 93.44 890 ARG A CA 1
ATOM 6747 C C . ARG A 1 890 ? 10.466 -13.847 -19.832 1.00 93.44 890 ARG A C 1
ATOM 6749 O O . ARG A 1 890 ? 11.592 -13.727 -20.299 1.00 93.44 890 ARG A O 1
ATOM 6756 N N . ILE A 1 891 ? 9.823 -12.859 -19.238 1.00 93.06 891 ILE A N 1
ATOM 6757 C CA . ILE A 1 891 ? 10.345 -11.509 -19.071 1.00 93.06 891 ILE A CA 1
ATOM 6758 C C . ILE A 1 891 ? 10.322 -11.133 -17.595 1.00 93.06 891 ILE A C 1
ATOM 6760 O O . ILE A 1 891 ? 9.403 -11.528 -16.875 1.00 93.06 891 ILE A O 1
ATOM 6764 N N . ARG A 1 892 ? 11.317 -10.372 -17.134 1.00 91.19 892 ARG A N 1
ATOM 6765 C CA . ARG A 1 892 ? 11.310 -9.831 -15.774 1.00 91.19 892 ARG A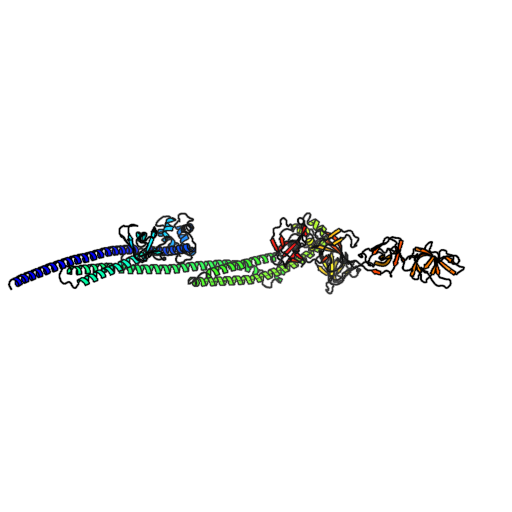 CA 1
ATOM 6766 C C . ARG A 1 892 ? 10.698 -8.442 -15.794 1.00 91.19 892 ARG A C 1
ATOM 6768 O O . ARG A 1 892 ? 11.217 -7.545 -16.454 1.00 91.19 892 ARG A O 1
ATOM 6775 N N . VAL A 1 893 ? 9.609 -8.261 -15.066 1.00 91.88 893 VAL A N 1
ATOM 6776 C CA . VAL A 1 893 ? 8.783 -7.054 -15.097 1.00 91.88 893 VAL A CA 1
ATOM 6777 C C . VAL A 1 893 ? 8.635 -6.431 -13.718 1.00 91.88 893 VAL A C 1
ATOM 6779 O O . VAL A 1 893 ? 8.711 -7.131 -12.710 1.00 91.88 893 VAL A O 1
ATOM 6782 N N . ALA A 1 894 ? 8.418 -5.117 -13.696 1.00 88.50 894 ALA A N 1
ATOM 6783 C CA . ALA A 1 894 ? 8.065 -4.324 -12.527 1.00 88.50 894 ALA A CA 1
ATOM 6784 C C . ALA A 1 894 ? 6.753 -3.571 -12.772 1.00 88.50 894 ALA A C 1
ATOM 6786 O O . ALA A 1 894 ? 6.552 -3.006 -13.851 1.00 88.50 894 ALA A O 1
ATOM 6787 N N . THR A 1 895 ? 5.885 -3.512 -11.764 1.00 77.12 895 THR A N 1
ATOM 6788 C CA . THR A 1 895 ? 4.688 -2.661 -11.785 1.00 77.12 895 THR A CA 1
ATOM 6789 C C . THR A 1 895 ? 4.926 -1.343 -11.064 1.00 77.12 895 THR A C 1
ATOM 6791 O O . THR A 1 895 ? 5.376 -1.313 -9.921 1.00 77.12 895 THR A O 1
ATOM 6794 N N . ALA A 1 896 ? 4.556 -0.232 -11.707 1.00 58.72 896 ALA A N 1
ATOM 6795 C CA . ALA A 1 896 ? 4.647 1.098 -11.100 1.00 58.72 896 ALA A CA 1
ATOM 6796 C C . ALA A 1 896 ? 3.676 1.292 -9.917 1.00 58.72 896 ALA A C 1
ATOM 6798 O O . ALA A 1 896 ? 3.908 2.157 -9.077 1.00 58.72 896 ALA A O 1
ATOM 6799 N N . ALA A 1 897 ? 2.593 0.507 -9.857 1.00 61.66 897 ALA A N 1
ATOM 6800 C CA . ALA A 1 897 ? 1.531 0.655 -8.862 1.00 61.66 897 ALA A CA 1
ATOM 6801 C C . ALA A 1 897 ? 1.841 -0.012 -7.508 1.00 61.66 897 ALA A C 1
ATOM 6803 O O . ALA A 1 897 ? 1.506 0.554 -6.471 1.00 61.66 897 ALA A O 1
ATOM 6804 N N . ASP A 1 898 ? 2.469 -1.192 -7.505 1.00 70.75 898 ASP A N 1
ATOM 6805 C CA . ASP A 1 898 ? 2.706 -2.001 -6.295 1.00 70.75 898 ASP A CA 1
ATOM 6806 C C . ASP A 1 898 ? 4.200 -2.273 -6.016 1.00 70.75 898 ASP A C 1
ATOM 6808 O O . ASP A 1 898 ? 4.544 -2.794 -4.958 1.00 70.75 898 ASP A O 1
ATOM 6812 N N . GLY A 1 899 ? 5.102 -1.930 -6.947 1.00 70.38 899 GLY A N 1
ATOM 6813 C CA . GLY A 1 899 ? 6.541 -2.164 -6.822 1.00 70.38 899 GLY A CA 1
ATOM 6814 C C . GLY A 1 899 ? 6.965 -3.638 -6.866 1.00 70.38 899 GLY A C 1
ATOM 6815 O O . GLY A 1 899 ? 8.130 -3.930 -6.583 1.00 70.38 899 GLY A O 1
ATOM 6816 N N . VAL A 1 900 ? 6.062 -4.565 -7.210 1.00 81.88 900 VAL A N 1
ATOM 6817 C CA . VAL A 1 900 ? 6.357 -6.003 -7.306 1.00 81.88 900 VAL A CA 1
ATOM 6818 C C . VAL A 1 900 ? 7.193 -6.279 -8.551 1.00 81.88 900 VAL A C 1
ATOM 6820 O O . VAL A 1 900 ? 6.922 -5.748 -9.629 1.00 81.88 900 VAL A O 1
ATOM 6823 N N . ILE A 1 901 ? 8.222 -7.121 -8.398 1.00 88.12 901 ILE A N 1
ATOM 6824 C CA . ILE A 1 901 ? 9.178 -7.441 -9.461 1.00 88.12 901 ILE A CA 1
ATOM 6825 C C . ILE A 1 901 ? 9.360 -8.937 -9.564 1.00 88.12 901 ILE A C 1
ATOM 6827 O O . ILE A 1 901 ? 9.763 -9.581 -8.598 1.00 88.12 901 ILE A O 1
ATOM 6831 N N . GLY A 1 902 ? 9.143 -9.478 -10.755 1.00 90.81 902 GLY A N 1
ATOM 6832 C CA . GLY A 1 902 ? 9.329 -10.899 -10.998 1.00 90.81 902 GLY A CA 1
ATOM 6833 C C . GLY A 1 902 ? 9.235 -11.288 -12.454 1.00 90.81 902 GLY A C 1
ATOM 6834 O O . GLY A 1 902 ? 9.126 -10.447 -13.341 1.00 90.81 902 GLY A O 1
ATOM 6835 N N . TRP A 1 903 ? 9.312 -12.589 -12.682 1.00 93.00 903 TRP A N 1
ATOM 6836 C CA . TRP A 1 903 ? 9.263 -13.201 -13.995 1.00 93.00 903 TRP A CA 1
ATOM 6837 C C . TRP A 1 903 ? 7.830 -13.538 -14.377 1.00 93.00 903 TRP A C 1
ATOM 6839 O O . TRP A 1 903 ? 7.123 -14.193 -13.616 1.00 93.00 903 TRP A O 1
ATOM 6849 N N . ALA A 1 904 ? 7.435 -13.144 -15.579 1.00 94.81 904 ALA A N 1
ATOM 6850 C CA . ALA A 1 904 ? 6.149 -13.460 -16.177 1.00 94.81 904 ALA A CA 1
ATOM 6851 C C . ALA A 1 904 ? 6.367 -14.102 -17.550 1.00 94.81 904 ALA A C 1
ATOM 6853 O O . ALA A 1 904 ? 7.304 -13.769 -18.277 1.00 94.81 904 ALA A O 1
ATOM 6854 N N . THR A 1 905 ? 5.519 -15.061 -17.897 1.00 95.31 905 THR A N 1
ATOM 6855 C CA . THR A 1 905 ? 5.565 -15.725 -19.203 1.00 95.31 905 THR A CA 1
ATOM 6856 C C . THR A 1 905 ? 4.960 -14.806 -20.261 1.00 95.31 905 THR A C 1
ATOM 6858 O O . THR A 1 905 ? 3.904 -14.232 -20.024 1.00 95.31 905 THR A O 1
ATOM 6861 N N . LEU A 1 906 ? 5.605 -14.650 -21.422 1.00 95.00 906 LEU A N 1
ATOM 6862 C CA . LEU A 1 906 ? 5.054 -13.823 -22.504 1.00 95.00 906 LEU A CA 1
ATOM 6863 C C . LEU A 1 906 ? 3.899 -14.524 -23.218 1.00 95.00 906 LEU A C 1
ATOM 6865 O O . LEU A 1 906 ? 2.857 -13.924 -23.485 1.00 95.00 906 LEU A O 1
ATOM 6869 N N . ARG A 1 907 ? 4.096 -15.808 -23.522 1.00 94.19 907 ARG A N 1
ATOM 6870 C CA . ARG A 1 907 ? 3.204 -16.605 -24.358 1.00 94.19 907 ARG A CA 1
ATOM 6871 C C . ARG A 1 907 ? 3.215 -18.067 -23.916 1.00 94.19 907 ARG A C 1
ATOM 6873 O O . ARG A 1 907 ? 4.261 -18.568 -23.504 1.00 94.19 907 ARG A O 1
ATOM 6880 N N . ALA A 1 908 ? 2.068 -18.732 -23.972 1.00 90.88 908 ALA A N 1
ATOM 6881 C CA . ALA A 1 908 ? 1.977 -20.175 -23.748 1.00 90.88 908 ALA A CA 1
ATOM 6882 C C . ALA A 1 908 ? 2.486 -20.968 -24.966 1.00 90.88 908 ALA A C 1
ATOM 6884 O O . ALA A 1 908 ? 2.726 -20.414 -26.039 1.00 90.88 908 ALA A O 1
ATOM 6885 N N . SER A 1 909 ? 2.629 -22.285 -24.801 1.00 87.81 909 SER A N 1
ATOM 6886 C CA . SER A 1 909 ? 3.022 -23.208 -25.875 1.00 87.81 909 SER A CA 1
ATOM 6887 C C . SER A 1 909 ? 2.000 -23.304 -27.018 1.00 87.81 909 SER A C 1
ATOM 6889 O O . SER A 1 909 ? 2.361 -23.738 -28.108 1.00 87.81 909 SER A O 1
ATOM 6891 N N . ASP A 1 910 ? 0.755 -22.875 -26.795 1.00 89.75 910 ASP A N 1
ATOM 6892 C CA . ASP A 1 910 ? -0.330 -22.786 -27.783 1.00 89.75 910 ASP A CA 1
ATOM 6893 C C . ASP A 1 910 ? -0.448 -21.392 -28.447 1.00 89.75 910 ASP A C 1
ATOM 6895 O O . ASP A 1 910 ? -1.462 -21.081 -29.066 1.00 89.75 910 ASP A O 1
ATOM 6899 N N . ASP A 1 911 ? 0.584 -20.546 -28.321 1.00 88.25 911 ASP A N 1
ATOM 6900 C CA . ASP A 1 911 ? 0.657 -19.155 -28.811 1.00 88.25 911 ASP A CA 1
ATOM 6901 C C . ASP A 1 911 ? -0.306 -18.164 -28.113 1.00 88.25 911 ASP A C 1
ATOM 6903 O O . ASP A 1 911 ? -0.358 -16.984 -28.484 1.00 88.25 911 ASP A O 1
ATOM 6907 N N . LYS A 1 912 ? -1.007 -18.573 -27.039 1.00 93.19 912 LYS A N 1
ATOM 6908 C CA . LYS A 1 912 ? -1.821 -17.655 -26.225 1.00 93.19 912 LYS A CA 1
ATOM 6909 C C . LYS A 1 912 ? -0.956 -16.564 -25.594 1.00 93.19 912 LYS A C 1
ATOM 6911 O O . LYS A 1 912 ? 0.013 -16.849 -24.891 1.00 93.19 912 LYS A O 1
ATOM 6916 N N . VAL A 1 913 ? -1.348 -15.309 -25.806 1.00 94.94 913 VAL A N 1
ATOM 6917 C CA . VAL A 1 913 ? -0.630 -14.115 -25.332 1.00 94.94 913 VAL A CA 1
ATOM 6918 C C . VAL A 1 913 ? -0.982 -13.814 -23.882 1.00 94.94 913 VAL A C 1
ATOM 6920 O O . VAL A 1 913 ? -2.153 -13.623 -23.556 1.00 94.94 913 VAL A O 1
ATOM 6923 N N . TYR A 1 914 ? 0.032 -13.728 -23.028 1.00 96.31 914 TYR A N 1
ATOM 6924 C CA . TYR A 1 914 ? -0.101 -13.226 -21.663 1.00 96.31 914 TYR A CA 1
ATOM 6925 C C . TYR A 1 914 ? 0.387 -11.791 -21.561 1.00 96.31 914 TYR A C 1
ATOM 6927 O O . TYR A 1 914 ? -0.340 -10.943 -21.060 1.00 96.31 914 TYR A O 1
ATOM 6935 N N . LEU A 1 915 ? 1.586 -11.516 -22.076 1.00 95.19 915 LEU A N 1
ATOM 6936 C CA . LEU A 1 915 ? 2.170 -10.182 -22.128 1.00 95.19 915 LEU A CA 1
ATOM 6937 C C . LEU A 1 915 ? 2.589 -9.865 -23.563 1.00 95.19 915 LEU A C 1
ATOM 6939 O O . LEU A 1 915 ? 3.239 -10.676 -24.223 1.00 95.19 915 LEU A O 1
ATOM 6943 N N . GLU A 1 916 ? 2.276 -8.660 -24.018 1.00 91.38 916 GLU A N 1
ATOM 6944 C CA . GLU A 1 916 ? 2.752 -8.127 -25.295 1.00 91.38 916 GLU A CA 1
ATOM 6945 C C . GLU A 1 916 ? 3.332 -6.728 -25.125 1.00 91.38 916 GLU A C 1
ATOM 6947 O O . GLU A 1 916 ? 3.027 -6.044 -24.150 1.00 91.38 916 GLU A O 1
ATOM 6952 N N . VAL A 1 917 ? 4.188 -6.315 -26.059 1.00 88.00 917 VAL A N 1
ATOM 6953 C CA . VAL A 1 917 ? 4.754 -4.961 -26.073 1.00 88.00 917 VAL A CA 1
ATOM 6954 C C . VAL A 1 917 ? 3.618 -3.944 -26.250 1.00 88.00 917 VAL A C 1
ATOM 6956 O O . VAL A 1 917 ? 2.766 -4.130 -27.118 1.00 88.00 917 VAL A O 1
ATOM 6959 N N . ALA A 1 918 ? 3.611 -2.914 -25.399 1.00 82.56 918 ALA A N 1
ATOM 6960 C CA . ALA A 1 918 ? 2.567 -1.889 -25.299 1.00 82.56 918 ALA A CA 1
ATOM 6961 C C . ALA A 1 918 ? 2.474 -0.953 -26.510 1.00 82.56 918 ALA A C 1
ATOM 6963 O O . ALA A 1 918 ? 3.544 -0.595 -27.062 1.00 82.56 918 ALA A O 1
#

Foldseek 3Di:
DVVVVVVVVVVVVVVVVCVVVVVVVVQVVLQVVLVVLLVVLVVLLVVLVVLLVVLLVLLCVCQPPDPPVPLDSPHCLLVVLLQLLLLLLLLLVVQLCVVPVDDLQNVVCCQPNNDFHALVSQLVVQCCSCVSSVNLSSHDHSVSSSSNVCVLCVNDRTHHSVSSCQSNAWKKFFQDKWFWAPDQPDGDGPGIQFGQWIWGFPADDPPDFSTWTFIQTQSRRDTTTTGQDDPNHGRIDGDDSPNHNLRRSLRSLVVSLVSLVVSLVVLVVVLVVLVPDPDHDSVVSNVSSNVSSVSSVVSSVVSVVSSVSSVVSVVVSVVVSVVVSVVSLLVVLVVLLVVLLVVLVVLLVVLLVLLVVLCVLFFFPCLVVCLVPDALVVLVVSLVSLVVSLVSLVVSLVSLVVSLVVLVVDDDPSNVSNVVSNVSSVVSNVSSVVSNVRSVSRSVSSVSSSVVNLVVLQVVLLVLLQQLLLVVVDDLQVLQCVLQPPHQFHDLVSQLVSCVPTPRSPDDNVSSSSLCCVQQVPTNGSLSSCQSHWWKKFFQAKWFFWADDAPVPTDGPDIRHGGWMWTFSADQDADPVQRFTKTWTATQAARDTGITTQAGPVGRGGIDIDTFFKKFFQAKFFFFADQDPPGDGPDIDGHQFMWTFRHDFDWDFQDWWWKFWWAWLPPRDTFIWRQADSVGDGQKDQDQFKKFFQQWWFFWADPDPVPTDGPDIDHGGWMWGFDDDPDWDADPVQGWTWTWTQTSVPRDIGITTQAGPVGDGGMGGDRFKIFGQAWIFGFHYPDPPGDGPDIDHGRIITGTPDGIDIGTDAIWTKTWIATPAPRDIGITIGHDDPPPRIDGDDQKKFFQAKWFFFADPDPVDTDGPDIDHGRFMWGFSAGWYQDVPQRFTWTWTAGPPPRDTGIITQADPVRHGGMDGD

Organism: Polarella glacialis (NCBI:txid89957)